Protein AF-0000000086879801 (afdb_homodimer)

Nearest PDB structures (foldseek):
  2yyl-assembly1_A  TM=9.626E-01  e=3.563E-38  Thermus thermophilus HB8
  2yyj-assembly1_A  TM=9.587E-01  e=4.482E-38  Thermus thermophilus HB8
  2yyk-assembly1_A  TM=9.578E-01  e=4.089E-38  Thermus thermophilus HB8
  2yyg-assembly1_A  TM=9.607E-01  e=9.781E-38  Thermus thermophilus HB8
  6vjr-assembly1_D  TM=8.835E-01  e=7.539E-28  Nitrosopumilus maritimus SCM1

Secondary structure (DSSP, 8-state):
------HHHHHHHHT-SS-EEEETTEEE-TTT-HHHHHHHHHHHHHHHGGGSHHHHHHHEEEETTTTEEEEGGG----SHHHHHHHHHHHHHHHHHTTT-----HHHHHHHHHHHHHTGGGGTTT-TTHHHHHHHHHHHHHHHT--EEEE-PPP---TTSPTTSSTTTB-EEEEE-SSEEEEEEEEEEEETGGG-SEEEE--SSPPPTT-GGG-EEEEEETT-TTEEEEE----PPPTT-TT-TTHHHH---EEEEEEEEEEEEGGGEEEES-HHHHHHHHT-HHHHHHHHHHHHHHHHHHHHHHHHHHHHHHHHTT-TTSHHHHHHHHHHHHHHHHHHHHHHHHHHT-EE-TTS-EE--HHHHHHHHHHHHHHHHHHHHHHHHHHGGGGTSPPPS-TTSSHHHHHHHHHHS--SSS-HHHHHHHHHHHHHHHTSHHHHHHHHHHHTTTS-HHHHHHHHHHHS-HHHHHHHHHHHHS--/------HHHHHHHHT-SS-EEEETTEEE-TTT-HHHHHHHHHHHHHHHGGGSHHHHHHHEEEETTTTEEEEGGG----SHHHHHHHHHHHHHHHHHTTT-----HHHHHHHHHHHHHTGGGGTTT-TTHHHHHHHHHHHHHHHT--EEEE-PPP---TTSPTTSSTTTB-EEEEE-SSEEEEEEEEEEEETGGG-SEEEE--SSPPPTT-GGG-EEEEEETT-TTEEEEE----PPPTT-TT-TTHHHH-PPEEEEEEEEEEEEGGGEEEES-HHHHHHHHT-HHHHHHHHHHHHHHHHHHHHHHHHHHHHHHHHTT-TTSHHHHHHHHHHHHHHHHHHHHHHHHHHT-EE-TTS-EE--HHHHHHHHHHHHHHHHHHHHHHHHHHGGGGTSPPPS-TTSSHHHHHHHHHHS--SSS-HHHHHHHHHHHHHHHTSHHHHHHHHHHHTTTS-HHHHHHHHHHHS-HHHHHHHHHHHHS--

InterPro domains:
  IPR004925 HpaB/PvcC/4-BUDH [PIRSF000331] (5-474)
  IPR004925 HpaB/PvcC/4-BUDH [PTHR36117] (5-475)
  IPR009100 Acyl-CoA dehydrogenase/oxidase, N-terminal and middle domain superfamily [SSF56645] (5-270)
  IPR024674 HpaB/PvcC/4-BUDH N-terminal [PF11794] (8-270)
  IPR024719 HpaB/PvcC/4-BUDH C-terminal [PF03241] (283-475)
  IPR036250 Acyl-CoA dehydrogenase-like, C-terminal [SSF47203] (261-477)
  IPR046373 Acyl-CoA oxidase/dehydrogenase, middle domain superfamily [G3DSA:2.40.110.10] (146-271)

Sequence (958 aa):
MSITMSRGQAYIHRLNDERNVWLDGKRVQVTEHPAFQGTLQTIENLFNLADEQDARETLTYWDEQTGGYVHQAFQVPLSTQDISSRAAAFRLWSERTYGVMSRLSDYARSRLTGWYATRDDMASHDPMYADKITAYYQEAKRKDAFLTIVQRDPQINRSLPVGEDEDAMLRIVRTNSEGIVMRGAKMVATAAPYADDIIAYPIQRIPGHRPELAHMVIVAVGSPGLHLVCRESFAASPSDFAHPLSARYDEMDAVLFFDDVLVPWERVLLHNNPEAVWQIRCNTASSSLAYHQSIIRLHSKLEFITAVTSAIAKEIGVDSFLNVQEQLGEMISQMQTIEGLIIASEVQAKPDSYGNWLPSFKYIETARNLGSRYYPRAVEILKTIAAGGLIQIPSGQFGQDESVGTLMSKYLGGVTMQAPEKIRLFQLAWDLTGSPLGARHDLYERYYAGDPVRNRASQYVQHDKEYLNKKVKPWLHMKMSITMSRGQAYIHRLNDERNVWLDGKRVQVTEHPAFQGTLQTIENLFNLADEQDARETLTYWDEQTGGYVHQAFQVPLSTQDISSRAAAFRLWSERTYGVMSRLSDYARSRLTGWYATRDDMASHDPMYADKITAYYQEAKRKDAFLTIVQRDPQINRSLPVGEDEDAMLRIVRTNSEGIVMRGAKMVATAAPYADDIIAYPIQRIPGHRPELAHMVIVAVGSPGLHLVCRESFAASPSDFAHPLSARYDEMDAVLFFDDVLVPWERVLLHNNPEAVWQIRCNTASSSLAYHQSIIRLHSKLEFITAVTSAIAKEIGVDSFLNVQEQLGEMISQMQTIEGLIIASEVQAKPDSYGNWLPSFKYIETARNLGSRYYPRAVEILKTIAAGGLIQIPSGQFGQDESVGTLMSKYLGGVTMQAPEKIRLFQLAWDLTGSPLGARHDLYERYYAGDPVRNRASQYVQHDKEYLNKKVKPWLHMK

Solvent-accessible surface area (backbone atoms only — not comparable to full-atom values): 48601 Å² total; per-residue (Å²): 128,83,78,76,72,50,61,20,52,49,52,57,56,66,66,73,57,72,45,41,33,30,48,93,90,34,80,49,55,60,93,73,38,71,64,37,45,32,33,50,51,48,50,26,53,58,46,37,35,58,74,34,74,82,45,18,70,48,32,29,43,82,34,76,89,71,70,42,77,34,56,28,39,62,56,72,26,71,40,68,65,44,49,49,42,31,49,49,21,42,44,51,58,18,57,77,48,41,21,65,58,80,71,50,33,55,37,39,36,12,30,51,32,20,50,50,71,51,24,72,76,44,34,86,76,34,74,58,30,39,61,34,46,47,53,47,52,52,48,38,55,67,63,65,54,40,35,26,57,34,40,41,56,56,93,55,77,76,87,47,63,89,68,69,66,56,76,49,41,48,27,56,76,45,75,58,97,62,24,40,27,29,34,25,27,36,28,69,22,50,36,46,83,78,28,54,32,35,39,39,35,56,76,64,80,48,55,77,90,45,27,48,52,14,36,30,36,50,40,56,45,41,39,67,45,35,36,36,41,40,56,84,73,54,41,37,53,82,83,37,72,57,26,57,56,26,19,33,48,47,74,50,38,20,36,37,37,32,54,62,22,71,37,43,53,73,35,49,57,43,65,58,34,23,66,56,41,43,50,60,67,64,33,60,54,18,47,31,51,18,45,48,43,51,48,49,23,47,35,33,28,44,46,43,55,44,23,50,38,52,51,48,31,48,33,72,64,43,56,81,40,63,72,50,20,23,55,51,9,49,44,51,37,50,32,48,48,40,46,14,18,51,45,27,12,54,74,58,40,44,62,48,98,79,53,41,37,40,47,31,48,71,33,40,52,35,38,48,60,48,41,33,50,50,53,49,50,46,50,51,50,40,50,61,72,50,42,69,55,57,73,67,59,77,79,79,80,85,61,80,48,67,70,60,35,52,51,39,47,70,70,46,44,36,71,84,37,51,20,68,36,40,51,35,48,40,26,48,51,29,30,59,46,73,32,69,50,10,44,48,50,46,54,45,42,42,43,66,78,39,59,60,59,58,48,30,18,45,50,40,71,70,44,70,58,65,68,32,46,61,71,45,52,69,61,45,66,70,126,127,85,79,76,73,50,61,20,53,50,51,59,56,66,65,73,57,72,44,42,33,30,48,93,90,34,78,49,55,63,93,72,37,71,64,36,45,31,34,49,51,50,50,26,53,58,45,36,35,58,75,34,73,84,46,17,69,48,33,30,43,80,35,78,88,71,70,42,77,35,57,29,39,62,57,75,27,70,40,70,64,43,48,51,42,31,48,50,21,43,41,52,58,18,58,76,46,42,21,65,57,79,70,51,35,56,38,38,35,11,31,50,32,21,50,50,71,49,24,72,75,44,33,85,76,33,73,57,28,38,58,32,46,48,55,48,52,52,49,39,56,68,63,64,55,39,35,27,57,35,38,42,56,56,93,54,78,73,88,48,64,90,68,68,68,55,75,48,41,48,27,55,77,46,73,57,98,63,23,40,26,29,36,24,27,35,28,67,22,50,38,46,83,78,28,54,34,34,39,37,36,56,76,64,82,48,56,80,92,45,26,49,53,15,37,31,35,48,40,55,46,43,37,68,45,35,36,34,41,41,55,85,74,52,41,39,52,84,83,37,74,57,27,58,55,25,18,33,46,46,73,50,38,19,37,37,37,31,55,62,22,72,38,43,51,72,35,48,58,43,64,58,34,23,66,57,42,43,51,58,66,63,34,59,54,17,46,32,52,17,45,48,43,51,48,50,23,48,34,33,27,45,46,43,56,43,22,50,39,52,52,49,33,47,33,74,63,44,56,80,40,63,72,49,20,23,53,50,9,49,43,52,37,51,32,47,50,40,47,15,19,52,45,28,12,55,73,57,40,45,62,49,99,80,52,41,37,39,48,30,48,72,33,42,53,36,38,48,61,47,41,32,49,50,52,51,50,47,51,50,50,40,51,62,72,49,42,68,55,58,74,67,57,77,81,78,80,85,61,78,49,66,70,61,35,52,50,40,48,69,70,46,44,35,71,84,38,51,21,68,36,38,50,35,47,40,26,46,51,29,31,60,47,72,31,69,49,9,44,48,50,46,55,45,41,41,42,66,79,39,59,58,60,57,47,28,17,44,49,39,70,71,45,69,58,66,68,32,47,60,71,46,51,70,62,46,67,68,127

Organism: NCBI:txid248903

Radius of gyration: 32.08 Å; Cα contacts (8 Å, |Δi|>4): 1854; chains: 2; bounding box: 85×97×69 Å

Foldseek 3Di:
DPPPDALLRLLLVLLPFQFFEDAPRDGDRQSPDQLNPQASVLLSVLSNLCVPPVSVQLQWDQDPVLRGTFGLLLDQALDLVSVVSNLSNLLVSLLSLLLLAQDWQSLVSNLLNLCQLPVVVLCVVPVCLNVLSVVVSVVCRNSVFREWEFAAWPPDPVVDPPCPVPQAAWFFDDADPFATWIFHKTWFTWQLSSGQKYWYAHLDQDDLVRQRRGFTFIGGSSFPQKHWYWDHRLADDPQFLLQPSSPHHTTIITMIGHGGTGGGPSGTSDGSDRVSRVCSSVRPSSCQRSLLSNLSSLLSNLVSLLVLLCVLCVFAVNCVPPVLVVLSVLSVVLSVLSVVLSVQQSVPWDADPSSGTGRNVLSSLVSLLSQLPSVLSSLVSSCVSCPCVLVPQDGDDADPDPVVNVVQQVPQGTPPGGRRVSSSSSSHSCSCDVGPSNVCVNVCRNQVVHDSVVSVVVSVVPDDVVVVVVVCVVVVPDD/DPPPQALLRLLLVLLPFQFFEDAPRDGDRQSPDQLNPQASVLLSVLSNLCVPPVSVQLQWDQDPVLRGTFGLLLDQALDLVSVVSNLSNLLVSLLSLLLLAQDWQSLVSNLLNLCQLPVVVLCVVPVCLNVLSVVVSVVCRNSVFREWEFAAWPPDDVVDPPCPVPQAAWFFDDADPFATWIFHKTWFTWQLSSGQKYWYAYLDQDDLVRQRRGFTFIGGSSFPQKHWYWDHRLADDPQFLLQPSSPHHTTIITMIGGGGTGGGPSGTSDGSDRVSRVCSSVRPSSCQRSLLSNLSSLLSNLVSLLVLLCVLCVFQVNCVPPVLVVLSVLSVVLSVLSVVLSVQQSVPWDADPSSGTGRNVLSSLVSLLSQLPSVLSSLVSSCVSCPCVLVPQDGDAADPDPVVNVVQQVPQGTPPGGRRVSSSSSSHSCSCDPGPSNVCVNVCRNQVVHDSVVSVVVSVVVDDVVVVVVVCVVVVPDD

Structure (mmCIF, N/CA/C/O backbone):
data_AF-0000000086879801-model_v1
#
loop_
_entity.id
_entity.type
_entity.pdbx_description
1 polymer '4-hydroxyphenylacetate 3-hydroxylase'
#
loop_
_atom_site.group_PDB
_atom_site.id
_atom_site.type_symbol
_atom_site.label_atom_id
_atom_site.label_alt_id
_atom_site.label_comp_id
_atom_site.label_asym_id
_atom_site.label_entity_id
_atom_site.label_seq_id
_atom_site.pdbx_PDB_ins_code
_atom_site.Cartn_x
_atom_site.Cartn_y
_atom_site.Cartn_z
_atom_site.occ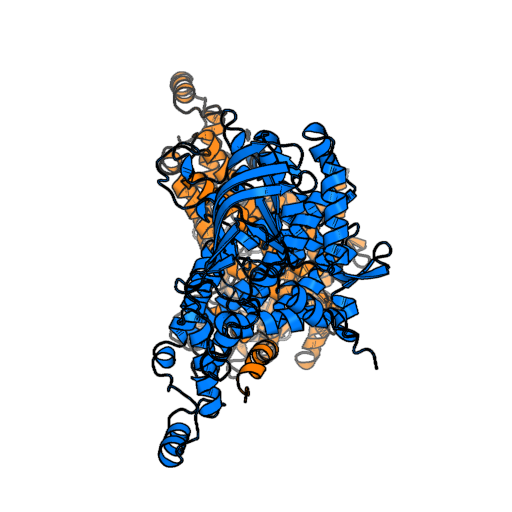upancy
_atom_site.B_iso_or_equiv
_atom_site.auth_seq_id
_atom_site.auth_comp_id
_atom_site.auth_asym_id
_atom_site.auth_atom_id
_atom_site.pdbx_PDB_model_num
ATOM 1 N N . MET A 1 1 ? 16.797 52.375 -7.137 1 34.84 1 MET A N 1
ATOM 2 C CA . MET A 1 1 ? 16.234 51.125 -7.664 1 34.84 1 MET A CA 1
ATOM 3 C C . MET A 1 1 ? 15.273 50.5 -6.66 1 34.84 1 MET A C 1
ATOM 5 O O . MET A 1 1 ? 15.656 50.219 -5.523 1 34.84 1 MET A O 1
ATOM 9 N N . SER A 1 2 ? 14.031 50.75 -6.633 1 43.38 2 SER A N 1
ATOM 10 C CA . SER A 1 2 ? 13.047 50.406 -5.613 1 43.38 2 SER A CA 1
ATOM 11 C C . SER A 1 2 ? 13.109 48.906 -5.285 1 43.38 2 SER A C 1
ATOM 13 O O . SER A 1 2 ? 12.969 48.062 -6.176 1 43.38 2 SER A O 1
ATOM 15 N N . ILE A 1 3 ? 13.922 48.438 -4.508 1 53.41 3 ILE A N 1
ATOM 16 C CA . ILE A 1 3 ? 14.281 47.062 -4.203 1 53.41 3 ILE A CA 1
ATOM 17 C C . ILE A 1 3 ? 13.016 46.25 -3.928 1 53.41 3 ILE A C 1
ATOM 19 O O . ILE A 1 3 ? 12.32 46.469 -2.938 1 53.41 3 ILE A O 1
ATOM 23 N N . THR A 1 4 ? 12.188 45.781 -4.961 1 73.12 4 THR A N 1
ATOM 24 C CA . THR A 1 4 ? 10.945 45.031 -4.836 1 73.12 4 THR A CA 1
ATOM 25 C C . THR A 1 4 ? 11.156 43.812 -3.959 1 73.12 4 THR A C 1
ATOM 27 O O . THR A 1 4 ? 12.109 43.031 -4.164 1 73.12 4 THR A O 1
ATOM 30 N N . MET A 1 5 ? 10.562 43.719 -2.746 1 87.06 5 MET A N 1
ATOM 31 C CA . MET A 1 5 ? 10.594 42.656 -1.747 1 87.06 5 MET A CA 1
ATOM 32 C C . MET A 1 5 ? 10.156 41.344 -2.355 1 87.06 5 MET A C 1
ATOM 34 O O . MET A 1 5 ? 9.188 41.281 -3.111 1 87.06 5 MET A O 1
ATOM 38 N N . SER A 1 6 ? 11.07 40.406 -2.215 1 92.31 6 SER A N 1
ATOM 39 C CA . SER A 1 6 ? 10.68 39.094 -2.639 1 92.31 6 SER A CA 1
ATOM 40 C C . SER A 1 6 ? 9.477 38.562 -1.844 1 92.31 6 SER A C 1
ATOM 42 O O . SER A 1 6 ? 9.078 39.188 -0.854 1 92.31 6 SER A O 1
ATOM 44 N N . ARG A 1 7 ? 8.844 37.531 -2.271 1 94.25 7 ARG A N 1
ATOM 45 C CA . ARG A 1 7 ? 7.707 36.938 -1.575 1 94.25 7 ARG A CA 1
ATOM 46 C C . ARG A 1 7 ? 8.094 36.5 -0.167 1 94.25 7 ARG A C 1
ATOM 48 O O . ARG A 1 7 ? 7.34 36.688 0.785 1 94.25 7 ARG A O 1
ATOM 55 N N . GLY A 1 8 ? 9.266 35.875 -0.08 1 96 8 GLY A N 1
ATOM 56 C CA . GLY A 1 8 ? 9.742 35.469 1.229 1 96 8 GLY A CA 1
ATOM 57 C C . GLY A 1 8 ? 9.977 36.625 2.176 1 96 8 GLY A C 1
ATOM 58 O O . GLY A 1 8 ? 9.617 36.531 3.355 1 96 8 GLY A O 1
ATOM 59 N N . GLN A 1 9 ? 10.539 37.625 1.689 1 96 9 GLN A N 1
ATOM 60 C CA . GLN A 1 9 ? 10.789 38.812 2.506 1 96 9 GLN A CA 1
ATOM 61 C C . GLN A 1 9 ? 9.477 39.469 2.945 1 96 9 GLN A C 1
ATOM 63 O O . GLN A 1 9 ? 9.367 39.938 4.074 1 96 9 GLN A O 1
ATOM 68 N N . ALA A 1 10 ? 8.547 39.5 1.995 1 95.94 10 ALA A N 1
ATOM 69 C CA . ALA A 1 10 ? 7.23 40.062 2.332 1 95.94 10 ALA A CA 1
ATOM 70 C C . ALA A 1 10 ? 6.586 39.281 3.469 1 95.94 10 ALA A C 1
ATOM 72 O O . ALA A 1 10 ? 5.969 39.844 4.363 1 95.94 10 ALA A O 1
ATOM 73 N N . TYR A 1 11 ? 6.715 38.062 3.387 1 96.69 11 TYR A N 1
ATOM 74 C CA . TYR A 1 11 ? 6.203 37.188 4.441 1 96.69 11 TYR A CA 1
ATOM 75 C C . TYR A 1 11 ? 6.875 37.5 5.773 1 96.69 11 TYR A C 1
ATOM 77 O O . TYR A 1 11 ? 6.203 37.688 6.789 1 96.69 11 TYR A O 1
ATOM 85 N N . ILE A 1 12 ? 8.203 37.5 5.766 1 97.12 12 ILE A N 1
ATOM 86 C CA . ILE A 1 12 ? 8.953 37.75 6.988 1 97.12 12 ILE A CA 1
ATOM 87 C C . ILE A 1 12 ? 8.547 39.094 7.559 1 97.12 12 ILE A C 1
ATOM 89 O O . ILE A 1 12 ? 8.406 39.25 8.773 1 97.12 12 ILE A O 1
ATOM 93 N N . HIS A 1 13 ? 8.32 40.031 6.715 1 96.19 13 HIS A N 1
ATOM 94 C CA . HIS A 1 13 ? 7.93 41.375 7.137 1 96.19 13 HIS A CA 1
ATOM 95 C C . HIS A 1 13 ? 6.582 41.375 7.848 1 96.19 13 HIS A C 1
ATOM 97 O O . HIS A 1 13 ? 6.379 42.094 8.828 1 96.19 13 HIS A O 1
ATOM 103 N N . ARG A 1 14 ? 5.688 40.594 7.387 1 96 14 ARG A N 1
ATOM 104 C CA . ARG A 1 14 ? 4.34 40.531 7.941 1 96 14 ARG A CA 1
ATOM 105 C C . ARG A 1 14 ? 4.348 39.906 9.344 1 96 14 ARG A C 1
ATOM 107 O O . ARG A 1 14 ? 3.402 40.094 10.109 1 96 14 ARG A O 1
ATOM 114 N N . LEU A 1 15 ? 5.391 39.25 9.664 1 96.69 15 LEU A N 1
ATOM 115 C CA . LEU A 1 15 ? 5.473 38.594 10.969 1 96.69 15 LEU A CA 1
ATOM 116 C C . LEU A 1 15 ? 5.773 39.625 12.055 1 96.69 15 LEU A C 1
ATOM 118 O O . LEU A 1 15 ? 5.625 39.344 13.25 1 96.69 15 LEU A O 1
ATOM 122 N N . ASN A 1 16 ? 6.254 40.812 11.609 1 95.12 16 ASN A N 1
ATOM 123 C CA . ASN A 1 16 ? 6.566 41.844 12.578 1 95.12 16 ASN A CA 1
ATOM 124 C C . ASN A 1 16 ? 5.32 42.625 13 1 95.12 16 ASN A C 1
ATOM 126 O O . ASN A 1 16 ? 5.191 43.812 12.719 1 95.12 16 ASN A O 1
ATOM 130 N N . ASP A 1 17 ? 4.414 42.031 13.602 1 94.31 17 ASP A N 1
ATOM 131 C CA . ASP A 1 17 ? 3.189 42.594 14.164 1 94.31 17 ASP A CA 1
ATOM 132 C C . ASP A 1 17 ? 3.203 42.531 15.688 1 94.31 17 ASP A C 1
ATOM 134 O O . ASP A 1 17 ? 4.27 42.438 16.297 1 94.31 17 ASP A O 1
ATOM 138 N N . GLU A 1 18 ? 2.045 42.688 16.281 1 94.31 18 GLU A N 1
ATOM 139 C CA . GLU A 1 18 ? 1.979 42.812 17.734 1 94.31 18 GLU A CA 1
ATOM 140 C C . GLU A 1 18 ? 1.776 41.438 18.391 1 94.31 18 GLU A C 1
ATOM 142 O O . GLU A 1 18 ? 1.25 41.344 19.5 1 94.31 18 GLU A O 1
ATOM 147 N N . ARG A 1 19 ? 2.238 40.344 17.703 1 97.38 19 ARG A N 1
ATOM 148 C CA . ARG A 1 19 ? 2.008 39 18.219 1 97.38 19 ARG A CA 1
ATOM 149 C C . ARG A 1 19 ? 2.73 38.812 19.547 1 97.38 19 ARG A C 1
ATOM 151 O O . ARG A 1 19 ? 3.811 39.344 19.766 1 97.38 19 ARG A O 1
ATOM 158 N N . ASN A 1 20 ? 2.068 38.031 20.422 1 97.38 20 ASN A N 1
ATOM 159 C CA . ASN A 1 20 ? 2.619 37.656 21.719 1 97.38 20 ASN A CA 1
ATOM 160 C C . ASN A 1 20 ? 3.123 36.219 21.719 1 97.38 20 ASN A C 1
ATOM 162 O O . ASN A 1 20 ? 2.391 35.312 22.094 1 97.38 20 ASN A O 1
ATOM 166 N N . VAL A 1 21 ? 4.414 36.062 21.406 1 97.75 21 VAL A N 1
ATOM 167 C CA . VAL A 1 21 ? 5.051 34.75 21.391 1 97.75 21 VAL A CA 1
ATOM 168 C C . VAL A 1 21 ? 5.988 34.625 22.594 1 97.75 21 VAL A C 1
ATOM 170 O O . VAL A 1 21 ? 6.82 35.5 22.844 1 97.75 21 VAL A O 1
ATOM 173 N N . TRP A 1 22 ? 5.754 33.562 23.312 1 96.38 22 TRP A N 1
ATOM 174 C CA . TRP A 1 22 ? 6.52 33.312 24.547 1 96.38 22 TRP A CA 1
ATOM 175 C C . TRP A 1 22 ? 7.434 32.094 24.391 1 96.38 22 TRP A C 1
ATOM 177 O O . TRP A 1 22 ? 6.98 31.031 24 1 96.38 22 TRP A O 1
ATOM 187 N N . LEU A 1 23 ? 8.664 32.312 24.672 1 95.62 23 LEU A N 1
ATOM 188 C CA . LEU A 1 23 ? 9.672 31.25 24.688 1 95.62 23 LEU A CA 1
ATOM 189 C C . LEU A 1 23 ? 10.578 31.375 25.906 1 95.62 23 LEU A C 1
ATOM 191 O O . LEU A 1 23 ? 11.102 32.469 26.188 1 95.62 23 LEU A O 1
ATOM 195 N N . ASP A 1 24 ? 10.656 30.344 26.672 1 91.38 24 ASP A N 1
ATOM 196 C CA . ASP A 1 24 ? 11.477 30.312 27.875 1 91.38 24 ASP A CA 1
ATOM 197 C C . ASP A 1 24 ? 11.031 31.391 28.859 1 91.38 24 ASP A C 1
ATOM 199 O O . ASP A 1 24 ? 11.867 32.094 29.438 1 91.38 24 ASP A O 1
ATOM 203 N N . GLY A 1 25 ? 9.789 31.609 28.891 1 91.19 25 GLY A N 1
ATOM 204 C CA . GLY A 1 25 ? 9.211 32.5 29.875 1 91.19 25 GLY A CA 1
ATOM 205 C C . GLY A 1 25 ? 9.305 33.969 29.484 1 91.19 25 GLY A C 1
ATOM 206 O O . GLY A 1 25 ? 8.93 34.844 30.266 1 91.19 25 GLY A O 1
ATOM 207 N N . LYS A 1 26 ? 9.75 34.219 28.297 1 96.31 26 LYS A N 1
ATOM 208 C CA . LYS A 1 26 ? 9.891 35.594 27.844 1 96.31 26 LYS A CA 1
ATOM 209 C C . LYS A 1 26 ? 9.172 35.812 26.5 1 96.31 26 LYS A C 1
ATOM 211 O O . LYS A 1 26 ? 9.125 34.906 25.672 1 96.31 26 LYS A O 1
ATOM 216 N N . ARG A 1 27 ? 8.641 37 26.422 1 96.25 27 ARG A N 1
ATOM 217 C CA . ARG A 1 27 ? 8.086 37.375 25.125 1 96.25 27 ARG A CA 1
ATOM 218 C C . ARG A 1 27 ? 9.195 37.625 24.109 1 96.25 27 ARG A C 1
ATOM 220 O O . ARG A 1 27 ? 10.188 38.281 24.406 1 96.25 27 ARG A O 1
ATOM 227 N N . VAL A 1 28 ? 9.094 37.094 22.953 1 96.69 28 VAL A N 1
ATOM 228 C CA . VAL A 1 28 ? 10.18 37.188 21.984 1 96.69 28 VAL A CA 1
ATOM 229 C C . VAL A 1 28 ? 9.641 37.688 20.641 1 96.69 28 VAL A C 1
ATOM 231 O O . VAL A 1 28 ? 8.438 37.625 20.375 1 96.69 28 VAL A O 1
ATOM 234 N N . GLN A 1 29 ? 10.516 38.281 19.922 1 96.69 29 GLN A N 1
ATOM 235 C CA . GLN A 1 29 ? 10.25 38.594 18.531 1 96.69 29 GLN A CA 1
ATOM 236 C C . GLN A 1 29 ? 10.656 37.438 17.625 1 96.69 29 GLN A C 1
ATOM 238 O O . GLN A 1 29 ? 11.844 37.156 17.484 1 96.69 29 GLN A O 1
ATOM 243 N N . VAL A 1 30 ? 9.711 36.938 16.969 1 96.88 30 VAL A N 1
ATOM 244 C CA . VAL A 1 30 ? 9.891 35.688 16.203 1 96.88 30 VAL A CA 1
ATOM 245 C C . VAL A 1 30 ? 10.953 35.906 15.133 1 96.88 30 VAL A C 1
ATOM 247 O O . VAL A 1 30 ? 11.812 35.031 14.922 1 96.88 30 VAL A O 1
ATOM 250 N N . THR A 1 31 ? 11.031 37 14.445 1 96.94 31 THR A N 1
ATOM 251 C CA . THR A 1 31 ? 11.906 37.25 13.297 1 96.94 31 THR A CA 1
ATOM 252 C C . THR A 1 31 ? 13.344 37.469 13.75 1 96.94 31 THR A C 1
ATOM 254 O O . THR A 1 31 ? 14.273 37.406 12.945 1 96.94 31 THR A O 1
ATOM 257 N N . GLU A 1 32 ? 13.539 37.688 15.023 1 95.38 32 GLU A N 1
ATOM 258 C CA . GLU A 1 32 ? 14.883 38 15.508 1 95.38 32 GLU A CA 1
ATOM 259 C C . GLU A 1 32 ? 15.438 36.875 16.359 1 95.38 32 GLU A C 1
ATOM 261 O O . GLU A 1 32 ? 16.656 36.75 16.516 1 95.38 32 GLU A O 1
ATOM 266 N N . HIS A 1 33 ? 14.562 36.188 16.969 1 95.56 33 HIS A N 1
ATOM 267 C CA . HIS A 1 33 ? 15 35.188 17.906 1 95.56 33 HIS A CA 1
ATOM 268 C C . HIS A 1 33 ? 15.695 34.031 17.188 1 95.56 33 HIS A C 1
ATOM 270 O O . HIS A 1 33 ? 15.188 33.531 16.188 1 95.56 33 HIS A O 1
ATOM 276 N N . PRO A 1 34 ? 16.766 33.531 17.688 1 94.75 34 PRO A N 1
ATOM 277 C CA . PRO A 1 34 ? 17.547 32.469 17.031 1 94.75 34 PRO A CA 1
ATOM 278 C C . PRO A 1 34 ? 16.766 31.172 16.891 1 94.75 34 PRO A C 1
ATOM 280 O O . PRO A 1 34 ? 16.984 30.422 15.922 1 94.75 34 PRO A O 1
ATOM 283 N N . ALA A 1 35 ? 15.891 30.891 17.781 1 94.25 35 ALA A N 1
ATOM 284 C CA . ALA A 1 35 ? 15.133 29.641 17.781 1 94.25 35 ALA A CA 1
ATOM 285 C C . ALA A 1 35 ? 14.32 29.484 16.5 1 94.25 35 ALA A C 1
ATOM 287 O O . ALA A 1 35 ? 13.969 28.375 16.094 1 94.25 35 ALA A O 1
ATOM 288 N N . PHE A 1 36 ? 14.07 30.625 15.82 1 96.75 36 PHE A N 1
ATOM 289 C CA . PHE A 1 36 ? 13.156 30.594 14.68 1 96.75 36 PHE A CA 1
ATOM 290 C C . PHE A 1 36 ? 13.906 30.828 13.375 1 96.75 36 PHE A C 1
ATOM 292 O O . PHE A 1 36 ? 13.336 30.688 12.297 1 96.75 36 PHE A O 1
ATOM 299 N N . GLN A 1 37 ? 15.188 31.141 13.43 1 95.56 37 GLN A N 1
ATOM 300 C CA . GLN A 1 37 ? 15.914 31.625 12.266 1 95.56 37 GLN A CA 1
ATOM 301 C C . GLN A 1 37 ? 15.992 30.562 11.172 1 95.56 37 GLN A C 1
ATOM 303 O O . GLN A 1 37 ? 15.711 30.859 10 1 95.56 37 GLN A O 1
ATOM 308 N N . GLY A 1 38 ? 16.422 29.375 11.5 1 95.56 38 GLY A N 1
ATOM 309 C CA . GLY A 1 38 ? 16.516 28.312 10.508 1 95.56 38 GLY A CA 1
ATOM 310 C C . GLY A 1 38 ? 15.18 28 9.844 1 95.56 38 GLY A C 1
ATOM 311 O O . GLY A 1 38 ? 15.117 27.844 8.625 1 95.56 38 GLY A O 1
ATOM 312 N N . THR A 1 39 ? 14.133 27.922 10.633 1 96.56 39 THR A N 1
ATOM 313 C CA . THR A 1 39 ? 12.789 27.641 10.141 1 96.56 39 THR A CA 1
ATOM 314 C C . THR A 1 39 ? 12.32 28.75 9.211 1 96.56 39 THR A C 1
ATOM 316 O O . THR A 1 39 ? 11.812 28.484 8.117 1 96.56 39 THR A O 1
ATOM 319 N N . LEU A 1 40 ? 12.523 30 9.617 1 97.44 40 LEU A N 1
ATOM 320 C CA . LEU A 1 40 ? 12.07 31.141 8.836 1 97.44 40 LEU A CA 1
ATOM 321 C C . LEU A 1 40 ? 12.836 31.25 7.523 1 97.44 40 LEU A C 1
ATOM 323 O O . LEU A 1 40 ? 12.258 31.578 6.484 1 97.44 40 LEU A O 1
ATOM 327 N N . GLN A 1 41 ? 14.109 30.938 7.59 1 96.81 41 GLN A N 1
ATOM 328 C CA . GLN A 1 41 ? 14.891 30.938 6.359 1 96.81 41 GLN A CA 1
ATOM 329 C C . GLN A 1 41 ? 14.398 29.875 5.387 1 96.81 41 GLN A C 1
ATOM 331 O O . GLN A 1 41 ? 14.328 30.109 4.18 1 96.81 41 GLN A O 1
ATOM 336 N N . THR A 1 42 ? 14.102 28.734 5.91 1 97.12 42 THR A N 1
ATOM 337 C CA . THR A 1 42 ? 13.562 27.656 5.09 1 97.12 42 THR A CA 1
ATOM 338 C C . THR A 1 42 ? 12.258 28.078 4.43 1 97.12 42 THR A C 1
ATOM 340 O O . THR A 1 42 ? 12.078 27.906 3.221 1 97.12 42 THR A O 1
ATOM 343 N N . ILE A 1 43 ? 11.359 28.672 5.164 1 97.75 43 ILE A N 1
ATOM 344 C CA . ILE A 1 43 ? 10.055 29.078 4.652 1 97.75 43 ILE A CA 1
ATOM 345 C C . ILE A 1 43 ? 10.227 30.203 3.635 1 97.75 43 ILE A C 1
ATOM 347 O O . ILE A 1 43 ? 9.57 30.219 2.594 1 97.75 43 ILE A O 1
ATOM 351 N N . GLU A 1 44 ? 11.109 31.141 3.98 1 97.44 44 GLU A N 1
ATOM 352 C CA . GLU A 1 44 ? 11.414 32.219 3.031 1 97.44 44 GLU A CA 1
ATOM 353 C C . GLU A 1 44 ? 11.852 31.641 1.684 1 97.44 44 GLU A C 1
ATOM 355 O O . GLU A 1 44 ? 11.375 32.094 0.635 1 97.44 44 GLU A O 1
ATOM 360 N N . ASN A 1 45 ? 12.75 30.688 1.748 1 96.94 45 ASN A N 1
ATOM 361 C CA . ASN A 1 45 ? 13.242 30.062 0.527 1 96.94 45 ASN A CA 1
ATOM 362 C C . ASN A 1 45 ? 12.125 29.344 -0.223 1 96.94 45 ASN A C 1
ATOM 364 O O . ASN A 1 45 ? 12.086 29.359 -1.455 1 96.94 45 ASN A O 1
ATOM 368 N N . LEU A 1 46 ? 11.234 28.672 0.46 1 97.56 46 LEU A N 1
ATOM 369 C CA . LEU A 1 46 ? 10.109 28 -0.169 1 97.56 46 LEU A CA 1
ATOM 370 C C . LEU A 1 46 ? 9.203 29 -0.877 1 97.56 46 LEU A C 1
ATOM 372 O O . LEU A 1 46 ? 8.773 28.766 -2.01 1 97.56 46 LEU A O 1
ATOM 376 N N . PHE A 1 47 ? 8.906 30.094 -0.199 1 97.38 47 PHE A N 1
ATOM 377 C CA . PHE A 1 47 ? 8.078 31.141 -0.797 1 97.38 47 PHE A CA 1
ATOM 378 C C . PHE A 1 47 ? 8.727 31.688 -2.057 1 97.38 47 PHE A C 1
ATOM 380 O O . PHE A 1 47 ? 8.055 31.938 -3.059 1 97.38 47 PHE A O 1
ATOM 387 N N . ASN A 1 48 ? 10.008 31.859 -1.995 1 97.06 48 ASN A N 1
ATOM 388 C CA . ASN A 1 48 ? 10.75 32.469 -3.102 1 97.06 48 ASN A CA 1
ATOM 389 C C . ASN A 1 48 ? 10.75 31.547 -4.328 1 97.06 48 ASN A C 1
ATOM 391 O O . ASN A 1 48 ? 10.992 32 -5.445 1 97.06 48 ASN A O 1
ATOM 395 N N . LEU A 1 49 ? 10.5 30.234 -4.137 1 96.25 49 LEU A N 1
ATOM 396 C CA . LEU A 1 49 ? 10.438 29.328 -5.27 1 96.25 49 LEU A CA 1
ATOM 397 C C . LEU A 1 49 ? 9.344 29.75 -6.246 1 96.25 49 LEU A C 1
ATOM 399 O O . LEU A 1 49 ? 9.438 29.469 -7.445 1 96.25 49 LEU A O 1
ATOM 403 N N . ALA A 1 50 ? 8.352 30.453 -5.766 1 94.5 50 ALA A N 1
ATOM 404 C CA . ALA A 1 50 ? 7.242 30.891 -6.617 1 94.5 50 ALA A CA 1
ATOM 405 C C . ALA A 1 50 ? 7.703 31.953 -7.613 1 94.5 50 ALA A C 1
ATOM 407 O O . ALA A 1 50 ? 7.031 32.188 -8.617 1 94.5 50 ALA A O 1
ATOM 408 N N . ASP A 1 51 ? 8.844 32.531 -7.348 1 91.88 51 ASP A N 1
ATOM 409 C CA . ASP A 1 51 ? 9.359 33.594 -8.211 1 91.88 51 ASP A CA 1
ATOM 410 C C . ASP A 1 51 ? 10.477 33.062 -9.117 1 91.88 51 ASP A C 1
ATOM 412 O O . ASP A 1 51 ? 10.953 33.812 -9.992 1 91.88 51 ASP A O 1
ATOM 416 N N . GLU A 1 52 ? 10.914 31.875 -8.828 1 93 52 GLU A N 1
ATOM 417 C CA . GLU A 1 52 ? 11.906 31.25 -9.688 1 93 52 GLU A CA 1
ATOM 418 C C . GLU A 1 52 ? 11.242 30.578 -10.891 1 93 52 GLU A C 1
ATOM 420 O O . GLU A 1 52 ? 10.312 29.781 -10.734 1 93 52 GLU A O 1
ATOM 425 N N . GLN A 1 53 ? 11.758 30.891 -12.031 1 88 53 GLN A N 1
ATOM 426 C CA . GLN A 1 53 ? 11.094 30.484 -13.266 1 88 53 GLN A CA 1
ATOM 427 C C . GLN A 1 53 ? 10.859 28.984 -13.305 1 88 53 GLN A C 1
ATOM 429 O O . GLN A 1 53 ? 9.734 28.531 -13.523 1 88 53 GLN A O 1
ATOM 434 N N . ASP A 1 54 ? 11.914 28.188 -13.086 1 90.81 54 ASP A N 1
ATOM 435 C CA . ASP A 1 54 ? 11.805 26.75 -13.211 1 90.81 54 ASP A CA 1
ATOM 436 C C . ASP A 1 54 ? 10.859 26.172 -12.156 1 90.81 54 ASP A C 1
ATOM 438 O O . ASP A 1 54 ? 10.055 25.281 -12.445 1 90.81 54 ASP A O 1
ATOM 442 N N . ALA A 1 55 ? 10.836 26.719 -11 1 94.75 55 ALA A N 1
ATOM 443 C CA . ALA A 1 55 ? 10.023 26.188 -9.906 1 94.75 55 ALA A CA 1
ATOM 444 C C . ALA A 1 55 ? 8.594 26.734 -9.977 1 94.75 55 ALA A C 1
ATOM 446 O O . ALA A 1 55 ? 7.652 26.062 -9.555 1 94.75 55 ALA A O 1
ATOM 447 N N . ARG A 1 56 ? 8.43 27.891 -10.539 1 94.94 56 ARG A N 1
ATOM 448 C CA . ARG A 1 56 ? 7.141 28.562 -10.562 1 94.94 56 ARG A CA 1
ATOM 449 C C . ARG A 1 56 ? 6.102 27.75 -11.32 1 94.94 56 ARG A C 1
ATOM 451 O O . ARG A 1 56 ? 4.953 27.641 -10.883 1 94.94 56 ARG A O 1
ATOM 458 N N . GLU A 1 57 ? 6.484 27.172 -12.406 1 94.88 57 GLU A N 1
ATOM 459 C CA . GLU A 1 57 ? 5.566 26.406 -13.242 1 94.88 57 GLU A CA 1
ATOM 460 C C . GLU A 1 57 ? 4.98 25.234 -12.477 1 94.88 57 GLU A C 1
ATOM 462 O O . GLU A 1 57 ? 3.826 24.859 -12.688 1 94.88 57 GLU A O 1
ATOM 467 N N . THR A 1 58 ? 5.73 24.688 -11.625 1 97.12 58 THR A N 1
ATOM 468 C CA . THR A 1 58 ? 5.305 23.531 -10.844 1 97.12 58 THR A CA 1
ATOM 469 C C . THR A 1 58 ? 4.559 23.984 -9.586 1 97.12 58 THR A C 1
ATOM 471 O O . THR A 1 58 ? 3.543 23.391 -9.219 1 97.12 58 THR A O 1
ATOM 474 N N . LEU A 1 59 ? 4.953 25.062 -9.016 1 98.06 59 LEU A N 1
ATOM 475 C CA . LEU A 1 59 ? 4.531 25.422 -7.664 1 98.06 59 LEU A CA 1
ATOM 476 C C . LEU A 1 59 ? 3.258 26.266 -7.707 1 98.06 59 LEU A C 1
ATOM 478 O O . LEU A 1 59 ? 2.498 26.297 -6.734 1 98.06 59 LEU A O 1
ATOM 482 N N . THR A 1 60 ? 3.025 26.938 -8.867 1 97.69 60 THR A N 1
ATOM 483 C CA . THR A 1 60 ? 1.992 27.969 -8.852 1 97.69 60 THR A CA 1
ATOM 484 C C . THR A 1 60 ? 1.082 27.844 -10.07 1 97.69 60 THR A C 1
ATOM 486 O O . THR A 1 60 ? 1.359 27.062 -10.977 1 97.69 60 THR A O 1
ATOM 489 N N . TYR A 1 61 ? -0.009 28.469 -10 1 96.62 61 TYR A N 1
ATOM 490 C CA . TYR A 1 61 ? -0.886 28.75 -11.133 1 96.62 61 TYR A CA 1
ATOM 491 C C . TYR A 1 61 ? -1.226 30.234 -11.219 1 96.62 61 TYR A C 1
ATOM 493 O O . TYR A 1 61 ? -1.117 30.953 -10.227 1 96.62 61 TYR A O 1
ATOM 501 N N . TRP A 1 62 ? -1.527 30.672 -12.398 1 94.88 62 TRP A N 1
ATOM 502 C CA . TRP A 1 62 ? -1.932 32.062 -12.594 1 94.88 62 TRP A CA 1
ATOM 503 C C . TRP A 1 62 ? -3.369 32.281 -12.133 1 94.88 62 TRP A C 1
ATOM 505 O O . TRP A 1 62 ? -4.285 31.594 -12.594 1 94.88 62 TRP A O 1
ATOM 515 N N . ASP A 1 63 ? -3.494 33.188 -11.203 1 94.69 63 ASP A N 1
ATOM 516 C CA . ASP A 1 63 ? -4.832 33.531 -10.727 1 94.69 63 ASP A CA 1
ATOM 517 C C . ASP A 1 63 ? -5.297 34.875 -11.266 1 94.69 63 ASP A C 1
ATOM 519 O O . ASP A 1 63 ? -4.73 35.906 -10.922 1 94.69 63 ASP A O 1
ATOM 523 N N . GLU A 1 64 ? -6.363 34.906 -11.977 1 92.56 64 GLU A N 1
ATOM 524 C CA . GLU A 1 64 ? -6.867 36.125 -12.625 1 92.56 64 GLU A CA 1
ATOM 525 C C . GLU A 1 64 ? -7.379 37.125 -11.594 1 92.56 64 GLU A C 1
ATOM 527 O O . GLU A 1 64 ? -7.25 38.344 -11.789 1 92.56 64 GLU A O 1
ATOM 532 N N . GLN A 1 65 ? -7.938 36.625 -10.625 1 89.62 65 GLN A N 1
ATOM 533 C CA . GLN A 1 65 ? -8.523 37.5 -9.617 1 89.62 65 GLN A CA 1
ATOM 534 C C . GLN A 1 65 ? -7.453 38.312 -8.891 1 89.62 65 GLN A C 1
ATOM 536 O O . GLN A 1 65 ? -7.633 39.5 -8.609 1 89.62 65 GLN A O 1
ATOM 541 N N . THR A 1 66 ? -6.379 37.625 -8.57 1 90.12 66 THR A N 1
ATOM 542 C CA . THR A 1 66 ? -5.281 38.312 -7.875 1 90.12 66 THR A CA 1
ATOM 543 C C . THR A 1 66 ? -4.348 39 -8.867 1 90.12 66 THR A C 1
ATOM 545 O O . THR A 1 66 ? -3.555 39.844 -8.492 1 90.12 66 THR A O 1
ATOM 548 N N . GLY A 1 67 ? -4.379 38.625 -10.125 1 91.31 67 GLY A N 1
ATOM 549 C CA . GLY A 1 67 ? -3.463 39.156 -11.133 1 91.31 67 GLY A CA 1
ATOM 550 C C . GLY A 1 67 ? -2.037 38.656 -10.945 1 91.31 67 GLY A C 1
ATOM 551 O O . GLY A 1 67 ? -1.085 39.406 -11.211 1 91.31 67 GLY A O 1
ATOM 552 N N . GLY A 1 68 ? -1.881 37.5 -10.375 1 93 68 GLY A N 1
ATOM 553 C CA . GLY A 1 68 ? -0.547 36.969 -10.133 1 93 68 GLY A CA 1
ATOM 554 C C . GLY A 1 68 ? -0.526 35.469 -9.922 1 93 68 GLY A C 1
ATOM 555 O O . GLY A 1 68 ? -1.551 34.812 -10.078 1 93 68 GLY A O 1
ATOM 556 N N . TYR A 1 69 ? 0.72 34.969 -9.648 1 94.81 69 TYR A N 1
ATOM 557 C CA . TYR A 1 69 ? 0.905 33.531 -9.414 1 94.81 69 TYR A CA 1
ATOM 558 C C . TYR A 1 69 ? 0.627 33.188 -7.961 1 94.81 69 TYR A C 1
ATOM 560 O O . TYR A 1 69 ? 1.064 33.906 -7.047 1 94.81 69 TYR A O 1
ATOM 568 N N . VAL A 1 70 ? -0.168 32.188 -7.824 1 96.81 70 VAL A N 1
ATOM 569 C CA . VAL A 1 70 ? -0.547 31.734 -6.488 1 96.81 70 VAL A CA 1
ATOM 570 C C . VAL A 1 70 ? -0.194 30.25 -6.328 1 96.81 70 VAL A C 1
ATOM 572 O O . VAL A 1 70 ? -0.17 29.5 -7.305 1 96.81 70 VAL A O 1
ATOM 575 N N . HIS A 1 71 ? 0.123 29.859 -5.125 1 97.81 71 HIS A N 1
ATOM 576 C CA . HIS A 1 71 ? 0.502 28.484 -4.848 1 97.81 71 HIS A CA 1
ATOM 577 C C . HIS A 1 71 ? -0.614 27.516 -5.23 1 97.81 71 HIS A C 1
ATOM 579 O O . HIS A 1 71 ? -1.792 27.797 -4.996 1 97.81 71 HIS A O 1
ATOM 585 N N . GLN A 1 72 ? -0.273 26.359 -5.684 1 98.31 72 GLN A N 1
ATOM 586 C CA . GLN A 1 72 ? -1.201 25.344 -6.18 1 98.31 72 GLN A CA 1
ATOM 587 C C . GLN A 1 72 ? -2.145 24.875 -5.074 1 98.31 72 GLN A C 1
ATOM 589 O O . GLN A 1 72 ? -3.225 24.344 -5.355 1 98.31 72 GLN A O 1
ATOM 594 N N . ALA A 1 73 ? -1.8 25.047 -3.814 1 98.38 73 ALA A N 1
ATOM 595 C CA . ALA A 1 73 ? -2.637 24.625 -2.693 1 98.38 73 ALA A CA 1
ATOM 596 C C . ALA A 1 73 ? -3.957 25.391 -2.68 1 98.38 73 ALA A C 1
ATOM 598 O O . ALA A 1 73 ? -4.953 24.906 -2.135 1 98.38 73 ALA A O 1
ATOM 599 N N . PHE A 1 74 ? -3.984 26.562 -3.314 1 98.25 74 PHE A N 1
ATOM 600 C CA . PHE A 1 74 ? -5.184 27.391 -3.357 1 98.25 74 PHE A CA 1
ATOM 601 C C . PHE A 1 74 ? -6.043 27.047 -4.566 1 98.25 74 PHE A C 1
ATOM 603 O O . PHE A 1 74 ? -7.156 27.547 -4.711 1 98.25 74 PHE A O 1
ATOM 610 N N . GLN A 1 75 ? -5.605 26.203 -5.402 1 97.56 75 GLN A N 1
ATOM 611 C CA . GLN A 1 75 ? -6.359 25.859 -6.605 1 97.56 75 GLN A CA 1
ATOM 612 C C . GLN A 1 75 ? -7.5 24.906 -6.285 1 97.56 75 GLN A C 1
ATOM 614 O O . GLN A 1 75 ? -7.273 23.828 -5.73 1 97.56 75 GLN A O 1
ATOM 619 N N . VAL A 1 76 ? -8.695 25.312 -6.559 1 97.81 76 VAL A N 1
ATOM 620 C CA . VAL A 1 76 ? -9.812 24.375 -6.535 1 97.81 76 VAL A CA 1
ATOM 621 C C . VAL A 1 76 ? -9.727 23.422 -7.73 1 97.81 76 VAL A C 1
ATOM 623 O O . VAL A 1 76 ? -9.836 23.859 -8.883 1 97.81 76 VAL A O 1
ATOM 626 N N . PRO A 1 77 ? -9.5 22.188 -7.48 1 98.19 77 PRO A N 1
ATOM 627 C CA . PRO A 1 77 ? -9.32 21.266 -8.609 1 98.19 77 PRO A CA 1
ATOM 628 C C . PRO A 1 77 ? -10.617 21 -9.367 1 98.19 77 PRO A C 1
ATOM 630 O O . PRO A 1 77 ? -11.609 20.578 -8.766 1 98.19 77 PRO A O 1
ATOM 633 N N . LEU A 1 78 ? -10.602 21.172 -10.688 1 97.62 78 LEU A N 1
ATOM 634 C CA . LEU A 1 78 ? -11.766 20.938 -11.531 1 97.62 78 LEU A CA 1
ATOM 635 C C . LEU A 1 78 ? -11.484 19.859 -12.578 1 97.62 78 LEU A C 1
ATOM 637 O O . LEU A 1 78 ? -12.328 19.594 -13.438 1 97.62 78 LEU A O 1
ATOM 641 N N . SER A 1 79 ? -10.305 19.312 -12.508 1 96.88 79 SER A N 1
ATOM 642 C CA . SER A 1 79 ? -9.883 18.25 -13.414 1 96.88 79 SER A CA 1
ATOM 643 C C . SER A 1 79 ? -8.797 17.375 -12.789 1 96.88 79 SER A C 1
ATOM 645 O O . SER A 1 79 ? -8.234 17.734 -11.75 1 96.88 79 SER A O 1
ATOM 647 N N . THR A 1 80 ? -8.508 16.281 -13.461 1 94.88 80 THR A N 1
ATOM 648 C CA . THR A 1 80 ? -7.422 15.406 -13.031 1 94.88 80 THR A CA 1
ATOM 649 C C . THR A 1 80 ? -6.082 16.125 -13.133 1 94.88 80 THR A C 1
ATOM 651 O O . THR A 1 80 ? -5.184 15.898 -12.32 1 94.88 80 THR A O 1
ATOM 654 N N . GLN A 1 81 ? -5.973 16.891 -14.094 1 96.38 81 GLN A N 1
ATOM 655 C CA . GLN A 1 81 ? -4.738 17.656 -14.273 1 96.38 81 GLN A CA 1
ATOM 656 C C . GLN A 1 81 ? -4.504 18.609 -13.102 1 96.38 81 GLN A C 1
ATOM 658 O O . GLN A 1 81 ? -3.365 18.797 -12.672 1 96.38 81 GLN A O 1
ATOM 663 N N . ASP A 1 82 ? -5.543 19.219 -12.586 1 97.81 82 ASP A N 1
ATOM 664 C CA . ASP A 1 82 ? -5.41 20.094 -11.43 1 97.81 82 ASP A CA 1
ATOM 665 C C . ASP A 1 82 ? -4.895 19.328 -10.219 1 97.81 82 ASP A C 1
ATOM 667 O O . ASP A 1 82 ? -4.066 19.844 -9.461 1 97.81 82 ASP A O 1
ATOM 671 N N . ILE A 1 83 ? -5.391 18.156 -10.062 1 97.94 83 ILE A N 1
ATOM 672 C CA . ILE A 1 83 ? -4.957 17.312 -8.953 1 97.94 83 ILE A CA 1
ATOM 673 C C . ILE A 1 83 ? -3.469 17 -9.094 1 97.94 83 ILE A C 1
ATOM 675 O O . ILE A 1 83 ? -2.715 17.078 -8.125 1 97.94 83 ILE A O 1
ATOM 679 N N . SER A 1 84 ? -3.09 16.672 -10.305 1 96.94 84 SER A N 1
ATOM 680 C CA . SER A 1 84 ? -1.688 16.375 -10.586 1 96.94 84 SER A CA 1
ATOM 681 C C . SER A 1 84 ? -0.804 17.594 -10.328 1 96.94 84 SER A C 1
ATOM 683 O O . SER A 1 84 ? 0.317 17.453 -9.836 1 96.94 84 SER A O 1
ATOM 685 N N . SER A 1 85 ? -1.28 18.734 -10.734 1 97.62 85 SER A N 1
ATOM 686 C CA . SER A 1 85 ? -0.526 19.969 -10.523 1 97.62 85 SER A CA 1
ATOM 687 C C . SER A 1 85 ? -0.35 20.25 -9.031 1 97.62 85 SER A C 1
ATOM 689 O O . SER A 1 85 ? 0.737 20.641 -8.594 1 97.62 85 SER A O 1
ATOM 691 N N . ARG A 1 86 ? -1.394 20.109 -8.273 1 98.38 86 ARG A N 1
ATOM 692 C CA . ARG A 1 86 ? -1.302 20.266 -6.828 1 98.38 86 ARG A CA 1
ATOM 693 C C . ARG A 1 86 ? -0.297 19.297 -6.234 1 98.38 86 ARG A C 1
ATOM 695 O O . ARG A 1 86 ? 0.549 19.672 -5.422 1 98.38 86 ARG A O 1
ATOM 702 N N . ALA A 1 87 ? -0.423 18.062 -6.688 1 98.38 87 ALA A N 1
ATOM 703 C CA . ALA A 1 87 ? 0.481 17.031 -6.191 1 98.38 87 ALA A CA 1
ATOM 704 C C . ALA A 1 87 ? 1.938 17.391 -6.465 1 98.38 87 ALA A C 1
ATOM 706 O O . ALA A 1 87 ? 2.801 17.219 -5.602 1 98.38 87 ALA A O 1
ATOM 707 N N . ALA A 1 88 ? 2.205 17.828 -7.652 1 98.19 88 ALA A N 1
ATOM 708 C CA . ALA A 1 88 ? 3.564 18.203 -8.031 1 98.19 88 ALA A CA 1
ATOM 709 C C . ALA A 1 88 ? 4.09 19.328 -7.152 1 98.19 88 ALA A C 1
ATOM 711 O O . ALA A 1 88 ? 5.266 19.328 -6.77 1 98.19 88 ALA A O 1
ATOM 712 N N . ALA A 1 89 ? 3.281 20.25 -6.863 1 98.44 89 ALA A N 1
ATOM 713 C CA . ALA A 1 89 ? 3.666 21.359 -5.992 1 98.44 89 ALA A CA 1
ATOM 714 C C . ALA A 1 89 ? 3.992 20.859 -4.586 1 98.44 89 ALA A C 1
ATOM 716 O O . ALA A 1 89 ? 4.977 21.297 -3.98 1 98.44 89 ALA A O 1
ATOM 717 N N . PHE A 1 90 ? 3.141 19.984 -4.059 1 98.44 90 PHE A N 1
ATOM 718 C CA . PHE A 1 90 ? 3.371 19.422 -2.736 1 98.44 90 PHE A CA 1
ATOM 719 C C . PHE A 1 90 ? 4.676 18.625 -2.707 1 98.44 90 PHE A C 1
ATOM 721 O O . PHE A 1 90 ? 5.43 18.703 -1.731 1 98.44 90 PHE A O 1
ATOM 728 N N . ARG A 1 91 ? 4.934 17.906 -3.764 1 97.75 91 ARG A N 1
ATOM 729 C CA . ARG A 1 91 ? 6.176 17.141 -3.852 1 97.75 91 ARG A CA 1
ATOM 730 C C . ARG A 1 91 ? 7.387 18.062 -3.836 1 97.75 91 ARG A C 1
ATOM 732 O O . ARG A 1 91 ? 8.391 17.781 -3.176 1 97.75 91 ARG A O 1
ATOM 739 N N . LEU A 1 92 ? 7.297 19.109 -4.531 1 97.75 92 LEU A N 1
ATOM 740 C CA . LEU A 1 92 ? 8.414 20.047 -4.605 1 97.75 92 LEU A CA 1
ATOM 741 C C . LEU A 1 92 ? 8.75 20.609 -3.227 1 97.75 92 LEU A C 1
ATOM 743 O O . LEU A 1 92 ? 9.914 20.578 -2.811 1 97.75 92 LEU A O 1
ATOM 747 N N . TRP A 1 93 ? 7.762 21.125 -2.492 1 97.62 93 TRP A N 1
ATOM 748 C CA . TRP A 1 93 ? 8.008 21.656 -1.154 1 97.62 93 TRP A CA 1
ATOM 749 C C . TRP A 1 93 ? 8.492 20.547 -0.216 1 97.62 93 TRP A C 1
ATOM 751 O O . TRP A 1 93 ? 9.375 20.781 0.611 1 97.62 93 TRP A O 1
ATOM 761 N N . SER A 1 94 ? 7.906 19.375 -0.334 1 97.12 94 SER A N 1
ATOM 762 C CA . SER A 1 94 ? 8.305 18.25 0.516 1 97.12 94 SER A CA 1
ATOM 763 C C . SER A 1 94 ? 9.75 17.828 0.237 1 97.12 94 SER A C 1
ATOM 765 O O . SER A 1 94 ? 10.492 17.516 1.162 1 97.12 94 SER A O 1
ATOM 767 N N . GLU A 1 95 ? 10.109 17.844 -1 1 95.44 95 GLU A N 1
ATOM 768 C CA . GLU A 1 95 ? 11.469 17.469 -1.376 1 95.44 95 GLU A CA 1
ATOM 769 C C . GLU A 1 95 ? 12.484 18.484 -0.862 1 95.44 95 GLU A C 1
ATOM 771 O O . GLU A 1 95 ? 13.586 18.109 -0.453 1 95.44 95 GLU A O 1
ATOM 776 N N . ARG A 1 96 ? 12.109 19.719 -0.85 1 95.44 96 ARG A N 1
ATOM 777 C CA . ARG A 1 96 ? 13 20.781 -0.402 1 95.44 96 ARG A CA 1
ATOM 778 C C . ARG A 1 96 ? 13.227 20.703 1.105 1 95.44 96 ARG A C 1
ATOM 780 O O . ARG A 1 96 ? 14.18 21.297 1.625 1 95.44 96 ARG A O 1
ATOM 787 N N . THR A 1 97 ? 12.344 20.062 1.787 1 97.06 97 THR A N 1
ATOM 788 C CA . THR A 1 97 ? 12.477 19.922 3.234 1 97.06 97 THR A CA 1
ATOM 789 C C . THR A 1 97 ? 12.656 18.469 3.627 1 97.06 97 THR A C 1
ATOM 791 O O . THR A 1 97 ? 12.578 18.125 4.809 1 97.06 97 THR A O 1
ATOM 794 N N . TYR A 1 98 ? 12.758 17.562 2.656 1 96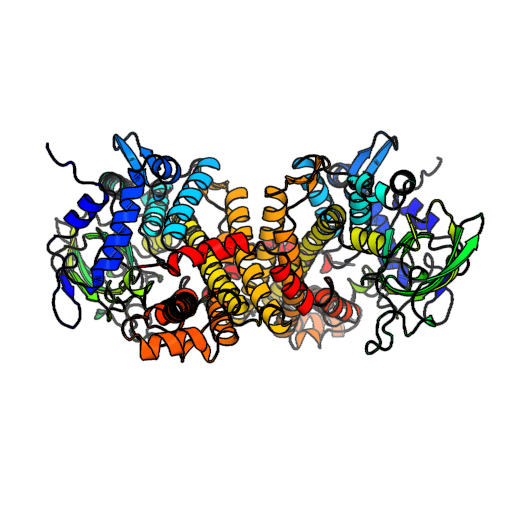.25 98 TYR A N 1
ATOM 795 C CA . TYR A 1 98 ? 12.969 16.125 2.828 1 96.25 98 TYR A CA 1
ATOM 796 C C . TYR A 1 98 ? 11.844 15.508 3.652 1 96.25 98 TYR A C 1
ATOM 798 O O . TYR A 1 98 ? 12.062 14.547 4.395 1 96.25 98 TYR A O 1
ATOM 806 N N . GLY A 1 99 ? 10.695 16.156 3.629 1 96 99 GLY A N 1
ATOM 807 C CA . GLY A 1 99 ? 9.531 15.672 4.359 1 96 99 GLY A CA 1
ATOM 808 C C . GLY A 1 99 ? 9.633 15.898 5.855 1 96 99 GLY A C 1
ATOM 809 O O . GLY A 1 99 ? 8.758 15.477 6.613 1 96 99 GLY A O 1
ATOM 810 N N . VAL A 1 100 ? 10.656 16.531 6.344 1 95.5 100 VAL A N 1
ATOM 811 C CA . VAL A 1 100 ? 10.891 16.734 7.773 1 95.5 100 VAL A CA 1
ATOM 812 C C . VAL A 1 100 ? 9.93 17.781 8.312 1 95.5 100 VAL A C 1
ATOM 814 O O . VAL A 1 100 ? 9.43 17.656 9.438 1 95.5 100 VAL A O 1
ATOM 817 N N . MET A 1 101 ? 9.648 18.797 7.531 1 95.12 101 MET A N 1
ATOM 818 C CA . MET A 1 101 ? 8.648 19.781 7.969 1 95.12 101 MET A CA 1
ATOM 819 C C . MET A 1 101 ? 7.238 19.297 7.621 1 95.12 101 MET A C 1
ATOM 821 O O . MET A 1 101 ? 6.914 19.125 6.449 1 95.12 101 MET A O 1
ATOM 825 N N . SER A 1 102 ? 6.441 19.188 8.555 1 90.12 102 SER A N 1
ATOM 826 C CA . SER A 1 102 ? 5.156 18.5 8.422 1 90.12 102 SER A CA 1
ATOM 827 C C . SER A 1 102 ? 4.031 19.484 8.141 1 90.12 102 SER A C 1
ATOM 829 O O . SER A 1 102 ? 2.998 19.125 7.582 1 90.12 102 SER A O 1
ATOM 831 N N . ARG A 1 103 ? 4.129 20.625 8.641 1 90.81 103 ARG A N 1
ATOM 832 C CA . ARG A 1 103 ? 3.023 21.562 8.562 1 90.81 103 ARG A CA 1
ATOM 833 C C . ARG A 1 103 ? 3.447 22.844 7.855 1 90.81 103 ARG A C 1
ATOM 835 O O . ARG A 1 103 ? 3.389 23.938 8.438 1 90.81 103 ARG A O 1
ATOM 842 N N . LEU A 1 104 ? 3.676 22.484 6.656 1 90.62 104 LEU A N 1
ATOM 843 C CA . LEU A 1 104 ? 3.855 23.672 5.816 1 90.62 104 LEU A CA 1
ATOM 844 C C . LEU A 1 104 ? 2.51 24.266 5.418 1 90.62 104 LEU A C 1
ATOM 846 O O . LEU A 1 104 ? 1.461 23.688 5.707 1 90.62 104 LEU A O 1
ATOM 850 N N . SER A 1 105 ? 2.336 25.453 5.117 1 94.56 105 SER A N 1
ATOM 851 C CA . SER A 1 105 ? 1.079 26.156 4.898 1 94.56 105 SER A CA 1
ATOM 852 C C . SER A 1 105 ? 0.283 25.531 3.76 1 94.56 105 SER A C 1
ATOM 854 O O . SER A 1 105 ? -0.916 25.781 3.621 1 94.56 105 SER A O 1
ATOM 856 N N . ASP A 1 106 ? 0.912 24.641 2.947 1 96.94 106 ASP A N 1
ATOM 857 C CA . ASP A 1 106 ? 0.172 24.031 1.848 1 96.94 106 ASP A CA 1
ATOM 858 C C . ASP A 1 106 ? -0.89 23.062 2.369 1 96.94 106 ASP A C 1
ATOM 860 O O . ASP A 1 106 ? -1.939 22.891 1.747 1 96.94 106 ASP A O 1
ATOM 864 N N . TYR A 1 107 ? -0.688 22.531 3.518 1 96.69 107 TYR A N 1
ATOM 865 C CA . TYR A 1 107 ? -1.706 21.734 4.184 1 96.69 107 TYR A CA 1
ATOM 866 C C . TYR A 1 107 ? -2.902 22.578 4.582 1 96.69 107 TYR A C 1
ATOM 868 O O . TYR A 1 107 ? -4.035 22.312 4.172 1 96.69 107 TYR A O 1
ATOM 876 N N . ALA A 1 108 ? -2.695 23.594 5.383 1 97.81 108 ALA A N 1
ATOM 877 C CA . ALA A 1 108 ? -3.771 24.453 5.867 1 97.81 108 ALA A CA 1
ATOM 878 C C . ALA A 1 108 ? -4.457 25.172 4.715 1 97.81 108 ALA A C 1
ATOM 880 O O . ALA A 1 108 ? -5.676 25.359 4.727 1 97.81 108 ALA A O 1
ATOM 881 N N . ARG A 1 109 ? -3.637 25.625 3.701 1 98.38 109 ARG A N 1
ATOM 882 C CA . ARG A 1 109 ? -4.203 26.219 2.5 1 98.38 109 ARG A CA 1
ATOM 883 C C . ARG A 1 109 ? -5.164 25.266 1.804 1 98.38 109 ARG A C 1
ATOM 885 O O . ARG A 1 109 ? -6.219 25.672 1.319 1 98.38 109 ARG A O 1
ATOM 892 N N . SER A 1 110 ? -4.766 24 1.838 1 98.44 110 SER A N 1
ATOM 893 C CA . SER A 1 110 ? -5.594 22.984 1.19 1 98.44 110 SER A CA 1
ATOM 894 C C . SER A 1 110 ? -6.895 22.766 1.955 1 98.44 110 SER A C 1
ATOM 896 O O . SER A 1 110 ? -7.945 22.547 1.352 1 98.44 110 SER A O 1
ATOM 898 N N . ARG A 1 111 ? -6.805 22.781 3.277 1 97.94 111 ARG A N 1
ATOM 899 C CA . ARG A 1 111 ? -8.023 22.703 4.074 1 97.94 111 ARG A CA 1
ATOM 900 C C . ARG A 1 111 ? -8.969 23.844 3.736 1 97.94 111 ARG A C 1
ATOM 902 O O . ARG A 1 111 ? -10.156 23.625 3.465 1 97.94 111 ARG A O 1
ATOM 909 N N . LEU A 1 112 ? -8.438 25.016 3.707 1 98.5 112 LEU A N 1
ATOM 910 C CA . LEU A 1 112 ? -9.211 26.219 3.393 1 98.5 112 LEU A CA 1
ATOM 911 C C . LEU A 1 112 ? -9.844 26.109 2.01 1 98.5 112 LEU A C 1
ATOM 913 O O . LEU A 1 112 ? -11.023 26.438 1.832 1 98.5 112 LEU A O 1
ATOM 917 N N . THR A 1 113 ? -9.062 25.656 1.067 1 98.5 113 THR A N 1
ATOM 918 C CA . THR A 1 113 ? -9.531 25.5 -0.305 1 98.5 113 THR A CA 1
ATOM 919 C C . THR A 1 113 ? -10.727 24.547 -0.369 1 98.5 113 THR A C 1
ATOM 921 O O . THR A 1 113 ? -11.695 24.812 -1.076 1 98.5 113 THR A O 1
ATOM 924 N N . GLY A 1 114 ? -10.625 23.469 0.369 1 98.31 114 GLY A N 1
ATOM 925 C CA . GLY A 1 114 ? -11.734 22.531 0.403 1 98.31 114 GLY A CA 1
ATOM 926 C C . GLY A 1 114 ? -13 23.125 0.987 1 98.31 114 GLY A C 1
ATOM 92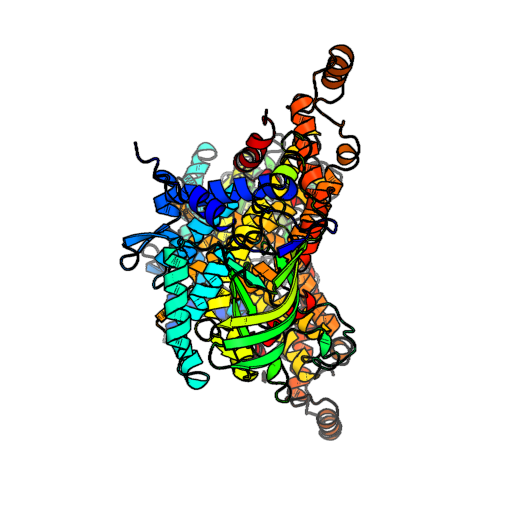7 O O . GLY A 1 114 ? -14.094 22.922 0.45 1 98.31 114 GLY A O 1
ATOM 928 N N . TRP A 1 115 ? -12.875 23.828 2.098 1 98.12 115 TRP A N 1
ATOM 929 C CA . TRP A 1 115 ? -14.031 24.484 2.721 1 98.12 115 TRP A CA 1
ATOM 930 C C . TRP A 1 115 ? -14.633 25.531 1.792 1 98.12 115 TRP A C 1
ATOM 932 O O . TRP A 1 115 ? -15.859 25.672 1.729 1 98.12 115 TRP A O 1
ATOM 942 N N . TYR A 1 116 ? -13.82 26.25 1.109 1 98 116 TYR A N 1
ATOM 943 C CA . TYR A 1 116 ? -14.273 27.234 0.141 1 98 116 TYR A CA 1
ATOM 944 C C . TYR A 1 116 ? -15.008 26.578 -1.018 1 98 116 TYR A C 1
ATOM 946 O O . TYR A 1 116 ? -16.078 27.031 -1.434 1 98 116 TYR A O 1
ATOM 954 N N . ALA A 1 117 ? -14.453 25.516 -1.533 1 97.62 117 ALA A N 1
ATOM 955 C CA . ALA A 1 117 ? -14.977 24.828 -2.717 1 97.62 117 ALA A CA 1
ATOM 956 C C . ALA A 1 117 ? -16.391 24.297 -2.473 1 97.62 117 ALA A C 1
ATOM 958 O O . ALA A 1 117 ? -17.156 24.141 -3.416 1 97.62 117 ALA A O 1
ATOM 959 N N . THR A 1 118 ? -16.688 24.031 -1.24 1 97.25 118 THR A N 1
ATOM 960 C CA . THR A 1 118 ? -17.984 23.469 -0.911 1 97.25 118 THR A CA 1
ATOM 961 C C . THR A 1 118 ? -18.781 24.438 -0.038 1 97.25 118 THR A C 1
ATOM 963 O O . THR A 1 118 ? -19.625 24 0.762 1 97.25 118 THR A O 1
ATOM 966 N N . ARG A 1 119 ? -18.562 25.641 -0.144 1 96.44 119 ARG A N 1
ATOM 967 C CA . ARG A 1 119 ? -19.047 26.672 0.761 1 96.44 119 ARG A CA 1
ATOM 968 C C . ARG A 1 119 ? -20.578 26.719 0.77 1 96.44 119 ARG A C 1
ATOM 970 O O . ARG A 1 119 ? -21.188 27.016 1.798 1 96.44 119 ARG A O 1
ATOM 977 N N . ASP A 1 120 ? -21.219 26.344 -0.222 1 94.31 120 ASP A N 1
ATOM 978 C CA . ASP A 1 120 ? -22.672 26.453 -0.334 1 94.31 120 ASP A CA 1
ATOM 979 C C . ASP A 1 120 ? -23.359 25.453 0.58 1 94.31 120 ASP A C 1
ATOM 981 O O . ASP A 1 120 ? -24.516 25.641 0.951 1 94.31 120 ASP A O 1
ATOM 985 N N . ASP A 1 121 ? -22.609 24.406 0.915 1 91.44 121 ASP A N 1
ATOM 986 C CA . ASP A 1 121 ? -23.172 23.391 1.788 1 91.44 121 ASP A CA 1
ATOM 987 C C . ASP A 1 121 ? -23.484 23.953 3.172 1 91.44 121 ASP A C 1
ATOM 989 O O . ASP A 1 121 ? -24.359 23.438 3.873 1 91.44 121 ASP A O 1
ATOM 993 N N . MET A 1 122 ? -22.812 25.047 3.578 1 92.81 122 MET A N 1
ATOM 994 C CA . MET A 1 122 ? -22.938 25.562 4.934 1 92.81 122 MET A CA 1
ATOM 995 C C . MET A 1 122 ? -23.938 26.719 4.98 1 92.81 122 MET A C 1
ATOM 997 O O . MET A 1 122 ? -24.234 27.25 6.055 1 92.81 122 MET A O 1
ATOM 1001 N N . ALA A 1 123 ? -24.547 27 3.869 1 88.38 123 ALA A N 1
ATOM 1002 C CA . ALA A 1 123 ? -25.5 28.094 3.785 1 88.38 123 ALA A CA 1
ATOM 1003 C C . ALA A 1 123 ? -26.703 27.844 4.684 1 88.38 123 ALA A C 1
ATOM 1005 O O . ALA A 1 123 ? -27.297 28.781 5.238 1 88.38 123 ALA A O 1
ATOM 1006 N N . SER A 1 124 ? -27.031 26.594 4.801 1 90.06 124 SER A N 1
ATOM 1007 C CA . SER A 1 124 ? -28.188 26.234 5.617 1 90.06 124 SER A CA 1
ATOM 1008 C C . SER A 1 124 ? -27.938 26.531 7.09 1 90.06 124 SER A C 1
ATOM 1010 O O . SER A 1 124 ? -28.891 26.75 7.855 1 90.06 124 SER A O 1
ATOM 1012 N N . HIS A 1 125 ? -26.75 26.562 7.484 1 92.44 125 HIS A N 1
ATOM 1013 C CA . HIS A 1 125 ? -26.406 26.812 8.875 1 92.44 125 HIS A CA 1
ATOM 1014 C C . HIS A 1 125 ? -26.109 28.281 9.125 1 92.44 125 HIS A C 1
ATOM 1016 O O . HIS A 1 125 ? -26.469 28.828 10.18 1 92.44 125 HIS A O 1
ATOM 1022 N N . ASP A 1 126 ? -25.453 28.922 8.258 1 92.69 126 ASP A N 1
ATOM 1023 C CA . ASP A 1 126 ? -25.125 30.344 8.281 1 92.69 126 ASP A CA 1
ATOM 1024 C C . ASP A 1 126 ? -25.125 30.922 6.867 1 92.69 126 ASP A C 1
ATOM 1026 O O . ASP A 1 126 ? -24.219 30.672 6.082 1 92.69 126 ASP A O 1
ATOM 1030 N N . PRO A 1 127 ? -26.094 31.703 6.598 1 93.06 127 PRO A N 1
ATOM 1031 C CA . PRO A 1 127 ? -26.203 32.25 5.246 1 93.06 127 PRO A CA 1
ATOM 1032 C C . PRO A 1 127 ? -25 33.094 4.848 1 93.06 127 PRO A C 1
ATOM 1034 O O . PRO A 1 127 ? -24.766 33.312 3.656 1 93.06 127 PRO A O 1
ATOM 1037 N N . MET A 1 128 ? -24.297 33.594 5.805 1 95.38 128 MET A N 1
ATOM 1038 C CA . MET A 1 128 ? -23.172 34.469 5.492 1 95.38 128 MET A CA 1
ATOM 1039 C C . MET A 1 128 ? -21.891 33.656 5.355 1 95.38 128 MET A C 1
ATOM 1041 O O . MET A 1 128 ? -20.844 34.188 4.98 1 95.38 128 MET A O 1
ATOM 1045 N N . TYR A 1 129 ? -21.922 32.406 5.633 1 96.94 129 TYR A N 1
ATOM 1046 C CA . TYR A 1 129 ? -20.734 31.562 5.617 1 96.94 129 TYR A CA 1
ATOM 1047 C C . TYR A 1 129 ? -20 31.672 4.277 1 96.94 129 TYR A C 1
ATOM 1049 O O . TYR A 1 129 ? -18.797 31.891 4.234 1 96.94 129 TYR A O 1
ATOM 1057 N N . ALA A 1 130 ? -20.734 31.531 3.197 1 97.06 130 ALA A N 1
ATOM 1058 C CA . ALA A 1 130 ? -20.156 31.5 1.858 1 97.06 130 ALA A CA 1
ATOM 1059 C C . ALA A 1 130 ? -19.438 32.812 1.544 1 97.06 130 ALA A C 1
ATOM 1061 O O . ALA A 1 130 ? -18.328 32.781 1.004 1 97.06 130 ALA A O 1
ATOM 1062 N N . ASP A 1 131 ? -20.062 33.875 1.878 1 97.31 131 ASP A N 1
ATOM 1063 C CA . ASP A 1 131 ? -19.453 35.188 1.617 1 97.31 131 ASP A CA 1
ATOM 1064 C C . ASP A 1 131 ? -18.203 35.375 2.465 1 97.31 131 ASP A C 1
ATOM 1066 O O . ASP A 1 131 ? -17.172 35.875 1.97 1 97.31 131 ASP A O 1
ATOM 1070 N N . LYS A 1 132 ? -18.344 35.031 3.693 1 97.5 132 LYS A N 1
ATOM 1071 C CA . LYS A 1 132 ? -17.234 35.219 4.613 1 97.5 132 LYS A CA 1
ATOM 1072 C C . LYS A 1 132 ? -16.016 34.406 4.188 1 97.5 132 LYS A C 1
ATOM 1074 O O . LYS A 1 132 ? -14.906 34.938 4.105 1 97.5 132 LYS A O 1
ATOM 1079 N N . ILE A 1 133 ? -16.203 33.125 3.9 1 98.12 133 ILE A N 1
ATOM 1080 C CA . ILE A 1 133 ? -15.07 32.281 3.574 1 98.12 133 ILE A CA 1
ATOM 1081 C C . ILE A 1 133 ? -14.5 32.656 2.211 1 98.12 133 ILE A C 1
ATOM 1083 O O . ILE A 1 133 ? -13.289 32.594 1.985 1 98.12 133 ILE A O 1
ATOM 1087 N N . THR A 1 134 ? -15.352 33.094 1.299 1 97.62 134 THR A N 1
ATOM 1088 C CA . THR A 1 134 ? -14.875 33.594 0.001 1 97.62 134 THR A CA 1
ATOM 1089 C C . THR A 1 134 ? -13.961 34.781 0.166 1 97.62 134 THR A C 1
ATOM 1091 O O . THR A 1 134 ? -12.891 34.844 -0.439 1 97.62 134 THR A O 1
ATOM 1094 N N . ALA A 1 135 ? -14.438 35.688 0.936 1 97.75 135 ALA A N 1
ATOM 1095 C CA . ALA A 1 135 ? -13.648 36.906 1.17 1 97.75 135 ALA A CA 1
ATOM 1096 C C . ALA A 1 135 ? -12.289 36.562 1.771 1 97.75 135 ALA A C 1
ATOM 1098 O O . ALA A 1 135 ? -11.258 37.062 1.327 1 97.75 135 ALA A O 1
ATOM 1099 N N . TYR A 1 136 ? -12.297 35.719 2.703 1 98.12 136 TYR A N 1
ATOM 1100 C CA . TYR A 1 136 ? -11.031 35.375 3.344 1 98.12 136 TYR A CA 1
ATOM 1101 C C . TYR A 1 136 ? -10.141 34.594 2.391 1 98.12 136 TYR A C 1
ATOM 1103 O O . TYR A 1 136 ? -8.922 34.781 2.373 1 98.12 136 TYR A O 1
ATOM 1111 N N . TYR A 1 137 ? -10.75 33.656 1.733 1 98.19 137 TYR A N 1
ATOM 1112 C CA . TYR A 1 137 ? -10.023 32.844 0.755 1 98.19 137 TYR A CA 1
ATOM 1113 C C . TYR A 1 137 ? -9.281 33.75 -0.23 1 98.19 137 TYR A C 1
ATOM 1115 O O . TYR A 1 137 ? -8.094 33.531 -0.498 1 98.19 137 TYR A O 1
ATOM 1123 N N . GLN A 1 138 ? -9.914 34.719 -0.723 1 97.31 138 GLN A N 1
ATOM 1124 C CA . GLN A 1 138 ? -9.305 35.688 -1.654 1 97.31 138 GLN A CA 1
ATOM 1125 C C . GLN A 1 138 ? -8.203 36.469 -0.974 1 97.31 138 GLN A C 1
ATOM 1127 O O . GLN A 1 138 ? -7.156 36.75 -1.571 1 97.31 138 GLN A O 1
ATOM 1132 N N . GLU A 1 139 ? -8.445 36.875 0.196 1 96.88 139 GLU A N 1
ATOM 1133 C CA . GLU A 1 139 ? -7.441 37.594 0.958 1 96.88 139 GLU A CA 1
ATOM 1134 C C . GLU A 1 139 ? -6.188 36.75 1.173 1 96.88 139 GLU A C 1
ATOM 1136 O O . GLU A 1 139 ? -5.07 37.219 0.985 1 96.88 139 GLU A O 1
ATOM 1141 N N . ALA A 1 140 ? -6.402 35.531 1.617 1 97.44 140 ALA A N 1
ATOM 1142 C CA . ALA A 1 140 ? -5.289 34.625 1.867 1 97.44 140 ALA A CA 1
ATOM 1143 C C . ALA A 1 140 ? -4.469 34.406 0.601 1 97.44 140 ALA A C 1
ATOM 1145 O O . ALA A 1 140 ? -3.238 34.344 0.654 1 97.44 140 ALA A O 1
ATOM 1146 N N . LYS A 1 141 ? -5.141 34.281 -0.476 1 96.38 141 LYS A N 1
ATOM 1147 C CA . LYS A 1 141 ? -4.48 34.125 -1.769 1 96.38 141 LYS A CA 1
ATOM 1148 C C . LYS A 1 141 ? -3.646 35.344 -2.111 1 96.38 141 LYS A C 1
ATOM 1150 O O . LYS A 1 141 ? -2.475 35.25 -2.477 1 96.38 141 LYS A O 1
ATOM 1155 N N . ARG A 1 142 ? -4.211 36.5 -1.957 1 94.81 142 ARG A N 1
ATOM 1156 C CA . ARG A 1 142 ? -3.545 37.75 -2.309 1 94.81 142 ARG A CA 1
ATOM 1157 C C . ARG A 1 142 ? -2.311 37.969 -1.443 1 94.81 142 ARG A C 1
ATOM 1159 O O . ARG A 1 142 ? -1.29 38.469 -1.927 1 94.81 142 ARG A O 1
ATOM 1166 N N . LYS A 1 143 ? -2.406 37.594 -0.279 1 93.88 143 LYS A N 1
ATOM 1167 C CA . LYS A 1 143 ? -1.34 37.812 0.688 1 93.88 143 LYS A CA 1
ATOM 1168 C C . LYS A 1 143 ? -0.317 36.688 0.675 1 93.88 143 LYS A C 1
ATOM 1170 O O . LYS A 1 143 ? 0.744 36.812 1.294 1 93.88 143 LYS A O 1
ATOM 1175 N N . ASP A 1 144 ? -0.648 35.656 -0.027 1 95.56 144 ASP A N 1
ATOM 1176 C CA . ASP A 1 144 ? 0.167 34.469 0.108 1 95.56 144 ASP A CA 1
ATOM 1177 C C . ASP A 1 144 ? 0.342 34.094 1.575 1 95.56 144 ASP A C 1
ATOM 1179 O O . ASP A 1 144 ? 1.467 33.875 2.043 1 95.56 144 ASP A O 1
ATOM 1183 N N . ALA A 1 145 ? -0.752 33.969 2.236 1 97.31 145 ALA A N 1
ATOM 1184 C CA . ALA A 1 145 ? -0.771 33.844 3.691 1 97.31 145 ALA A CA 1
ATOM 1185 C C . ALA A 1 145 ? -0.233 32.469 4.133 1 97.31 145 ALA A C 1
ATOM 1187 O O . ALA A 1 145 ? -0.51 31.453 3.498 1 97.31 145 ALA A O 1
ATOM 1188 N N . PHE A 1 146 ? 0.613 32.438 5.137 1 98.31 146 PHE A N 1
ATOM 1189 C CA . PHE A 1 146 ? 0.972 31.234 5.848 1 98.31 146 PHE A CA 1
ATOM 1190 C C . PHE A 1 146 ? -0.063 30.906 6.918 1 98.31 146 PHE A C 1
ATOM 1192 O O . PHE A 1 146 ? -0.207 31.641 7.895 1 98.31 146 PHE A O 1
ATOM 1199 N N . LEU A 1 147 ? -0.766 29.828 6.727 1 98.19 147 LEU A N 1
ATOM 1200 C CA . LEU A 1 147 ? -1.878 29.469 7.59 1 98.19 147 LEU A CA 1
ATOM 1201 C C . LEU A 1 147 ? -1.54 28.219 8.406 1 98.19 147 LEU A C 1
ATOM 1203 O O . LEU A 1 147 ? -0.737 27.391 7.973 1 98.19 147 LEU A O 1
ATOM 1207 N N . THR A 1 148 ? -2.092 28.109 9.547 1 97.62 148 THR A N 1
ATOM 1208 C CA . THR A 1 148 ? -2.07 26.875 10.328 1 97.62 148 THR A CA 1
ATOM 1209 C C . THR A 1 148 ? -3.441 26.594 10.938 1 97.62 148 THR A C 1
ATOM 1211 O O . THR A 1 148 ? -4.336 27.438 10.875 1 97.62 148 THR A O 1
ATOM 1214 N N . ILE A 1 149 ? -3.646 25.422 11.422 1 96.38 149 ILE A N 1
ATOM 1215 C CA . ILE A 1 149 ? -4.922 24.969 11.969 1 96.38 149 ILE A CA 1
ATOM 1216 C C . ILE A 1 149 ? -4.719 24.453 13.391 1 96.38 149 ILE A C 1
ATOM 1218 O O . ILE A 1 149 ? -3.719 23.797 13.68 1 96.38 149 ILE A O 1
ATOM 1222 N N . VAL A 1 150 ? -5.602 24.797 14.203 1 94.56 150 VAL A N 1
ATOM 1223 C CA . VAL A 1 150 ? -5.559 24.266 15.562 1 94.56 150 VAL A CA 1
ATOM 1224 C C . VAL A 1 150 ? -6.934 23.719 15.953 1 94.56 150 VAL A C 1
ATOM 1226 O O . VAL A 1 150 ? -7.945 24.406 15.797 1 94.56 150 VAL A O 1
ATOM 1229 N N . GLN A 1 151 ? -6.926 22.484 16.453 1 90.62 151 GLN A N 1
ATOM 1230 C CA . GLN A 1 151 ? -8.195 21.828 16.75 1 90.62 151 GLN A CA 1
ATOM 1231 C C . GLN A 1 151 ? -8.227 21.312 18.188 1 90.62 151 GLN A C 1
ATOM 1233 O O . GLN A 1 151 ? -9.281 21.281 18.812 1 90.62 151 GLN A O 1
ATOM 1238 N N . ARG A 1 152 ? -7.148 20.984 18.734 1 81.44 152 ARG A N 1
ATOM 1239 C CA . ARG A 1 152 ? -7.074 20.219 19.984 1 81.44 152 ARG A CA 1
ATOM 1240 C C . ARG A 1 152 ? -7.219 21.125 21.203 1 81.44 152 ARG A C 1
ATOM 1242 O O . ARG A 1 152 ? -6.66 22.219 21.234 1 81.44 152 ARG A O 1
ATOM 1249 N N . ASP A 1 153 ? -7.934 20.578 22.078 1 81.62 153 ASP A N 1
ATOM 1250 C CA . ASP A 1 153 ? -8.07 21.219 23.375 1 81.62 153 ASP A CA 1
ATOM 1251 C C . ASP A 1 153 ? -6.996 20.75 24.344 1 81.62 153 ASP A C 1
ATOM 1253 O O . ASP A 1 153 ? -6.41 19.672 24.156 1 81.62 153 ASP A O 1
ATOM 1257 N N . PRO A 1 154 ? -6.758 21.594 25.281 1 76.69 154 PRO A N 1
ATOM 1258 C CA . PRO A 1 154 ? -5.754 21.156 26.266 1 76.69 154 PRO A CA 1
ATOM 1259 C C . PRO A 1 154 ? -6.133 19.844 26.953 1 76.69 154 PRO A C 1
ATOM 1261 O O . PRO A 1 154 ? -7.32 19.547 27.094 1 76.69 154 PRO A O 1
ATOM 1264 N N . GLN A 1 155 ? -5.074 19.016 27.156 1 66.88 155 GLN A N 1
ATOM 1265 C CA . GLN A 1 155 ? -5.293 17.75 27.844 1 66.88 155 GLN A CA 1
ATOM 1266 C C . GLN A 1 155 ? -5.77 17.969 29.281 1 66.88 155 GLN A C 1
ATOM 1268 O O . GLN A 1 155 ? -4.973 18.281 30.156 1 66.88 155 GLN A O 1
ATOM 1273 N N . ILE A 1 156 ? -6.953 18.234 29.266 1 61.94 156 ILE A N 1
ATOM 1274 C CA . ILE A 1 156 ? -7.562 18.391 30.578 1 61.94 156 ILE A CA 1
ATOM 1275 C C . ILE A 1 156 ? -8.078 17.047 31.078 1 61.94 156 ILE A C 1
ATOM 1277 O O . ILE A 1 156 ? -7.891 16.016 30.422 1 61.94 156 ILE A O 1
ATOM 1281 N N . ASN A 1 157 ? -8.555 16.938 32.188 1 55 157 ASN A N 1
ATOM 1282 C CA . ASN A 1 157 ? -9.078 15.703 32.75 1 55 157 ASN A CA 1
ATOM 1283 C C . ASN A 1 157 ? -10.039 15.016 31.781 1 55 157 ASN A C 1
ATOM 1285 O O . ASN A 1 157 ? -11.203 15.414 31.656 1 55 157 ASN A O 1
ATOM 1289 N N . ARG A 1 158 ? -9.609 14.023 31.094 1 59.69 158 ARG A N 1
ATOM 1290 C CA . ARG A 1 158 ? -10.305 13.336 30 1 59.69 158 ARG A CA 1
ATOM 1291 C C . ARG A 1 158 ? -11.367 12.383 30.547 1 59.69 158 ARG A C 1
ATOM 1293 O O . ARG A 1 158 ? -12.141 11.812 29.781 1 59.69 158 ARG A O 1
ATOM 1300 N N . SER A 1 159 ? -11.32 12.273 31.719 1 56.19 159 SER A N 1
ATOM 1301 C CA . SER A 1 159 ? -12.344 11.414 32.312 1 56.19 159 SER A CA 1
ATOM 1302 C C . SER A 1 159 ? -13.688 12.133 32.375 1 56.19 159 SER A C 1
ATOM 1304 O O . SER A 1 159 ? -14.727 11.5 32.562 1 56.19 159 SER A O 1
ATOM 1306 N N . LEU A 1 160 ? -13.586 13.383 32.125 1 60.22 160 LEU A N 1
ATOM 1307 C CA . LEU A 1 160 ? -14.812 14.164 32.188 1 60.22 160 LEU A CA 1
ATOM 1308 C C . LEU A 1 160 ? -15.43 14.359 30.812 1 60.22 160 LEU A C 1
ATOM 1310 O O . LEU A 1 160 ? -14.711 14.391 29.812 1 60.22 160 LEU A O 1
ATOM 1314 N N . PRO A 1 161 ? -16.766 14.273 30.781 1 62.03 161 PRO A N 1
ATOM 1315 C CA . PRO A 1 161 ? -17.422 14.586 29.516 1 62.03 161 PRO A CA 1
ATOM 1316 C C . PRO A 1 161 ? -16.969 15.922 28.922 1 62.03 161 PRO A C 1
ATOM 1318 O O . PRO A 1 161 ? -16.562 16.828 29.672 1 62.03 161 PRO A O 1
ATOM 1321 N N . VAL A 1 162 ? -16.984 15.945 27.719 1 65.5 162 VAL A N 1
ATOM 1322 C CA . VAL A 1 162 ? -16.594 17.156 27 1 65.5 162 VAL A CA 1
ATOM 1323 C C . VAL A 1 162 ? -17.391 18.344 27.531 1 65.5 162 VAL A C 1
ATOM 1325 O O . VAL A 1 162 ? -18.609 18.281 27.688 1 65.5 162 VAL A O 1
ATOM 1328 N N . GLY A 1 163 ? -16.719 19.438 27.953 1 60.31 163 GLY A N 1
ATOM 1329 C CA . GLY A 1 163 ? -17.344 20.688 28.375 1 60.31 163 GLY A CA 1
ATOM 1330 C C . GLY A 1 163 ? -17.422 20.844 29.875 1 60.31 163 GLY A C 1
ATOM 1331 O O . GLY A 1 163 ? -17.781 21.922 30.375 1 60.31 163 GLY A O 1
ATOM 1332 N N . GLU A 1 164 ? -17.203 19.812 30.578 1 58.88 164 GLU A N 1
ATOM 1333 C CA . GLU A 1 164 ? -17.359 19.922 32.031 1 58.88 164 GLU A CA 1
ATOM 1334 C C . GLU A 1 164 ? -16.203 20.688 32.656 1 58.88 164 GLU A C 1
ATOM 1336 O O . GLU A 1 164 ? -16.359 21.328 33.688 1 58.88 164 GLU A O 1
ATOM 1341 N N . ASP A 1 165 ? -15.07 20.359 32.062 1 58.25 165 ASP A N 1
ATOM 1342 C CA . ASP A 1 165 ? -14.031 21.266 32.531 1 58.25 165 ASP A CA 1
ATOM 1343 C C . ASP A 1 165 ? -14.062 22.594 31.797 1 58.25 165 ASP A C 1
ATOM 1345 O O . ASP A 1 165 ? -13.375 22.766 30.781 1 58.25 165 ASP A O 1
ATOM 1349 N N . GLU A 1 166 ? -15.008 23.422 32 1 58.56 166 GLU A N 1
ATOM 1350 C CA . GLU A 1 166 ? -15.516 24.609 31.312 1 58.56 166 GLU A CA 1
ATOM 1351 C C . GLU A 1 166 ? -14.406 25.625 31.062 1 58.56 166 GLU A C 1
ATOM 1353 O O . GLU A 1 166 ? -14.367 26.266 30 1 58.56 166 GLU A O 1
ATOM 1358 N N . ASP A 1 167 ? -13.445 25.719 31.953 1 66.25 167 ASP A N 1
ATOM 1359 C CA . ASP A 1 167 ? -12.641 26.938 31.844 1 66.25 167 ASP A CA 1
ATOM 1360 C C . ASP A 1 167 ? -11.438 26.719 30.938 1 66.25 167 ASP A C 1
ATOM 1362 O O . ASP A 1 167 ? -10.828 27.688 30.469 1 66.25 167 ASP A O 1
ATOM 1366 N N . ALA A 1 168 ? -11.289 25.547 30.5 1 77.12 168 ALA A N 1
ATOM 1367 C CA . ALA A 1 168 ? -10.055 25.344 29.75 1 77.12 168 ALA A CA 1
ATOM 1368 C C . ALA A 1 168 ? -10.32 25.312 28.234 1 77.12 168 ALA A C 1
ATOM 1370 O O . ALA A 1 168 ? -9.469 25.703 27.438 1 77.12 168 ALA A O 1
ATOM 1371 N N . MET A 1 169 ? -11.5 25 27.859 1 86.56 169 MET A N 1
ATOM 1372 C CA . MET A 1 169 ? -11.797 24.906 26.438 1 86.56 169 MET A CA 1
ATOM 1373 C C . MET A 1 169 ? -12.086 26.297 25.859 1 86.56 169 MET A C 1
ATOM 1375 O O . MET A 1 169 ? -12.688 27.141 26.516 1 86.56 169 MET A O 1
ATOM 1379 N N . LEU A 1 170 ? -11.656 26.438 24.688 1 92.69 170 LEU A N 1
ATOM 1380 C CA . LEU A 1 170 ? -11.906 27.688 23.984 1 92.69 170 LEU A CA 1
ATOM 1381 C C . LEU A 1 170 ? -13.406 27.906 23.781 1 92.69 170 LEU A C 1
ATOM 1383 O O . LEU A 1 170 ? -14.094 27.016 23.266 1 92.69 170 LEU A O 1
ATOM 1387 N N . ARG A 1 171 ? -13.922 29 24.234 1 94.69 171 ARG A N 1
ATOM 1388 C CA . ARG A 1 171 ? -15.352 29.266 24.188 1 94.69 171 ARG A CA 1
ATOM 1389 C C . ARG A 1 171 ? -15.641 30.719 23.875 1 94.69 171 ARG A C 1
ATOM 1391 O O . ARG A 1 171 ? -14.789 31.594 24.094 1 94.69 171 ARG A O 1
ATOM 1398 N N . ILE A 1 172 ? -16.797 31.016 23.391 1 96.75 172 ILE A N 1
ATOM 1399 C CA . ILE A 1 172 ? -17.312 32.375 23.203 1 96.75 172 ILE A CA 1
ATOM 1400 C C . ILE A 1 172 ? -17.828 32.906 24.531 1 96.75 172 ILE A C 1
ATOM 1402 O O . ILE A 1 172 ? -18.719 32.281 25.156 1 96.75 172 ILE A O 1
ATOM 1406 N N . VAL A 1 173 ? -17.391 34.031 24.969 1 95.88 173 VAL A N 1
ATOM 1407 C CA . VAL A 1 173 ? -17.797 34.531 26.281 1 95.88 173 VAL A CA 1
ATOM 1408 C C . VAL A 1 173 ? -18.734 35.719 26.109 1 95.88 173 VAL A C 1
ATOM 1410 O O . VAL A 1 173 ? -19.531 36.031 26.984 1 95.88 173 VAL A O 1
ATOM 1413 N N . ARG A 1 174 ? -18.562 36.406 25.031 1 96.38 174 ARG A N 1
ATOM 1414 C CA . ARG A 1 174 ? -19.453 37.531 24.734 1 96.38 174 ARG A CA 1
ATOM 1415 C C . ARG A 1 174 ? -19.469 37.844 23.234 1 96.38 174 ARG A C 1
ATOM 1417 O O . ARG A 1 174 ? -18.562 37.438 22.5 1 96.38 174 ARG A O 1
ATOM 1424 N N . THR A 1 175 ? -20.562 38.438 22.844 1 95.94 175 THR A N 1
ATOM 1425 C CA . THR A 1 175 ? -20.688 38.969 21.484 1 95.94 175 THR A CA 1
ATOM 1426 C C . THR A 1 175 ? -20.969 40.469 21.484 1 95.94 175 THR A C 1
ATOM 1428 O O . THR A 1 175 ? -21.578 40.969 22.422 1 95.94 175 THR A O 1
ATOM 1431 N N . ASN A 1 176 ? -20.422 41.156 20.516 1 95.44 176 ASN A N 1
ATOM 1432 C CA . ASN A 1 176 ? -20.719 42.562 20.328 1 95.44 176 ASN A CA 1
ATOM 1433 C C . ASN A 1 176 ? -20.828 42.906 18.844 1 95.44 176 ASN A C 1
ATOM 1435 O O . ASN A 1 176 ? -20.938 42.031 18 1 95.44 176 ASN A O 1
ATOM 1439 N N . SER A 1 177 ? -20.938 44.219 18.562 1 96.5 177 SER A N 1
ATOM 1440 C CA . SER A 1 177 ? -21.141 44.656 17.188 1 96.5 177 SER A CA 1
ATOM 1441 C C . SER A 1 177 ? -19.922 44.375 16.312 1 96.5 177 SER A C 1
ATOM 1443 O O . SER A 1 177 ? -20.031 44.25 15.102 1 96.5 177 SER A O 1
ATOM 1445 N N . GLU A 1 178 ? -18.844 44.188 16.953 1 97 178 GLU A N 1
ATOM 1446 C CA . GLU A 1 178 ? -17.594 44.031 16.219 1 97 178 GLU A CA 1
ATOM 1447 C C . GLU A 1 178 ? -17.312 42.531 15.945 1 97 178 GLU A C 1
ATOM 1449 O O . GLU A 1 178 ? -16.625 42.219 14.977 1 97 178 GLU A O 1
ATOM 1454 N N . GLY A 1 179 ? -17.734 41.719 16.859 1 98.06 179 GLY A N 1
ATOM 1455 C CA . GLY A 1 179 ? -17.453 40.312 16.703 1 98.06 179 GLY A CA 1
ATOM 1456 C C . GLY A 1 179 ? -17.734 39.5 17.953 1 98.06 179 GLY A C 1
ATOM 1457 O O . GLY A 1 179 ? -18.656 39.812 18.703 1 98.06 179 GLY A O 1
ATOM 1458 N N . ILE A 1 180 ? -17.031 38.406 18.047 1 98.12 180 ILE A N 1
ATOM 1459 C CA . ILE A 1 180 ? -17.141 37.562 19.234 1 98.12 180 ILE A CA 1
ATOM 1460 C C . ILE A 1 180 ? -15.867 37.656 20.062 1 98.12 180 ILE A C 1
ATOM 1462 O O . ILE A 1 180 ? -14.781 37.906 19.516 1 98.12 180 ILE A O 1
ATOM 1466 N N . VAL A 1 181 ? -16.016 37.531 21.344 1 98.19 181 VAL A N 1
ATOM 1467 C CA . VAL A 1 181 ? -14.875 37.5 22.266 1 98.19 181 VAL A CA 1
ATOM 1468 C C . VAL A 1 181 ? -14.656 36.062 22.781 1 98.19 181 VAL A C 1
ATOM 1470 O O . VAL A 1 181 ? -15.578 35.438 23.297 1 98.19 181 VAL A O 1
ATOM 1473 N N . MET A 1 182 ? -13.477 35.625 22.562 1 97.31 182 MET A N 1
ATOM 1474 C CA . MET A 1 182 ? -13.156 34.25 22.891 1 97.31 182 MET A CA 1
ATOM 1475 C C . MET A 1 182 ? -12.219 34.156 24.094 1 97.31 182 MET A C 1
ATOM 1477 O O . MET A 1 182 ? -11.32 34.969 24.234 1 97.31 182 MET A O 1
ATOM 1481 N N . ARG A 1 183 ? -12.391 33.188 24.969 1 96.31 183 ARG A N 1
ATOM 1482 C CA . ARG A 1 183 ? -11.555 32.906 26.125 1 96.31 183 ARG A CA 1
ATOM 1483 C C . ARG A 1 183 ? -11.312 31.406 26.25 1 96.31 183 ARG A C 1
ATOM 1485 O O . ARG A 1 183 ? -12.203 30.594 26 1 96.31 183 ARG A O 1
ATOM 1492 N N . GLY A 1 184 ? -10.07 31.062 26.547 1 93.31 184 GLY A N 1
ATOM 1493 C CA . GLY A 1 184 ? -9.719 29.656 26.703 1 93.31 184 GLY A CA 1
ATOM 1494 C C . GLY A 1 184 ? -8.383 29.297 26.078 1 93.31 184 GLY A C 1
ATOM 1495 O O . GLY A 1 184 ? -7.465 30.125 26.047 1 93.31 184 GLY A O 1
ATOM 1496 N N . ALA A 1 185 ? -8.258 27.969 25.734 1 91 185 ALA A N 1
ATOM 1497 C CA . ALA A 1 185 ? -6.949 27.547 25.234 1 91 185 ALA A CA 1
ATOM 1498 C C . ALA A 1 185 ? -7.086 26.469 24.172 1 91 185 ALA A C 1
ATOM 1500 O O . ALA A 1 185 ? -8.109 25.781 24.094 1 91 185 ALA A O 1
ATOM 1501 N N . LYS A 1 186 ? -6.188 26.438 23.312 1 92.75 186 LYS A N 1
ATOM 1502 C CA . LYS A 1 186 ? -5.953 25.359 22.344 1 92.75 186 LYS A CA 1
ATOM 1503 C C . LYS A 1 186 ? -4.504 24.875 22.406 1 92.75 186 LYS A C 1
ATOM 1505 O O . LYS A 1 186 ? -3.613 25.625 22.812 1 92.75 186 LYS A O 1
ATOM 1510 N N . MET A 1 187 ? -4.32 23.625 22.078 1 87.31 187 MET A N 1
ATOM 1511 C CA . MET A 1 187 ? -2.955 23.109 22.188 1 87.31 187 MET A CA 1
ATOM 1512 C C . MET A 1 187 ? -2.484 22.5 20.875 1 87.31 187 MET A C 1
ATOM 1514 O O . MET A 1 187 ? -3.301 22.172 20.016 1 87.31 187 MET A O 1
ATOM 1518 N N . VAL A 1 188 ? -1.135 22.406 20.797 1 84.94 188 VAL A N 1
ATOM 1519 C CA . VAL A 1 188 ? -0.377 21.797 19.719 1 84.94 188 VAL A CA 1
ATOM 1520 C C . VAL A 1 188 ? -0.631 22.547 18.422 1 84.94 188 VAL A C 1
ATOM 1522 O O . VAL A 1 188 ? -1.033 21.953 17.422 1 84.94 188 VAL A O 1
ATOM 1525 N N . ALA A 1 189 ? -0.507 23.734 18.516 1 92.56 189 ALA A N 1
ATOM 1526 C CA . ALA A 1 189 ? -0.566 24.562 17.312 1 92.56 189 ALA A CA 1
ATOM 1527 C C . ALA A 1 189 ? 0.8 24.656 16.641 1 92.56 189 ALA A C 1
ATOM 1529 O O . ALA A 1 189 ? 1.588 25.547 16.938 1 92.56 189 ALA A O 1
ATOM 1530 N N . THR A 1 190 ? 0.967 23.734 15.711 1 94.5 190 THR A N 1
ATOM 1531 C CA . THR A 1 190 ? 2.24 23.703 15 1 94.5 190 THR A CA 1
ATOM 1532 C C . THR A 1 190 ? 2.34 24.859 14.016 1 94.5 190 THR A C 1
ATOM 1534 O O . THR A 1 190 ? 1.385 25.141 13.289 1 94.5 190 THR A O 1
ATOM 1537 N N . ALA A 1 191 ? 3.445 25.609 14.055 1 96.94 191 ALA A N 1
ATOM 1538 C CA . ALA A 1 191 ? 3.803 26.688 13.141 1 96.94 191 ALA A CA 1
ATOM 1539 C C . ALA A 1 191 ? 3.064 27.984 13.5 1 96.94 191 ALA A C 1
ATOM 1541 O O . ALA A 1 191 ? 3.252 29.016 12.852 1 96.94 191 ALA A O 1
ATOM 1542 N N . ALA A 1 192 ? 2.326 28 14.586 1 96.31 192 ALA A N 1
ATOM 1543 C CA . ALA A 1 192 ? 1.481 29.141 14.938 1 96.31 192 ALA A CA 1
ATOM 1544 C C . ALA A 1 192 ? 2.322 30.391 15.188 1 96.31 192 ALA A C 1
ATOM 1546 O O . ALA A 1 192 ? 1.974 31.484 14.734 1 96.31 192 ALA A O 1
ATOM 1547 N N . PRO A 1 193 ? 3.467 30.266 15.82 1 96.62 193 PRO A N 1
ATOM 1548 C CA . PRO A 1 193 ? 4.23 31.469 16.156 1 96.62 193 PRO A CA 1
ATOM 1549 C C . PRO A 1 193 ? 4.664 32.25 14.914 1 96.62 193 PRO A C 1
ATOM 1551 O O . PRO A 1 193 ? 4.961 33.438 15 1 96.62 193 PRO A O 1
ATOM 1554 N N . TYR A 1 194 ? 4.742 31.562 13.805 1 97.81 194 TYR A N 1
ATOM 1555 C CA . TYR A 1 194 ? 5.188 32.25 12.602 1 97.81 194 TYR A CA 1
ATOM 1556 C C . TYR A 1 194 ? 4.148 32.156 11.492 1 97.81 194 TYR A C 1
ATOM 1558 O O . TYR A 1 194 ? 4.504 32.094 10.312 1 97.81 194 TYR A O 1
ATOM 1566 N N . ALA A 1 195 ? 2.916 31.984 11.828 1 98.19 195 ALA A N 1
ATOM 1567 C CA . ALA A 1 195 ? 1.808 31.984 10.875 1 98.19 195 ALA A CA 1
ATOM 1568 C C . ALA A 1 195 ? 1.183 33.375 10.773 1 98.19 195 ALA A C 1
ATOM 1570 O O . ALA A 1 195 ? 1.379 34.219 11.656 1 98.19 195 ALA A O 1
ATOM 1571 N N . ASP A 1 196 ? 0.507 33.625 9.641 1 98.06 196 ASP A N 1
ATOM 1572 C CA . ASP A 1 196 ? -0.299 34.844 9.5 1 98.06 196 ASP A CA 1
ATOM 1573 C C . ASP A 1 196 ? -1.612 34.719 10.273 1 98.06 196 ASP A C 1
ATOM 1575 O O . ASP A 1 196 ? -2 35.625 11 1 98.06 196 ASP A O 1
ATOM 1579 N N . ASP A 1 197 ? -2.262 33.656 10.086 1 98.38 197 ASP A N 1
ATOM 1580 C CA . ASP A 1 197 ? -3.568 33.375 10.68 1 98.38 197 ASP A CA 1
ATOM 1581 C C . ASP A 1 197 ? -3.676 31.938 11.164 1 98.38 197 ASP A C 1
ATOM 1583 O O . ASP A 1 197 ? -2.961 31.062 10.68 1 98.38 197 ASP A O 1
ATOM 1587 N N . ILE A 1 198 ? -4.543 31.719 12.094 1 98.25 198 ILE A N 1
ATOM 1588 C CA . ILE A 1 198 ? -4.859 30.406 12.648 1 98.25 198 ILE A CA 1
ATOM 1589 C C . ILE A 1 198 ? -6.344 30.109 12.453 1 98.25 198 ILE A C 1
ATOM 1591 O O . ILE A 1 198 ? -7.199 30.906 12.844 1 98.25 198 ILE A O 1
ATOM 1595 N N . ILE A 1 199 ? -6.605 29.047 11.797 1 98.25 199 ILE A N 1
ATOM 1596 C CA . ILE A 1 199 ? -7.984 28.578 11.727 1 98.25 199 ILE A CA 1
ATOM 1597 C C . ILE A 1 199 ? -8.258 27.625 12.891 1 98.25 199 ILE A C 1
ATOM 1599 O O . ILE A 1 199 ? -7.613 26.578 13.016 1 98.25 199 ILE A O 1
ATOM 1603 N N . ALA A 1 200 ? -9.211 27.969 13.711 1 97.38 200 ALA A N 1
ATOM 1604 C CA . ALA A 1 200 ? -9.461 27.219 14.938 1 97.38 200 ALA A CA 1
ATOM 1605 C C . ALA A 1 200 ? -10.875 26.641 14.953 1 97.38 200 ALA A C 1
ATOM 1607 O O . ALA A 1 200 ? -11.844 27.359 14.656 1 97.38 200 ALA A O 1
ATOM 1608 N N . TYR A 1 201 ? -11.047 25.453 15.203 1 96.06 201 TYR A N 1
ATOM 1609 C CA . TYR A 1 201 ? -12.32 24.766 15.414 1 96.06 201 TYR A CA 1
ATOM 1610 C C . TYR A 1 201 ? -12.117 23.469 16.188 1 96.06 201 TYR A C 1
ATOM 1612 O O . TYR A 1 201 ? -11.008 22.938 16.25 1 96.06 201 TYR A O 1
ATOM 1620 N N . PRO A 1 202 ? -13.117 22.969 16.875 1 92.25 202 PRO A N 1
ATOM 1621 C CA . PRO A 1 202 ? -12.945 21.797 17.719 1 92.25 202 PRO A CA 1
ATOM 1622 C C . PRO A 1 202 ? -12.82 20.5 16.922 1 92.25 202 PRO A C 1
ATOM 1624 O O . PRO A 1 202 ? -13.492 20.344 15.898 1 92.25 202 PRO A O 1
ATOM 1627 N N . ILE A 1 203 ? -12.047 19.609 17.484 1 87.56 203 ILE A N 1
ATOM 1628 C CA . ILE A 1 203 ? -11.828 18.312 16.828 1 87.56 203 ILE A CA 1
ATOM 1629 C C . ILE A 1 203 ? -12.969 17.359 17.188 1 87.56 203 ILE A C 1
ATOM 1631 O O . ILE A 1 203 ? -13.359 16.516 16.391 1 87.56 203 ILE A O 1
ATOM 1635 N N . GLN A 1 204 ? -13.562 17.516 18.359 1 86 204 GLN A N 1
ATOM 1636 C CA . GLN A 1 204 ? -14.609 16.625 18.828 1 86 204 GLN A CA 1
ATOM 1637 C C . GLN A 1 204 ? -15.992 17.219 18.594 1 86 204 GLN A C 1
ATOM 1639 O O . GLN A 1 204 ? -16.125 18.422 18.422 1 86 204 GLN A O 1
ATOM 1644 N N . ARG A 1 205 ? -16.953 16.359 18.719 1 88.94 205 ARG A N 1
ATOM 1645 C CA . ARG A 1 205 ? -18.328 16.812 18.625 1 88.94 205 ARG A CA 1
ATOM 1646 C C . ARG A 1 205 ? -18.75 17.578 19.875 1 88.94 205 ARG A C 1
ATOM 1648 O O . ARG A 1 205 ? -18.547 17.094 21 1 88.94 205 ARG A O 1
ATOM 1655 N N . ILE A 1 206 ? -19.25 18.703 19.656 1 91.69 206 ILE A N 1
ATOM 1656 C CA . ILE A 1 206 ? -19.672 19.547 20.766 1 91.69 206 ILE A CA 1
ATOM 1657 C C . ILE A 1 206 ? -21.125 19.25 21.109 1 91.69 206 ILE A C 1
ATOM 1659 O O . ILE A 1 206 ? -21.984 19.141 20.219 1 91.69 206 ILE A O 1
ATOM 1663 N N . PRO A 1 207 ? -21.375 19.062 22.375 1 90.5 207 PRO A N 1
ATOM 1664 C CA . PRO A 1 207 ? -22.766 18.828 22.781 1 90.5 207 PRO A CA 1
ATOM 1665 C C . PRO A 1 207 ? -23.672 20 22.453 1 90.5 207 PRO A C 1
ATOM 1667 O O . PRO A 1 207 ? -23.266 21.156 22.594 1 90.5 207 PRO A O 1
ATOM 1670 N N . GLY A 1 208 ? -24.938 19.688 22.234 1 91.25 208 GLY A N 1
ATOM 1671 C CA . GLY A 1 208 ? -25.906 20.703 21.844 1 91.25 208 GLY A CA 1
ATOM 1672 C C . GLY A 1 208 ? -26.188 21.719 22.922 1 91.25 208 GLY A C 1
ATOM 1673 O O . GLY A 1 208 ? -26.5 22.875 22.625 1 91.25 208 GLY A O 1
ATOM 1674 N N . HIS A 1 209 ? -26.016 21.328 24.141 1 90.88 209 HIS A N 1
ATOM 1675 C CA . HIS A 1 209 ? -26.344 22.219 25.234 1 90.88 209 HIS A CA 1
ATOM 1676 C C . HIS A 1 209 ? -25.188 23.125 25.578 1 90.88 209 HIS A C 1
ATOM 1678 O O . HIS A 1 209 ? -25.266 23.922 26.531 1 90.88 209 HIS A O 1
ATOM 1684 N N . ARG A 1 210 ? -24.078 23.094 24.828 1 91.69 210 ARG A N 1
ATOM 1685 C CA . ARG A 1 210 ? -22.922 23.969 25.016 1 91.69 210 ARG A CA 1
ATOM 1686 C C . ARG A 1 210 ? -22.547 24.672 23.719 1 91.69 210 ARG A C 1
ATOM 1688 O O . ARG A 1 210 ? -21.406 24.562 23.266 1 91.69 210 ARG A O 1
ATOM 1695 N N . PRO A 1 211 ? -23.422 25.375 23.203 1 94.25 211 PRO A N 1
ATOM 1696 C CA . PRO A 1 211 ? -23.188 25.969 21.891 1 94.25 211 PRO A CA 1
ATOM 1697 C C . PRO A 1 211 ? -22.016 26.953 21.891 1 94.25 211 PRO A C 1
ATOM 1699 O O . PRO A 1 211 ? -21.406 27.203 20.844 1 94.25 211 PRO A O 1
ATOM 1702 N N . GLU A 1 212 ? -21.609 27.516 23 1 94.12 212 GLU A N 1
ATOM 1703 C CA . GLU A 1 212 ? -20.516 28.5 23.094 1 94.12 212 GLU A CA 1
ATOM 1704 C C . GLU A 1 212 ? -19.172 27.859 22.75 1 94.12 212 GLU A C 1
ATOM 1706 O O . GLU A 1 212 ? -18.203 28.562 22.5 1 94.12 212 GLU A O 1
ATOM 1711 N N . LEU A 1 213 ? -19.156 26.531 22.781 1 93.81 213 LEU A N 1
ATOM 1712 C CA . LEU A 1 213 ? -17.922 25.797 22.469 1 93.81 213 LEU A CA 1
ATOM 1713 C C . LEU A 1 213 ? -17.828 25.5 20.984 1 93.81 213 LEU A C 1
ATOM 1715 O O . LEU A 1 213 ? -16.781 25.094 20.484 1 93.81 213 LEU A O 1
ATOM 1719 N N . ALA A 1 214 ? -18.906 25.703 20.281 1 95.94 214 ALA A N 1
ATOM 1720 C CA . ALA A 1 214 ? -19 25.359 18.875 1 95.94 214 ALA A CA 1
ATOM 1721 C C . ALA A 1 214 ? -18.703 26.578 18 1 95.94 214 ALA A C 1
ATOM 1723 O O . ALA A 1 214 ? -19.562 27.422 17.766 1 95.94 214 ALA A O 1
ATOM 1724 N N . HIS A 1 215 ? -17.516 26.609 17.5 1 96.12 215 HIS A N 1
ATOM 1725 C CA . HIS A 1 215 ? -17.094 27.75 16.688 1 96.12 215 HIS A CA 1
ATOM 1726 C C . HIS A 1 215 ? -16.047 27.344 15.656 1 96.12 215 HIS A C 1
ATOM 1728 O O . HIS A 1 215 ? -15.32 26.375 15.867 1 96.12 215 HIS A O 1
ATOM 1734 N N . MET A 1 216 ? -16.016 27.938 14.555 1 97.88 216 MET A N 1
ATOM 1735 C CA . MET A 1 216 ? -14.938 27.969 13.57 1 97.88 216 MET A CA 1
ATOM 1736 C C . MET A 1 216 ? -14.547 29.406 13.234 1 97.88 216 MET A C 1
ATOM 1738 O O . MET A 1 216 ? -15.344 30.156 12.672 1 97.88 216 MET A O 1
ATOM 1742 N N . VAL A 1 217 ? -13.375 29.781 13.594 1 98.31 217 VAL A N 1
ATOM 1743 C CA . VAL A 1 217 ? -12.969 31.172 13.469 1 98.31 217 VAL A CA 1
ATOM 1744 C C . VAL A 1 217 ? -11.578 31.25 12.844 1 98.31 217 VAL A C 1
ATOM 1746 O O . VAL A 1 217 ? -10.828 30.266 12.852 1 98.31 217 VAL A O 1
ATOM 1749 N N . ILE A 1 218 ? -11.273 32.312 12.203 1 98.56 218 ILE A N 1
ATOM 1750 C CA . ILE A 1 218 ? -9.953 32.656 11.711 1 98.56 218 ILE A CA 1
ATOM 1751 C C . ILE A 1 218 ? -9.367 33.781 12.57 1 98.56 218 ILE A C 1
ATOM 1753 O O . ILE A 1 218 ? -9.898 34.875 12.609 1 98.56 218 ILE A O 1
ATOM 1757 N N . VAL A 1 219 ? -8.289 33.5 13.219 1 98.31 219 VAL A N 1
ATOM 1758 C CA . VAL A 1 219 ? -7.719 34.438 14.18 1 98.31 219 VAL A CA 1
ATOM 1759 C C . VAL A 1 219 ? -6.375 34.969 13.664 1 98.31 219 VAL A C 1
ATOM 1761 O O . VAL A 1 219 ? -5.48 34.156 13.359 1 98.31 219 VAL A O 1
ATOM 1764 N N . ALA A 1 220 ? -6.273 36.281 13.57 1 97.94 220 ALA A N 1
ATOM 1765 C CA . ALA A 1 220 ? -4.957 36.812 13.273 1 97.94 220 ALA A CA 1
ATOM 1766 C C . ALA A 1 220 ? -3.986 36.562 14.43 1 97.94 220 ALA A C 1
ATOM 1768 O O . ALA A 1 220 ? -4.328 36.781 15.594 1 97.94 220 ALA A O 1
ATOM 1769 N N . VAL A 1 221 ? -2.787 36.156 14.133 1 97.88 221 VAL A N 1
ATOM 1770 C CA . VAL A 1 221 ? -1.852 35.75 15.18 1 97.88 221 VAL A CA 1
ATOM 1771 C C . VAL A 1 221 ? -1.47 36.938 16.031 1 97.88 221 VAL A C 1
ATOM 1773 O O . VAL A 1 221 ? -1.156 36.812 17.219 1 97.88 221 VAL A O 1
ATOM 1776 N N . GLY A 1 222 ? -1.571 38.156 15.477 1 96.94 222 GLY A N 1
ATOM 1777 C CA . GLY A 1 222 ? -1.23 39.375 16.203 1 96.94 222 GLY A CA 1
ATOM 1778 C C . GLY A 1 222 ? -2.393 39.938 16.984 1 96.94 222 GLY A C 1
ATOM 1779 O O . GLY A 1 222 ? -2.301 41.062 17.531 1 96.94 222 GLY A O 1
ATOM 1780 N N . SER A 1 223 ? -3.439 39.25 17.062 1 97.38 223 SER A N 1
ATOM 1781 C CA . SER A 1 223 ? -4.609 39.75 17.766 1 97.38 223 SER A CA 1
ATOM 1782 C C . SER A 1 223 ? -4.289 40.031 19.234 1 97.38 223 SER A C 1
ATOM 1784 O O . SER A 1 223 ? -3.639 39.219 19.891 1 97.38 223 SER A O 1
ATOM 1786 N N . PRO A 1 224 ? -4.801 41.219 19.719 1 97.25 224 PRO A N 1
ATOM 1787 C CA . PRO A 1 224 ? -4.621 41.469 21.156 1 97.25 224 PRO A CA 1
ATOM 1788 C C . PRO A 1 224 ? -5.246 40.406 22.031 1 97.25 224 PRO A C 1
ATOM 1790 O O . PRO A 1 224 ? -6.344 39.906 21.75 1 97.25 224 PRO A O 1
ATOM 1793 N N . GLY A 1 225 ? -4.484 39.969 23.047 1 97.56 225 GLY A N 1
ATOM 1794 C CA . GLY A 1 225 ? -5 39 23.984 1 97.56 225 GLY A CA 1
ATOM 1795 C C . GLY A 1 225 ? -4.637 37.562 23.609 1 97.56 225 GLY A C 1
ATOM 1796 O O . GLY A 1 225 ? -4.777 36.656 24.438 1 97.56 225 GLY A O 1
ATOM 1797 N N . LEU A 1 226 ? -4.156 37.344 22.391 1 97.88 226 LEU A N 1
ATOM 1798 C CA . LEU A 1 226 ? -3.709 36 21.984 1 97.88 226 LEU A CA 1
ATOM 1799 C C . LEU A 1 226 ? -2.256 35.781 22.391 1 97.88 226 LEU A C 1
ATOM 1801 O O . LEU A 1 226 ? -1.377 36.562 22.031 1 97.88 226 LEU A O 1
ATOM 1805 N N . HIS A 1 227 ? -2.016 34.781 23.219 1 96.62 227 HIS A N 1
ATOM 1806 C CA . HIS A 1 227 ? -0.674 34.406 23.656 1 96.62 227 HIS A CA 1
ATOM 1807 C C . HIS A 1 227 ? -0.279 33.031 23.141 1 96.62 227 HIS A C 1
ATOM 1809 O O . HIS A 1 227 ? -1 32.062 23.359 1 96.62 227 HIS A O 1
ATOM 1815 N N . LEU A 1 228 ? 0.839 32.969 22.469 1 97.69 228 LEU A N 1
ATOM 1816 C CA . LEU A 1 228 ? 1.388 31.688 21.984 1 97.69 228 LEU A CA 1
ATOM 1817 C C . LEU A 1 228 ? 2.568 31.25 22.828 1 97.69 228 LEU A C 1
ATOM 1819 O O . LEU A 1 228 ? 3.646 31.844 22.766 1 97.69 228 LEU A O 1
ATOM 1823 N N . VAL A 1 229 ? 2.371 30.203 23.562 1 94.5 229 VAL A N 1
ATOM 1824 C CA . VAL A 1 229 ? 3.424 29.703 24.438 1 94.5 229 VAL A CA 1
ATOM 1825 C C . VAL A 1 229 ? 4.113 28.516 23.781 1 94.5 229 VAL A C 1
ATOM 1827 O O . VAL A 1 229 ? 3.529 27.422 23.672 1 94.5 229 VAL A O 1
ATOM 1830 N N . CYS A 1 230 ? 5.34 28.75 23.469 1 95.25 230 CYS A N 1
ATOM 1831 C CA . CYS A 1 230 ? 6.086 27.766 22.703 1 95.25 230 CYS A CA 1
ATOM 1832 C C . CYS A 1 230 ? 6.66 26.672 23.609 1 95.25 230 CYS A C 1
ATOM 1834 O O . CYS A 1 230 ? 6.953 26.922 24.781 1 95.25 230 CYS A O 1
ATOM 1836 N N . ARG A 1 231 ? 6.762 25.5 23.094 1 91.69 231 ARG A N 1
ATOM 1837 C CA . ARG A 1 231 ? 7.617 24.5 23.734 1 91.69 231 ARG A CA 1
ATOM 1838 C C . ARG A 1 231 ? 9.086 24.906 23.641 1 91.69 231 ARG A C 1
ATOM 1840 O O . ARG A 1 231 ? 9.422 25.891 22.984 1 91.69 231 ARG A O 1
ATOM 1847 N N . GLU A 1 232 ? 9.914 24.094 24.297 1 89.94 232 GLU A N 1
ATOM 1848 C CA . GLU A 1 232 ? 11.344 24.328 24.156 1 89.94 232 GLU A CA 1
ATOM 1849 C C . GLU A 1 232 ? 11.781 24.234 22.703 1 89.94 232 GLU A C 1
ATOM 1851 O O . GLU A 1 232 ? 11.203 23.453 21.922 1 89.94 232 GLU A O 1
ATOM 1856 N N . SER A 1 233 ? 12.688 25.062 22.375 1 93.06 233 SER A N 1
ATOM 1857 C CA . SER A 1 233 ? 13.211 25.031 21.016 1 93.06 233 SER A CA 1
ATOM 1858 C C . SER A 1 233 ? 14.188 23.875 20.828 1 93.06 233 SER A C 1
ATOM 1860 O O . SER A 1 233 ? 15.008 23.594 21.703 1 93.06 233 SER A O 1
ATOM 1862 N N . PHE A 1 234 ? 14.062 23.219 19.75 1 91.06 234 PHE A N 1
ATOM 1863 C CA . PHE A 1 234 ? 14.992 22.172 19.359 1 91.06 234 PHE A CA 1
ATOM 1864 C C . PHE A 1 234 ? 15.93 22.641 18.266 1 91.06 234 PHE A C 1
ATOM 1866 O O . PHE A 1 234 ? 16.641 21.844 17.656 1 91.06 234 PHE A O 1
ATOM 1873 N N . ALA A 1 235 ? 15.867 23.938 17.984 1 91.69 235 ALA A N 1
ATOM 1874 C CA . ALA A 1 235 ? 16.703 24.5 16.938 1 91.69 235 ALA A CA 1
ATOM 1875 C C . ALA A 1 235 ? 18.172 24.516 17.344 1 91.69 235 ALA A C 1
ATOM 1877 O O . ALA A 1 235 ? 18.5 24.859 18.484 1 91.69 235 ALA A O 1
ATOM 1878 N N . ALA A 1 236 ? 18.984 24.062 16.422 1 88 236 ALA A N 1
ATOM 1879 C CA . ALA A 1 236 ? 20.422 24.188 16.594 1 88 236 ALA A CA 1
ATOM 1880 C C . ALA A 1 236 ? 20.969 25.453 15.945 1 88 236 ALA A C 1
ATOM 1882 O O . ALA A 1 236 ? 20.281 26.062 15.117 1 88 236 ALA A O 1
ATOM 1883 N N . SER A 1 237 ? 22.094 25.812 16.484 1 86.62 237 SER A N 1
ATOM 1884 C CA . SER A 1 237 ? 22.766 26.953 15.852 1 86.62 237 SER A CA 1
ATOM 1885 C C . SER A 1 237 ? 23.125 26.656 14.398 1 86.62 237 SER A C 1
ATOM 1887 O O . SER A 1 237 ? 23.484 25.516 14.07 1 86.62 237 SER A O 1
ATOM 1889 N N . PRO A 1 238 ? 22.984 27.656 13.617 1 80.44 238 PRO A N 1
ATOM 1890 C CA . PRO A 1 238 ? 23.375 27.453 12.219 1 80.44 238 PRO A CA 1
ATOM 1891 C C . PRO A 1 238 ? 24.828 26.984 12.078 1 80.44 238 PRO A C 1
ATOM 1893 O O . PRO A 1 238 ? 25.172 26.359 11.07 1 80.44 238 PRO A O 1
ATOM 1896 N N . SER A 1 239 ? 25.547 27.281 13.047 1 76.56 239 SER A N 1
ATOM 1897 C CA . SER A 1 239 ? 26.969 26.906 13.008 1 76.56 239 SER A CA 1
ATOM 1898 C C . SER A 1 239 ? 27.188 25.5 13.547 1 76.56 239 SER A C 1
ATOM 1900 O O . SER A 1 239 ? 28.297 24.969 13.461 1 76.56 239 SER A O 1
ATOM 1902 N N . ASP A 1 240 ? 26.078 24.969 13.945 1 80.25 240 ASP A N 1
ATOM 1903 C CA . ASP A 1 240 ? 26.203 23.594 14.453 1 80.25 240 ASP A CA 1
ATOM 1904 C C . ASP A 1 240 ? 25.984 22.578 13.336 1 80.25 240 ASP A C 1
ATOM 1906 O O . ASP A 1 240 ? 24.859 22.125 13.109 1 80.25 240 ASP A O 1
ATOM 1910 N N . PHE A 1 241 ? 27 22.125 12.781 1 80.19 241 PHE A N 1
ATOM 1911 C CA . PHE A 1 241 ? 26.969 21.25 11.609 1 80.19 241 PHE A CA 1
ATOM 1912 C C . PHE A 1 241 ? 26.578 19.828 12.008 1 80.19 241 PHE A C 1
ATOM 1914 O O . PHE A 1 241 ? 26.234 19.016 11.148 1 80.19 241 PHE A O 1
ATOM 1921 N N . ALA A 1 242 ? 26.641 19.609 13.305 1 82.25 242 ALA A N 1
ATOM 1922 C CA . ALA A 1 242 ? 26.297 18.266 13.789 1 82.25 242 ALA A CA 1
ATOM 1923 C C . ALA A 1 242 ? 24.797 18.062 13.781 1 82.25 242 ALA A C 1
ATOM 1925 O O . ALA A 1 242 ? 24.312 16.922 13.875 1 82.25 242 ALA A O 1
ATOM 1926 N N . HIS A 1 243 ? 24.094 19.156 13.688 1 90.69 243 HIS A N 1
ATOM 1927 C CA . HIS A 1 243 ? 22.641 19.078 13.711 1 90.69 243 HIS A CA 1
ATOM 1928 C C . HIS A 1 243 ? 22.016 19.828 12.539 1 90.69 243 HIS A C 1
ATOM 1930 O O . HIS A 1 243 ? 21.266 20.781 12.727 1 90.69 243 HIS A O 1
ATOM 1936 N N . PRO A 1 244 ? 22.234 19.297 11.383 1 92 244 PRO A N 1
ATOM 1937 C CA . PRO A 1 244 ? 21.859 20.047 10.18 1 92 244 PRO A CA 1
ATOM 1938 C C . PRO A 1 244 ? 20.344 20.156 10.008 1 92 244 PRO A C 1
ATOM 1940 O O . PRO A 1 244 ? 19.859 21.141 9.461 1 92 244 PRO A O 1
ATOM 1943 N N . LEU A 1 245 ? 19.609 19.172 10.445 1 95.5 245 LEU A N 1
ATOM 1944 C CA . LEU A 1 245 ? 18.156 19.219 10.32 1 95.5 245 LEU A CA 1
ATOM 1945 C C . LEU A 1 245 ? 17.547 20.156 11.375 1 95.5 245 LEU A C 1
ATOM 1947 O O . LEU A 1 245 ? 16.688 20.984 11.055 1 95.5 245 LEU A O 1
ATOM 1951 N N . SER A 1 246 ? 18.062 20.031 12.617 1 94.88 246 SER A N 1
ATOM 1952 C CA . SER A 1 246 ? 17.594 20.875 13.711 1 94.88 246 SER A CA 1
ATOM 1953 C C . SER A 1 246 ? 17.859 22.344 13.422 1 94.88 246 SER A C 1
ATOM 1955 O O . SER A 1 246 ? 17.078 23.219 13.828 1 94.88 246 SER A O 1
ATOM 1957 N N . ALA A 1 247 ? 18.891 22.594 12.703 1 94.25 247 ALA A N 1
ATOM 1958 C CA . ALA A 1 247 ? 19.266 23.969 12.398 1 94.25 247 ALA A CA 1
ATOM 1959 C C . ALA A 1 247 ? 18.312 24.594 11.383 1 94.25 247 ALA A C 1
ATOM 1961 O O . ALA A 1 247 ? 18.266 25.812 11.234 1 94.25 247 ALA A O 1
ATOM 1962 N N . ARG A 1 248 ? 17.469 23.781 10.805 1 95.31 248 ARG A N 1
ATOM 1963 C CA . ARG A 1 248 ? 16.719 24.297 9.672 1 95.31 248 ARG A CA 1
ATOM 1964 C C . ARG A 1 248 ? 15.219 24.016 9.836 1 95.31 248 ARG A C 1
ATOM 1966 O O . ARG A 1 248 ? 14.383 24.766 9.336 1 95.31 248 ARG A O 1
ATOM 1973 N N . TYR A 1 249 ? 14.852 22.922 10.492 1 96.69 249 TYR A N 1
ATOM 1974 C CA . TYR A 1 249 ? 13.516 22.391 10.242 1 96.69 249 TYR A CA 1
ATOM 1975 C C . TYR A 1 249 ? 12.734 22.25 11.539 1 96.69 249 TYR A C 1
ATOM 1977 O O . TYR A 1 249 ? 11.758 21.484 11.602 1 96.69 249 TYR A O 1
ATOM 1985 N N . ASP A 1 250 ? 13.086 22.891 12.57 1 95.88 250 ASP A N 1
ATOM 1986 C CA . ASP A 1 250 ? 12.336 22.797 13.82 1 95.88 250 ASP A CA 1
ATOM 1987 C C . ASP A 1 250 ? 11 23.547 13.719 1 95.88 250 ASP A C 1
ATOM 1989 O O . ASP A 1 250 ? 10.945 24.75 13.93 1 95.88 250 ASP A O 1
ATOM 1993 N N . GLU A 1 251 ? 9.945 22.828 13.461 1 95.12 251 GLU A N 1
ATOM 1994 C CA . GLU A 1 251 ? 8.609 23.406 13.484 1 95.12 251 GLU A CA 1
ATOM 1995 C C . GLU A 1 251 ? 8.117 23.609 14.914 1 95.12 251 GLU A C 1
ATOM 1997 O O . GLU A 1 251 ? 7.828 22.641 15.617 1 95.12 251 GLU A O 1
ATOM 2002 N N . MET A 1 252 ? 7.934 24.828 15.258 1 95.06 252 MET A N 1
ATOM 2003 C CA . MET A 1 252 ? 7.586 25.172 16.641 1 95.06 252 MET A CA 1
ATOM 2004 C C . MET A 1 252 ? 6.129 24.828 16.922 1 95.06 252 MET A C 1
ATOM 2006 O O . MET A 1 252 ? 5.25 25.078 16.109 1 95.06 252 MET A O 1
ATOM 2010 N N . ASP A 1 253 ? 5.914 24.203 18.047 1 93.5 253 ASP A N 1
ATOM 2011 C CA . ASP A 1 253 ? 4.578 23.953 18.594 1 93.5 253 ASP A CA 1
ATOM 2012 C C . ASP A 1 253 ? 4.285 24.906 19.75 1 93.5 253 ASP A C 1
ATOM 2014 O O . ASP A 1 253 ? 5.18 25.234 20.531 1 93.5 253 ASP A O 1
ATOM 2018 N N . ALA A 1 254 ? 3.018 25.297 19.812 1 94.44 254 ALA A N 1
ATOM 2019 C CA . ALA A 1 254 ? 2.662 26.234 20.875 1 94.44 254 ALA A CA 1
ATOM 2020 C C . ALA A 1 254 ? 1.287 25.906 21.453 1 94.44 254 ALA A C 1
ATOM 2022 O O . ALA A 1 254 ? 0.447 25.312 20.766 1 94.44 254 ALA A O 1
ATOM 2023 N N . VAL A 1 255 ? 1.148 26.203 22.688 1 91.94 255 VAL A N 1
ATOM 2024 C CA . VAL A 1 255 ? -0.169 26.312 23.312 1 91.94 255 VAL A CA 1
ATOM 2025 C C . VAL A 1 255 ? -0.724 27.719 23.125 1 91.94 255 VAL A C 1
ATOM 2027 O O . VAL A 1 255 ? -0.012 28.703 23.328 1 91.94 255 VAL A O 1
ATOM 2030 N N . LEU A 1 256 ? -1.959 27.797 22.703 1 95.44 256 LEU A N 1
ATOM 2031 C CA . LEU A 1 256 ? -2.6 29.094 22.484 1 95.44 256 LEU A CA 1
ATOM 2032 C C . LEU A 1 256 ? -3.516 29.438 23.656 1 95.44 256 LEU A C 1
ATOM 2034 O O . LEU A 1 256 ? -4.402 28.672 24.016 1 95.44 256 LEU A O 1
ATOM 2038 N N . PHE A 1 257 ? -3.268 30.578 24.234 1 94.12 257 PHE A N 1
ATOM 2039 C CA . PHE A 1 257 ? -4.164 31.125 25.25 1 94.12 257 PHE A CA 1
ATOM 2040 C C . PHE A 1 257 ? -4.93 32.312 24.688 1 94.12 257 PHE A C 1
ATOM 2042 O O . PHE A 1 257 ? -4.324 33.281 24.219 1 94.12 257 PHE A O 1
ATOM 2049 N N . PHE A 1 258 ? -6.164 32.219 24.734 1 96.19 258 PHE A N 1
ATOM 2050 C CA . PHE A 1 258 ? -7.055 33.312 24.375 1 96.19 258 PHE A CA 1
ATOM 2051 C C . PHE A 1 258 ? -7.531 34.062 25.609 1 96.19 258 PHE A C 1
ATOM 2053 O O . PHE A 1 258 ? -8.328 33.562 26.391 1 96.19 258 PHE A O 1
ATOM 2060 N N . ASP A 1 259 ? -7.012 35.188 25.781 1 96.31 259 ASP A N 1
ATOM 2061 C CA . ASP A 1 259 ? -7.422 36.062 26.859 1 96.31 259 ASP A CA 1
ATOM 2062 C C . ASP A 1 259 ? -8.352 37.188 26.359 1 96.31 259 ASP A C 1
ATOM 2064 O O . ASP A 1 259 ? -7.914 38.312 26.141 1 96.31 259 ASP A O 1
ATOM 2068 N N . ASP A 1 260 ? -9.594 36.812 26.203 1 97.19 260 ASP A N 1
ATOM 2069 C CA . ASP A 1 260 ? -10.633 37.719 25.688 1 97.19 260 ASP A CA 1
ATOM 2070 C C . ASP A 1 260 ? -10.242 38.281 24.328 1 97.19 260 ASP A C 1
ATOM 2072 O O . ASP A 1 260 ? -10.234 39.5 24.141 1 97.19 260 ASP A O 1
ATOM 2076 N N . VAL A 1 261 ? -9.984 37.438 23.438 1 97.94 261 VAL A N 1
ATOM 2077 C CA . VAL A 1 261 ? -9.562 37.812 22.078 1 97.94 261 VAL A CA 1
ATOM 2078 C C . VAL A 1 261 ? -10.789 38.125 21.219 1 97.94 261 VAL A C 1
ATOM 2080 O O . VAL A 1 261 ? -11.703 37.312 21.125 1 97.94 261 VAL A O 1
ATOM 2083 N N . LEU A 1 262 ? -10.797 39.281 20.656 1 98.38 262 LEU A N 1
ATOM 2084 C CA . LEU A 1 262 ? -11.875 39.656 19.766 1 98.38 262 LEU A CA 1
ATOM 2085 C C . LEU A 1 262 ? -11.633 39.125 18.359 1 98.38 262 LEU A C 1
ATOM 2087 O O . LEU A 1 262 ? -10.578 39.375 17.766 1 98.38 262 LEU A O 1
ATOM 2091 N N . VAL A 1 263 ? -12.531 38.344 17.859 1 98.5 263 VAL A N 1
ATOM 2092 C CA . VAL A 1 263 ? -12.539 37.906 16.469 1 98.5 263 VAL A CA 1
ATOM 2093 C C . VAL A 1 263 ? -13.633 38.656 15.703 1 98.5 263 VAL A C 1
ATOM 2095 O O . VAL A 1 263 ? -14.812 38.531 16.016 1 98.5 263 VAL A O 1
ATOM 2098 N N . PRO A 1 264 ? -13.25 39.406 14.734 1 98.25 264 PRO A N 1
ATOM 2099 C CA . PRO A 1 264 ? -14.25 40.156 13.977 1 98.25 264 PRO A CA 1
ATOM 2100 C C . PRO A 1 264 ? -15.25 39.281 13.25 1 98.25 264 PRO A C 1
ATOM 2102 O O . PRO A 1 264 ? -14.891 38.188 12.773 1 98.25 264 PRO A O 1
ATOM 2105 N N . TRP A 1 265 ? -16.422 39.781 13.047 1 97.62 265 TRP A N 1
ATOM 2106 C CA . TRP A 1 265 ? -17.531 39 12.484 1 97.62 265 TRP A CA 1
ATOM 2107 C C . TRP A 1 265 ? -17.156 38.438 11.117 1 97.62 265 TRP A C 1
ATOM 2109 O O . TRP A 1 265 ? -17.578 37.344 10.75 1 97.62 265 TRP A O 1
ATOM 2119 N N . GLU A 1 266 ? -16.422 39.156 10.375 1 96.94 266 GLU A N 1
ATOM 2120 C CA . GLU A 1 266 ? -16.047 38.719 9.039 1 96.94 266 GLU A CA 1
ATOM 2121 C C . GLU A 1 266 ? -15.141 37.5 9.094 1 96.94 266 GLU A C 1
ATOM 2123 O O . GLU A 1 266 ? -14.984 36.781 8.094 1 96.94 266 GLU A O 1
ATOM 2128 N N . ARG A 1 267 ? -14.594 37.188 10.289 1 98 267 ARG A N 1
ATOM 2129 C CA . ARG A 1 267 ? -13.68 36.062 10.453 1 98 267 ARG A CA 1
ATOM 2130 C C . ARG A 1 267 ? -14.289 34.969 11.328 1 98 267 ARG A C 1
ATOM 2132 O O . ARG A 1 267 ? -13.609 34 11.719 1 98 267 ARG A O 1
ATOM 2139 N N . VAL A 1 268 ? -15.531 35.188 11.711 1 98.06 268 VAL A N 1
ATOM 2140 C CA . VAL A 1 268 ? -16.328 34.188 12.383 1 98.06 268 VAL A CA 1
ATOM 2141 C C . VAL A 1 268 ? -17.109 33.375 11.352 1 98.06 268 VAL A C 1
ATOM 2143 O O . VAL A 1 268 ? -18.219 33.75 10.969 1 98.06 268 VAL A O 1
ATOM 2146 N N . LEU A 1 269 ? -16.609 32.25 10.969 1 97.75 269 LEU A N 1
ATOM 2147 C CA . LEU A 1 269 ? -17.234 31.438 9.914 1 97.75 269 LEU A CA 1
ATOM 2148 C C . LEU A 1 269 ? -18.469 30.719 10.438 1 97.75 269 LEU A C 1
ATOM 2150 O O . LEU A 1 269 ? -19.484 30.656 9.75 1 97.75 269 LEU A O 1
ATOM 2154 N N . LEU A 1 270 ? -18.344 30.094 11.602 1 97.31 270 LEU A N 1
ATOM 2155 C CA . LEU A 1 270 ? -19.453 29.453 12.305 1 97.31 270 LEU A CA 1
ATOM 2156 C C . LEU A 1 270 ? -19.375 29.734 13.805 1 97.31 270 LEU A C 1
ATOM 2158 O O . LEU A 1 270 ? -18.281 29.859 14.359 1 97.31 270 LEU A O 1
ATOM 2162 N N . HIS A 1 271 ? -20.531 29.859 14.398 1 96.44 271 HIS A N 1
ATOM 2163 C CA . HIS A 1 271 ? -20.578 30.047 15.844 1 96.44 271 HIS A CA 1
ATOM 2164 C C . HIS A 1 271 ? -21.875 29.531 16.438 1 96.44 271 HIS A C 1
ATOM 2166 O O . HIS A 1 271 ? -22.922 29.562 15.773 1 96.44 271 HIS A O 1
ATOM 2172 N N . ASN A 1 272 ? -21.766 29 17.594 1 96.19 272 ASN A N 1
ATOM 2173 C CA . ASN A 1 272 ? -22.891 28.578 18.422 1 96.19 272 ASN A CA 1
ATOM 2174 C C . ASN A 1 272 ? -23.766 27.578 17.672 1 96.19 272 ASN A C 1
ATOM 2176 O O . ASN A 1 272 ? -25 27.656 17.734 1 96.19 272 ASN A O 1
ATOM 2180 N N . ASN A 1 273 ? -23.203 26.766 16.922 1 96.31 273 ASN A N 1
ATOM 2181 C CA . ASN A 1 273 ? -23.906 25.734 16.156 1 96.31 273 ASN A CA 1
ATOM 2182 C C . ASN A 1 273 ? -23.109 24.438 16.109 1 96.31 273 ASN A C 1
ATOM 2184 O O . ASN A 1 273 ? -22.406 24.156 15.141 1 96.31 273 ASN A O 1
ATOM 2188 N N . PRO A 1 274 ? -23.312 23.594 17.078 1 96 274 PRO A N 1
ATOM 2189 C CA . PRO A 1 274 ? -22.531 22.359 17.203 1 96 274 PRO A CA 1
ATOM 2190 C C . PRO A 1 274 ? -22.656 21.469 15.961 1 96 274 PRO A C 1
ATOM 2192 O O . PRO A 1 274 ? -21.656 20.906 15.516 1 96 274 PRO A O 1
ATOM 2195 N N . GLU A 1 275 ? -23.797 21.391 15.414 1 95.44 275 GLU A N 1
ATOM 2196 C CA . GLU A 1 275 ? -24 20.547 14.242 1 95.44 275 GLU A CA 1
ATOM 2197 C C . GLU A 1 275 ? -23.219 21.062 13.039 1 95.44 275 GLU A C 1
ATOM 2199 O O . GLU A 1 275 ? -22.609 20.281 12.305 1 95.44 275 GLU A O 1
ATOM 2204 N N . ALA A 1 276 ? -23.297 22.359 12.852 1 96.25 276 ALA A N 1
ATOM 2205 C CA . ALA A 1 276 ? -22.562 22.969 11.734 1 96.25 276 ALA A CA 1
ATOM 2206 C C . ALA A 1 276 ? -21.062 22.734 11.875 1 96.25 276 ALA A C 1
ATOM 2208 O O . ALA A 1 276 ? -20.391 22.406 10.898 1 96.25 276 ALA A O 1
ATOM 2209 N N . VAL A 1 277 ? -20.594 22.891 13.047 1 96.38 277 VAL A N 1
ATOM 2210 C CA . VAL A 1 277 ? -19.156 22.75 13.305 1 96.38 277 VAL A CA 1
ATOM 2211 C C . VAL A 1 277 ? -18.75 21.297 13.094 1 96.38 277 VAL A C 1
ATOM 2213 O O . VAL A 1 277 ? -17.672 21.016 12.57 1 96.38 277 VAL A O 1
ATOM 2216 N N . TRP A 1 278 ? -19.562 20.422 13.477 1 95.12 278 TRP A N 1
ATOM 2217 C CA . TRP A 1 278 ? -19.281 19.016 13.258 1 95.12 278 TRP A CA 1
ATOM 2218 C C . TRP A 1 278 ? -19.234 18.688 11.766 1 95.12 278 TRP A C 1
ATOM 2220 O O . TRP A 1 278 ? -18.359 17.953 11.312 1 95.12 278 TRP A O 1
ATOM 2230 N N . GLN A 1 279 ? -20.156 19.203 11.086 1 94.25 279 GLN A N 1
ATOM 2231 C CA . GLN A 1 279 ? -20.203 18.984 9.641 1 94.25 279 GLN A CA 1
ATOM 2232 C C . GLN A 1 279 ? -18.938 19.5 8.961 1 94.25 279 GLN A C 1
ATOM 2234 O O . GLN A 1 279 ? -18.406 18.859 8.055 1 94.25 279 GLN A O 1
ATOM 2239 N N . ILE A 1 280 ? -18.484 20.656 9.375 1 93.94 280 ILE A N 1
ATOM 2240 C CA . ILE A 1 280 ? -17.281 21.25 8.805 1 93.94 280 ILE A CA 1
ATOM 2241 C C . ILE A 1 280 ? -16.078 20.375 9.141 1 93.94 280 ILE A C 1
ATOM 2243 O O . ILE A 1 280 ? -15.18 20.203 8.305 1 93.94 280 ILE A O 1
ATOM 2247 N N . ARG A 1 281 ? -16.078 19.906 10.32 1 92.88 281 ARG A N 1
ATOM 2248 C CA . ARG A 1 281 ? -15 19.031 10.734 1 92.88 281 ARG A CA 1
ATOM 2249 C C . ARG A 1 281 ? -14.922 17.797 9.852 1 92.88 281 ARG A C 1
ATOM 2251 O O . ARG A 1 281 ? -13.828 17.312 9.555 1 92.88 281 ARG A O 1
ATOM 2258 N N . CYS A 1 282 ? -16.047 17.328 9.414 1 92.25 282 CYS A N 1
ATOM 2259 C CA . CYS A 1 282 ? -16.125 16.094 8.641 1 92.25 282 CYS A CA 1
ATOM 2260 C C . CYS A 1 282 ? -16.141 16.391 7.145 1 92.25 282 CYS A C 1
ATOM 2262 O O . CYS A 1 282 ? -16.391 15.508 6.328 1 92.25 282 CYS A O 1
ATOM 2264 N N . ASN A 1 283 ? -15.891 17.609 6.785 1 94.88 283 ASN A N 1
ATOM 2265 C CA . ASN A 1 283 ? -15.969 18.016 5.383 1 94.88 283 ASN A CA 1
ATOM 2266 C C . ASN A 1 283 ? -15.016 17.203 4.512 1 94.88 283 ASN A C 1
ATOM 2268 O O . ASN A 1 283 ? -13.797 17.25 4.707 1 94.88 283 ASN A O 1
ATOM 2272 N N . THR A 1 284 ? -15.516 16.531 3.543 1 93.94 284 THR A N 1
ATOM 2273 C CA . THR A 1 284 ? -14.773 15.57 2.725 1 93.94 284 THR A CA 1
ATOM 2274 C C . THR A 1 284 ? -13.781 16.297 1.812 1 93.94 284 THR A C 1
ATOM 2276 O O . THR A 1 284 ? -12.648 15.852 1.644 1 93.94 284 THR A O 1
ATOM 2279 N N . ALA A 1 285 ? -14.234 17.344 1.2 1 97.06 285 ALA A N 1
ATOM 2280 C CA . ALA A 1 285 ? -13.367 18.078 0.276 1 97.06 285 ALA A CA 1
ATOM 2281 C C . ALA A 1 285 ? -12.133 18.625 0.993 1 97.06 285 ALA A C 1
ATOM 2283 O O . ALA A 1 285 ? -11.008 18.438 0.529 1 97.06 285 ALA A O 1
ATOM 2284 N N . SER A 1 286 ? -12.375 19.266 2.113 1 97.56 286 SER A N 1
ATOM 2285 C CA . SER A 1 286 ? -11.281 19.828 2.904 1 97.56 286 SER A CA 1
ATOM 2286 C C . SER A 1 286 ? -10.312 18.734 3.35 1 97.56 286 SER A C 1
ATOM 2288 O O . SER A 1 286 ? -9.094 18.891 3.23 1 97.56 286 SER A O 1
ATOM 2290 N N . SER A 1 287 ? -10.82 17.625 3.795 1 95.81 287 SER A N 1
ATOM 2291 C CA . SER A 1 287 ? -9.992 16.516 4.262 1 95.81 287 SER A CA 1
ATOM 2292 C C . SER A 1 287 ? -9.203 15.898 3.117 1 95.81 287 SER A C 1
ATOM 2294 O O . SER A 1 287 ? -7.992 15.695 3.229 1 95.81 287 SER A O 1
ATOM 2296 N N . SER A 1 288 ? -9.867 15.602 2.084 1 97.38 288 SER A N 1
ATOM 2297 C CA . SER A 1 288 ? -9.219 14.938 0.956 1 97.38 288 SER A CA 1
ATOM 2298 C C . SER A 1 288 ? -8.078 15.781 0.396 1 97.38 288 SER A C 1
ATOM 2300 O O . SER A 1 288 ? -6.98 15.273 0.167 1 97.38 288 SER A O 1
ATOM 2302 N N . LEU A 1 289 ? -8.328 17.047 0.2 1 98 289 LEU A N 1
ATOM 2303 C CA . LEU A 1 289 ? -7.32 17.922 -0.394 1 98 289 LEU A CA 1
ATOM 2304 C C . LEU A 1 289 ? -6.137 18.109 0.551 1 98 289 LEU A C 1
ATOM 2306 O O . LEU A 1 289 ? -4.984 18.125 0.115 1 98 289 LEU A O 1
ATOM 2310 N N . ALA A 1 290 ? -6.414 18.234 1.793 1 97.44 290 ALA A N 1
ATOM 2311 C CA . ALA A 1 290 ? -5.355 18.484 2.768 1 97.44 290 ALA A CA 1
ATOM 2312 C C . ALA A 1 290 ? -4.547 17.219 3.027 1 97.44 290 ALA A C 1
ATOM 2314 O O . ALA A 1 290 ? -3.314 17.266 3.09 1 97.44 290 ALA A O 1
ATOM 2315 N N . TYR A 1 291 ? -5.238 16.109 3.189 1 97.31 291 TYR A N 1
ATOM 2316 C CA . TYR A 1 291 ? -4.543 14.883 3.545 1 97.31 291 TYR A CA 1
ATOM 2317 C C . TYR A 1 291 ? -3.805 14.312 2.344 1 97.31 291 TYR A C 1
ATOM 2319 O O . TYR A 1 291 ? -2.852 13.539 2.502 1 97.31 291 TYR A O 1
ATOM 2327 N N . HIS A 1 292 ? -4.242 14.664 1.162 1 98.25 292 HIS A N 1
ATOM 2328 C CA . HIS A 1 292 ? -3.438 14.352 -0.015 1 98.25 292 HIS A CA 1
ATOM 2329 C C . HIS A 1 292 ? -2.031 14.93 0.108 1 98.25 292 HIS A C 1
ATOM 2331 O O . HIS A 1 292 ? -1.047 14.234 -0.152 1 98.25 292 HIS A O 1
ATOM 2337 N N . GLN A 1 293 ? -1.972 16.172 0.508 1 98 293 GLN A N 1
ATOM 2338 C CA . GLN A 1 293 ? -0.684 16.812 0.767 1 98 293 GLN A CA 1
ATOM 2339 C C . GLN A 1 293 ? 0.096 16.062 1.841 1 98 293 GLN A C 1
ATOM 2341 O O . GLN A 1 293 ? 1.304 15.852 1.708 1 98 293 GLN A O 1
ATOM 2346 N N . SER A 1 294 ? -0.56 15.617 2.887 1 97.19 294 SER A N 1
ATOM 2347 C CA . SER A 1 294 ? 0.078 14.984 4.035 1 97.19 294 SER A CA 1
ATOM 2348 C C . SER A 1 294 ? 0.742 13.672 3.643 1 97.19 294 SER A C 1
ATOM 2350 O O . SER A 1 294 ? 1.832 13.352 4.121 1 97.19 294 SER A O 1
ATOM 2352 N N . ILE A 1 295 ? 0.112 12.898 2.771 1 97.69 295 ILE A N 1
ATOM 2353 C CA . ILE A 1 295 ? 0.674 11.594 2.436 1 97.69 295 ILE A CA 1
ATOM 2354 C C . ILE A 1 295 ? 1.804 11.766 1.424 1 97.69 295 ILE A C 1
ATOM 2356 O O . ILE A 1 295 ? 2.744 10.969 1.394 1 97.69 295 ILE A O 1
ATOM 2360 N N . ILE A 1 296 ? 1.758 12.789 0.609 1 98.44 296 ILE A N 1
ATOM 2361 C CA . ILE A 1 296 ? 2.871 13.094 -0.284 1 98.44 296 ILE A CA 1
ATOM 2362 C C . ILE A 1 296 ? 4.102 13.477 0.537 1 98.44 296 ILE A C 1
ATOM 2364 O O . ILE A 1 296 ? 5.207 13.016 0.261 1 98.44 296 ILE A O 1
ATOM 2368 N N . ARG A 1 297 ? 3.873 14.312 1.51 1 97.69 297 ARG A N 1
ATOM 2369 C CA . ARG A 1 297 ? 4.949 14.672 2.426 1 97.69 297 ARG A CA 1
ATOM 2370 C C . ARG A 1 297 ? 5.484 13.445 3.152 1 97.69 297 ARG A C 1
ATOM 2372 O O . ARG A 1 297 ? 6.695 13.297 3.332 1 97.69 297 ARG A O 1
ATOM 2379 N N . LEU A 1 298 ? 4.613 12.555 3.619 1 97.62 298 LEU A N 1
ATOM 2380 C CA . LEU A 1 298 ? 5.008 11.32 4.285 1 97.62 298 LEU A CA 1
ATOM 2381 C C . LEU A 1 298 ? 5.922 10.492 3.391 1 97.62 298 LEU A C 1
ATOM 2383 O O . LEU A 1 298 ? 6.922 9.938 3.859 1 97.62 298 LEU A O 1
ATOM 2387 N N . HIS A 1 299 ? 5.566 10.367 2.131 1 98.12 299 HIS A N 1
ATOM 2388 C CA . HIS A 1 299 ? 6.395 9.625 1.186 1 98.12 299 HIS A CA 1
ATOM 2389 C C . HIS A 1 299 ? 7.809 10.188 1.128 1 98.12 299 HIS A C 1
ATOM 2391 O O . HIS A 1 299 ? 8.789 9.438 1.148 1 98.12 299 HIS A O 1
ATOM 2397 N N . SER A 1 300 ? 7.953 11.508 1.032 1 97.62 300 SER A N 1
ATOM 2398 C CA . SER A 1 300 ? 9.258 12.164 0.998 1 97.62 300 SER A CA 1
ATOM 2399 C C . SER A 1 300 ? 10.062 11.852 2.256 1 97.62 300 SER A C 1
ATOM 2401 O O . SER A 1 300 ? 11.273 11.625 2.186 1 97.62 300 SER A O 1
ATOM 2403 N N . LYS A 1 301 ? 9.398 11.875 3.379 1 97.5 301 LYS A N 1
ATOM 2404 C CA . LYS A 1 301 ? 10.055 11.594 4.652 1 97.5 301 LYS A CA 1
ATOM 2405 C C . LYS A 1 301 ? 10.555 10.156 4.715 1 97.5 301 LYS A C 1
ATOM 2407 O O . LYS A 1 301 ? 11.672 9.898 5.172 1 97.5 301 LYS A O 1
ATOM 2412 N N . LEU A 1 302 ? 9.742 9.25 4.273 1 97.69 302 LEU A N 1
ATOM 2413 C CA . LEU A 1 302 ? 10.133 7.84 4.258 1 97.69 302 LEU A CA 1
ATOM 2414 C C . LEU A 1 302 ? 11.289 7.605 3.297 1 97.69 302 LEU A C 1
ATOM 2416 O O . LEU A 1 302 ? 12.195 6.82 3.586 1 97.69 302 LEU A O 1
ATOM 2420 N N . GLU A 1 303 ? 11.25 8.258 2.186 1 97.06 303 GLU A N 1
ATOM 2421 C CA . GLU A 1 303 ? 12.352 8.156 1.229 1 97.06 303 GLU A CA 1
ATOM 2422 C C . GLU A 1 303 ? 13.656 8.656 1.841 1 97.06 303 GLU A C 1
ATOM 2424 O O . GLU A 1 303 ? 14.711 8.047 1.641 1 97.06 303 GLU A O 1
ATOM 2429 N N . PHE A 1 304 ? 13.602 9.734 2.566 1 97.69 304 PHE A N 1
ATOM 2430 C CA . PHE A 1 304 ? 14.789 10.352 3.141 1 97.69 304 PHE A CA 1
ATOM 2431 C C . PHE A 1 304 ? 15.406 9.445 4.199 1 97.69 304 PHE A C 1
ATOM 2433 O O . PHE A 1 304 ? 16.609 9.188 4.172 1 97.69 304 PHE A O 1
ATOM 2440 N N . ILE A 1 305 ? 14.602 8.938 5.113 1 97.75 305 ILE A N 1
ATOM 2441 C CA . ILE A 1 305 ? 15.141 8.102 6.18 1 97.75 305 ILE A CA 1
ATOM 2442 C C . ILE A 1 305 ? 15.664 6.793 5.59 1 97.75 305 ILE A C 1
ATOM 2444 O O . ILE A 1 305 ? 16.656 6.246 6.066 1 97.75 305 ILE A O 1
ATOM 2448 N N . THR A 1 306 ? 14.992 6.281 4.543 1 97.94 306 THR A N 1
ATOM 2449 C CA . THR A 1 306 ? 15.492 5.09 3.859 1 97.94 306 THR A CA 1
ATOM 2450 C C . THR A 1 306 ? 16.844 5.359 3.221 1 97.94 306 THR A C 1
ATOM 2452 O O . THR A 1 306 ? 17.766 4.531 3.314 1 97.94 306 THR A O 1
ATOM 2455 N N . ALA A 1 307 ? 17 6.508 2.59 1 97.75 307 ALA A N 1
ATOM 2456 C CA . ALA A 1 307 ? 18.266 6.902 1.964 1 97.75 307 ALA A CA 1
ATOM 2457 C C . ALA A 1 307 ? 19.391 6.977 2.994 1 97.75 307 ALA A C 1
ATOM 2459 O O . ALA A 1 307 ? 20.484 6.457 2.764 1 97.75 307 ALA A O 1
ATOM 2460 N N . VAL A 1 308 ? 19.109 7.602 4.125 1 97.25 308 VAL A N 1
ATOM 2461 C CA . VAL A 1 308 ? 20.094 7.75 5.188 1 97.25 308 VAL A CA 1
ATOM 2462 C C . VAL A 1 308 ? 20.5 6.375 5.715 1 97.25 308 VAL A C 1
ATOM 2464 O O . VAL A 1 308 ? 21.688 6.086 5.875 1 97.25 308 VAL A O 1
ATOM 2467 N N . THR A 1 309 ? 19.516 5.508 5.941 1 97.62 309 THR A N 1
ATOM 2468 C CA . THR A 1 309 ? 19.766 4.176 6.473 1 97.62 309 THR A CA 1
ATOM 2469 C C . THR A 1 309 ? 20.609 3.35 5.496 1 97.62 309 THR A C 1
ATOM 2471 O O . THR A 1 309 ? 21.531 2.65 5.902 1 97.62 309 THR A O 1
ATOM 2474 N N . SER A 1 310 ? 20.234 3.398 4.23 1 96.94 310 SER A N 1
ATOM 2475 C CA . SER A 1 310 ? 20.969 2.688 3.193 1 96.94 310 SER A CA 1
ATOM 2476 C C . SER A 1 310 ? 22.422 3.154 3.125 1 96.94 310 SER A C 1
ATOM 2478 O O . SER A 1 310 ? 23.328 2.34 2.992 1 96.94 310 SER A O 1
ATOM 2480 N N . ALA A 1 311 ? 22.641 4.461 3.195 1 95.44 311 ALA A N 1
ATOM 2481 C CA . ALA A 1 311 ? 23.984 5.02 3.166 1 95.44 311 ALA A CA 1
ATOM 2482 C C . ALA A 1 311 ? 24.812 4.527 4.355 1 95.44 311 ALA A C 1
ATOM 2484 O O . ALA A 1 311 ? 25.984 4.168 4.203 1 95.44 311 ALA A O 1
ATOM 2485 N N . ILE A 1 312 ? 24.203 4.5 5.508 1 94.88 312 ILE A N 1
ATOM 2486 C CA . ILE A 1 312 ? 24.891 4.035 6.711 1 94.88 312 ILE A CA 1
ATOM 2487 C C . ILE A 1 312 ? 25.266 2.564 6.555 1 94.88 312 ILE A C 1
ATOM 2489 O O . ILE A 1 312 ? 26.422 2.184 6.805 1 94.88 312 ILE A O 1
ATOM 2493 N N . ALA A 1 313 ? 24.312 1.753 6.172 1 95.44 313 ALA A N 1
ATOM 2494 C CA . ALA A 1 313 ? 24.578 0.325 6.004 1 95.44 313 ALA A CA 1
ATOM 2495 C C . ALA A 1 313 ? 25.734 0.085 5.047 1 95.44 313 ALA A C 1
ATOM 2497 O O . ALA A 1 313 ? 26.594 -0.767 5.301 1 95.44 313 ALA A O 1
ATOM 2498 N N . LYS A 1 314 ? 25.781 0.807 3.982 1 94 314 LYS A N 1
ATOM 2499 C CA . LYS A 1 314 ? 26.859 0.689 3 1 94 314 LYS A CA 1
ATOM 2500 C C . LYS A 1 314 ? 28.203 1.105 3.598 1 94 314 LYS A C 1
ATOM 2502 O O . LYS A 1 314 ? 29.203 0.422 3.408 1 94 314 LYS A O 1
ATOM 2507 N N . GLU A 1 315 ? 28.25 2.201 4.344 1 91.25 315 GLU A N 1
ATOM 2508 C CA . GLU A 1 315 ? 29.5 2.805 4.789 1 91.25 315 GLU A CA 1
ATOM 2509 C C . GLU A 1 315 ? 30.094 2.035 5.965 1 91.25 315 GLU A C 1
ATOM 2511 O O . GLU A 1 315 ? 31.297 2.115 6.223 1 91.25 315 GLU A O 1
ATOM 2516 N N . ILE A 1 316 ? 29.281 1.331 6.656 1 91.31 316 ILE A N 1
ATOM 2517 C CA . ILE A 1 316 ? 29.844 0.5 7.723 1 91.31 316 ILE A CA 1
ATOM 2518 C C . ILE A 1 316 ? 30 -0.937 7.23 1 91.31 316 ILE A C 1
ATOM 2520 O O . ILE A 1 316 ? 30.359 -1.828 8 1 91.31 316 ILE A O 1
ATOM 2524 N N . GLY A 1 317 ? 29.609 -1.225 5.988 1 90.44 317 GLY A N 1
ATOM 2525 C CA . GLY A 1 317 ? 29.922 -2.469 5.301 1 90.44 317 GLY A CA 1
ATOM 2526 C C . GLY A 1 317 ? 28.984 -3.607 5.68 1 90.44 317 GLY A C 1
ATOM 2527 O O . GLY A 1 317 ? 29.391 -4.77 5.688 1 90.44 317 GLY A O 1
ATOM 2528 N N . VAL A 1 318 ? 27.812 -3.291 6.074 1 91.06 318 VAL A N 1
ATOM 2529 C CA . VAL A 1 318 ? 26.938 -4.371 6.535 1 91.06 318 VAL A CA 1
ATOM 2530 C C . VAL A 1 318 ? 25.797 -4.574 5.547 1 91.06 318 VAL A C 1
ATOM 2532 O O . VAL A 1 318 ? 24.906 -5.398 5.773 1 91.06 318 VAL A O 1
ATOM 2535 N N . ASP A 1 319 ? 25.734 -3.842 4.379 1 92.19 319 ASP A N 1
ATOM 2536 C CA . ASP A 1 319 ? 24.594 -3.883 3.457 1 92.19 319 ASP A CA 1
ATOM 2537 C C . ASP A 1 319 ? 24.594 -5.18 2.652 1 92.19 319 ASP A C 1
ATOM 2539 O O . ASP A 1 319 ? 23.703 -5.41 1.838 1 92.19 319 ASP A O 1
ATOM 2543 N N . SER A 1 320 ? 25.578 -6.141 2.891 1 91.44 320 SER A N 1
ATOM 2544 C CA . SER A 1 320 ? 25.578 -7.441 2.23 1 91.44 320 SER A CA 1
ATOM 2545 C C . SER A 1 320 ? 24.938 -8.508 3.113 1 91.44 320 SER A C 1
ATOM 2547 O O . SER A 1 320 ? 24.641 -9.609 2.648 1 91.44 320 SER A O 1
ATOM 2549 N N . PHE A 1 321 ? 24.797 -8.188 4.418 1 90.62 321 PHE A N 1
ATOM 2550 C CA . PHE A 1 321 ? 24.203 -9.141 5.344 1 90.62 321 PHE A CA 1
ATOM 2551 C C . PHE A 1 321 ? 22.703 -9.289 5.078 1 90.62 321 PHE A C 1
ATOM 2553 O O . PHE A 1 321 ? 22 -8.289 4.914 1 90.62 321 PHE A O 1
ATOM 2560 N N . LEU A 1 322 ? 22.234 -10.516 5.125 1 92.12 322 LEU A N 1
ATOM 2561 C CA . LEU A 1 322 ? 20.844 -10.82 4.77 1 92.12 322 LEU A CA 1
ATOM 2562 C C . LEU A 1 322 ? 19.875 -10.117 5.707 1 92.12 322 LEU A C 1
ATOM 2564 O O . LEU A 1 322 ? 18.859 -9.562 5.258 1 92.12 322 LEU A O 1
ATOM 2568 N N . ASN A 1 323 ? 20.109 -10.18 6.957 1 90.75 323 ASN A N 1
ATOM 2569 C CA . ASN A 1 323 ? 19.203 -9.562 7.918 1 90.75 323 ASN A CA 1
ATOM 2570 C C . ASN A 1 323 ? 19.109 -8.055 7.715 1 90.75 323 ASN A C 1
ATOM 2572 O O . ASN A 1 323 ? 18.047 -7.461 7.891 1 90.75 323 ASN A O 1
ATOM 2576 N N . VAL A 1 324 ? 20.25 -7.391 7.379 1 93.69 324 VAL A N 1
ATOM 2577 C CA . VAL A 1 324 ? 20.266 -5.957 7.109 1 93.69 324 VAL A CA 1
ATOM 2578 C C . VAL A 1 324 ? 19.5 -5.668 5.816 1 93.69 324 VAL A C 1
ATOM 2580 O O . VAL A 1 324 ? 18.688 -4.75 5.766 1 93.69 324 VAL A O 1
ATOM 2583 N N . GLN A 1 325 ? 19.766 -6.484 4.828 1 95.06 325 GLN A N 1
ATOM 2584 C CA . GLN A 1 325 ? 19.078 -6.32 3.555 1 95.06 325 GLN A CA 1
ATOM 2585 C C . GLN A 1 325 ? 17.562 -6.492 3.721 1 95.06 325 GLN A C 1
ATOM 2587 O O . GLN A 1 325 ? 16.781 -5.785 3.08 1 95.06 325 GLN A O 1
ATOM 2592 N N . GLU A 1 326 ? 17.172 -7.395 4.52 1 94.88 326 GLU A N 1
ATOM 2593 C CA . GLU A 1 326 ? 15.742 -7.602 4.777 1 94.88 326 GLU A CA 1
ATOM 2594 C C . GLU A 1 326 ? 15.109 -6.359 5.391 1 94.88 326 GLU A C 1
ATOM 2596 O O . GLU A 1 326 ? 14 -5.969 5.012 1 94.88 326 GLU A O 1
ATOM 2601 N N . GLN A 1 327 ? 15.75 -5.789 6.348 1 94.88 327 GLN A N 1
ATOM 2602 C CA . GLN A 1 327 ? 15.234 -4.59 7 1 94.88 327 GLN A CA 1
ATOM 2603 C C . GLN A 1 327 ? 15.188 -3.414 6.031 1 94.88 327 GLN A C 1
ATOM 2605 O O . GLN A 1 327 ? 14.211 -2.662 6.008 1 94.88 327 GLN A O 1
ATOM 2610 N N . LEU A 1 328 ? 16.266 -3.23 5.25 1 96.12 328 LEU A N 1
ATOM 2611 C CA . LEU A 1 328 ? 16.281 -2.18 4.238 1 96.12 328 LEU A CA 1
ATOM 2612 C C . LEU A 1 328 ? 15.188 -2.42 3.199 1 96.12 328 LEU A C 1
ATOM 2614 O O . LEU A 1 328 ? 14.562 -1.472 2.721 1 96.12 328 LEU A O 1
ATOM 2618 N N . GLY A 1 329 ? 14.953 -3.646 2.852 1 96.56 329 GLY A N 1
ATOM 2619 C CA . GLY A 1 329 ? 13.852 -3.996 1.963 1 96.56 329 GLY A CA 1
ATOM 2620 C C . GLY A 1 329 ? 12.492 -3.633 2.523 1 96.56 329 GLY A C 1
ATOM 2621 O O . GLY A 1 329 ? 11.602 -3.215 1.783 1 96.56 329 GLY A O 1
ATOM 2622 N N . GLU A 1 330 ? 12.32 -3.854 3.818 1 95.75 330 GLU A N 1
ATOM 2623 C CA . GLU A 1 330 ? 11.094 -3.43 4.484 1 95.75 330 GLU A CA 1
ATOM 2624 C C . GLU A 1 330 ? 10.859 -1.932 4.312 1 95.75 330 GLU A C 1
ATOM 2626 O O . GLU A 1 330 ? 9.742 -1.504 4.02 1 95.75 330 GLU A O 1
ATOM 2631 N N . MET A 1 331 ? 11.906 -1.131 4.449 1 96.62 331 MET A N 1
ATOM 2632 C CA . MET A 1 331 ? 11.797 0.319 4.312 1 96.62 331 MET A CA 1
ATOM 2633 C C . MET A 1 331 ? 11.438 0.703 2.879 1 96.62 331 MET A C 1
ATOM 2635 O O . MET A 1 331 ? 10.609 1.586 2.658 1 96.62 331 MET A O 1
ATOM 2639 N N . ILE A 1 332 ? 12.047 0.044 1.902 1 96.56 332 ILE A N 1
ATOM 2640 C CA . ILE A 1 332 ? 11.742 0.293 0.498 1 96.56 332 ILE A CA 1
ATOM 2641 C C . ILE A 1 332 ? 10.281 -0.067 0.215 1 96.56 332 ILE A C 1
ATOM 2643 O O . ILE A 1 332 ? 9.578 0.677 -0.467 1 96.56 332 ILE A O 1
ATOM 2647 N N . SER A 1 333 ? 9.82 -1.201 0.757 1 96.19 333 SER A N 1
ATOM 2648 C CA . SER A 1 333 ? 8.43 -1.609 0.601 1 96.19 333 SER A CA 1
ATOM 2649 C C . SER A 1 333 ? 7.477 -0.562 1.171 1 96.19 333 SER A C 1
ATOM 2651 O O . SER A 1 333 ? 6.406 -0.32 0.613 1 96.19 333 SER A O 1
ATOM 2653 N N . GLN A 1 334 ? 7.836 0.037 2.281 1 96.38 334 GLN A N 1
ATOM 2654 C CA . GLN A 1 334 ? 7.012 1.066 2.906 1 96.38 334 GLN A CA 1
ATOM 2655 C C . GLN A 1 334 ? 6.883 2.289 2.004 1 96.38 334 GLN A C 1
ATOM 2657 O O . GLN A 1 334 ? 5.777 2.793 1.788 1 96.38 334 GLN A O 1
ATOM 2662 N N . MET A 1 335 ? 8.016 2.744 1.459 1 95.81 335 MET A N 1
ATOM 2663 C CA . MET A 1 335 ? 7.996 3.914 0.586 1 95.81 335 MET A CA 1
ATOM 2664 C C . MET A 1 335 ? 7.176 3.643 -0.67 1 95.81 335 MET A C 1
ATOM 2666 O O . MET A 1 335 ? 6.383 4.484 -1.093 1 95.81 335 MET A O 1
ATOM 2670 N N . GLN A 1 336 ? 7.344 2.443 -1.239 1 96.44 336 GLN A N 1
ATOM 2671 C CA . GLN A 1 336 ? 6.633 2.084 -2.463 1 96.44 336 GLN A CA 1
ATOM 2672 C C . GLN A 1 336 ? 5.137 1.933 -2.205 1 96.44 336 GLN A C 1
ATOM 2674 O O . GLN A 1 336 ? 4.316 2.25 -3.07 1 96.44 336 GLN A O 1
ATOM 2679 N N . THR A 1 337 ? 4.762 1.423 -1.047 1 97.94 337 THR A N 1
ATOM 2680 C CA . THR A 1 337 ? 3.359 1.291 -0.668 1 97.94 337 THR A CA 1
ATOM 2681 C C . THR A 1 337 ? 2.678 2.656 -0.634 1 97.94 337 THR A C 1
ATOM 2683 O O . THR A 1 337 ? 1.623 2.844 -1.242 1 97.94 337 THR A O 1
ATOM 2686 N N . ILE A 1 338 ? 3.289 3.613 0.049 1 98.31 338 ILE A N 1
ATOM 2687 C CA . ILE A 1 338 ? 2.711 4.949 0.161 1 98.31 338 ILE A CA 1
ATOM 2688 C C . ILE A 1 338 ? 2.637 5.594 -1.221 1 98.31 338 ILE A C 1
ATOM 2690 O O . ILE A 1 338 ? 1.624 6.207 -1.572 1 98.31 338 ILE A O 1
ATOM 2694 N N . GLU A 1 339 ? 3.693 5.438 -1.998 1 97.56 339 GLU A N 1
ATOM 2695 C CA . GLU A 1 339 ? 3.676 5.953 -3.363 1 97.56 339 GLU A CA 1
ATOM 2696 C C . GLU A 1 339 ? 2.514 5.367 -4.16 1 97.56 339 GLU A C 1
ATOM 2698 O O . GLU A 1 339 ? 1.803 6.094 -4.855 1 97.56 339 GLU A O 1
ATOM 2703 N N . GLY A 1 340 ? 2.355 4.047 -4.094 1 98.12 340 GLY A N 1
ATOM 2704 C CA . GLY A 1 340 ? 1.258 3.398 -4.793 1 98.12 340 GLY A CA 1
ATOM 2705 C C . GLY A 1 340 ? -0.104 3.928 -4.387 1 98.12 340 GLY A C 1
ATOM 2706 O O . GLY A 1 340 ? -0.978 4.125 -5.234 1 98.12 340 GLY A O 1
ATOM 2707 N N . LEU A 1 341 ? -0.305 4.176 -3.127 1 98.38 341 LEU A N 1
ATOM 2708 C CA . LEU A 1 341 ? -1.575 4.68 -2.617 1 98.38 341 LEU A CA 1
ATOM 2709 C C . LEU A 1 341 ? -1.808 6.117 -3.066 1 98.38 341 LEU A C 1
ATOM 2711 O O . LEU A 1 341 ? -2.945 6.516 -3.33 1 98.38 341 LEU A O 1
ATOM 2715 N N . ILE A 1 342 ? -0.724 6.934 -3.145 1 98.38 342 ILE A N 1
ATOM 2716 C CA . ILE A 1 342 ? -0.834 8.289 -3.682 1 98.38 342 ILE A CA 1
ATOM 2717 C C . ILE A 1 342 ? -1.312 8.227 -5.129 1 98.38 342 ILE A C 1
ATOM 2719 O O . ILE A 1 342 ? -2.291 8.883 -5.496 1 98.38 342 ILE A O 1
ATOM 2723 N N . ILE A 1 343 ? -0.682 7.398 -5.941 1 97.88 343 ILE A N 1
ATOM 2724 C CA . ILE A 1 343 ? -1.027 7.262 -7.352 1 97.88 343 ILE A CA 1
ATOM 2725 C C . ILE A 1 343 ? -2.48 6.812 -7.488 1 97.88 343 ILE A C 1
ATOM 2727 O O . ILE A 1 343 ? -3.244 7.383 -8.266 1 97.88 343 ILE A O 1
ATOM 2731 N N . ALA A 1 344 ? -2.846 5.82 -6.695 1 97.88 344 ALA A N 1
ATOM 2732 C CA . ALA A 1 344 ? -4.215 5.309 -6.754 1 97.88 344 ALA A CA 1
ATOM 2733 C C . ALA A 1 344 ? -5.223 6.398 -6.402 1 97.88 344 ALA A C 1
ATOM 2735 O O . ALA A 1 344 ? -6.262 6.523 -7.055 1 97.88 344 ALA A O 1
ATOM 2736 N N . SER A 1 345 ? -4.953 7.211 -5.379 1 98.38 345 SER A N 1
ATOM 2737 C CA . SER A 1 345 ? -5.855 8.281 -4.965 1 98.38 345 SER A CA 1
ATOM 2738 C C . SER A 1 345 ? -6.043 9.305 -6.078 1 98.38 345 SER A C 1
ATOM 2740 O O . SER A 1 345 ? -7.148 9.797 -6.293 1 98.38 345 SER A O 1
ATOM 2742 N N . GLU A 1 346 ? -4.996 9.633 -6.816 1 98 346 GLU A N 1
ATOM 2743 C CA . GLU A 1 346 ? -5.031 10.625 -7.883 1 98 346 GLU A CA 1
ATOM 2744 C C . GLU A 1 346 ? -5.762 10.094 -9.109 1 98 346 GLU A C 1
ATOM 2746 O O . GLU A 1 346 ? -6.594 10.797 -9.695 1 98 346 GLU A O 1
ATOM 2751 N N . VAL A 1 347 ? -5.469 8.836 -9.477 1 96.62 347 VAL A N 1
ATOM 2752 C CA . VAL A 1 347 ? -6.016 8.227 -10.688 1 96.62 347 VAL A CA 1
ATOM 2753 C C . VAL A 1 347 ? -7.516 7.988 -10.516 1 96.62 347 VAL A C 1
ATOM 2755 O O . VAL A 1 347 ? -8.281 8.109 -11.477 1 96.62 347 VAL A O 1
ATOM 2758 N N . GLN A 1 348 ? -7.93 7.711 -9.312 1 96.12 348 GLN A N 1
ATOM 2759 C CA . GLN A 1 348 ? -9.336 7.418 -9.062 1 96.12 348 GLN A CA 1
ATOM 2760 C C . GLN A 1 348 ? -10.078 8.664 -8.594 1 96.12 348 GLN A C 1
ATOM 2762 O O . GLN A 1 348 ? -11.141 8.562 -7.969 1 96.12 348 GLN A O 1
ATOM 2767 N N . ALA A 1 349 ? -9.516 9.867 -8.812 1 97.19 349 ALA A N 1
ATOM 2768 C CA . ALA A 1 349 ? -10.188 11.117 -8.469 1 97.19 349 ALA A CA 1
ATOM 2769 C C . ALA A 1 349 ? -11.516 11.25 -9.211 1 97.19 349 ALA A C 1
ATOM 2771 O O . ALA A 1 349 ? -11.641 10.797 -10.352 1 97.19 349 ALA A O 1
ATOM 2772 N N . LYS A 1 350 ? -12.492 11.805 -8.594 1 97 350 LYS A N 1
ATOM 2773 C CA . LYS A 1 350 ? -13.805 12.016 -9.188 1 97 350 LYS A CA 1
ATOM 2774 C C . LYS A 1 350 ? -14.414 13.328 -8.719 1 97 350 LYS A C 1
ATOM 2776 O O . LYS A 1 350 ? -14.047 13.852 -7.664 1 97 350 LYS A O 1
ATOM 2781 N N . PRO A 1 351 ? -15.281 13.875 -9.523 1 96.88 351 PRO A N 1
ATOM 2782 C CA . PRO A 1 351 ? -15.953 15.102 -9.078 1 96.88 351 PRO A CA 1
ATOM 2783 C C . PRO A 1 351 ? -16.922 14.859 -7.934 1 96.88 351 PRO A C 1
ATOM 2785 O O . PRO A 1 351 ? -17.594 13.82 -7.887 1 96.88 351 PRO A O 1
ATOM 2788 N N . ASP A 1 352 ? -16.984 15.781 -7.027 1 95.44 352 ASP A N 1
ATOM 2789 C CA . ASP A 1 352 ? -18.016 15.734 -6 1 95.44 352 ASP A CA 1
ATOM 2790 C C . ASP A 1 352 ? -19.297 16.391 -6.488 1 95.44 352 ASP A C 1
ATOM 2792 O O . ASP A 1 352 ? -19.453 16.672 -7.684 1 95.44 352 ASP A O 1
ATOM 2796 N N . SER A 1 353 ? -20.297 16.547 -5.656 1 93.62 353 SER A N 1
ATOM 2797 C CA . SER A 1 353 ? -21.594 17.062 -6.039 1 93.62 353 SER A CA 1
ATOM 2798 C C . SER A 1 353 ? -21.5 18.516 -6.488 1 93.62 353 SER A C 1
ATOM 2800 O O . SER A 1 353 ? -22.406 19.031 -7.164 1 93.62 353 SER A O 1
ATOM 2802 N N . TYR A 1 354 ? -20.375 19.203 -6.203 1 94 354 TYR A N 1
ATOM 2803 C CA . TYR A 1 354 ? -20.188 20.594 -6.562 1 94 354 TYR A CA 1
ATOM 2804 C C . TYR A 1 354 ? -19.312 20.719 -7.809 1 94 354 TYR A C 1
ATOM 2806 O O . TYR A 1 354 ? -19.031 21.828 -8.266 1 94 354 TYR A O 1
ATOM 2814 N N . GLY A 1 355 ? -18.891 19.578 -8.305 1 95.5 355 GLY A N 1
ATOM 2815 C CA . GLY A 1 355 ? -18.078 19.594 -9.5 1 95.5 355 GLY A CA 1
ATOM 2816 C C . GLY A 1 355 ? -16.578 19.656 -9.203 1 95.5 355 GLY A C 1
ATOM 2817 O O . GLY A 1 355 ? -15.766 19.672 -10.125 1 95.5 355 GLY A O 1
ATOM 2818 N N . ASN A 1 356 ? -16.203 19.75 -7.918 1 96.94 356 ASN A N 1
ATOM 2819 C CA . ASN A 1 356 ? -14.797 19.734 -7.543 1 96.94 356 ASN A CA 1
ATOM 2820 C C . ASN A 1 356 ? -14.203 18.344 -7.648 1 96.94 356 ASN A C 1
ATOM 2822 O O . ASN A 1 356 ? -14.82 17.359 -7.223 1 96.94 356 ASN A O 1
ATOM 2826 N N . TRP A 1 357 ? -13.062 18.25 -8.273 1 97.75 357 TRP A N 1
ATOM 2827 C CA . TRP A 1 357 ? -12.383 16.953 -8.359 1 97.75 357 TRP A CA 1
ATOM 2828 C C . TRP A 1 357 ? -11.594 16.672 -7.09 1 97.75 357 TRP A C 1
ATOM 2830 O O . TRP A 1 357 ? -10.773 17.484 -6.66 1 97.75 357 TRP A O 1
ATOM 2840 N N . LEU A 1 358 ? -11.883 15.555 -6.461 1 98.12 358 LEU A N 1
ATOM 2841 C CA . LEU A 1 358 ? -11.219 15.164 -5.227 1 98.12 358 LEU A CA 1
ATOM 2842 C C . LEU A 1 358 ? -10.469 13.844 -5.402 1 98.12 358 LEU A C 1
ATOM 2844 O O . LEU A 1 358 ? -11.008 12.898 -5.988 1 98.12 358 LEU A O 1
ATOM 2848 N N . PRO A 1 359 ? -9.164 13.805 -4.961 1 98.06 359 PRO A N 1
ATOM 2849 C CA . PRO A 1 359 ? -8.531 12.484 -4.891 1 98.06 359 PRO A CA 1
ATOM 2850 C C . PRO A 1 359 ? -9.328 11.5 -4.035 1 98.06 359 PRO A C 1
ATOM 2852 O O . PRO A 1 359 ? -9.984 11.898 -3.07 1 98.06 359 PRO A O 1
ATOM 2855 N N . SER A 1 360 ? -9.266 10.211 -4.387 1 96.81 360 SER A N 1
ATOM 2856 C CA . SER A 1 360 ? -10.031 9.188 -3.67 1 96.81 360 SER A CA 1
ATOM 2857 C C . SER A 1 360 ? -9.562 9.07 -2.223 1 96.81 360 SER A C 1
ATOM 2859 O O . SER A 1 360 ? -8.422 8.664 -1.964 1 96.81 360 SER A O 1
ATOM 2861 N N . PHE A 1 361 ? -10.453 9.281 -1.323 1 95.56 361 PHE A N 1
ATOM 2862 C CA . PHE A 1 361 ? -10.109 9.422 0.087 1 95.56 361 PHE A CA 1
ATOM 2863 C C . PHE A 1 361 ? -9.742 8.078 0.697 1 95.56 361 PHE A C 1
ATOM 2865 O O . PHE A 1 361 ? -8.914 8.008 1.611 1 95.56 361 PHE A O 1
ATOM 2872 N N . LYS A 1 362 ? -10.297 6.977 0.282 1 94.38 362 LYS A N 1
ATOM 2873 C CA . LYS A 1 362 ? -10.039 5.684 0.908 1 94.38 362 LYS A CA 1
ATOM 2874 C C . LYS A 1 362 ? -8.555 5.328 0.845 1 94.38 362 LYS A C 1
ATOM 2876 O O . LYS A 1 362 ? -8.008 4.762 1.794 1 94.38 362 LYS A O 1
ATOM 2881 N N . TYR A 1 363 ? -7.863 5.652 -0.257 1 97.12 363 TYR A N 1
ATOM 2882 C CA . TYR A 1 363 ? -6.434 5.383 -0.367 1 97.12 363 TYR A CA 1
ATOM 2883 C C . TYR A 1 363 ? -5.629 6.344 0.497 1 97.12 363 TYR A C 1
ATOM 2885 O O . TYR A 1 363 ? -4.613 5.961 1.079 1 97.12 363 TYR A O 1
ATOM 2893 N N . ILE A 1 364 ? -6.094 7.57 0.567 1 97.25 364 ILE A N 1
ATOM 2894 C CA . ILE A 1 364 ? -5.445 8.578 1.398 1 97.25 364 ILE A CA 1
ATOM 2895 C C . ILE A 1 364 ? -5.504 8.156 2.863 1 97.25 364 ILE A C 1
ATOM 2897 O O . ILE A 1 364 ? -4.484 8.156 3.559 1 97.25 364 ILE A O 1
ATOM 2901 N N . GLU A 1 365 ? -6.688 7.797 3.297 1 95.62 365 GLU A N 1
ATOM 2902 C CA . GLU A 1 365 ? -6.879 7.355 4.676 1 95.62 365 GLU A CA 1
ATOM 2903 C C . GLU A 1 365 ? -6.02 6.133 4.988 1 95.62 365 GLU A C 1
ATOM 2905 O O . GLU A 1 365 ? -5.43 6.043 6.066 1 95.62 365 GLU A O 1
ATOM 2910 N N . THR A 1 366 ? -5.926 5.227 4.102 1 96.56 366 THR A N 1
ATOM 2911 C CA . THR A 1 366 ? -5.102 4.035 4.27 1 96.56 366 THR A CA 1
ATOM 2912 C C . THR A 1 366 ? -3.629 4.41 4.414 1 96.56 366 THR A C 1
ATOM 2914 O O . THR A 1 366 ? -2.939 3.904 5.301 1 96.56 366 THR A O 1
ATOM 2917 N N . ALA A 1 367 ? -3.145 5.246 3.545 1 97.38 367 ALA A N 1
ATOM 2918 C CA . ALA A 1 367 ? -1.754 5.691 3.605 1 97.38 367 ALA A CA 1
ATOM 2919 C C . ALA A 1 367 ? -1.453 6.371 4.938 1 97.38 367 ALA A C 1
ATOM 2921 O O . ALA A 1 367 ? -0.401 6.137 5.539 1 97.38 367 ALA A O 1
ATOM 2922 N N . ARG A 1 368 ? -2.4 7.227 5.352 1 95.38 368 ARG A N 1
ATOM 2923 C CA . ARG A 1 368 ? -2.229 7.926 6.621 1 95.38 368 ARG A CA 1
ATOM 2924 C C . ARG A 1 368 ? -2.141 6.941 7.785 1 95.38 368 ARG A C 1
ATOM 2926 O O . ARG A 1 368 ? -1.284 7.086 8.656 1 95.38 368 ARG A O 1
ATOM 2933 N N . ASN A 1 369 ? -2.986 5.973 7.812 1 94.19 369 ASN A N 1
ATOM 2934 C CA . ASN A 1 369 ? -3.002 4.977 8.875 1 94.19 369 ASN A CA 1
ATOM 2935 C C . ASN A 1 369 ? -1.729 4.133 8.875 1 94.19 369 ASN A C 1
ATOM 2937 O O . ASN A 1 369 ? -1.187 3.816 9.938 1 94.19 369 ASN A O 1
ATOM 2941 N N . LEU A 1 370 ? -1.262 3.783 7.68 1 95.56 370 LEU A N 1
ATOM 2942 C CA . LEU A 1 370 ? -0.009 3.043 7.578 1 95.56 370 LEU A CA 1
ATOM 2943 C C . LEU A 1 370 ? 1.164 3.891 8.062 1 95.56 370 LEU A C 1
ATOM 2945 O O . LEU A 1 370 ? 2.09 3.377 8.688 1 95.56 370 LEU A O 1
ATOM 2949 N N . GLY A 1 371 ? 1.121 5.184 7.777 1 94.94 371 GLY A N 1
ATOM 2950 C CA . GLY A 1 371 ? 2.205 6.086 8.133 1 94.94 371 GLY A CA 1
ATOM 2951 C C . GLY A 1 371 ? 2.496 6.113 9.617 1 94.94 371 GLY A C 1
ATOM 2952 O O . GLY A 1 371 ? 3.656 6.203 10.023 1 94.94 371 GLY A O 1
ATOM 2953 N N . SER A 1 372 ? 1.468 5.996 10.414 1 92.75 372 SER A N 1
ATOM 2954 C CA . SER A 1 372 ? 1.613 6.055 11.859 1 92.75 372 SER A CA 1
ATOM 2955 C C . SER A 1 372 ? 2.438 4.879 12.383 1 92.75 372 SER A C 1
ATOM 2957 O O . SER A 1 372 ? 2.982 4.938 13.484 1 92.75 372 SER A O 1
ATOM 2959 N N . ARG A 1 373 ? 2.619 3.875 11.555 1 92.25 373 ARG A N 1
ATOM 2960 C CA . ARG A 1 373 ? 3.408 2.711 11.945 1 92.25 373 ARG A CA 1
ATOM 2961 C C . ARG A 1 373 ? 4.707 2.641 11.148 1 92.25 373 ARG A C 1
ATOM 2963 O O . ARG A 1 373 ? 5.734 2.201 11.672 1 92.25 373 ARG A O 1
ATOM 2970 N N . TYR A 1 374 ? 4.625 2.998 9.891 1 95.88 374 TYR A N 1
ATOM 2971 C CA . TYR A 1 374 ? 5.766 2.855 8.992 1 95.88 374 TYR A CA 1
ATOM 2972 C C . TYR A 1 374 ? 6.938 3.717 9.453 1 95.88 374 TYR A C 1
ATOM 2974 O O . TYR A 1 374 ? 8.078 3.252 9.492 1 95.88 374 TYR A O 1
ATOM 2982 N N . TYR A 1 375 ? 6.727 4.992 9.852 1 95.56 375 TYR A N 1
ATOM 2983 C CA . TYR A 1 375 ? 7.848 5.871 10.172 1 95.56 375 TYR A CA 1
ATOM 2984 C C . TYR A 1 375 ? 8.523 5.449 11.469 1 95.56 375 TYR A C 1
ATOM 2986 O O . TYR A 1 375 ? 9.742 5.293 11.516 1 95.56 375 TYR A O 1
ATOM 2994 N N . PRO A 1 376 ? 7.727 5.207 12.57 1 93.5 376 PRO A N 1
ATOM 2995 C CA . PRO A 1 376 ? 8.383 4.695 13.773 1 93.5 376 PRO A CA 1
ATOM 2996 C C . PRO A 1 376 ? 9.172 3.414 13.516 1 93.5 376 PRO A C 1
ATOM 2998 O O . PRO A 1 376 ? 10.258 3.234 14.07 1 93.5 376 PRO A O 1
ATOM 3001 N N . ARG A 1 377 ? 8.648 2.531 12.695 1 95.88 377 ARG A N 1
ATOM 3002 C CA . ARG A 1 377 ? 9.367 1.315 12.328 1 95.88 377 ARG A CA 1
ATOM 3003 C C . ARG A 1 377 ? 10.656 1.646 11.586 1 95.88 377 ARG A C 1
ATOM 3005 O O . ARG A 1 377 ? 11.688 1.017 11.82 1 95.88 377 ARG A O 1
ATOM 3012 N N . ALA A 1 378 ? 10.641 2.592 10.727 1 96.75 378 ALA A N 1
ATOM 3013 C CA . ALA A 1 378 ? 11.836 3.012 9.992 1 96.75 378 ALA A CA 1
ATOM 3014 C C . ALA A 1 378 ? 12.891 3.578 10.945 1 96.75 378 ALA A C 1
ATOM 3016 O O . ALA A 1 378 ? 14.086 3.311 10.781 1 96.75 378 ALA A O 1
ATOM 3017 N N . VAL A 1 379 ? 12.43 4.348 11.922 1 94.94 379 VAL A N 1
ATOM 3018 C CA . VAL A 1 379 ? 13.328 4.887 12.938 1 94.94 379 VAL A CA 1
ATOM 3019 C C . VAL A 1 379 ? 14 3.746 13.695 1 94.94 379 VAL A C 1
ATOM 3021 O O . VAL A 1 379 ? 15.211 3.766 13.914 1 94.94 379 VAL A O 1
ATOM 3024 N N . GLU A 1 380 ? 13.242 2.775 14.039 1 94.38 380 GLU A N 1
ATOM 3025 C CA . GLU A 1 380 ? 13.758 1.604 14.742 1 94.38 380 GLU A CA 1
ATOM 3026 C C . GLU A 1 380 ? 14.812 0.884 13.906 1 94.38 380 GLU A C 1
ATOM 3028 O O . GLU A 1 380 ? 15.867 0.505 14.414 1 94.38 380 GLU A O 1
ATOM 3033 N N . ILE A 1 381 ? 14.547 0.695 12.664 1 96.56 381 ILE A N 1
ATOM 3034 C CA . ILE A 1 381 ? 15.461 -0.006 11.773 1 96.56 381 ILE A CA 1
ATOM 3035 C C . ILE A 1 381 ? 16.766 0.776 11.648 1 96.56 381 ILE A C 1
ATOM 3037 O O . ILE A 1 381 ? 17.844 0.2 11.742 1 96.56 381 ILE A O 1
ATOM 3041 N N . LEU A 1 382 ? 16.672 2.125 11.445 1 95.94 382 LEU A N 1
ATOM 3042 C CA . LEU A 1 382 ? 17.859 2.951 11.352 1 95.94 382 LEU A CA 1
ATOM 3043 C C . LEU A 1 382 ? 18.703 2.826 12.617 1 95.94 382 LEU A C 1
ATOM 3045 O O . LEU A 1 382 ? 19.922 2.619 12.547 1 95.94 382 LEU A O 1
ATOM 3049 N N . LYS A 1 383 ? 18.125 2.898 13.781 1 92.69 383 LYS A N 1
ATOM 3050 C CA . LYS A 1 383 ? 18.828 2.801 15.047 1 92.69 383 LYS A CA 1
ATOM 3051 C C . LYS A 1 383 ? 19.469 1.423 15.219 1 92.69 383 LYS A C 1
ATOM 3053 O O . LYS A 1 383 ? 20.578 1.305 15.734 1 92.69 383 LYS A O 1
ATOM 3058 N N . THR A 1 384 ? 18.781 0.433 14.773 1 92.19 384 THR A N 1
ATOM 3059 C CA . THR A 1 384 ? 19.266 -0.936 14.922 1 92.19 384 THR A CA 1
ATOM 3060 C C . THR A 1 384 ? 20.484 -1.185 14.023 1 92.19 384 THR A C 1
ATOM 3062 O O . THR A 1 384 ? 21.453 -1.798 14.445 1 92.19 384 THR A O 1
ATOM 3065 N N . ILE A 1 385 ? 20.391 -0.712 12.805 1 93.19 385 ILE A N 1
ATOM 3066 C CA . ILE A 1 385 ? 21.484 -0.935 11.852 1 93.19 385 ILE A CA 1
ATOM 3067 C C . ILE A 1 385 ? 22.688 -0.081 12.227 1 93.19 385 ILE A C 1
ATOM 3069 O O . ILE A 1 385 ? 23.812 -0.565 12.234 1 93.19 385 ILE A O 1
ATOM 3073 N N . ALA A 1 386 ? 22.438 1.188 12.578 1 90.5 386 ALA A N 1
ATOM 3074 C CA . ALA A 1 386 ? 23.531 2.098 12.93 1 90.5 386 ALA A CA 1
ATOM 3075 C C . ALA A 1 386 ? 24.125 1.735 14.289 1 90.5 386 ALA A C 1
ATOM 3077 O O . ALA A 1 386 ? 25.328 1.891 14.5 1 90.5 386 ALA A O 1
ATOM 3078 N N . ALA A 1 387 ? 23.312 1.31 15.25 1 86.75 387 ALA A N 1
ATOM 3079 C CA . ALA A 1 387 ? 23.672 0.82 16.578 1 86.75 387 ALA A CA 1
ATOM 3080 C C . ALA A 1 387 ? 24.625 1.782 17.266 1 86.75 387 ALA A C 1
ATOM 3082 O O . ALA A 1 387 ? 24.344 2.975 17.391 1 86.75 387 ALA A O 1
ATOM 3083 N N . GLY A 1 388 ? 25.734 1.261 17.688 1 77.44 388 GLY A N 1
ATOM 3084 C CA . GLY A 1 388 ? 26.703 2.025 18.469 1 77.44 388 GLY A CA 1
ATOM 3085 C C . GLY A 1 388 ? 27.281 3.197 17.703 1 77.44 388 GLY A C 1
ATOM 3086 O O . GLY A 1 388 ? 27.734 4.172 18.297 1 77.44 388 GLY A O 1
ATOM 3087 N N . GLY A 1 389 ? 27.172 3.184 16.375 1 83 389 GLY A N 1
ATOM 3088 C CA . GLY A 1 389 ? 27.656 4.289 15.57 1 83 389 GLY A CA 1
ATOM 3089 C C . GLY A 1 389 ? 26.953 5.602 15.852 1 83 389 GLY A C 1
ATOM 3090 O O . GLY A 1 389 ? 27.531 6.676 15.672 1 83 389 GLY A O 1
ATOM 3091 N N . LEU A 1 390 ? 25.781 5.52 16.344 1 86.81 390 LEU A N 1
ATOM 3092 C CA . LEU A 1 390 ? 25 6.719 16.625 1 86.81 390 LEU A CA 1
ATOM 3093 C C . LEU A 1 390 ? 25.406 7.332 17.953 1 86.81 390 LEU A C 1
ATOM 3095 O O . LEU A 1 390 ? 25.141 8.508 18.219 1 86.81 390 LEU A O 1
ATOM 3099 N N . ILE A 1 391 ? 26.109 6.512 18.781 1 78 391 ILE A N 1
ATOM 3100 C CA . ILE A 1 391 ? 26.422 7.016 20.109 1 78 391 ILE A CA 1
ATOM 3101 C C . ILE A 1 391 ? 27.875 7.484 20.156 1 78 391 ILE A C 1
ATOM 3103 O O . ILE A 1 391 ? 28.25 8.297 21 1 78 391 ILE A O 1
ATOM 3107 N N . GLN A 1 392 ? 28.641 7.047 19.156 1 71.44 392 GLN A N 1
ATOM 3108 C CA . GLN A 1 392 ? 30.078 7.332 19.219 1 71.44 392 GLN A CA 1
ATOM 3109 C C . GLN A 1 392 ? 30.438 8.477 18.266 1 71.44 392 GLN A C 1
ATOM 3111 O O . GLN A 1 392 ? 31.609 8.633 17.906 1 71.44 392 GLN A O 1
ATOM 3116 N N . ILE A 1 393 ? 29.531 9.297 17.906 1 75.94 393 ILE A N 1
ATOM 3117 C CA . ILE A 1 393 ? 29.781 10.391 16.969 1 75.94 393 ILE A CA 1
ATOM 3118 C C . ILE A 1 393 ? 30.625 11.469 17.641 1 75.94 393 ILE A C 1
ATOM 3120 O O . ILE A 1 393 ? 30.234 11.992 18.688 1 75.94 393 ILE A O 1
ATOM 3124 N N . PRO A 1 394 ? 31.75 11.703 17.047 1 75.44 394 PRO A N 1
ATOM 3125 C CA . PRO A 1 394 ? 32.5 12.812 17.625 1 75.44 394 PRO A CA 1
ATOM 3126 C C . PRO A 1 394 ? 31.75 14.141 17.562 1 75.44 394 PRO A C 1
ATOM 3128 O O . PRO A 1 394 ? 31.047 14.406 16.578 1 75.44 394 PRO A O 1
ATOM 3131 N N . SER A 1 395 ? 31.938 14.859 18.656 1 74.69 395 SER A N 1
ATOM 3132 C CA . SER A 1 395 ? 31.281 16.156 18.703 1 74.69 395 SER A CA 1
ATOM 3133 C C . SER A 1 395 ? 32.094 17.203 17.938 1 74.69 395 SER A C 1
ATOM 3135 O O . SER A 1 395 ? 33.281 17.078 17.797 1 74.69 395 SER A O 1
ATOM 3137 N N . GLY A 1 396 ? 31.438 18.234 17.453 1 67.19 396 GLY A N 1
ATOM 3138 C CA . GLY A 1 396 ? 32.062 19.422 16.906 1 67.19 396 GLY A CA 1
ATOM 3139 C C . GLY A 1 396 ? 32.562 19.234 15.484 1 67.19 396 GLY A C 1
ATOM 3140 O O . GLY A 1 396 ? 32.062 18.375 14.758 1 67.19 396 GLY A O 1
ATOM 3141 N N . GLN A 1 397 ? 33.344 20.25 14.953 1 62.47 397 GLN A N 1
ATOM 3142 C CA . GLN A 1 397 ? 33.906 20.266 13.602 1 62.47 397 GLN A CA 1
ATOM 3143 C C . GLN A 1 397 ? 35.219 19.547 13.531 1 62.47 397 GLN A C 1
ATOM 3145 O O . GLN A 1 397 ? 36.031 19.609 14.469 1 62.47 397 GLN A O 1
ATOM 3150 N N . PHE A 1 398 ? 35.312 18.688 12.461 1 59.91 398 PHE A N 1
ATOM 3151 C CA . PHE A 1 398 ? 36.469 17.828 12.234 1 59.91 398 PHE A CA 1
ATOM 3152 C C . PHE A 1 398 ? 37.562 18.594 11.5 1 59.91 398 PHE A C 1
ATOM 3154 O O . PHE A 1 398 ? 37.281 19.453 10.664 1 59.91 398 PHE A O 1
ATOM 3161 N N . GLY A 1 399 ? 38.812 18.656 11.938 1 60.03 399 GLY A N 1
ATOM 3162 C CA . GLY A 1 399 ? 39.969 19.156 11.203 1 60.03 399 GLY A CA 1
ATOM 3163 C C . GLY A 1 399 ? 40.75 20.234 11.961 1 60.03 399 GLY A C 1
ATOM 3164 O O . GLY A 1 399 ? 41.719 20.766 11.453 1 60.03 399 GLY A O 1
ATOM 3165 N N . GLN A 1 400 ? 40.156 20.609 13.133 1 57.81 400 GLN A N 1
ATOM 3166 C CA . GLN A 1 400 ? 40.906 21.766 13.609 1 57.81 400 GLN A CA 1
ATOM 3167 C C . GLN A 1 400 ? 42.25 21.344 14.156 1 57.81 400 GLN A C 1
ATOM 3169 O O . GLN A 1 400 ? 43.25 22.078 14.016 1 57.81 400 GLN A O 1
ATOM 3174 N N . ASP A 1 401 ? 42.188 20.219 14.773 1 66.25 401 ASP A N 1
ATOM 3175 C CA . ASP A 1 401 ? 43.469 19.812 15.32 1 66.25 401 ASP A CA 1
ATOM 3176 C C . ASP A 1 401 ? 44.094 18.719 14.484 1 66.25 401 ASP A C 1
ATOM 3178 O O . ASP A 1 401 ? 43.469 17.688 14.211 1 66.25 401 ASP A O 1
ATOM 3182 N N . GLU A 1 402 ? 45.312 19 13.867 1 70.06 402 GLU A N 1
ATOM 3183 C CA . GLU A 1 402 ? 46.031 18.125 12.961 1 70.06 402 GLU A CA 1
ATOM 3184 C C . GLU A 1 402 ? 46.281 16.75 13.578 1 70.06 402 GLU A C 1
ATOM 3186 O O . GLU A 1 402 ? 46.188 15.727 12.898 1 70.06 402 GLU A O 1
ATOM 3191 N N . SER A 1 403 ? 46.625 16.688 14.875 1 73.56 403 SER A N 1
ATOM 3192 C CA . SER A 1 403 ? 46.969 15.414 15.508 1 73.56 403 SER A CA 1
ATOM 3193 C C . SER A 1 403 ? 45.75 14.5 15.562 1 73.56 403 SER A C 1
ATOM 3195 O O . SER A 1 403 ? 45.781 13.383 15.031 1 73.56 403 SER A O 1
ATOM 3197 N N . VAL A 1 404 ? 44.719 14.984 16.109 1 78.81 404 VAL A N 1
ATOM 3198 C CA . VAL A 1 404 ? 43.5 14.172 16.266 1 78.81 404 VAL A CA 1
ATOM 3199 C C . VAL A 1 404 ? 42.844 13.945 14.914 1 78.81 404 VAL A C 1
ATOM 3201 O O . VAL A 1 404 ? 42.25 12.883 14.664 1 78.81 404 VAL A O 1
ATOM 3204 N N . GLY A 1 405 ? 43.031 14.922 14.055 1 77.56 405 GLY A N 1
ATOM 3205 C CA . GLY A 1 405 ? 42.469 14.797 12.719 1 77.56 405 GLY A CA 1
ATOM 3206 C C . GLY A 1 405 ? 43.031 13.609 11.953 1 77.56 405 GLY A C 1
ATOM 3207 O O . GLY A 1 405 ? 42.281 12.898 11.281 1 77.56 405 GLY A O 1
ATOM 3208 N N . THR A 1 406 ? 44.281 13.461 12.07 1 79.62 406 THR A N 1
ATOM 3209 C CA . THR A 1 406 ? 44.938 12.336 11.406 1 79.62 406 THR A CA 1
ATOM 3210 C C . THR A 1 406 ? 44.406 11.016 11.977 1 79.62 406 THR A C 1
ATOM 3212 O O . THR A 1 406 ? 44.188 10.055 11.234 1 79.62 406 THR A O 1
ATOM 3215 N N . LEU A 1 407 ? 44.281 10.969 13.281 1 78.19 407 LEU A N 1
ATOM 3216 C CA . LEU A 1 407 ? 43.781 9.766 13.93 1 78.19 407 LEU A CA 1
ATOM 3217 C C . LEU A 1 407 ? 42.344 9.484 13.492 1 78.19 407 LEU A C 1
ATOM 3219 O O . LEU A 1 407 ? 41.969 8.336 13.25 1 78.19 407 LEU A O 1
ATOM 3223 N N . MET A 1 408 ? 41.594 10.508 13.422 1 80.5 408 MET A N 1
ATOM 3224 C CA . MET A 1 408 ? 40.188 10.359 12.992 1 80.5 408 MET A CA 1
ATOM 3225 C C . MET A 1 408 ? 40.125 9.805 11.57 1 80.5 408 MET A C 1
ATOM 3227 O O . MET A 1 408 ? 39.312 8.906 11.297 1 80.5 408 MET A O 1
ATOM 3231 N N . SER A 1 409 ? 40.938 10.414 10.773 1 81.06 409 SER A N 1
ATOM 3232 C CA . SER A 1 409 ? 40.969 9.961 9.391 1 81.06 409 SER A CA 1
ATOM 3233 C C . SER A 1 409 ? 41.344 8.484 9.305 1 81.06 409 SER A C 1
ATOM 3235 O O . SER A 1 409 ? 40.812 7.754 8.461 1 81.06 409 SER A O 1
ATOM 3237 N N . LYS A 1 410 ? 42.188 8.141 10.141 1 77.81 410 LYS A N 1
ATOM 3238 C CA . LYS A 1 410 ? 42.688 6.773 10.125 1 77.81 410 LYS A CA 1
ATOM 3239 C C . LYS A 1 410 ? 41.656 5.789 10.672 1 77.81 410 LYS A C 1
ATOM 3241 O O . LYS A 1 410 ? 41.5 4.688 10.148 1 77.81 410 LYS A O 1
ATOM 3246 N N . TYR A 1 411 ? 40.938 6.219 11.703 1 77.69 411 TYR A N 1
ATOM 3247 C CA . TYR A 1 411 ? 40.188 5.219 12.461 1 77.69 411 TYR A CA 1
ATOM 3248 C C . TYR A 1 411 ? 38.688 5.348 12.219 1 77.69 411 TYR A C 1
ATOM 3250 O O . TYR A 1 411 ? 37.938 4.441 12.555 1 77.69 411 TYR A O 1
ATOM 3258 N N . LEU A 1 412 ? 38.25 6.383 11.664 1 79.06 412 LEU A N 1
ATOM 3259 C CA . LEU A 1 412 ? 36.812 6.598 11.578 1 79.06 412 LEU A CA 1
ATOM 3260 C C . LEU A 1 412 ? 36.375 6.625 10.125 1 79.06 412 LEU A C 1
ATOM 3262 O O . LEU A 1 412 ? 35.281 7.109 9.82 1 79.06 412 LEU A O 1
ATOM 3266 N N . GLY A 1 413 ? 37.156 6.168 9.281 1 80.38 413 GLY A N 1
ATOM 3267 C CA . GLY A 1 413 ? 36.781 6.078 7.883 1 80.38 413 GLY A CA 1
ATOM 3268 C C . GLY A 1 413 ? 35.75 5.004 7.613 1 80.38 413 GLY A C 1
ATOM 3269 O O . GLY A 1 413 ? 35.5 4.145 8.461 1 80.38 413 GLY A O 1
ATOM 3270 N N . GLY A 1 414 ? 35 5.23 6.488 1 87.25 414 GLY A N 1
ATOM 3271 C CA . GLY A 1 414 ? 34.031 4.242 6.035 1 87.25 414 GLY A CA 1
ATOM 3272 C C . GLY A 1 414 ? 34.562 3.387 4.891 1 87.25 414 GLY A C 1
ATOM 3273 O O . GLY A 1 414 ? 35.75 3.359 4.617 1 87.25 414 GLY A O 1
ATOM 3274 N N . VAL A 1 415 ? 33.656 2.561 4.336 1 86.25 415 VAL A N 1
ATOM 3275 C CA . VAL A 1 415 ? 34 1.712 3.203 1 86.25 415 VAL A CA 1
ATOM 3276 C C . VAL A 1 415 ? 34.438 2.578 2.023 1 86.25 415 VAL A C 1
ATOM 3278 O O . VAL A 1 415 ? 35.5 2.346 1.432 1 86.25 415 VAL A O 1
ATOM 3281 N N . THR A 1 416 ? 33.625 3.637 1.73 1 89 416 THR A N 1
ATOM 3282 C CA . THR A 1 416 ? 33.938 4.5 0.6 1 89 416 THR A CA 1
ATOM 3283 C C . THR A 1 416 ? 34.125 5.945 1.057 1 89 416 THR A C 1
ATOM 3285 O O . THR A 1 416 ? 34.719 6.758 0.34 1 89 416 THR A O 1
ATOM 3288 N N . MET A 1 417 ? 33.688 6.316 2.271 1 88.75 417 MET A N 1
ATOM 3289 C CA . MET A 1 417 ? 33.719 7.691 2.764 1 88.75 417 MET A CA 1
ATOM 3290 C C . MET A 1 417 ? 34.938 7.934 3.645 1 88.75 417 MET A C 1
ATOM 3292 O O . MET A 1 417 ? 35.344 7.047 4.387 1 88.75 417 MET A O 1
ATOM 3296 N N . GLN A 1 418 ? 35.406 9.148 3.508 1 86.81 418 GLN A N 1
ATOM 3297 C CA . GLN A 1 418 ? 36.375 9.594 4.48 1 86.81 418 GLN A CA 1
ATOM 3298 C C . GLN A 1 418 ? 35.719 9.977 5.805 1 86.81 418 GLN A C 1
ATOM 3300 O O . GLN A 1 418 ? 34.5 10.164 5.867 1 86.81 418 GLN A O 1
ATOM 3305 N N . ALA A 1 419 ? 36.531 10.109 6.707 1 83.88 419 ALA A N 1
ATOM 3306 C CA . ALA A 1 419 ? 36.062 10.25 8.086 1 83.88 419 ALA A CA 1
ATOM 3307 C C . ALA A 1 419 ? 35.125 11.453 8.227 1 83.88 419 ALA A C 1
ATOM 3309 O O . ALA A 1 419 ? 34.062 11.344 8.82 1 83.88 419 ALA A O 1
ATOM 3310 N N . PRO A 1 420 ? 35.469 12.609 7.668 1 83.94 420 PRO A N 1
ATOM 3311 C CA . PRO A 1 420 ? 34.562 13.742 7.855 1 83.94 420 PRO A CA 1
ATOM 3312 C C . PRO A 1 420 ? 33.156 13.508 7.262 1 83.94 420 PRO A C 1
ATOM 3314 O O . PRO A 1 420 ? 32.156 13.859 7.879 1 83.94 420 PRO A O 1
ATOM 3317 N N . GLU A 1 421 ? 33.156 12.875 6.133 1 88.19 421 GLU A N 1
ATOM 3318 C CA . GLU A 1 421 ? 31.891 12.578 5.488 1 88.19 421 GLU A CA 1
ATOM 3319 C C . GLU A 1 421 ? 31.078 11.562 6.297 1 88.19 421 GLU A C 1
ATOM 3321 O O . GLU A 1 421 ? 29.859 11.695 6.438 1 88.19 421 GLU A O 1
ATOM 3326 N N . LYS A 1 422 ? 31.734 10.602 6.711 1 88.94 422 LYS A N 1
ATOM 3327 C CA . LYS A 1 422 ? 31.062 9.578 7.504 1 88.94 422 LYS A CA 1
ATOM 3328 C C . LYS A 1 422 ? 30.516 10.164 8.805 1 88.94 422 LYS A C 1
ATOM 3330 O O . LYS A 1 422 ? 29.391 9.844 9.211 1 88.94 422 LYS A O 1
ATOM 3335 N N . ILE A 1 423 ? 31.328 10.93 9.43 1 86.12 423 ILE A N 1
ATOM 3336 C CA . ILE A 1 423 ? 30.891 11.578 10.664 1 86.12 423 ILE A CA 1
ATOM 3337 C C . ILE A 1 423 ? 29.641 12.414 10.398 1 86.12 423 ILE A C 1
ATOM 3339 O O . ILE A 1 423 ? 28.688 12.359 11.164 1 86.12 423 ILE A O 1
ATOM 3343 N N . ARG A 1 424 ? 29.625 13.133 9.312 1 90.06 424 ARG A N 1
ATOM 3344 C CA . ARG A 1 424 ? 28.469 13.945 8.953 1 90.06 424 ARG A CA 1
ATOM 3345 C C . ARG A 1 424 ? 27.234 13.078 8.719 1 90.06 424 ARG A C 1
ATOM 3347 O O . ARG A 1 424 ? 26.125 13.453 9.086 1 90.06 424 ARG A O 1
ATOM 3354 N N . LEU A 1 425 ? 27.438 11.992 8.07 1 92.56 425 LEU A N 1
ATOM 3355 C CA . LEU A 1 425 ? 26.344 11.062 7.816 1 92.56 425 LEU A CA 1
ATOM 3356 C C . LEU A 1 425 ? 25.719 10.578 9.125 1 92.56 425 LEU A C 1
ATOM 3358 O O . LEU A 1 425 ? 24.5 10.547 9.258 1 92.56 425 LEU A O 1
ATOM 3362 N N . PHE A 1 426 ? 26.516 10.242 10.055 1 91 426 PHE A N 1
ATOM 3363 C CA . PHE A 1 426 ? 26.016 9.75 11.328 1 91 426 PHE A CA 1
ATOM 3364 C C . PHE A 1 426 ? 25.391 10.875 12.148 1 91 426 PHE A C 1
ATOM 3366 O O . PHE A 1 426 ? 24.422 10.656 12.883 1 91 426 PHE A O 1
ATOM 3373 N N . GLN A 1 427 ? 25.969 12.047 12.055 1 90.94 427 GLN A N 1
ATOM 3374 C CA . GLN A 1 427 ? 25.344 13.203 12.695 1 90.94 427 GLN A CA 1
ATOM 3375 C C . GLN A 1 427 ? 23.953 13.469 12.117 1 90.94 427 GLN A C 1
ATOM 3377 O O . GLN A 1 427 ? 23.016 13.766 12.852 1 90.94 427 GLN A O 1
ATOM 3382 N N . LEU A 1 428 ? 23.859 13.375 10.836 1 93.69 428 LEU A N 1
ATOM 3383 C CA . LEU A 1 428 ? 22.562 13.508 10.164 1 93.69 428 LEU A CA 1
ATOM 3384 C C . LEU A 1 428 ? 21.578 12.469 10.68 1 93.69 428 LEU A C 1
ATOM 3386 O O . LEU A 1 428 ? 20.422 12.797 10.977 1 93.69 428 LEU A O 1
ATOM 3390 N N . ALA A 1 429 ? 22.062 11.242 10.766 1 94.88 429 ALA A N 1
ATOM 3391 C CA . ALA A 1 429 ? 21.219 10.148 11.242 1 94.88 429 ALA A CA 1
ATOM 3392 C C . ALA A 1 429 ? 20.766 10.391 12.672 1 94.88 429 ALA A C 1
ATOM 3394 O O . ALA A 1 429 ? 19.609 10.164 13.016 1 94.88 429 ALA A O 1
ATOM 3395 N N . TRP A 1 430 ? 21.656 10.82 13.492 1 91.38 430 TRP A N 1
ATOM 3396 C CA . TRP A 1 430 ? 21.328 11.117 14.883 1 91.38 430 TRP A CA 1
ATOM 3397 C C . TRP A 1 430 ? 20.312 12.258 14.969 1 91.38 430 TRP A C 1
ATOM 3399 O O . TRP A 1 430 ? 19.359 12.188 15.742 1 91.38 430 TRP A O 1
ATOM 3409 N N . ASP A 1 431 ? 20.547 13.273 14.211 1 93.12 431 ASP A N 1
ATOM 3410 C CA . ASP A 1 431 ? 19.641 14.414 14.18 1 93.12 431 ASP A CA 1
ATOM 3411 C C . ASP A 1 431 ? 18.25 14.008 13.719 1 93.12 431 ASP A C 1
ATOM 3413 O O . ASP A 1 431 ? 17.25 14.578 14.148 1 93.12 431 ASP A O 1
ATOM 3417 N N . LEU A 1 432 ? 18.156 13.023 12.867 1 94.56 432 LEU A N 1
ATOM 3418 C CA . LEU A 1 432 ? 16.891 12.531 12.312 1 94.56 432 LEU A CA 1
ATOM 3419 C C . LEU A 1 432 ? 16.172 11.641 13.32 1 94.56 432 LEU A C 1
ATOM 3421 O O . LEU A 1 432 ? 14.938 11.516 13.266 1 94.56 432 LEU A O 1
ATOM 3425 N N . THR A 1 433 ? 16.859 11.086 14.352 1 92.69 433 THR A N 1
ATOM 3426 C CA . THR A 1 433 ? 16.219 10.047 15.148 1 92.69 433 THR A CA 1
ATOM 3427 C C . THR A 1 433 ? 16.438 10.297 16.641 1 92.69 433 THR A C 1
ATOM 3429 O O . THR A 1 433 ? 15.5 10.188 17.422 1 92.69 433 THR A O 1
ATOM 3432 N N . GLY A 1 434 ? 17.594 10.656 17 1 87.94 434 GLY A N 1
ATOM 3433 C CA . GLY A 1 434 ? 17.969 10.625 18.406 1 87.94 434 GLY A CA 1
ATOM 3434 C C . GLY A 1 434 ? 17.984 12 19.047 1 87.94 434 GLY A C 1
ATOM 3435 O O . GLY A 1 434 ? 18.031 12.117 20.266 1 87.94 434 GLY A O 1
ATOM 3436 N N . SER A 1 435 ? 18.031 13 18.266 1 89.38 435 SER A N 1
ATOM 3437 C CA . SER A 1 435 ? 17.969 14.359 18.781 1 89.38 435 SER A CA 1
ATOM 3438 C C . SER A 1 435 ? 16.562 14.703 19.266 1 89.38 435 SER A C 1
ATOM 3440 O O . SER A 1 435 ? 15.617 13.945 19.016 1 89.38 435 SER A O 1
ATOM 3442 N N . PRO A 1 436 ? 16.422 15.805 19.953 1 87.38 436 PRO A N 1
ATOM 3443 C CA . PRO A 1 436 ? 15.07 16.234 20.297 1 87.38 436 PRO A CA 1
ATOM 3444 C C . PRO A 1 436 ? 14.172 16.406 19.078 1 87.38 436 PRO A C 1
ATOM 3446 O O . PRO A 1 436 ? 12.992 16.047 19.125 1 87.38 436 PRO A O 1
ATOM 3449 N N . LEU A 1 437 ? 14.734 16.922 18.016 1 93.06 437 LEU A N 1
ATOM 3450 C CA . LEU A 1 437 ? 13.969 17.016 16.766 1 93.06 437 LEU A CA 1
ATOM 3451 C C . LEU A 1 437 ? 13.516 15.648 16.297 1 93.06 437 LEU A C 1
ATOM 3453 O O . LEU A 1 437 ? 12.344 15.453 15.945 1 93.06 437 LEU A O 1
ATOM 3457 N N . GLY A 1 438 ? 14.484 14.75 16.25 1 93.12 438 GLY A N 1
ATOM 3458 C CA . GLY A 1 438 ? 14.148 13.391 15.844 1 93.12 438 GLY A CA 1
ATOM 3459 C C . GLY A 1 438 ? 13.086 12.75 16.703 1 93.12 438 GLY A C 1
ATOM 3460 O O . GLY A 1 438 ? 12.172 12.094 16.203 1 93.12 438 GLY A O 1
ATOM 3461 N N . ALA A 1 439 ? 13.219 12.945 18 1 86.19 439 ALA A N 1
ATOM 3462 C CA . ALA A 1 439 ? 12.242 12.398 18.938 1 86.19 439 ALA A CA 1
ATOM 3463 C C . ALA A 1 439 ? 10.859 13.008 18.703 1 86.19 439 ALA A C 1
ATOM 3465 O O . ALA A 1 439 ? 9.844 12.305 18.781 1 86.19 439 ALA A O 1
ATOM 3466 N N . ARG A 1 440 ? 10.797 14.211 18.484 1 90.38 440 ARG A N 1
ATOM 3467 C CA . ARG A 1 440 ? 9.531 14.875 18.172 1 90.38 440 ARG A CA 1
ATOM 3468 C C . ARG A 1 440 ? 8.883 14.266 16.938 1 90.38 440 ARG A C 1
ATOM 3470 O O . ARG A 1 440 ? 7.672 14.016 16.938 1 90.38 440 ARG A O 1
ATOM 3477 N N . HIS A 1 441 ? 9.656 14.078 15.938 1 91.75 441 HIS A N 1
ATOM 3478 C CA . HIS A 1 441 ? 9.109 13.547 14.695 1 91.75 441 HIS A CA 1
ATOM 3479 C C . HIS A 1 441 ? 8.602 12.125 14.883 1 91.75 441 HIS A C 1
ATOM 3481 O O . HIS A 1 441 ? 7.57 11.75 14.32 1 91.75 441 HIS A O 1
ATOM 3487 N N . ASP A 1 442 ? 9.305 11.352 15.625 1 88.94 442 ASP A N 1
ATOM 3488 C CA . ASP A 1 442 ? 8.852 9.992 15.93 1 88.94 442 ASP A CA 1
ATOM 3489 C C . ASP A 1 442 ? 7.477 10.016 16.594 1 88.94 442 ASP A C 1
ATOM 3491 O O . ASP A 1 442 ? 6.57 9.289 16.188 1 88.94 442 ASP A O 1
ATOM 3495 N N . LEU A 1 443 ? 7.355 10.883 17.578 1 80 443 LEU A N 1
ATOM 3496 C CA . LEU A 1 443 ? 6.094 11 18.297 1 80 443 LEU A CA 1
ATOM 3497 C C . LEU A 1 443 ? 5.012 11.609 17.406 1 80 443 LEU A C 1
ATOM 3499 O O . LEU A 1 443 ? 3.887 11.102 17.375 1 80 443 LEU A O 1
ATOM 3503 N N . TYR A 1 444 ? 5.375 12.602 16.734 1 87.44 444 TYR A N 1
ATOM 3504 C CA . TYR A 1 444 ? 4.43 13.328 15.898 1 87.44 444 TYR A CA 1
ATOM 3505 C C . TYR A 1 444 ? 3.852 12.422 14.812 1 87.44 444 TYR A C 1
ATOM 3507 O O . TYR A 1 444 ? 2.643 12.43 14.57 1 87.44 444 TYR A O 1
ATOM 3515 N N . GLU A 1 445 ? 4.637 11.633 14.195 1 89.38 445 GLU A N 1
ATOM 3516 C CA . GLU A 1 445 ? 4.18 10.766 13.109 1 89.38 445 GLU A CA 1
ATOM 3517 C C . GLU A 1 445 ? 3.268 9.664 13.641 1 89.38 445 GLU A C 1
ATOM 3519 O O . GLU A 1 445 ? 2.342 9.234 12.945 1 89.38 445 GLU A O 1
ATOM 3524 N N . ARG A 1 446 ? 3.453 9.219 14.828 1 82.06 446 ARG A N 1
ATOM 3525 C CA . ARG A 1 446 ? 2.598 8.211 15.438 1 82.06 446 ARG A CA 1
ATOM 3526 C C . ARG A 1 446 ? 1.162 8.711 15.57 1 82.06 446 ARG A C 1
ATOM 3528 O O . ARG A 1 446 ? 0.215 7.93 15.445 1 82.06 446 ARG A O 1
ATOM 3535 N N . TYR A 1 447 ? 1.054 10.047 15.719 1 80.94 447 TYR A N 1
ATOM 3536 C CA . TYR A 1 447 ? -0.265 10.594 16.016 1 80.94 447 TYR A CA 1
ATOM 3537 C C . TYR A 1 447 ? -0.652 11.672 15.008 1 80.94 447 TYR A C 1
ATOM 3539 O O . TYR A 1 447 ? -1.539 12.484 15.266 1 80.94 447 TYR A O 1
ATOM 3547 N N . TYR A 1 448 ? 0.116 11.625 13.945 1 79.56 448 TYR A N 1
ATOM 3548 C CA . TYR A 1 448 ? -0.128 12.625 12.914 1 79.56 448 TYR A CA 1
ATOM 3549 C C . TYR A 1 448 ? -1.592 12.633 12.492 1 79.56 448 TYR A C 1
ATOM 3551 O O . TYR A 1 448 ? -2.172 13.695 12.242 1 79.56 448 TYR A O 1
ATOM 3559 N N . ALA A 1 449 ? -2.135 11.477 12.445 1 74.38 449 ALA A N 1
ATOM 3560 C CA . ALA A 1 449 ? -3.51 11.336 11.969 1 74.38 449 ALA A CA 1
ATOM 3561 C C . ALA A 1 449 ? -4.48 11.172 13.141 1 74.38 449 ALA A C 1
ATOM 3563 O O . ALA A 1 449 ? -5.641 10.805 12.945 1 74.38 449 ALA A O 1
ATOM 3564 N N . GLY A 1 450 ? -4.043 11.484 14.312 1 81.44 450 GLY A N 1
ATOM 3565 C CA . GLY A 1 450 ? -4.879 11.219 15.469 1 81.44 450 GLY A CA 1
ATOM 3566 C C . GLY A 1 450 ? -4.641 9.852 16.078 1 81.44 450 GLY A C 1
ATOM 3567 O O . GLY A 1 450 ? -3.586 9.25 15.867 1 81.44 450 GLY A O 1
ATOM 3568 N N . ASP A 1 451 ? -5.531 9.469 16.906 1 83.94 451 ASP A N 1
ATOM 3569 C CA . ASP A 1 451 ? -5.418 8.18 17.578 1 83.94 451 ASP A CA 1
ATOM 3570 C C . ASP A 1 451 ? -5.445 7.035 16.562 1 83.94 451 ASP A C 1
ATOM 3572 O O . ASP A 1 451 ? -6.461 6.812 15.898 1 83.94 451 ASP A O 1
ATOM 3576 N N . PRO A 1 452 ? -4.34 6.285 16.531 1 85.38 452 PRO A N 1
ATOM 3577 C CA . PRO A 1 452 ? -4.258 5.25 15.5 1 85.38 452 PRO A CA 1
ATOM 3578 C C . PRO A 1 452 ? -5.348 4.191 15.633 1 85.38 452 PRO A C 1
ATOM 3580 O O . PRO A 1 452 ? -5.852 3.684 14.625 1 85.38 452 PRO A O 1
ATOM 3583 N N . VAL A 1 453 ? -5.711 3.855 16.812 1 82.25 453 VAL A N 1
ATOM 3584 C CA . VAL A 1 453 ? -6.738 2.848 17.047 1 82.25 453 VAL A CA 1
ATOM 3585 C C . VAL A 1 453 ? -8.078 3.346 16.531 1 82.25 453 VAL A C 1
ATOM 3587 O O . VAL A 1 453 ? -8.766 2.635 15.781 1 82.25 453 VAL A O 1
ATOM 3590 N N . ARG A 1 454 ? -8.391 4.605 16.766 1 85 454 ARG A N 1
ATOM 3591 C CA . ARG A 1 454 ? -9.656 5.176 16.344 1 85 454 ARG A CA 1
ATOM 3592 C C . ARG A 1 454 ? -9.68 5.391 14.828 1 85 454 ARG A C 1
ATOM 3594 O O . ARG A 1 454 ? -10.719 5.23 14.188 1 85 454 ARG A O 1
ATOM 3601 N N . ASN A 1 455 ? -8.617 5.762 14.375 1 89.06 455 ASN A N 1
ATOM 3602 C CA . ASN A 1 455 ? -8.531 5.965 12.938 1 89.06 455 ASN A CA 1
ATOM 3603 C C . ASN A 1 455 ? -8.773 4.668 12.172 1 89.06 455 ASN A C 1
ATOM 3605 O O . ASN A 1 455 ? -9.531 4.641 11.203 1 89.06 455 ASN A O 1
ATOM 3609 N N . ARG A 1 456 ? -8.18 3.641 12.594 1 90.25 456 ARG A N 1
ATOM 3610 C CA . ARG A 1 456 ? -8.391 2.35 11.953 1 90.25 456 ARG A CA 1
ATOM 3611 C C . ARG A 1 456 ? -9.836 1.879 12.125 1 90.25 456 ARG A C 1
ATOM 3613 O O . ARG A 1 456 ? -10.438 1.355 11.188 1 90.25 456 ARG A O 1
ATOM 3620 N N . ALA A 1 457 ? -10.312 2.051 13.281 1 91.5 457 ALA A N 1
ATOM 3621 C CA . ALA A 1 457 ? -11.703 1.684 13.523 1 91.5 457 ALA A CA 1
ATOM 3622 C C . ALA A 1 457 ? -12.641 2.449 12.602 1 91.5 457 ALA A C 1
ATOM 3624 O O . ALA A 1 457 ? -13.602 1.881 12.07 1 91.5 457 ALA A O 1
ATOM 3625 N N . SER A 1 458 ? -12.305 3.686 12.43 1 90.25 458 SER A N 1
ATOM 3626 C CA . SER A 1 458 ? -13.133 4.531 11.578 1 90.25 458 SER A CA 1
ATOM 3627 C C . SER A 1 458 ? -13.141 4.027 10.141 1 90.25 458 SER A C 1
ATOM 3629 O O . SER A 1 458 ? -14.148 4.156 9.438 1 90.25 458 SER A O 1
ATOM 3631 N N . GLN A 1 459 ? -12.109 3.453 9.711 1 91.62 459 GLN A N 1
ATOM 3632 C CA . GLN A 1 459 ? -12.055 2.895 8.367 1 91.62 459 GLN A CA 1
ATOM 3633 C C . GLN A 1 459 ? -13.109 1.809 8.18 1 91.62 459 GLN A C 1
ATOM 3635 O O . GLN A 1 459 ? -13.727 1.712 7.113 1 91.62 459 GLN A O 1
ATOM 3640 N N . TYR A 1 460 ? -13.266 1.004 9.18 1 92.25 460 TYR A N 1
ATOM 3641 C CA . TYR A 1 460 ? -14.297 -0.022 9.102 1 92.25 460 TYR A CA 1
ATOM 3642 C C . TYR A 1 460 ? -15.688 0.601 9.125 1 92.25 460 TYR A C 1
ATOM 3644 O O . TYR A 1 460 ? -16.547 0.25 8.305 1 92.25 460 TYR A O 1
ATOM 3652 N N . VAL A 1 461 ? -15.812 1.542 10.023 1 90.62 461 VAL A N 1
ATOM 3653 C CA . VAL A 1 461 ? -17.125 2.143 10.219 1 90.62 461 VAL A CA 1
ATOM 3654 C C . VAL A 1 461 ? -17.578 2.832 8.93 1 90.62 461 VAL A C 1
ATOM 3656 O O . VAL A 1 461 ? -18.75 2.742 8.539 1 90.62 461 VAL A O 1
ATOM 3659 N N . GLN A 1 462 ? -16.656 3.432 8.266 1 88.69 462 GLN A N 1
ATOM 3660 C CA . GLN A 1 462 ? -16.984 4.254 7.105 1 88.69 462 GLN A CA 1
ATOM 3661 C C . GLN A 1 462 ? -17.016 3.414 5.832 1 88.69 462 GLN A C 1
ATOM 3663 O O . GLN A 1 462 ? -17.531 3.861 4.801 1 88.69 462 GLN A O 1
ATOM 3668 N N . HIS A 1 463 ? -16.531 2.207 5.848 1 91.12 463 HIS A N 1
ATOM 3669 C CA . HIS A 1 463 ? -16.453 1.379 4.648 1 91.12 463 HIS A CA 1
ATOM 3670 C C . HIS A 1 463 ? -17.844 0.89 4.234 1 91.12 463 HIS A C 1
ATOM 3672 O O . HIS A 1 463 ? -18.688 0.632 5.09 1 91.12 463 HIS A O 1
ATOM 3678 N N . ASP A 1 464 ? -18 0.707 2.938 1 88.06 464 ASP A N 1
ATOM 3679 C CA . ASP A 1 464 ? -19.266 0.193 2.395 1 88.06 464 ASP A CA 1
ATOM 3680 C C . ASP A 1 464 ? -19.453 -1.275 2.764 1 88.06 464 ASP A C 1
ATOM 3682 O O . ASP A 1 464 ? -18.906 -2.164 2.113 1 88.06 464 ASP A O 1
ATOM 3686 N N . LYS A 1 465 ? -20.406 -1.487 3.596 1 89.75 465 LYS A N 1
ATOM 3687 C CA . LYS A 1 465 ? -20.625 -2.846 4.078 1 89.75 465 LYS A CA 1
ATOM 3688 C C . LYS A 1 465 ? -21.453 -3.656 3.086 1 89.75 465 LYS A C 1
ATOM 3690 O O . LYS A 1 465 ? -21.406 -4.887 3.086 1 89.75 465 LYS A O 1
ATOM 3695 N N . GLU A 1 466 ? -22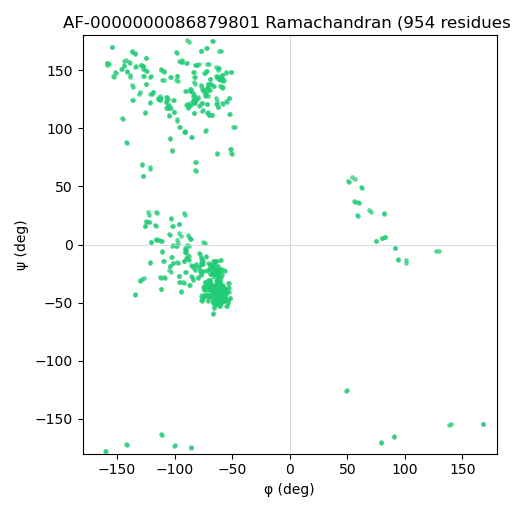.156 -2.957 2.252 1 89 466 GLU A N 1
ATOM 3696 C CA . GLU A 1 466 ? -22.969 -3.672 1.266 1 89 466 GLU A CA 1
ATOM 3697 C C . GLU A 1 466 ? -22.094 -4.445 0.289 1 89 466 GLU A C 1
ATOM 3699 O O . GLU A 1 466 ? -22.406 -5.574 -0.089 1 89 466 GLU A O 1
ATOM 3704 N N . TYR A 1 467 ? -21.109 -3.83 -0.053 1 88.5 467 TYR A N 1
ATOM 3705 C CA . TYR A 1 467 ? -20.156 -4.48 -0.958 1 88.5 467 TYR A CA 1
ATOM 3706 C C . TYR A 1 467 ? -19.594 -5.742 -0.328 1 88.5 467 TYR A C 1
ATOM 3708 O O . TYR A 1 467 ? -19.484 -6.781 -0.987 1 88.5 467 TYR A O 1
ATOM 3716 N N . LEU A 1 468 ? -19.234 -5.703 0.893 1 90.06 468 LEU A N 1
ATOM 3717 C CA . LEU A 1 468 ? -18.703 -6.848 1.615 1 90.06 468 LEU A CA 1
ATOM 3718 C C . LEU A 1 468 ? -19.766 -7.934 1.784 1 90.06 468 LEU A C 1
ATOM 3720 O O . LEU A 1 468 ? -19.484 -9.117 1.559 1 90.06 468 LEU A O 1
ATOM 3724 N N . ASN A 1 469 ? -20.922 -7.48 2.098 1 90.44 469 ASN A N 1
ATOM 3725 C CA . ASN A 1 469 ? -22.016 -8.414 2.334 1 90.44 469 ASN A CA 1
ATOM 3726 C C . ASN A 1 469 ? -22.344 -9.227 1.083 1 90.44 469 ASN A C 1
ATOM 3728 O O . ASN A 1 469 ? -22.688 -10.406 1.175 1 90.44 469 ASN A O 1
ATOM 3732 N N . LYS A 1 470 ? -22.203 -8.602 -0.008 1 91.81 470 LYS A N 1
ATOM 3733 C CA . LYS A 1 470 ? -22.516 -9.258 -1.275 1 91.81 470 LYS A CA 1
ATOM 3734 C C . LYS A 1 470 ? -21.578 -10.438 -1.529 1 91.81 470 LYS A C 1
ATOM 3736 O O . LYS A 1 470 ? -21.938 -11.391 -2.215 1 91.81 470 LYS A O 1
ATOM 3741 N N . LYS A 1 471 ? -20.469 -10.43 -1.008 1 92 471 LYS A N 1
ATOM 3742 C CA . LYS A 1 471 ? -19.5 -11.508 -1.2 1 92 471 LYS A CA 1
ATOM 3743 C C . LYS A 1 471 ? -19.859 -12.727 -0.362 1 92 471 LYS A C 1
ATOM 3745 O O . LYS A 1 471 ? -19.531 -13.859 -0.728 1 92 471 LYS A O 1
ATOM 3750 N N . VAL A 1 472 ? -20.562 -12.523 0.729 1 93.56 472 VAL A N 1
ATOM 3751 C CA . VAL A 1 472 ? -20.859 -13.594 1.68 1 93.56 472 VAL A CA 1
ATOM 3752 C C . VAL A 1 472 ? -22.234 -14.188 1.391 1 93.56 472 VAL A C 1
ATOM 3754 O O . VAL A 1 472 ? -22.453 -15.383 1.59 1 93.56 472 VAL A O 1
ATOM 3757 N N . LYS A 1 473 ? -23.109 -13.398 0.82 1 91.94 473 LYS A N 1
ATOM 3758 C CA . LYS A 1 473 ? -24.516 -13.727 0.684 1 91.94 473 LYS A CA 1
ATOM 3759 C C . LYS A 1 473 ? -24.703 -15.031 -0.091 1 91.94 473 LYS A C 1
ATOM 3761 O O . LYS A 1 473 ? -25.5 -15.883 0.304 1 91.94 473 LYS A O 1
ATOM 3766 N N . PRO A 1 474 ? -23.891 -15.266 -1.146 1 90.62 474 PRO A N 1
ATOM 3767 C CA . PRO A 1 474 ? -24.109 -16.484 -1.918 1 90.62 474 PRO A CA 1
ATOM 3768 C C . PRO A 1 474 ? -23.844 -17.75 -1.103 1 90.62 474 PRO A C 1
ATOM 3770 O O . PRO A 1 474 ? -24.391 -18.812 -1.412 1 90.62 474 PRO A O 1
ATOM 3773 N N . TRP A 1 475 ? -23.125 -17.688 -0.091 1 91.06 475 TRP A N 1
ATOM 3774 C CA . TRP A 1 475 ? -22.719 -18.859 0.67 1 91.06 475 TRP A CA 1
ATOM 3775 C C . TRP A 1 475 ? -23.703 -19.156 1.799 1 91.06 475 TRP A C 1
ATOM 3777 O O . TRP A 1 475 ? -23.656 -20.234 2.393 1 91.06 475 TRP A O 1
ATOM 3787 N N . LEU A 1 476 ? -24.547 -18.203 2.102 1 88.5 476 LEU A N 1
ATOM 3788 C CA . LEU A 1 476 ? -25.453 -18.328 3.234 1 88.5 476 LEU A CA 1
ATOM 3789 C C . LEU A 1 476 ? -26.7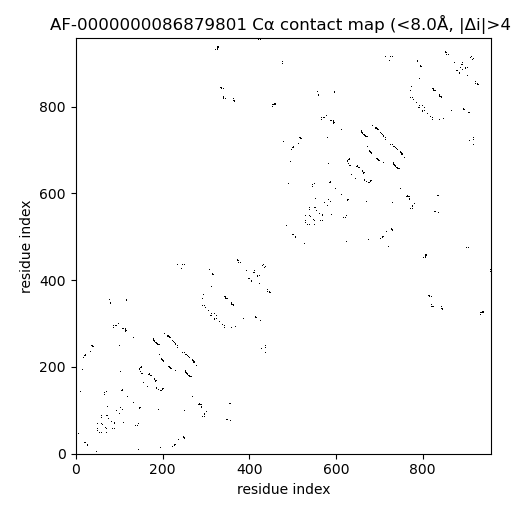03 -19.109 2.834 1 88.5 476 LEU A C 1
ATOM 3791 O O . LEU A 1 476 ? -27.422 -19.609 3.695 1 88.5 476 LEU A O 1
ATOM 3795 N N . HIS A 1 477 ? -27 -19.219 1.512 1 80 477 HIS A N 1
ATOM 3796 C CA . HIS A 1 477 ? -28.25 -19.812 1.064 1 80 477 HIS A CA 1
ATOM 3797 C C . HIS A 1 477 ? -28 -21 0.15 1 80 477 HIS A C 1
ATOM 3799 O O . HIS A 1 477 ? -28.875 -21.422 -0.599 1 80 477 HIS A O 1
ATOM 3805 N N . MET A 1 478 ? -26.781 -21.5 0.26 1 70.81 478 MET A N 1
ATOM 3806 C CA . MET A 1 478 ? -26.484 -22.656 -0.58 1 70.81 478 MET A CA 1
ATOM 3807 C C . MET A 1 478 ? -27.281 -23.875 -0.141 1 70.81 478 MET A C 1
ATOM 3809 O O . MET A 1 478 ? -27.375 -24.172 1.054 1 70.81 478 MET A O 1
ATOM 3813 N N . LYS A 1 479 ? -28.281 -24.312 -1.046 1 57.06 479 LYS A N 1
ATOM 3814 C CA . LYS A 1 479 ? -29.094 -25.5 -0.844 1 57.06 479 LYS A CA 1
ATOM 3815 C C . LYS A 1 479 ? -28.453 -26.719 -1.484 1 57.06 479 LYS A C 1
ATOM 3817 O O . LYS A 1 479 ? -27.766 -26.609 -2.496 1 57.06 479 LYS A O 1
ATOM 3822 N N . MET B 1 1 ? -28.422 -33.438 -33.812 1 34.59 1 MET B N 1
ATOM 3823 C CA . MET B 1 1 ? -27.891 -32.125 -33.469 1 34.59 1 MET B CA 1
ATOM 3824 C C . MET B 1 1 ? -26.469 -32.219 -32.906 1 34.59 1 MET B C 1
ATOM 3826 O O . MET B 1 1 ? -26.234 -32.938 -31.922 1 34.59 1 MET B O 1
ATOM 3830 N N . SER B 1 2 ? -25.422 -32.156 -33.625 1 43.72 2 SER B N 1
ATOM 3831 C CA . SER B 1 2 ? -24.047 -32.438 -33.281 1 43.72 2 SER B CA 1
ATOM 3832 C C . SER B 1 2 ? -23.641 -31.688 -32.031 1 43.72 2 SER B C 1
ATOM 3834 O O . SER B 1 2 ? -23.719 -30.469 -31.953 1 43.72 2 SER B O 1
ATOM 3836 N N . ILE B 1 3 ? -23.891 -32.094 -30.906 1 53.62 3 ILE B N 1
ATOM 3837 C CA . ILE B 1 3 ? -23.766 -31.469 -29.594 1 53.62 3 ILE B CA 1
ATOM 3838 C C . ILE B 1 3 ? -22.359 -30.891 -29.438 1 53.62 3 ILE B C 1
ATOM 3840 O O . ILE B 1 3 ? -21.375 -31.641 -29.391 1 53.62 3 ILE B O 1
ATOM 3844 N N . THR B 1 4 ? -21.984 -29.672 -30.031 1 73.19 4 THR B N 1
ATOM 3845 C CA . THR B 1 4 ? -20.688 -29 -29.969 1 73.19 4 THR B CA 1
ATOM 3846 C C . THR B 1 4 ? -20.219 -28.859 -28.531 1 73.19 4 THR B C 1
ATOM 3848 O O . THR B 1 4 ? -20.984 -28.406 -27.672 1 73.19 4 THR B O 1
ATOM 3851 N N . MET B 1 5 ? -19.141 -29.547 -28.094 1 86.94 5 MET B N 1
ATOM 3852 C CA . MET B 1 5 ? -18.5 -29.562 -26.781 1 86.94 5 MET B CA 1
ATOM 3853 C C . MET B 1 5 ? -18.125 -28.156 -26.344 1 86.94 5 MET B C 1
ATOM 3855 O O . MET B 1 5 ? -17.594 -27.375 -27.156 1 86.94 5 MET B O 1
ATOM 3859 N N . SER B 1 6 ? -18.656 -27.828 -25.219 1 92.25 6 SER B N 1
ATOM 3860 C CA . SER B 1 6 ? -18.219 -26.547 -24.656 1 92.25 6 SER B CA 1
ATOM 3861 C C . SER B 1 6 ? -16.719 -26.531 -24.406 1 92.25 6 SER B C 1
ATOM 3863 O O . SER B 1 6 ? -16.062 -27.562 -24.484 1 92.25 6 SER B O 1
ATOM 3865 N N . ARG B 1 7 ? -16.141 -25.375 -24.156 1 94.25 7 ARG B N 1
ATOM 3866 C CA . ARG B 1 7 ? -14.711 -25.25 -23.859 1 94.25 7 ARG B CA 1
ATOM 3867 C C . ARG B 1 7 ? -14.336 -26.047 -22.609 1 94.25 7 ARG B C 1
ATOM 3869 O O . ARG B 1 7 ? -13.297 -26.703 -22.578 1 94.25 7 ARG B O 1
ATOM 3876 N N . GLY B 1 8 ? -15.195 -25.938 -21.609 1 96 8 GLY B N 1
ATOM 3877 C CA . GLY B 1 8 ? -14.945 -26.688 -20.391 1 96 8 GLY B CA 1
ATOM 3878 C C . GLY B 1 8 ? -14.969 -28.188 -20.609 1 96 8 GLY B C 1
ATOM 3879 O O . GLY B 1 8 ? -14.117 -28.906 -20.078 1 96 8 GLY B O 1
ATOM 3880 N N . GLN B 1 9 ? -15.883 -28.641 -21.344 1 96 9 GLN B N 1
ATOM 3881 C CA . GLN B 1 9 ? -15.977 -30.062 -21.641 1 96 9 GLN B CA 1
ATOM 3882 C C . GLN B 1 9 ? -14.773 -30.531 -22.453 1 96 9 GLN B C 1
ATOM 3884 O O . GLN B 1 9 ? -14.273 -31.641 -22.234 1 96 9 GLN B O 1
ATOM 3889 N N . ALA B 1 10 ? -14.398 -29.703 -23.406 1 95.94 10 ALA B N 1
ATOM 3890 C CA . ALA B 1 10 ? -13.211 -30.031 -24.203 1 95.94 10 ALA B CA 1
ATOM 3891 C C . ALA B 1 10 ? -11.984 -30.188 -23.312 1 95.94 10 ALA B C 1
ATOM 3893 O O . ALA B 1 10 ? -11.172 -31.094 -23.516 1 95.94 10 ALA B O 1
ATOM 3894 N N . TYR B 1 11 ? -11.883 -29.344 -22.422 1 96.69 11 TYR B N 1
ATOM 3895 C CA . TYR B 1 11 ? -10.789 -29.406 -21.469 1 96.69 11 TYR B CA 1
ATOM 3896 C C . TYR B 1 11 ? -10.852 -30.703 -20.672 1 96.69 11 TYR B C 1
ATOM 3898 O O . TYR B 1 11 ? -9.852 -31.422 -20.562 1 96.69 11 TYR B O 1
ATOM 3906 N N . ILE B 1 12 ? -12.008 -30.969 -20.078 1 97.12 12 ILE B N 1
ATOM 3907 C CA . ILE B 1 12 ? -12.172 -32.156 -19.266 1 97.12 12 ILE B CA 1
ATOM 3908 C C . ILE B 1 12 ? -11.844 -33.406 -20.109 1 97.12 12 ILE B C 1
ATOM 3910 O O . ILE B 1 12 ? -11.211 -34.344 -19.625 1 97.12 12 ILE B O 1
ATOM 3914 N N . HIS B 1 13 ? -12.219 -33.375 -21.328 1 96.19 13 HIS B N 1
ATOM 3915 C CA . HIS B 1 13 ? -11.961 -34.5 -22.234 1 96.19 13 HIS B CA 1
ATOM 3916 C C . HIS B 1 13 ? -10.469 -34.719 -22.438 1 96.19 13 HIS B C 1
ATOM 3918 O O . HIS B 1 13 ? -10 -35.844 -22.5 1 96.19 13 HIS B O 1
ATOM 3924 N N . ARG B 1 14 ? -9.727 -33.688 -22.516 1 95.94 14 ARG B N 1
ATOM 3925 C CA . ARG B 1 14 ? -8.297 -33.781 -22.781 1 95.94 14 ARG B CA 1
ATOM 3926 C C . ARG B 1 14 ? -7.559 -34.344 -21.578 1 95.94 14 ARG B C 1
ATOM 3928 O O . ARG B 1 14 ? -6.43 -34.844 -21.719 1 95.94 14 ARG B O 1
ATOM 3935 N N . LEU B 1 15 ? -8.18 -34.344 -20.469 1 96.69 15 LEU B N 1
ATOM 3936 C CA . LEU B 1 15 ? -7.539 -34.875 -19.266 1 96.69 15 LEU B CA 1
ATOM 3937 C C . LEU B 1 15 ? -7.527 -36.375 -19.266 1 96.69 15 LEU B C 1
ATOM 3939 O O . LEU B 1 15 ? -6.812 -37 -18.484 1 96.69 15 LEU B O 1
ATOM 3943 N N . ASN B 1 16 ? -8.391 -36.969 -20.141 1 95.06 16 ASN B N 1
ATOM 3944 C CA . ASN B 1 16 ? -8.445 -38.406 -20.219 1 95.06 16 ASN B CA 1
ATOM 3945 C C . ASN B 1 16 ? -7.32 -38.969 -21.094 1 95.06 16 ASN B C 1
ATOM 3947 O O . ASN B 1 16 ? -7.582 -39.531 -22.156 1 95.06 16 ASN B O 1
ATOM 3951 N N . ASP B 1 17 ? -6.152 -38.812 -20.766 1 94.19 17 ASP B N 1
ATOM 3952 C CA . ASP B 1 17 ? -4.949 -39.344 -21.391 1 94.19 17 ASP B CA 1
ATOM 3953 C C . ASP B 1 17 ? -4.27 -40.375 -20.516 1 94.19 17 ASP B C 1
ATOM 3955 O O . ASP B 1 17 ? -4.906 -40.969 -19.641 1 94.19 17 ASP B O 1
ATOM 3959 N N . GLU B 1 18 ? -3.023 -40.688 -20.812 1 94.25 18 GLU B N 1
ATOM 3960 C CA . GLU B 1 18 ? -2.342 -41.781 -20.141 1 94.25 18 GLU B CA 1
ATOM 3961 C C . GLU B 1 18 ? -1.596 -41.281 -18.891 1 94.25 18 GLU B C 1
ATOM 3963 O O . GLU B 1 18 ? -0.627 -41.906 -18.469 1 94.25 18 GLU B O 1
ATOM 3968 N N . ARG B 1 19 ? -2.078 -40.156 -18.312 1 97.31 19 ARG B N 1
ATOM 3969 C CA . ARG B 1 19 ? -1.369 -39.594 -17.172 1 97.31 19 ARG B CA 1
ATOM 3970 C C . ARG B 1 19 ? -1.368 -40.531 -15.984 1 97.31 19 ARG B C 1
ATOM 3972 O O . ARG B 1 19 ? -2.33 -41.281 -15.773 1 97.31 19 ARG B O 1
ATOM 3979 N N . ASN B 1 20 ? -0.252 -40.5 -15.242 1 97.31 20 ASN B N 1
ATOM 3980 C CA . ASN B 1 20 ? -0.081 -41.281 -14.031 1 97.31 20 ASN B CA 1
ATOM 3981 C C . ASN B 1 20 ? -0.225 -40.438 -12.773 1 97.31 20 ASN B C 1
ATOM 3983 O O . ASN B 1 20 ? 0.766 -39.938 -12.25 1 97.31 20 ASN B O 1
ATOM 3987 N N . VAL B 1 21 ? -1.457 -40.375 -12.273 1 97.69 21 VAL B N 1
ATOM 3988 C CA . VAL B 1 21 ? -1.75 -39.625 -11.062 1 97.69 21 VAL B CA 1
ATOM 3989 C C . VAL B 1 21 ? -2.002 -40.562 -9.898 1 97.69 21 VAL B C 1
ATOM 3991 O O . VAL B 1 21 ? -2.793 -41.5 -10.023 1 97.69 21 VAL B O 1
ATOM 3994 N N . TRP B 1 22 ? -1.258 -40.312 -8.836 1 96.25 22 TRP B N 1
ATOM 3995 C CA . TRP B 1 22 ? -1.336 -41.188 -7.672 1 96.25 22 TRP B CA 1
ATOM 3996 C C . TRP B 1 22 ? -1.951 -40.469 -6.484 1 96.25 22 TRP B C 1
ATOM 3998 O O . TRP B 1 22 ? -1.515 -39.375 -6.133 1 96.25 22 TRP B O 1
ATOM 4008 N N . LEU B 1 23 ? -2.936 -41.062 -5.926 1 95.56 23 LEU B N 1
ATOM 4009 C CA . LEU B 1 23 ? -3.592 -40.562 -4.723 1 95.56 23 LEU B CA 1
ATOM 4010 C C . LEU B 1 23 ? -3.863 -41.719 -3.744 1 95.56 23 LEU B C 1
ATOM 4012 O O . LEU B 1 23 ? -4.41 -42.75 -4.129 1 95.56 23 LEU B O 1
ATOM 4016 N N . ASP B 1 24 ? -3.379 -41.562 -2.555 1 91.12 24 ASP B N 1
ATOM 4017 C CA . ASP B 1 24 ? -3.541 -42.562 -1.51 1 91.12 24 ASP B CA 1
ATOM 4018 C C . ASP B 1 24 ? -2.939 -43.906 -1.936 1 91.12 24 ASP B C 1
ATOM 4020 O O . ASP B 1 24 ? -3.555 -44.969 -1.751 1 91.12 24 ASP B O 1
ATOM 4024 N N . GLY B 1 25 ? -1.887 -43.812 -2.625 1 91.06 25 GLY B N 1
ATOM 4025 C CA . GLY B 1 25 ? -1.121 -45 -2.984 1 91.06 25 GLY B CA 1
ATOM 4026 C C . GLY B 1 25 ? -1.677 -45.719 -4.195 1 91.06 25 GLY B C 1
ATOM 4027 O O . GLY B 1 25 ? -1.183 -46.781 -4.566 1 91.06 25 GLY B O 1
ATOM 4028 N N . LYS B 1 26 ? -2.65 -45.156 -4.828 1 96.31 26 LYS B N 1
ATOM 4029 C CA . LYS B 1 26 ? -3.26 -45.781 -5.996 1 96.31 26 LYS B CA 1
ATOM 4030 C C . LYS B 1 26 ? -3.271 -44.812 -7.188 1 96.31 26 LYS B C 1
ATOM 4032 O O . LYS B 1 26 ? -3.416 -43.625 -7.012 1 96.31 26 LYS B O 1
ATOM 4037 N N . ARG B 1 27 ? -3.092 -45.469 -8.336 1 96.19 27 ARG B N 1
ATOM 4038 C CA . ARG B 1 27 ? -3.266 -44.656 -9.547 1 96.19 27 ARG B CA 1
ATOM 4039 C C . ARG B 1 27 ? -4.734 -44.312 -9.773 1 96.19 27 ARG B C 1
ATOM 4041 O O . ARG B 1 27 ? -5.602 -45.188 -9.641 1 96.19 27 ARG B O 1
ATOM 4048 N N . VAL B 1 28 ? -5.055 -43.125 -10.078 1 96.69 28 VAL B N 1
ATOM 4049 C CA . VAL B 1 28 ? -6.449 -42.719 -10.18 1 96.69 28 VAL B CA 1
ATOM 4050 C C . VAL B 1 28 ? -6.68 -42 -11.516 1 96.69 28 VAL B C 1
ATOM 4052 O O . VAL B 1 28 ? -5.734 -41.5 -12.133 1 96.69 28 VAL B O 1
ATOM 4055 N N . GLN B 1 29 ? -7.887 -42.062 -11.938 1 96.62 29 GLN B N 1
ATOM 4056 C CA . GLN B 1 29 ? -8.344 -41.219 -13.039 1 96.62 29 GLN B CA 1
ATOM 4057 C C . GLN B 1 29 ? -8.867 -39.875 -12.531 1 96.62 29 GLN B C 1
ATOM 4059 O O . GLN B 1 29 ? -9.906 -39.844 -11.859 1 96.62 29 GLN B O 1
ATOM 4064 N N . VAL B 1 30 ? -8.227 -38.875 -12.93 1 96.81 30 VAL B N 1
ATOM 4065 C CA . VAL B 1 30 ? -8.469 -37.531 -12.383 1 96.81 30 VAL B CA 1
ATOM 4066 C C . VAL B 1 30 ? -9.914 -37.125 -12.641 1 96.81 30 VAL B C 1
ATOM 4068 O O . VAL B 1 30 ? -10.578 -36.594 -11.766 1 96.81 30 VAL B O 1
ATOM 4071 N N . THR B 1 31 ? -10.523 -37.406 -13.766 1 96.88 31 THR B N 1
ATOM 4072 C CA . THR B 1 31 ? -11.844 -36.938 -14.18 1 96.88 31 THR B CA 1
ATOM 4073 C C . THR B 1 31 ? -12.938 -37.719 -13.445 1 96.88 31 THR B C 1
ATOM 4075 O O . THR B 1 31 ? -14.094 -37.281 -13.422 1 96.88 31 THR B O 1
ATOM 4078 N N . GLU B 1 32 ? -12.578 -38.781 -12.82 1 95.38 32 GLU B N 1
ATOM 4079 C CA . GLU B 1 32 ? -13.602 -39.625 -12.188 1 95.38 32 GLU B CA 1
ATOM 4080 C C . GLU B 1 32 ? -13.477 -39.594 -10.672 1 95.38 32 GLU B C 1
ATOM 4082 O O . GLU B 1 32 ? -14.438 -39.875 -9.953 1 95.38 32 GLU B O 1
ATOM 4087 N N . HIS B 1 33 ? -12.312 -39.375 -10.258 1 95.56 33 HIS B N 1
ATOM 4088 C CA . HIS B 1 33 ? -12.07 -39.469 -8.82 1 95.56 33 HIS B CA 1
ATOM 4089 C C . HIS B 1 33 ? -12.75 -38.344 -8.078 1 95.56 33 HIS B C 1
ATOM 4091 O O . HIS B 1 33 ? -12.648 -37.188 -8.492 1 95.56 33 HIS B O 1
ATOM 4097 N N . PRO B 1 34 ? -13.359 -38.562 -6.969 1 94.75 34 PRO B N 1
ATOM 4098 C CA . PRO B 1 34 ? -14.117 -37.562 -6.227 1 94.75 34 PRO B CA 1
ATOM 4099 C C . PRO B 1 34 ? -13.234 -36.406 -5.723 1 94.75 34 PRO B C 1
ATOM 4101 O O . PRO B 1 34 ? -13.695 -35.281 -5.617 1 94.75 34 PRO B O 1
ATOM 4104 N N . ALA B 1 35 ? -12.016 -36.688 -5.43 1 94.19 35 ALA B N 1
ATOM 4105 C CA . ALA B 1 35 ? -11.094 -35.688 -4.875 1 94.19 35 ALA B CA 1
ATOM 4106 C C . ALA B 1 35 ? -10.922 -34.5 -5.824 1 94.19 35 ALA B C 1
ATOM 4108 O O . ALA B 1 35 ? -10.562 -33.406 -5.398 1 94.19 35 ALA B O 1
ATOM 4109 N N . PHE B 1 36 ? -11.234 -34.75 -7.113 1 96.69 36 PHE B N 1
ATOM 4110 C CA . PHE B 1 36 ? -10.938 -33.719 -8.109 1 96.69 36 PHE B CA 1
ATOM 4111 C C . PHE B 1 36 ? -12.219 -33.094 -8.656 1 96.69 36 PHE B C 1
ATOM 4113 O O . PHE B 1 36 ? -12.172 -32.125 -9.398 1 96.69 36 PHE B O 1
ATOM 4120 N N . GLN B 1 37 ? -13.375 -33.594 -8.281 1 95.56 37 GLN B N 1
ATOM 4121 C CA . GLN B 1 37 ? -14.625 -33.25 -8.945 1 95.56 37 GLN B CA 1
ATOM 4122 C C . GLN B 1 37 ? -14.961 -31.781 -8.75 1 95.56 37 GLN B C 1
ATOM 4124 O O . GLN B 1 37 ? -15.297 -31.078 -9.711 1 95.56 37 GLN B O 1
ATOM 4129 N N . GLY B 1 38 ? -14.953 -31.312 -7.523 1 95.56 38 GLY B N 1
ATOM 4130 C CA . GLY B 1 38 ? -15.258 -29.906 -7.266 1 95.56 38 GLY B CA 1
ATOM 4131 C C . GLY B 1 38 ? -14.328 -28.953 -7.996 1 95.56 38 GLY B C 1
ATOM 4132 O O . GLY B 1 38 ? -14.781 -27.969 -8.578 1 95.56 38 GLY B O 1
ATOM 4133 N N . THR B 1 39 ? -13.047 -29.234 -7.965 1 96.56 39 THR B N 1
ATOM 4134 C CA . THR B 1 39 ? -12.039 -28.422 -8.633 1 96.56 39 THR B CA 1
ATOM 4135 C C . THR B 1 39 ? -12.266 -28.406 -10.141 1 96.56 39 THR B C 1
ATOM 4137 O O . THR B 1 39 ? -12.258 -27.344 -10.766 1 96.56 39 THR B O 1
ATOM 4140 N N . LEU B 1 40 ? -12.523 -29.562 -10.719 1 97.44 40 LEU B N 1
ATOM 4141 C CA . LEU B 1 40 ? -12.703 -29.688 -12.156 1 97.44 40 LEU B CA 1
ATOM 4142 C C . LEU B 1 40 ? -13.977 -28.969 -12.602 1 97.44 40 LEU B C 1
ATOM 4144 O O . LEU B 1 40 ? -14.008 -28.344 -13.664 1 97.44 40 LEU B O 1
ATOM 4148 N N . GLN B 1 41 ? -14.992 -29.078 -11.789 1 96.81 41 GLN B N 1
ATOM 4149 C CA . GLN B 1 41 ? -16.234 -28.375 -12.109 1 96.81 41 GLN B CA 1
ATOM 4150 C C . GLN B 1 41 ? -16.016 -26.859 -12.102 1 96.81 41 GLN B C 1
ATOM 4152 O O . GLN B 1 41 ? -16.531 -26.141 -12.961 1 96.81 41 GLN B O 1
ATOM 4157 N N . THR B 1 42 ? -15.289 -26.406 -11.125 1 97.12 42 THR B N 1
ATOM 4158 C CA . THR B 1 42 ? -14.961 -24.984 -11.039 1 97.12 42 THR B CA 1
ATOM 4159 C C . THR B 1 42 ? -14.203 -24.531 -12.289 1 97.12 42 THR B C 1
ATOM 4161 O O . THR B 1 42 ? -14.555 -23.516 -12.906 1 97.12 42 THR B O 1
ATOM 4164 N N . ILE B 1 43 ? -13.203 -25.266 -12.711 1 97.75 43 ILE B N 1
ATOM 4165 C CA . ILE B 1 43 ? -12.383 -24.906 -13.859 1 97.75 43 ILE B CA 1
ATOM 4166 C C . ILE B 1 43 ? -13.219 -24.969 -15.141 1 97.75 43 ILE B C 1
ATOM 4168 O O . ILE B 1 43 ? -13.109 -24.109 -16 1 97.75 43 ILE B O 1
ATOM 4172 N N . GLU B 1 44 ? -14.023 -26.031 -15.234 1 97.44 44 GLU B N 1
ATOM 4173 C CA . GLU B 1 44 ? -14.93 -26.125 -16.375 1 97.44 44 GLU B CA 1
ATOM 4174 C C . GLU B 1 44 ? -15.789 -24.875 -16.5 1 97.44 44 GLU B C 1
ATOM 4176 O O . GLU B 1 44 ? -15.938 -24.328 -17.594 1 97.44 44 GLU B O 1
ATOM 4181 N N . ASN B 1 45 ? -16.359 -24.469 -15.383 1 96.94 45 ASN B N 1
ATOM 4182 C CA . ASN B 1 45 ? -17.203 -23.281 -15.375 1 96.94 45 ASN B CA 1
ATOM 4183 C C . ASN B 1 45 ? -16.406 -22.031 -15.773 1 96.94 45 ASN B C 1
ATOM 4185 O O . ASN B 1 45 ? -16.922 -21.156 -16.469 1 96.94 45 ASN B O 1
ATOM 4189 N N . LEU B 1 46 ? -15.203 -21.906 -15.32 1 97.62 46 LEU B N 1
ATOM 4190 C CA . LEU B 1 46 ? -14.359 -20.766 -15.68 1 97.62 46 LEU B CA 1
ATOM 4191 C C . LEU B 1 46 ? -14.086 -20.734 -17.188 1 97.62 46 LEU B C 1
ATOM 4193 O O . LEU B 1 46 ? -14.172 -19.688 -17.812 1 97.62 46 LEU B O 1
ATOM 4197 N N . PHE B 1 47 ? -13.75 -21.891 -17.734 1 97.38 47 PHE B N 1
ATOM 4198 C CA . PHE B 1 47 ? -13.508 -22 -19.156 1 97.38 47 PHE B CA 1
ATOM 4199 C C . PHE B 1 47 ? -14.75 -21.594 -19.953 1 97.38 47 PHE B C 1
ATOM 4201 O O . PHE B 1 47 ? -14.656 -20.906 -20.969 1 97.38 47 PHE B O 1
ATOM 4208 N N . ASN B 1 48 ? -15.859 -22.016 -19.469 1 97.06 48 ASN B N 1
ATOM 4209 C CA . ASN B 1 48 ? -17.125 -21.781 -20.156 1 97.06 48 ASN B CA 1
ATOM 4210 C C . ASN B 1 48 ? -17.484 -20.297 -20.172 1 97.06 48 ASN B C 1
ATOM 4212 O O . ASN B 1 48 ? -18.297 -19.859 -21 1 97.06 48 ASN B O 1
ATOM 4216 N N . LEU B 1 49 ? -16.922 -19.516 -19.25 1 96.25 49 LEU B N 1
ATOM 4217 C CA . LEU B 1 49 ? -17.172 -18.078 -19.234 1 96.25 49 LEU B CA 1
ATOM 4218 C C . LEU B 1 49 ? -16.75 -17.438 -20.562 1 96.25 49 LEU B C 1
ATOM 4220 O O . LEU B 1 49 ? -17.312 -16.422 -20.969 1 96.25 49 LEU B O 1
ATOM 4224 N N . ALA B 1 50 ? -15.812 -18.047 -21.25 1 94.56 50 ALA B N 1
ATOM 4225 C CA . ALA B 1 50 ? -15.32 -17.5 -22.516 1 94.56 50 ALA B CA 1
ATOM 4226 C C . ALA B 1 50 ? -16.375 -17.594 -23.594 1 94.56 50 ALA B C 1
ATOM 4228 O O . ALA B 1 50 ? -16.297 -16.906 -24.625 1 94.56 50 ALA B O 1
ATOM 4229 N N . ASP B 1 51 ? -17.375 -18.422 -23.375 1 91.88 51 ASP B N 1
ATOM 4230 C CA . ASP B 1 51 ? -18.422 -18.625 -24.359 1 91.88 51 ASP B CA 1
ATOM 4231 C C . ASP B 1 51 ? -19.688 -17.859 -23.984 1 91.88 51 ASP B C 1
ATOM 4233 O O . ASP B 1 51 ? -20.641 -17.797 -24.766 1 91.88 51 ASP B O 1
ATOM 4237 N N . GLU B 1 52 ? -19.703 -17.344 -22.781 1 92.94 52 GLU B N 1
ATOM 4238 C CA . GLU B 1 52 ? -20.828 -16.516 -22.344 1 92.94 52 GLU B CA 1
ATOM 4239 C C . GLU B 1 52 ? -20.656 -15.07 -22.812 1 92.94 52 GLU B C 1
ATOM 4241 O O . GLU B 1 52 ? -19.609 -14.461 -22.594 1 92.94 52 GLU B O 1
ATOM 4246 N N . GLN B 1 53 ? -21.656 -14.57 -23.438 1 87.94 53 GLN B N 1
ATOM 4247 C CA . GLN B 1 53 ? -21.547 -13.281 -24.125 1 87.94 53 GLN B CA 1
ATOM 4248 C C . GLN B 1 53 ? -21.047 -12.195 -23.172 1 87.94 53 GLN B C 1
ATOM 4250 O O . GLN B 1 53 ? -20.078 -11.5 -23.484 1 87.94 53 GLN B O 1
ATOM 4255 N N . ASP B 1 54 ? -21.719 -12.047 -22.016 1 90.81 54 ASP B N 1
ATOM 4256 C CA . ASP B 1 54 ? -21.375 -10.961 -21.094 1 90.81 54 ASP B CA 1
ATOM 4257 C C . ASP B 1 54 ? -19.969 -11.141 -20.547 1 90.81 54 ASP B C 1
ATOM 4259 O O . ASP B 1 54 ? -19.203 -10.172 -20.438 1 90.81 54 ASP B O 1
ATOM 4263 N N . ALA B 1 55 ? -19.547 -12.32 -20.312 1 94.81 55 ALA B N 1
ATOM 4264 C CA . ALA B 1 55 ? -18.25 -12.586 -19.703 1 94.81 55 ALA B CA 1
ATOM 4265 C C . ALA B 1 55 ? -17.141 -12.602 -20.766 1 94.81 55 ALA B C 1
ATOM 4267 O O . ALA B 1 55 ? -16 -12.258 -20.484 1 94.81 55 ALA B O 1
ATOM 4268 N N . ARG B 1 56 ? -17.484 -12.938 -21.969 1 94.94 56 ARG B N 1
ATOM 4269 C CA . ARG B 1 56 ? -16.5 -13.109 -23.047 1 94.94 56 ARG B CA 1
ATOM 4270 C C . ARG B 1 56 ? -15.766 -11.805 -23.328 1 94.94 56 ARG B C 1
ATOM 4272 O O . ARG B 1 56 ? -14.547 -11.812 -23.531 1 94.94 56 ARG B O 1
ATOM 4279 N N . GLU B 1 57 ? -16.469 -10.727 -23.344 1 94.88 57 GLU B N 1
ATOM 4280 C CA . GLU B 1 57 ? -15.875 -9.43 -23.656 1 94.88 57 GLU B CA 1
ATOM 4281 C C . GLU B 1 57 ? -14.781 -9.062 -22.656 1 94.88 57 GLU B C 1
ATOM 4283 O O . GLU B 1 57 ? -13.789 -8.43 -23.016 1 94.88 57 GLU B O 1
ATOM 4288 N N . THR B 1 58 ? -14.945 -9.469 -21.469 1 97.19 58 THR B N 1
ATOM 4289 C CA . THR B 1 58 ? -13.984 -9.164 -20.422 1 97.19 58 THR B CA 1
ATOM 4290 C C . THR B 1 58 ? -12.875 -10.211 -20.391 1 97.19 58 THR B C 1
ATOM 4292 O O . THR B 1 58 ? -11.703 -9.867 -20.219 1 97.19 58 THR B O 1
ATOM 4295 N N . LEU B 1 59 ? -13.188 -11.422 -20.672 1 98.06 59 LEU B N 1
ATOM 4296 C CA . LEU B 1 59 ? -12.297 -12.547 -20.391 1 98.06 59 LEU B CA 1
ATOM 4297 C C . LEU B 1 59 ? -11.383 -12.82 -21.578 1 98.06 59 LEU B C 1
ATOM 4299 O O . LEU B 1 59 ? -10.297 -13.383 -21.406 1 98.06 59 LEU B O 1
ATOM 4303 N N . THR B 1 60 ? -11.828 -12.398 -22.797 1 97.75 60 THR B N 1
ATOM 4304 C CA . THR B 1 60 ? -11.125 -12.883 -23.969 1 97.75 60 THR B CA 1
ATOM 4305 C C . THR B 1 60 ? -10.844 -11.742 -24.953 1 97.75 60 THR B C 1
ATOM 4307 O O . THR B 1 60 ? -11.328 -10.625 -24.766 1 97.75 60 THR B O 1
ATOM 4310 N N . TYR B 1 61 ? -9.992 -11.984 -25.844 1 96.62 61 TYR B N 1
ATOM 4311 C CA . TYR B 1 61 ? -9.789 -11.18 -27.047 1 96.62 61 TYR B CA 1
ATOM 4312 C C . TYR B 1 61 ? -9.836 -12.039 -28.297 1 96.62 61 TYR B C 1
ATOM 4314 O O . TYR B 1 61 ? -9.641 -13.258 -28.234 1 96.62 61 TYR B O 1
ATOM 4322 N N . TRP B 1 62 ? -10.188 -11.438 -29.391 1 94.94 62 TRP B N 1
ATOM 4323 C CA . TRP B 1 62 ? -10.203 -12.148 -30.672 1 94.94 62 TRP B CA 1
ATOM 4324 C C . TRP B 1 62 ? -8.789 -12.32 -31.203 1 94.94 62 TRP B C 1
ATOM 4326 O O . TRP B 1 62 ? -8.055 -11.344 -31.375 1 94.94 62 TRP B O 1
ATOM 4336 N N . ASP B 1 63 ? -8.461 -13.562 -31.406 1 94.75 63 ASP B N 1
ATOM 4337 C CA . ASP B 1 63 ? -7.148 -13.852 -31.984 1 94.75 63 ASP B CA 1
ATOM 4338 C C . ASP B 1 63 ? -7.262 -14.273 -33.438 1 94.75 63 ASP B C 1
ATOM 4340 O O . ASP B 1 63 ? -7.809 -15.336 -33.75 1 94.75 63 ASP B O 1
ATOM 4344 N N . GLU B 1 64 ? -6.652 -13.562 -34.344 1 92.69 64 GLU B N 1
ATOM 4345 C CA . GLU B 1 64 ? -6.75 -13.805 -35.781 1 92.69 64 GLU B CA 1
ATOM 4346 C C . GLU B 1 64 ? -6.047 -15.109 -36.156 1 92.69 64 GLU B C 1
ATOM 4348 O O . GLU B 1 64 ? -6.492 -15.812 -37.062 1 92.69 64 GLU B O 1
ATOM 4353 N N . GLN B 1 65 ? -5.035 -15.359 -35.531 1 89.81 65 GLN B N 1
ATOM 4354 C CA . GLN B 1 65 ? -4.254 -16.547 -35.875 1 89.81 65 GLN B CA 1
ATOM 4355 C C . GLN B 1 65 ? -5.027 -17.828 -35.562 1 89.81 65 GLN B C 1
ATOM 4357 O O . GLN B 1 65 ? -4.988 -18.781 -36.344 1 89.81 65 GLN B O 1
ATOM 4362 N N . THR B 1 66 ? -5.688 -17.828 -34.438 1 90.38 66 THR B N 1
ATOM 4363 C CA . THR B 1 66 ? -6.473 -18.984 -34.062 1 90.38 66 THR B CA 1
ATOM 4364 C C . THR B 1 66 ? -7.867 -18.938 -34.656 1 90.38 66 THR B C 1
ATOM 4366 O O . THR B 1 66 ? -8.57 -19.938 -34.719 1 90.38 66 THR B O 1
ATOM 4369 N N . GLY B 1 67 ? -8.328 -17.797 -35.094 1 91.5 67 GLY B N 1
ATOM 4370 C CA . GLY B 1 67 ? -9.68 -17.609 -35.594 1 91.5 67 GLY B CA 1
ATOM 4371 C C . GLY B 1 67 ? -10.742 -17.719 -34.531 1 91.5 67 GLY B C 1
ATOM 4372 O O . GLY B 1 67 ? -11.836 -18.234 -34.781 1 91.5 67 GLY B O 1
ATOM 4373 N N . GLY B 1 68 ? -10.391 -17.359 -33.312 1 93.12 68 GLY B N 1
ATOM 4374 C CA . GLY B 1 68 ? -11.336 -17.469 -32.219 1 93.12 68 GLY B CA 1
ATOM 4375 C C . GLY B 1 68 ? -10.953 -16.609 -31.031 1 93.12 68 GLY B C 1
ATOM 4376 O O . GLY B 1 68 ? -9.984 -15.852 -31.094 1 93.12 68 GLY B O 1
ATOM 4377 N N . TYR B 1 69 ? -11.812 -16.734 -29.969 1 94.88 69 TYR B N 1
ATOM 4378 C CA . TYR B 1 69 ? -11.578 -15.984 -28.75 1 94.88 69 TYR B CA 1
ATOM 4379 C C . TYR B 1 69 ? -10.609 -16.734 -27.828 1 94.88 69 TYR B C 1
ATOM 4381 O O . TYR B 1 69 ? -10.727 -17.953 -27.656 1 94.88 69 TYR B O 1
ATOM 4389 N N . VAL B 1 70 ? -9.656 -15.992 -27.375 1 96.88 70 VAL B N 1
ATOM 4390 C CA . VAL B 1 70 ? -8.633 -16.562 -26.5 1 96.88 70 VAL B CA 1
ATOM 4391 C C . VAL B 1 70 ? -8.57 -15.766 -25.203 1 96.88 70 VAL B C 1
ATOM 4393 O O . VAL B 1 70 ? -8.867 -14.562 -25.188 1 96.88 70 VAL B O 1
ATOM 4396 N N . HIS B 1 71 ? -8.234 -16.422 -24.141 1 97.81 71 HIS B N 1
ATOM 4397 C CA . HIS B 1 71 ? -8.156 -15.781 -22.828 1 97.81 71 HIS B CA 1
ATOM 4398 C C . HIS B 1 71 ? -7.16 -14.625 -22.844 1 97.81 71 HIS B C 1
ATOM 4400 O O . HIS B 1 71 ? -6.086 -14.742 -23.438 1 97.81 71 HIS B O 1
ATOM 4406 N N . GLN B 1 72 ? -7.418 -13.594 -22.109 1 98.31 72 GLN B N 1
ATOM 4407 C CA . GLN B 1 72 ? -6.625 -12.367 -22.062 1 98.31 72 GLN B CA 1
ATOM 4408 C C . GLN B 1 72 ? -5.215 -12.648 -21.547 1 98.31 72 GLN B C 1
ATOM 4410 O O . GLN B 1 72 ? -4.289 -11.875 -21.797 1 98.31 72 GLN B O 1
ATOM 4415 N N . ALA B 1 73 ? -4.992 -13.742 -20.828 1 98.38 73 ALA B N 1
ATOM 4416 C CA . ALA B 1 73 ? -3.678 -14.086 -20.297 1 98.38 73 ALA B CA 1
ATOM 4417 C C . ALA B 1 73 ? -2.676 -14.336 -21.422 1 98.38 73 ALA B C 1
ATOM 4419 O O . ALA B 1 73 ? -1.466 -14.195 -21.219 1 98.38 73 ALA B O 1
ATOM 4420 N N . PHE B 1 74 ? -3.174 -14.656 -22.609 1 98.25 74 PHE B N 1
ATOM 4421 C CA . PHE B 1 74 ? -2.316 -14.93 -23.75 1 98.25 74 PHE B CA 1
ATOM 4422 C C . PHE B 1 74 ? -2.033 -13.656 -24.547 1 98.25 74 PHE B C 1
ATOM 4424 O O . PHE B 1 74 ? -1.231 -13.664 -25.484 1 98.25 74 PHE B O 1
ATOM 4431 N N . GLN B 1 75 ? -2.615 -12.586 -24.203 1 97.56 75 GLN B N 1
ATOM 4432 C CA . GLN B 1 75 ? -2.426 -11.344 -24.953 1 97.56 75 GLN B CA 1
ATOM 4433 C C . GLN B 1 75 ? -1.092 -10.688 -24.594 1 97.56 75 GLN B C 1
ATOM 4435 O O . GLN B 1 75 ? -0.825 -10.398 -23.422 1 97.56 75 GLN B O 1
ATOM 4440 N N . VAL B 1 76 ? -0.247 -10.531 -25.562 1 97.81 76 VAL B N 1
ATOM 4441 C CA . VAL B 1 76 ? 0.931 -9.688 -25.375 1 97.81 76 VAL B CA 1
ATOM 4442 C C . VAL B 1 76 ? 0.514 -8.219 -25.312 1 97.81 76 VAL B C 1
ATOM 4444 O O . VAL B 1 76 ? 0.012 -7.668 -26.297 1 97.81 76 VAL B O 1
ATOM 4447 N N . PRO B 1 77 ? 0.692 -7.609 -24.188 1 98.25 77 PRO B N 1
ATOM 4448 C CA . PRO B 1 77 ? 0.214 -6.23 -24.078 1 98.25 77 PRO B CA 1
ATOM 4449 C C . PRO B 1 77 ? 1.065 -5.238 -24.859 1 98.25 77 PRO B C 1
ATOM 4451 O O . PRO B 1 77 ? 2.283 -5.18 -24.672 1 98.25 77 PRO B O 1
ATOM 4454 N N . LEU B 1 78 ? 0.428 -4.414 -25.688 1 97.62 78 LEU B N 1
ATOM 4455 C CA . LEU B 1 78 ? 1.113 -3.418 -26.516 1 97.62 78 LEU B CA 1
ATOM 4456 C C . LEU B 1 78 ? 0.622 -2.012 -26.188 1 97.62 78 LEU B C 1
ATOM 4458 O O . LEU B 1 78 ? 1.034 -1.04 -26.812 1 97.62 78 LEU B O 1
ATOM 4462 N N . SER B 1 79 ? -0.257 -1.935 -25.234 1 96.88 79 SER B N 1
ATOM 4463 C CA . SER B 1 79 ? -0.813 -0.664 -24.781 1 96.88 79 SER B CA 1
ATOM 4464 C C . SER B 1 79 ? -1.297 -0.756 -23.328 1 96.88 79 SER B C 1
ATOM 4466 O O . SER B 1 79 ? -1.396 -1.852 -22.781 1 96.88 79 SER B O 1
ATOM 4468 N N . THR B 1 80 ? -1.616 0.41 -22.781 1 94.88 80 THR B N 1
ATOM 4469 C CA . THR B 1 80 ? -2.193 0.464 -21.438 1 94.88 80 THR B CA 1
ATOM 4470 C C . THR B 1 80 ? -3.557 -0.222 -21.406 1 94.88 80 THR B C 1
ATOM 4472 O O . THR B 1 80 ? -3.928 -0.833 -20.406 1 94.88 80 THR B O 1
ATOM 4475 N N . GLN B 1 81 ? -4.234 -0.073 -22.422 1 96.38 81 GLN B N 1
ATOM 4476 C CA . GLN B 1 81 ? -5.547 -0.708 -22.516 1 96.38 81 GLN B CA 1
ATOM 4477 C C . GLN B 1 81 ? -5.426 -2.229 -22.453 1 96.38 81 GLN B C 1
ATOM 4479 O O . GLN B 1 81 ? -6.266 -2.896 -21.844 1 96.38 81 GLN B O 1
ATOM 4484 N N . ASP B 1 82 ? -4.426 -2.791 -23.094 1 97.81 82 ASP B N 1
ATOM 4485 C CA . ASP B 1 82 ? -4.207 -4.23 -23.031 1 97.81 82 ASP B CA 1
ATOM 4486 C C . ASP B 1 82 ? -3.959 -4.691 -21.594 1 97.81 82 ASP B C 1
ATOM 4488 O O . ASP B 1 82 ? -4.453 -5.742 -21.172 1 97.81 82 ASP B O 1
ATOM 4492 N N . ILE B 1 83 ? -3.211 -3.916 -20.891 1 97.94 83 ILE B N 1
ATOM 4493 C CA . ILE B 1 83 ? -2.924 -4.227 -19.5 1 97.94 83 ILE B CA 1
ATOM 4494 C C . ILE B 1 83 ? -4.223 -4.223 -18.688 1 97.94 83 ILE B C 1
ATOM 4496 O O . ILE B 1 83 ? -4.461 -5.121 -17.875 1 97.94 83 ILE B O 1
ATOM 4500 N N . SER B 1 84 ? -5.027 -3.225 -18.938 1 97 84 SER B N 1
ATOM 4501 C CA . SER B 1 84 ? -6.309 -3.115 -18.25 1 97 84 SER B CA 1
ATOM 4502 C C . SER B 1 84 ? -7.219 -4.293 -18.594 1 97 84 SER B C 1
ATOM 4504 O O . SER B 1 84 ? -7.949 -4.789 -17.734 1 97 84 SER B O 1
ATOM 4506 N N . SER B 1 85 ? -7.215 -4.672 -19.844 1 97.62 85 SER B N 1
ATOM 4507 C CA . SER B 1 85 ? -8.031 -5.801 -20.266 1 97.62 85 SER B CA 1
ATOM 4508 C C . SER B 1 85 ? -7.586 -7.094 -19.594 1 97.62 85 SER B C 1
ATOM 4510 O O . SER B 1 85 ? -8.414 -7.887 -19.156 1 97.62 85 SER B O 1
ATOM 4512 N N . ARG B 1 86 ? -6.312 -7.332 -19.547 1 98.38 86 ARG B N 1
ATOM 4513 C CA . ARG B 1 86 ? -5.781 -8.492 -18.844 1 98.38 86 ARG B CA 1
ATOM 4514 C C . ARG B 1 86 ? -6.191 -8.469 -17.375 1 98.38 86 ARG B C 1
ATOM 4516 O O . ARG B 1 86 ? -6.652 -9.477 -16.828 1 98.38 86 ARG B O 1
ATOM 4523 N N . ALA B 1 87 ? -6.031 -7.289 -16.797 1 98.38 87 ALA B N 1
ATOM 4524 C CA . ALA B 1 87 ? -6.387 -7.141 -15.383 1 98.38 87 ALA B CA 1
ATOM 4525 C C . ALA B 1 87 ? -7.855 -7.492 -15.148 1 98.38 87 ALA B C 1
ATOM 4527 O O . ALA B 1 87 ? -8.188 -8.172 -14.172 1 98.38 87 ALA B O 1
ATOM 4528 N N . ALA B 1 88 ? -8.703 -6.984 -15.977 1 98.19 88 ALA B N 1
ATOM 4529 C CA . ALA B 1 88 ? -10.133 -7.242 -15.852 1 98.19 88 ALA B CA 1
ATOM 4530 C C . ALA B 1 88 ? -10.438 -8.734 -15.945 1 98.19 88 ALA B C 1
ATOM 4532 O O . ALA B 1 88 ? -11.289 -9.25 -15.211 1 98.19 88 ALA B O 1
ATOM 4533 N N . ALA B 1 89 ? -9.797 -9.398 -16.812 1 98.5 89 ALA B N 1
ATOM 4534 C CA . ALA B 1 89 ? -9.969 -10.836 -16.953 1 98.5 89 ALA B CA 1
ATOM 4535 C C . ALA B 1 89 ? -9.531 -11.57 -15.688 1 98.5 89 ALA B C 1
ATOM 4537 O O . ALA B 1 89 ? -10.203 -12.492 -15.227 1 98.5 89 ALA B O 1
ATOM 4538 N N . PHE B 1 90 ? -8.367 -11.188 -15.156 1 98.44 90 PHE B N 1
ATOM 4539 C CA . PHE B 1 90 ? -7.867 -11.797 -13.93 1 98.44 90 PHE B CA 1
ATOM 4540 C C . PHE B 1 90 ? -8.828 -11.562 -12.773 1 98.44 90 PHE B C 1
ATOM 4542 O O . PHE B 1 90 ? -9.07 -12.461 -11.969 1 98.44 90 PHE B O 1
ATOM 4549 N N . ARG B 1 91 ? -9.375 -10.367 -12.719 1 97.69 91 ARG B N 1
ATOM 4550 C CA . ARG B 1 91 ? -10.344 -10.047 -11.672 1 97.69 91 ARG B CA 1
ATOM 4551 C C . ARG B 1 91 ? -11.578 -10.93 -11.789 1 97.69 91 ARG B C 1
ATOM 4553 O O . ARG B 1 91 ? -12.102 -11.414 -10.781 1 97.69 91 ARG B O 1
ATOM 4560 N N . LEU B 1 92 ? -12.023 -11.109 -12.945 1 97.75 92 LEU B N 1
ATOM 4561 C CA . LEU B 1 92 ? -13.219 -11.914 -13.164 1 97.75 92 LEU B CA 1
ATOM 4562 C C . LEU B 1 92 ? -13.016 -13.336 -12.664 1 97.75 92 LEU B C 1
ATOM 4564 O O . LEU B 1 92 ? -13.836 -13.859 -11.898 1 97.75 92 LEU B O 1
ATOM 4568 N N . TRP B 1 93 ? -11.938 -14.016 -13.078 1 97.56 93 TRP B N 1
ATOM 4569 C CA . TRP B 1 93 ? -11.664 -15.375 -12.617 1 97.56 93 TRP B CA 1
ATOM 4570 C C . TRP B 1 93 ? -11.438 -15.406 -11.109 1 97.56 93 TRP B C 1
ATOM 4572 O O . TRP B 1 93 ? -11.891 -16.328 -10.43 1 97.56 93 TRP B O 1
ATOM 4582 N N . SER B 1 94 ? -10.742 -14.406 -10.586 1 97.12 94 SER B N 1
ATOM 4583 C CA . SER B 1 94 ? -10.477 -14.352 -9.148 1 97.12 94 SER B CA 1
ATOM 4584 C C . SER B 1 94 ? -11.773 -14.164 -8.367 1 97.12 94 SER B C 1
ATOM 4586 O O . SER B 1 94 ? -11.953 -14.766 -7.301 1 97.12 94 SER B O 1
ATOM 4588 N N . GLU B 1 95 ? -12.633 -13.367 -8.875 1 95.38 95 GLU B N 1
ATOM 4589 C CA . GLU B 1 95 ? -13.906 -13.125 -8.203 1 95.38 95 GLU B CA 1
ATOM 4590 C C . GLU B 1 95 ? -14.781 -14.375 -8.203 1 95.38 95 GLU B C 1
ATOM 4592 O O . GLU B 1 95 ? -15.484 -14.648 -7.23 1 95.38 95 GLU B O 1
ATOM 4597 N N . ARG B 1 96 ? -14.703 -15.141 -9.242 1 95.44 96 ARG B N 1
ATOM 4598 C CA . ARG B 1 96 ? -15.5 -16.359 -9.359 1 95.44 96 ARG B CA 1
ATOM 4599 C C . ARG B 1 96 ? -15.008 -17.422 -8.391 1 95.44 96 ARG B C 1
ATOM 4601 O O . ARG B 1 96 ? -15.734 -18.391 -8.102 1 95.44 96 ARG B O 1
ATOM 4608 N N . THR B 1 97 ? -13.805 -17.297 -7.949 1 97.12 97 THR B N 1
ATOM 4609 C CA . THR B 1 97 ? -13.25 -18.266 -7.012 1 97.12 97 THR B CA 1
ATOM 4610 C C . THR B 1 97 ? -12.938 -17.594 -5.672 1 97.12 97 THR B C 1
ATOM 4612 O O . THR B 1 97 ? -12.273 -18.188 -4.816 1 97.12 97 THR B O 1
ATOM 4615 N N . TYR B 1 98 ? -13.273 -16.328 -5.512 1 96.25 98 TYR B N 1
ATOM 4616 C CA . TYR B 1 98 ? -13.086 -15.531 -4.305 1 96.25 98 TYR B CA 1
ATOM 4617 C C . TYR B 1 98 ? -11.609 -15.477 -3.912 1 96.25 98 TYR B C 1
ATOM 4619 O O . TYR B 1 98 ? -11.281 -15.422 -2.727 1 96.25 98 TYR B O 1
ATOM 4627 N N . GLY B 1 99 ? -10.75 -15.656 -4.902 1 96.06 99 GLY B N 1
ATOM 4628 C CA . GLY B 1 99 ? -9.32 -15.617 -4.68 1 96.06 99 GLY B CA 1
ATOM 4629 C C . GLY B 1 99 ? -8.789 -16.859 -3.992 1 96.06 99 GLY B C 1
ATOM 4630 O O . GLY B 1 99 ? -7.598 -16.938 -3.672 1 96.06 99 GLY B O 1
ATOM 4631 N N . VAL B 1 100 ? -9.594 -17.844 -3.729 1 95.5 100 VAL B N 1
ATOM 4632 C CA . VAL B 1 100 ? -9.203 -19.047 -2.986 1 95.5 100 VAL B CA 1
ATOM 4633 C C . VAL B 1 100 ? -8.352 -19.938 -3.873 1 95.5 100 VAL B C 1
ATOM 4635 O O . VAL B 1 100 ? -7.398 -20.562 -3.395 1 95.5 100 VAL B O 1
ATOM 4638 N N . MET B 1 101 ? -8.641 -19.984 -5.16 1 95.25 101 MET B N 1
ATOM 4639 C CA . MET B 1 101 ? -7.777 -20.75 -6.055 1 95.25 101 MET B CA 1
ATOM 4640 C C . MET B 1 101 ? -6.605 -19.891 -6.535 1 95.25 101 MET B C 1
ATOM 4642 O O . MET B 1 101 ? -6.809 -18.875 -7.207 1 95.25 101 MET B O 1
ATOM 4646 N N . SER B 1 102 ? -5.469 -20.312 -6.289 1 90.19 102 SER B N 1
ATOM 4647 C CA . SER B 1 102 ? -4.266 -19.5 -6.441 1 90.19 102 SER B CA 1
ATOM 4648 C C . SER B 1 102 ? -3.611 -19.734 -7.797 1 90.19 102 SER B C 1
ATOM 4650 O O . SER B 1 102 ? -2.887 -18.859 -8.297 1 90.19 102 SER B O 1
ATOM 4652 N N . ARG B 1 103 ? -3.711 -20.859 -8.289 1 90.75 103 ARG B N 1
ATOM 4653 C CA . ARG B 1 103 ? -2.969 -21.219 -9.492 1 90.75 103 ARG B CA 1
ATOM 4654 C C . ARG B 1 103 ? -3.912 -21.656 -10.609 1 90.75 103 ARG B C 1
ATOM 4656 O O . ARG B 1 103 ? -3.814 -22.781 -11.109 1 90.75 103 ARG B O 1
ATOM 4663 N N . LEU B 1 104 ? -4.594 -20.625 -10.891 1 90.94 104 LEU B N 1
ATOM 4664 C CA . LEU B 1 104 ? -5.359 -20.844 -12.109 1 90.94 104 LEU B CA 1
ATOM 4665 C C . LEU B 1 104 ? -4.48 -20.688 -13.344 1 90.94 104 LEU B C 1
ATOM 4667 O O . LEU B 1 104 ? -3.318 -20.281 -13.234 1 90.94 104 LEU B O 1
ATOM 4671 N N . SER B 1 105 ? -4.727 -21.219 -14.438 1 94.56 105 SER B N 1
ATOM 4672 C CA . SER B 1 105 ? -3.871 -21.266 -15.617 1 94.56 105 SER B CA 1
ATOM 4673 C C . SER B 1 105 ? -3.549 -19.875 -16.141 1 94.56 105 SER B C 1
ATOM 4675 O O . SER B 1 105 ? -2.613 -19.703 -16.922 1 94.56 105 SER B O 1
ATOM 4677 N N . ASP B 1 106 ? -4.277 -18.844 -15.672 1 97 106 ASP B N 1
ATOM 4678 C CA . ASP B 1 106 ? -3.992 -17.484 -16.156 1 97 106 ASP B CA 1
ATOM 4679 C C . ASP B 1 106 ? -2.639 -17 -15.656 1 97 106 ASP B C 1
ATOM 4681 O O . ASP B 1 106 ? -1.965 -16.219 -16.328 1 97 106 ASP B O 1
ATOM 4685 N N . TYR B 1 107 ? -2.193 -17.516 -14.578 1 96.69 107 TYR B N 1
ATOM 4686 C CA . TYR B 1 107 ? -0.846 -17.25 -14.086 1 96.69 107 TYR B CA 1
ATOM 4687 C C . TYR B 1 107 ? 0.202 -17.844 -15.016 1 96.69 107 TYR B C 1
ATOM 4689 O O . TYR B 1 107 ? 1.06 -17.141 -15.539 1 96.69 107 TYR B O 1
ATOM 4697 N N . ALA B 1 108 ? 0.168 -19.125 -15.211 1 97.81 108 ALA B N 1
ATOM 4698 C CA . ALA B 1 108 ? 1.148 -19.828 -16.047 1 97.81 108 ALA B CA 1
ATOM 4699 C C . ALA B 1 108 ? 1.086 -19.359 -17.484 1 97.81 108 ALA B C 1
ATOM 4701 O O . ALA B 1 108 ? 2.117 -19.234 -18.156 1 97.81 108 ALA B O 1
ATOM 4702 N N . ARG B 1 109 ? -0.174 -19.094 -17.984 1 98.38 109 ARG B N 1
ATOM 4703 C CA . ARG B 1 109 ? -0.337 -18.516 -19.312 1 98.38 109 ARG B CA 1
ATOM 4704 C C . ARG B 1 109 ? 0.386 -17.188 -19.438 1 98.38 109 ARG B C 1
ATOM 4706 O O . ARG B 1 109 ? 1.011 -16.891 -20.453 1 98.38 109 ARG B O 1
ATOM 4713 N N . SER B 1 110 ? 0.322 -16.453 -18.344 1 98.5 110 SER B N 1
ATOM 4714 C CA . SER B 1 110 ? 0.962 -15.133 -18.328 1 98.5 110 SER B CA 1
ATOM 4715 C C . SER B 1 110 ? 2.482 -15.258 -18.328 1 98.5 110 SER B C 1
ATOM 4717 O O . SER B 1 110 ? 3.176 -14.469 -18.969 1 98.5 110 SER B O 1
ATOM 4719 N N . ARG B 1 111 ? 2.988 -16.25 -17.594 1 97.94 111 ARG B N 1
ATOM 4720 C CA . ARG B 1 111 ? 4.422 -16.516 -17.641 1 97.94 111 ARG B CA 1
ATOM 4721 C C . ARG B 1 111 ? 4.863 -16.844 -19.062 1 97.94 111 ARG B C 1
ATOM 4723 O O . ARG B 1 111 ? 5.816 -16.25 -19.578 1 97.94 111 ARG B O 1
ATOM 4730 N N . LEU B 1 112 ? 4.148 -17.703 -19.672 1 98.5 112 LEU B N 1
ATOM 4731 C CA . LEU B 1 112 ? 4.438 -18.125 -21.047 1 98.5 112 LEU B CA 1
ATOM 4732 C C . LEU B 1 112 ? 4.398 -16.938 -22 1 98.5 112 LEU B C 1
ATOM 4734 O O . LEU B 1 112 ? 5.281 -16.781 -22.844 1 98.5 112 LEU B O 1
ATOM 4738 N N . THR B 1 113 ? 3.387 -16.125 -21.828 1 98.5 113 THR B N 1
ATOM 4739 C CA . THR B 1 113 ? 3.219 -14.945 -22.688 1 98.5 113 THR B CA 1
ATOM 4740 C C . THR B 1 113 ? 4.422 -14.016 -22.562 1 98.5 113 THR B C 1
ATOM 4742 O O . THR B 1 113 ? 4.906 -13.492 -23.562 1 98.5 113 THR B O 1
ATOM 4745 N N . GLY B 1 114 ? 4.883 -13.844 -21.359 1 98.31 114 GLY B N 1
ATOM 4746 C CA . GLY B 1 114 ? 6.055 -13.008 -21.156 1 98.31 114 GLY B CA 1
ATOM 4747 C C . GLY B 1 114 ? 7.301 -13.555 -21.828 1 98.31 114 GLY B C 1
ATOM 4748 O O . GLY B 1 114 ? 8.055 -12.812 -22.453 1 98.31 114 GLY B O 1
ATOM 4749 N N . TRP B 1 115 ? 7.547 -14.852 -21.672 1 98.12 115 TRP B N 1
ATOM 4750 C CA . TRP B 1 115 ? 8.695 -15.492 -22.312 1 98.12 115 TRP B CA 1
ATOM 4751 C C . TRP B 1 115 ? 8.602 -15.398 -23.828 1 98.12 115 TRP B C 1
ATOM 4753 O O . TRP B 1 115 ? 9.602 -15.195 -24.516 1 98.12 115 TRP B O 1
ATOM 4763 N N . TYR B 1 116 ? 7.43 -15.578 -24.344 1 98 116 TYR B N 1
ATOM 4764 C CA . TYR B 1 116 ? 7.195 -15.461 -25.781 1 98 116 TYR B CA 1
ATOM 4765 C C . TYR B 1 116 ? 7.453 -14.031 -26.266 1 98 116 TYR B C 1
ATOM 4767 O O . TYR B 1 116 ? 8.102 -13.828 -27.281 1 98 116 TYR B O 1
ATOM 4775 N N . ALA B 1 117 ? 6.961 -13.07 -25.531 1 97.56 117 ALA B N 1
ATOM 4776 C CA . ALA B 1 117 ? 7.027 -11.664 -25.922 1 97.56 117 ALA B CA 1
ATOM 4777 C C . ALA B 1 117 ? 8.477 -11.188 -26.047 1 97.56 117 ALA B C 1
ATOM 4779 O O . ALA B 1 117 ? 8.766 -10.242 -26.781 1 97.56 117 ALA B O 1
ATOM 4780 N N . THR B 1 118 ? 9.336 -11.82 -25.312 1 97.31 118 THR B N 1
ATOM 4781 C CA . THR B 1 118 ? 10.734 -11.406 -25.312 1 97.31 118 THR B CA 1
ATOM 4782 C C . THR B 1 118 ? 11.625 -12.508 -25.891 1 97.31 118 THR B C 1
ATOM 4784 O O . THR B 1 118 ? 12.797 -12.625 -25.516 1 97.31 118 THR B O 1
ATOM 4787 N N . ARG B 1 119 ? 11.125 -13.297 -26.703 1 96.5 119 ARG B N 1
ATOM 4788 C CA . ARG B 1 119 ? 11.75 -14.539 -27.172 1 96.5 119 ARG B CA 1
ATOM 4789 C C . ARG B 1 119 ? 13.07 -14.258 -27.859 1 96.5 119 ARG B C 1
ATOM 4791 O O . ARG B 1 119 ? 14.008 -15.055 -27.781 1 96.5 119 ARG B O 1
ATOM 4798 N N . ASP B 1 120 ? 13.266 -13.156 -28.422 1 94.38 120 ASP B N 1
ATOM 4799 C CA . ASP B 1 120 ? 14.461 -12.852 -29.203 1 94.38 120 ASP B CA 1
ATOM 4800 C C . ASP B 1 120 ? 15.68 -12.68 -28.297 1 94.38 120 ASP B C 1
ATOM 4802 O O . ASP B 1 120 ? 16.812 -12.836 -28.75 1 94.38 120 ASP B O 1
ATOM 4806 N N . ASP B 1 121 ? 15.375 -12.383 -27.047 1 91.5 121 ASP B N 1
ATOM 4807 C CA . ASP B 1 121 ? 16.469 -12.203 -26.094 1 91.5 121 ASP B CA 1
ATOM 4808 C C . ASP B 1 121 ? 17.234 -13.508 -25.891 1 91.5 121 ASP B C 1
ATOM 4810 O O . ASP B 1 121 ? 18.406 -13.484 -25.531 1 91.5 121 ASP B O 1
ATOM 4814 N N . MET B 1 122 ? 16.609 -14.664 -26.141 1 92.94 122 MET B N 1
ATOM 4815 C CA . MET B 1 122 ? 17.219 -15.953 -25.828 1 92.94 122 MET B CA 1
ATOM 4816 C C . MET B 1 122 ? 17.891 -16.547 -27.062 1 92.94 122 MET B C 1
ATOM 4818 O O . MET B 1 122 ? 18.5 -17.609 -27 1 92.94 122 MET B O 1
ATOM 4822 N N . ALA B 1 123 ? 17.844 -15.828 -28.156 1 88.44 123 ALA B N 1
ATOM 4823 C CA . ALA B 1 123 ? 18.422 -16.312 -29.406 1 88.44 123 ALA B CA 1
ATOM 4824 C C . ALA B 1 123 ? 19.938 -16.531 -29.266 1 88.44 123 ALA B C 1
ATOM 4826 O O . ALA B 1 123 ? 20.5 -17.422 -29.906 1 88.44 123 ALA B O 1
ATOM 4827 N N . SER B 1 124 ? 20.516 -15.695 -28.453 1 90.25 124 SER B N 1
ATOM 4828 C CA . SER B 1 124 ? 21.969 -15.797 -28.281 1 90.25 124 SER B CA 1
ATOM 4829 C C . SER B 1 124 ? 22.344 -17.094 -27.578 1 90.25 124 SER B C 1
ATOM 4831 O O . SER B 1 124 ? 23.469 -17.594 -27.734 1 90.25 124 SER B O 1
ATOM 4833 N N . HIS B 1 125 ? 21.484 -17.656 -26.859 1 92.5 125 HIS B N 1
ATOM 4834 C CA . HIS B 1 125 ? 21.75 -18.875 -26.125 1 92.5 125 HIS B CA 1
ATOM 4835 C C . HIS B 1 125 ? 21.312 -20.109 -26.922 1 92.5 125 HIS B C 1
ATOM 4837 O O . HIS B 1 125 ? 21.969 -21.141 -26.891 1 92.5 125 HIS B O 1
ATOM 4843 N N . ASP B 1 126 ? 20.219 -20.047 -27.547 1 92.75 126 ASP B N 1
ATOM 4844 C CA . ASP B 1 126 ? 19.641 -21.094 -28.406 1 92.75 126 ASP B CA 1
ATOM 4845 C C . ASP B 1 126 ? 18.906 -20.484 -29.578 1 92.75 126 ASP B C 1
ATOM 4847 O O . ASP B 1 126 ? 17.812 -19.938 -29.422 1 92.75 126 ASP B O 1
ATOM 4851 N N . PRO B 1 127 ? 19.469 -20.609 -30.719 1 93 127 PRO B N 1
ATOM 4852 C CA . PRO B 1 127 ? 18.859 -19.984 -31.891 1 93 127 PRO B CA 1
ATOM 4853 C C . PRO B 1 127 ? 17.453 -20.516 -32.188 1 93 127 PRO B C 1
ATOM 4855 O O . PRO B 1 127 ? 16.672 -19.875 -32.875 1 93 127 PRO B O 1
ATOM 4858 N N . MET B 1 128 ? 17.172 -21.672 -31.703 1 95.38 128 MET B N 1
ATOM 4859 C CA . MET B 1 128 ? 15.867 -22.266 -31.984 1 95.38 128 MET B CA 1
ATOM 4860 C C . MET B 1 128 ? 14.852 -21.906 -30.922 1 95.38 128 MET B C 1
ATOM 4862 O O . MET B 1 128 ? 13.664 -22.219 -31.047 1 95.38 128 MET B O 1
ATOM 4866 N N . TYR B 1 129 ? 15.266 -21.266 -29.891 1 96.94 129 TYR B N 1
ATOM 4867 C CA . TYR B 1 129 ? 14.391 -20.938 -28.766 1 96.94 129 TYR B CA 1
ATOM 4868 C C . TYR B 1 129 ? 13.141 -20.203 -29.25 1 96.94 129 TYR B C 1
ATOM 4870 O O . TYR B 1 129 ? 12.016 -20.578 -28.891 1 96.94 129 TYR B O 1
ATOM 4878 N N . ALA B 1 130 ? 13.32 -19.172 -30.047 1 97.06 130 ALA B N 1
ATOM 4879 C CA . ALA B 1 130 ? 12.227 -18.312 -30.484 1 97.06 130 ALA B CA 1
ATOM 4880 C C . ALA B 1 130 ? 11.188 -19.109 -31.266 1 97.06 130 ALA B C 1
ATOM 4882 O O . ALA B 1 130 ? 9.984 -18.953 -31.062 1 97.06 130 ALA B O 1
ATOM 4883 N N . ASP B 1 131 ? 11.672 -19.938 -32.125 1 97.31 131 ASP B N 1
ATOM 4884 C CA . ASP B 1 131 ? 10.758 -20.75 -32.938 1 97.31 131 ASP B CA 1
ATOM 4885 C C . ASP B 1 131 ? 10 -21.75 -32.062 1 97.31 131 ASP B C 1
ATOM 4887 O O . ASP B 1 131 ? 8.789 -21.922 -32.219 1 97.31 131 ASP B O 1
ATOM 4891 N N . LYS B 1 132 ? 10.75 -22.359 -31.219 1 97.56 132 LYS B N 1
ATOM 4892 C CA . LYS B 1 132 ? 10.141 -23.375 -30.375 1 97.56 132 LYS B CA 1
ATOM 4893 C C . LYS B 1 132 ? 9.062 -22.781 -29.469 1 97.56 132 LYS B C 1
ATOM 4895 O O . LYS B 1 132 ? 7.945 -23.297 -29.406 1 97.56 132 LYS B O 1
ATOM 4900 N N . ILE B 1 133 ? 9.352 -21.688 -28.812 1 98.12 133 ILE B N 1
ATOM 4901 C CA . ILE B 1 133 ? 8.391 -21.109 -27.859 1 98.12 133 ILE B CA 1
ATOM 4902 C C . ILE B 1 133 ? 7.211 -20.516 -28.625 1 98.12 133 ILE B C 1
ATOM 4904 O O . ILE B 1 133 ? 6.074 -20.547 -28.156 1 98.12 133 ILE B O 1
ATOM 4908 N N . THR B 1 134 ? 7.457 -19.984 -29.812 1 97.69 134 THR B N 1
ATOM 4909 C CA . THR B 1 134 ? 6.375 -19.469 -30.641 1 97.69 134 THR B CA 1
ATOM 4910 C C . THR B 1 134 ? 5.402 -20.578 -31.016 1 97.69 134 THR B C 1
ATOM 4912 O O . THR B 1 134 ? 4.188 -20.422 -30.906 1 97.69 134 THR B O 1
ATOM 4915 N N . ALA B 1 135 ? 5.98 -21.641 -31.453 1 97.75 135 ALA B N 1
ATOM 4916 C CA . ALA B 1 135 ? 5.148 -22.781 -31.844 1 97.75 135 ALA B CA 1
ATOM 4917 C C . ALA B 1 135 ? 4.301 -23.266 -30.672 1 97.75 135 ALA B C 1
ATOM 4919 O O . ALA B 1 135 ? 3.098 -23.5 -30.812 1 97.75 135 ALA B O 1
ATOM 4920 N N . TYR B 1 136 ? 4.887 -23.375 -29.578 1 98.12 136 TYR B N 1
ATOM 4921 C CA . TYR B 1 136 ? 4.145 -23.844 -28.406 1 98.12 136 TYR B CA 1
ATOM 4922 C C . TYR B 1 136 ? 3.104 -22.828 -27.969 1 98.12 136 TYR B C 1
ATOM 4924 O O . TYR B 1 136 ? 1.994 -23.188 -27.578 1 98.12 136 TYR B O 1
ATOM 4932 N N . TYR B 1 137 ? 3.535 -21.609 -27.938 1 98.19 137 TYR B N 1
ATOM 4933 C CA . TYR B 1 137 ? 2.625 -20.516 -27.562 1 98.19 137 TYR B CA 1
ATOM 4934 C C . TYR B 1 137 ? 1.355 -20.578 -28.406 1 98.19 137 TYR B C 1
ATOM 4936 O O . TYR B 1 137 ? 0.247 -20.484 -27.875 1 98.19 137 TYR B O 1
ATOM 4944 N N . GLN B 1 138 ? 1.489 -20.75 -29.656 1 97.31 138 GLN B N 1
ATOM 4945 C CA . GLN B 1 138 ? 0.35 -20.844 -30.562 1 97.31 138 GLN B CA 1
ATOM 4946 C C . GLN B 1 138 ? -0.472 -22.109 -30.297 1 97.31 138 GLN B C 1
ATOM 4948 O O . GLN B 1 138 ? -1.703 -22.062 -30.328 1 97.31 138 GLN B O 1
ATOM 4953 N N . GLU B 1 139 ? 0.188 -23.141 -30.047 1 96.88 139 GLU B N 1
ATOM 4954 C CA . GLU B 1 139 ? -0.5 -24.391 -29.703 1 96.88 139 GLU B CA 1
ATOM 4955 C C . GLU B 1 139 ? -1.326 -24.234 -28.438 1 96.88 139 GLU B C 1
ATOM 4957 O O . GLU B 1 139 ? -2.482 -24.656 -28.375 1 96.88 139 GLU B O 1
ATOM 4962 N N . ALA B 1 140 ? -0.699 -23.688 -27.422 1 97.44 140 ALA B N 1
ATOM 4963 C CA . ALA B 1 140 ? -1.373 -23.484 -26.141 1 97.44 140 ALA B CA 1
ATOM 4964 C C . ALA B 1 140 ? -2.607 -22.594 -26.297 1 97.44 140 ALA B C 1
ATOM 4966 O O . ALA B 1 140 ? -3.645 -22.844 -25.688 1 97.44 140 ALA B O 1
ATOM 4967 N N . LYS B 1 141 ? -2.477 -21.609 -27.109 1 96.44 141 LYS B N 1
ATOM 4968 C CA . LYS B 1 141 ? -3.596 -20.719 -27.406 1 96.44 141 LYS B CA 1
ATOM 4969 C C . LYS B 1 141 ? -4.727 -21.484 -28.109 1 96.44 141 LYS B C 1
ATOM 4971 O O . LYS B 1 141 ? -5.887 -21.375 -27.688 1 96.44 141 LYS B O 1
ATOM 4976 N N . ARG B 1 142 ? -4.395 -22.234 -29.078 1 94.88 142 ARG B N 1
ATOM 4977 C CA . ARG B 1 142 ? -5.387 -22.953 -29.859 1 94.88 142 ARG B CA 1
ATOM 4978 C C . ARG B 1 142 ? -6.125 -23.984 -29.016 1 94.88 142 ARG B C 1
ATOM 4980 O O . ARG B 1 142 ? -7.332 -24.172 -29.172 1 94.88 142 ARG B O 1
ATOM 4987 N N . LYS B 1 143 ? -5.43 -24.531 -28.141 1 93.88 143 LYS B N 1
ATOM 4988 C CA . LYS B 1 143 ? -5.977 -25.609 -27.312 1 93.88 143 LYS B CA 1
ATOM 4989 C C . LYS B 1 143 ? -6.648 -25.047 -26.062 1 93.88 143 LYS B C 1
ATOM 4991 O O . LYS B 1 143 ? -7.32 -25.781 -25.344 1 93.88 143 LYS B O 1
ATOM 4996 N N . ASP B 1 144 ? -6.473 -23.797 -25.875 1 95.62 144 ASP B N 1
ATOM 4997 C CA . ASP B 1 144 ? -6.887 -23.25 -24.578 1 95.62 144 ASP B CA 1
ATOM 4998 C C . ASP B 1 144 ? -6.309 -24.078 -23.438 1 95.62 144 ASP B C 1
ATOM 5000 O O . ASP B 1 144 ? -7.043 -24.516 -22.547 1 95.62 144 ASP B O 1
ATOM 5004 N N . ALA B 1 145 ? -5.031 -24.234 -23.453 1 97.25 145 ALA B N 1
ATOM 5005 C CA . ALA B 1 145 ? -4.34 -25.188 -22.594 1 97.25 145 ALA B CA 1
ATOM 5006 C C . ALA B 1 145 ? -4.34 -24.703 -21.141 1 97.25 145 ALA B C 1
ATOM 5008 O O . ALA B 1 145 ? -4.176 -23.516 -20.875 1 97.25 145 ALA B O 1
ATOM 5009 N N . PHE B 1 146 ? -4.633 -25.578 -20.203 1 98.31 146 PHE B N 1
ATOM 5010 C CA . PHE B 1 146 ? -4.383 -25.344 -18.797 1 98.31 146 PHE B CA 1
ATOM 5011 C C . PHE B 1 146 ? -2.938 -25.672 -18.438 1 98.31 146 PHE B C 1
ATOM 5013 O O . PHE B 1 146 ? -2.525 -26.828 -18.484 1 98.31 146 PHE B O 1
ATOM 5020 N N . LEU B 1 147 ? -2.189 -24.672 -18.078 1 98.19 147 LEU B N 1
ATOM 5021 C CA . LEU B 1 147 ? -0.757 -24.812 -17.844 1 98.19 147 LEU B CA 1
ATOM 5022 C C . LEU B 1 147 ? -0.436 -24.625 -16.359 1 98.19 147 LEU B C 1
ATOM 5024 O O . LEU B 1 147 ? -1.161 -23.938 -15.648 1 98.19 147 LEU B O 1
ATOM 5028 N N . THR B 1 148 ? 0.574 -25.25 -15.914 1 97.56 148 THR B N 1
ATOM 5029 C CA . THR B 1 148 ? 1.156 -24.984 -14.602 1 97.56 148 THR B CA 1
ATOM 5030 C C . THR B 1 148 ? 2.68 -24.953 -14.688 1 97.56 148 THR B C 1
ATOM 5032 O O . THR B 1 148 ? 3.26 -25.297 -15.719 1 97.56 148 THR B O 1
ATOM 5035 N N . ILE B 1 149 ? 3.312 -24.453 -13.672 1 96.31 149 ILE B N 1
ATOM 5036 C CA . ILE B 1 149 ? 4.762 -24.281 -13.625 1 96.31 149 ILE B CA 1
ATOM 5037 C C . ILE B 1 149 ? 5.32 -24.984 -12.391 1 96.31 149 ILE B C 1
ATOM 5039 O O . ILE B 1 149 ? 4.715 -24.953 -11.32 1 96.31 149 ILE B O 1
ATOM 5043 N N . VAL B 1 150 ? 6.379 -25.625 -12.586 1 94.5 150 VAL B N 1
ATOM 5044 C CA . VAL B 1 150 ? 7.055 -26.234 -11.445 1 94.5 150 VAL B CA 1
ATOM 5045 C C . VAL B 1 150 ? 8.531 -25.859 -11.453 1 94.5 150 VAL B C 1
ATOM 5047 O O . VAL B 1 150 ? 9.203 -26 -12.484 1 94.5 150 VAL B O 1
ATOM 5050 N N . GLN B 1 151 ? 9.016 -25.406 -10.305 1 90.75 151 GLN B N 1
ATOM 5051 C CA . GLN B 1 151 ? 10.383 -24.922 -10.234 1 90.75 151 GLN B CA 1
ATOM 5052 C C . GLN B 1 151 ? 11.156 -25.578 -9.102 1 90.75 151 GLN B C 1
ATOM 5054 O O . GLN B 1 151 ? 12.352 -25.859 -9.227 1 90.75 151 GLN B O 1
ATOM 5059 N N . ARG B 1 152 ? 10.523 -25.938 -8.094 1 82.75 152 ARG B N 1
ATOM 5060 C CA . ARG B 1 152 ? 11.164 -26.312 -6.836 1 82.75 152 ARG B CA 1
ATOM 5061 C C . ARG B 1 152 ? 11.648 -27.766 -6.883 1 82.75 152 ARG B C 1
ATOM 5063 O O . ARG B 1 152 ? 10.953 -28.641 -7.398 1 82.75 152 ARG B O 1
ATOM 5070 N N . ASP B 1 153 ? 12.805 -27.906 -6.352 1 81.25 153 ASP B N 1
ATOM 5071 C CA . ASP B 1 153 ? 13.367 -29.25 -6.168 1 81.25 153 ASP B CA 1
ATOM 5072 C C . ASP B 1 153 ? 12.961 -29.828 -4.82 1 81.25 153 ASP B C 1
ATOM 5074 O O . ASP B 1 153 ? 12.586 -29.094 -3.902 1 81.25 153 ASP B O 1
ATOM 5078 N N . PRO B 1 154 ? 12.984 -31.125 -4.789 1 76.62 154 PRO B N 1
ATOM 5079 C CA . PRO B 1 154 ? 12.641 -31.734 -3.504 1 76.62 154 PRO B CA 1
ATOM 5080 C C . PRO B 1 154 ? 13.539 -31.266 -2.365 1 76.62 154 PRO B C 1
ATOM 5082 O O . PRO B 1 154 ? 14.703 -30.906 -2.598 1 76.62 154 PRO B O 1
ATOM 5085 N N . GLN B 1 155 ? 12.875 -31.078 -1.2 1 66.94 155 GLN B N 1
ATOM 5086 C CA . GLN B 1 155 ? 13.633 -30.672 -0.022 1 66.94 155 GLN B CA 1
ATOM 5087 C C . GLN B 1 155 ? 14.641 -31.734 0.387 1 66.94 155 GLN B C 1
ATOM 5089 O O . GLN B 1 155 ? 14.281 -32.75 1.014 1 66.94 155 GLN B O 1
ATOM 5094 N N . ILE B 1 156 ? 15.609 -31.688 -0.347 1 62.47 156 ILE B N 1
ATOM 5095 C CA . ILE B 1 156 ? 16.688 -32.594 -0.017 1 62.47 156 ILE B CA 1
ATOM 5096 C C . ILE B 1 156 ? 17.641 -31.953 0.987 1 62.47 156 ILE B C 1
ATOM 5098 O O . ILE B 1 156 ? 17.391 -30.828 1.438 1 62.47 156 ILE B O 1
ATOM 5102 N N . ASN B 1 157 ? 18.562 -32.594 1.465 1 54.78 157 ASN B N 1
ATOM 5103 C CA . ASN B 1 157 ? 19.531 -32.062 2.428 1 54.78 157 ASN B CA 1
ATOM 5104 C C . ASN B 1 157 ? 20.078 -30.703 1.98 1 54.78 157 ASN B C 1
ATOM 5106 O O . ASN B 1 157 ? 20.969 -30.641 1.124 1 54.78 157 ASN B O 1
ATOM 5110 N N . ARG B 1 158 ? 19.625 -29.625 2.498 1 60.06 158 ARG B N 1
ATOM 5111 C CA . ARG B 1 158 ? 19.891 -28.25 2.088 1 60.06 158 ARG B CA 1
ATOM 5112 C C . ARG B 1 158 ? 21.25 -27.781 2.607 1 60.06 158 ARG B C 1
ATOM 5114 O O . ARG B 1 158 ? 21.703 -26.703 2.254 1 60.06 158 ARG B O 1
ATOM 5121 N N . SER B 1 159 ? 21.75 -28.547 3.344 1 55.91 159 SER B N 1
ATOM 5122 C CA . SER B 1 159 ? 23.078 -28.188 3.826 1 55.91 159 SER B CA 1
ATOM 5123 C C . SER B 1 159 ? 24.141 -28.438 2.762 1 55.91 159 SER B C 1
ATOM 5125 O O . SER B 1 159 ? 25.25 -27.922 2.855 1 55.91 159 SER B O 1
ATOM 5127 N N . LEU B 1 160 ? 23.688 -29.109 1.759 1 59.88 160 LEU B N 1
ATOM 5128 C CA . LEU B 1 160 ? 24.641 -29.438 0.701 1 59.88 160 LEU B CA 1
ATOM 5129 C C . LEU B 1 160 ? 24.516 -28.453 -0.463 1 59.88 160 LEU B C 1
ATOM 5131 O O . LEU B 1 160 ? 23.438 -27.906 -0.712 1 59.88 160 LEU B O 1
ATOM 5135 N N . PRO B 1 161 ? 25.672 -28.109 -1.021 1 61.62 161 PRO B N 1
ATOM 5136 C CA . PRO B 1 161 ? 25.625 -27.281 -2.227 1 61.62 161 PRO B CA 1
ATOM 5137 C C . PRO B 1 161 ? 24.688 -27.859 -3.295 1 61.62 161 PRO B C 1
ATOM 5139 O O . PRO B 1 161 ? 24.5 -29.078 -3.354 1 61.62 161 PRO B O 1
ATOM 5142 N N . VAL B 1 162 ? 24.156 -27.016 -3.988 1 64.94 162 VAL B N 1
ATOM 5143 C CA . VAL B 1 162 ? 23.25 -27.406 -5.066 1 64.94 162 VAL B CA 1
ATOM 5144 C C . VAL B 1 162 ? 23.938 -28.422 -5.973 1 64.94 162 VAL B C 1
ATOM 5146 O O . VAL B 1 162 ? 25.094 -28.234 -6.383 1 64.94 162 VAL B O 1
ATOM 5149 N N . GLY B 1 163 ? 23.312 -29.609 -6.223 1 60.12 163 GLY B N 1
ATOM 5150 C CA . GLY B 1 163 ? 23.797 -30.609 -7.164 1 60.12 163 GLY B CA 1
ATOM 5151 C C . GLY B 1 163 ? 24.5 -31.766 -6.488 1 60.12 163 GLY B C 1
ATOM 5152 O O . GLY B 1 163 ? 24.812 -32.75 -7.133 1 60.12 163 GLY B O 1
ATOM 5153 N N . GLU B 1 164 ? 24.859 -31.594 -5.277 1 58.28 164 GLU B N 1
ATOM 5154 C CA . GLU B 1 164 ? 25.625 -32.656 -4.641 1 58.28 164 GLU B CA 1
ATOM 5155 C C . GLU B 1 164 ? 24.734 -33.844 -4.324 1 58.28 164 GLU B C 1
ATOM 5157 O O . GLU B 1 164 ? 25.203 -35 -4.273 1 58.28 164 GLU B O 1
ATOM 5162 N N . ASP B 1 165 ? 23.547 -33.469 -3.914 1 57.91 165 ASP B N 1
ATOM 5163 C CA . ASP B 1 165 ? 22.688 -34.625 -3.809 1 57.91 165 ASP B CA 1
ATOM 5164 C C . ASP B 1 165 ? 22.094 -35 -5.168 1 57.91 165 ASP B C 1
ATOM 5166 O O . ASP B 1 165 ? 21.016 -34.5 -5.535 1 57.91 165 ASP B O 1
ATOM 5170 N N . GLU B 1 166 ? 22.812 -35.5 -6.082 1 58.41 166 GLU B N 1
ATOM 5171 C CA . GLU B 1 166 ? 22.703 -35.688 -7.523 1 58.41 166 GLU B CA 1
ATOM 5172 C C . GLU B 1 166 ? 21.406 -36.406 -7.887 1 58.41 166 GLU B C 1
ATOM 5174 O O . GLU B 1 166 ? 20.766 -36.062 -8.891 1 58.41 166 GLU B O 1
ATOM 5179 N N . ASP B 1 167 ? 20.922 -37.312 -7.047 1 65.81 167 ASP B N 1
ATOM 5180 C CA . ASP B 1 167 ? 19.922 -38.188 -7.617 1 65.81 167 ASP B CA 1
ATOM 5181 C C . ASP B 1 167 ? 18.516 -37.656 -7.438 1 65.81 167 ASP B C 1
ATOM 5183 O O . ASP B 1 167 ? 17.578 -38.094 -8.117 1 65.81 167 ASP B O 1
ATOM 5187 N N . ALA B 1 168 ? 18.422 -36.562 -6.773 1 77.12 168 ALA B N 1
ATOM 5188 C CA . ALA B 1 168 ? 17.047 -36.156 -6.492 1 77.12 168 ALA B CA 1
ATOM 5189 C C . ALA B 1 168 ? 16.625 -35 -7.398 1 77.12 168 ALA B C 1
ATOM 5191 O O . ALA B 1 168 ? 15.445 -34.875 -7.746 1 77.12 168 ALA B O 1
ATOM 5192 N N . MET B 1 169 ? 17.547 -34.281 -7.91 1 86.5 169 MET B N 1
ATOM 5193 C CA . MET B 1 169 ? 17.188 -33.156 -8.75 1 86.5 169 MET B CA 1
ATOM 5194 C C . MET B 1 169 ? 16.906 -33.594 -10.18 1 86.5 169 MET B C 1
ATOM 5196 O O . MET B 1 169 ? 17.547 -34.5 -10.695 1 86.5 169 MET B O 1
ATOM 5200 N N . LEU B 1 170 ? 15.969 -32.938 -10.734 1 92.69 170 LEU B N 1
ATOM 5201 C CA . LEU B 1 170 ? 15.633 -33.25 -12.125 1 92.69 170 LEU B CA 1
ATOM 5202 C C . LEU B 1 170 ? 16.797 -32.938 -13.047 1 92.69 170 LEU B C 1
ATOM 5204 O O . LEU B 1 170 ? 17.359 -31.828 -13 1 92.69 170 LEU B O 1
ATOM 5208 N N . ARG B 1 171 ? 17.219 -33.875 -13.828 1 94.75 171 ARG B N 1
ATOM 5209 C CA . ARG B 1 171 ? 18.391 -33.719 -14.672 1 94.75 171 ARG B CA 1
ATOM 5210 C C . ARG B 1 171 ? 18.203 -34.438 -16.016 1 94.75 171 ARG B C 1
ATOM 5212 O O . ARG B 1 171 ? 17.391 -35.344 -16.125 1 94.75 171 ARG B O 1
ATOM 5219 N N . ILE B 1 172 ? 18.938 -34.031 -17 1 96.75 172 ILE B N 1
ATOM 5220 C CA . ILE B 1 172 ? 19.031 -34.719 -18.281 1 96.75 172 ILE B CA 1
ATOM 5221 C C . ILE B 1 172 ? 19.984 -35.906 -18.172 1 96.75 172 ILE B C 1
ATOM 5223 O O . ILE B 1 172 ? 21.141 -35.75 -17.797 1 96.75 172 ILE B O 1
ATOM 5227 N N . VAL B 1 173 ? 19.562 -37.062 -18.547 1 95.94 173 VAL B N 1
ATOM 5228 C CA . VAL B 1 173 ? 20.391 -38.25 -18.375 1 95.94 173 VAL B CA 1
ATOM 5229 C C . VAL B 1 173 ? 20.891 -38.719 -19.734 1 95.94 173 VAL B C 1
ATOM 5231 O O . VAL B 1 173 ? 21.938 -39.375 -19.812 1 95.94 173 VAL B O 1
ATOM 5234 N N . ARG B 1 174 ? 20.125 -38.438 -20.719 1 96.38 174 ARG B N 1
ATOM 5235 C CA . ARG B 1 174 ? 20.547 -38.812 -22.078 1 96.38 174 ARG B CA 1
ATOM 5236 C C . ARG B 1 174 ? 19.828 -37.969 -23.109 1 96.38 174 ARG B C 1
ATOM 5238 O O . ARG B 1 174 ? 18.797 -37.344 -22.828 1 96.38 174 ARG B O 1
ATOM 5245 N N . THR B 1 175 ? 20.484 -37.844 -24.266 1 95.94 175 THR B N 1
ATOM 5246 C CA . THR B 1 175 ? 19.891 -37.219 -25.422 1 95.94 175 THR B CA 1
ATOM 5247 C C . THR B 1 175 ? 19.828 -38.156 -26.609 1 95.94 175 THR B C 1
ATOM 5249 O O . THR B 1 175 ? 20.672 -39.031 -26.75 1 95.94 175 THR B O 1
ATOM 5252 N N . ASN B 1 176 ? 18.766 -38.031 -27.391 1 95.44 176 ASN B N 1
ATOM 5253 C CA . ASN B 1 176 ? 18.672 -38.781 -28.641 1 95.44 176 ASN B CA 1
ATOM 5254 C C . ASN B 1 176 ? 18.031 -37.969 -29.75 1 95.44 176 ASN B C 1
ATOM 5256 O O . ASN B 1 176 ? 17.922 -36.75 -29.625 1 95.44 176 ASN B O 1
ATOM 5260 N N . SER B 1 177 ? 17.734 -38.625 -30.891 1 96.5 177 SER B N 1
ATOM 5261 C CA . SER B 1 177 ? 17.219 -37.875 -32.062 1 96.5 177 SER B CA 1
ATOM 5262 C C . SER B 1 177 ? 15.82 -37.312 -31.766 1 96.5 177 SER B C 1
ATOM 5264 O O . SER B 1 177 ? 15.406 -36.344 -32.375 1 96.5 177 SER B O 1
ATOM 5266 N N . GLU B 1 178 ? 15.195 -37.875 -30.797 1 97 178 GLU B N 1
ATOM 5267 C CA . GLU B 1 178 ? 13.812 -37.5 -30.516 1 97 178 GLU B CA 1
ATOM 5268 C C . GLU B 1 178 ? 13.742 -36.375 -29.5 1 97 178 GLU B C 1
ATOM 5270 O O . GLU B 1 178 ? 12.789 -35.594 -29.484 1 97 178 GLU B O 1
ATOM 5275 N N . GLY B 1 179 ? 14.688 -36.375 -28.594 1 98.06 179 GLY B N 1
ATOM 5276 C CA . GLY B 1 179 ? 14.664 -35.375 -27.547 1 98.06 179 GLY B CA 1
ATOM 5277 C C . GLY B 1 179 ? 15.625 -35.656 -26.422 1 98.06 179 GLY B C 1
ATOM 5278 O O . GLY B 1 179 ? 16.703 -36.219 -26.641 1 98.06 179 GLY B O 1
ATOM 5279 N N . ILE B 1 180 ? 15.281 -35.125 -25.266 1 98.12 180 ILE B N 1
ATOM 5280 C CA . ILE B 1 180 ? 16.078 -35.406 -24.078 1 98.12 180 ILE B CA 1
ATOM 5281 C C . ILE B 1 180 ? 15.32 -36.312 -23.125 1 98.12 180 ILE B C 1
ATOM 5283 O O . ILE B 1 180 ? 14.086 -36.312 -23.125 1 98.12 180 ILE B O 1
ATOM 5287 N N . VAL B 1 181 ? 16.031 -37.125 -22.391 1 98.19 181 VAL B N 1
ATOM 5288 C CA . VAL B 1 181 ? 15.453 -38 -21.375 1 98.19 181 VAL B CA 1
ATOM 5289 C C . VAL B 1 181 ? 15.781 -37.438 -19.984 1 98.19 181 VAL B C 1
ATOM 5291 O O . VAL B 1 181 ? 16.938 -37.219 -19.656 1 98.19 181 VAL B O 1
ATOM 5294 N N . MET B 1 182 ? 14.75 -37.25 -19.25 1 97.31 182 MET B N 1
ATOM 5295 C CA . MET B 1 182 ? 14.891 -36.594 -17.953 1 97.31 182 MET B CA 1
ATOM 5296 C C . MET B 1 182 ? 14.625 -37.594 -16.828 1 97.31 182 MET B C 1
ATOM 5298 O O . MET B 1 182 ? 13.734 -38.438 -16.938 1 97.31 182 MET B O 1
ATOM 5302 N N . ARG B 1 183 ? 15.367 -37.531 -15.742 1 96.31 183 ARG B N 1
ATOM 5303 C CA . ARG B 1 183 ? 15.219 -38.344 -14.531 1 96.31 183 ARG B CA 1
ATOM 5304 C C . ARG B 1 183 ? 15.359 -37.469 -13.281 1 96.31 183 ARG B C 1
ATOM 5306 O O . ARG B 1 183 ? 16.203 -36.562 -13.234 1 96.31 183 ARG B O 1
ATOM 5313 N N . GLY B 1 184 ? 14.469 -37.688 -12.328 1 93.31 184 GLY B N 1
ATOM 5314 C CA . GLY B 1 184 ? 14.523 -36.938 -11.086 1 93.31 184 GLY B CA 1
ATOM 5315 C C . GLY B 1 184 ? 13.148 -36.531 -10.578 1 93.31 184 GLY B C 1
ATOM 5316 O O . GLY B 1 184 ? 12.172 -37.25 -10.773 1 93.31 184 GLY B O 1
ATOM 5317 N N . ALA B 1 185 ? 13.164 -35.406 -9.773 1 91 185 ALA B N 1
ATOM 5318 C CA . ALA B 1 185 ? 11.891 -35.062 -9.156 1 91 185 ALA B CA 1
ATOM 5319 C C . ALA B 1 185 ? 11.758 -33.531 -9.031 1 91 185 ALA B C 1
ATOM 5321 O O . ALA B 1 185 ? 12.758 -32.812 -9.047 1 91 185 ALA B O 1
ATOM 5322 N N . LYS B 1 186 ? 10.594 -33.094 -9.07 1 92.69 186 LYS B N 1
ATOM 5323 C CA . LYS B 1 186 ? 10.18 -31.734 -8.719 1 92.69 186 LYS B CA 1
ATOM 5324 C C . LYS B 1 186 ? 9.039 -31.75 -7.703 1 92.69 186 LYS B C 1
ATOM 5326 O O . LYS B 1 186 ? 8.289 -32.719 -7.625 1 92.69 186 LYS B O 1
ATOM 5331 N N . MET B 1 187 ? 8.992 -30.703 -6.887 1 87.25 187 MET B N 1
ATOM 5332 C CA . MET B 1 187 ? 7.965 -30.734 -5.852 1 87.25 187 MET B CA 1
ATOM 5333 C C . MET B 1 187 ? 7.086 -29.484 -5.922 1 87.25 187 MET B C 1
ATOM 5335 O O . MET B 1 187 ? 7.473 -28.484 -6.516 1 87.25 187 MET B O 1
ATOM 5339 N N . VAL B 1 188 ? 5.891 -29.641 -5.301 1 85.38 188 VAL B N 1
ATOM 5340 C CA . VAL B 1 188 ? 4.875 -28.609 -5.117 1 85.38 188 VAL B CA 1
ATOM 5341 C C . VAL B 1 188 ? 4.371 -28.141 -6.477 1 85.38 188 VAL B C 1
ATOM 5343 O O . VAL B 1 188 ? 4.395 -26.938 -6.766 1 85.38 188 VAL B O 1
ATOM 5346 N N . ALA B 1 189 ? 4.074 -29.031 -7.215 1 92.62 189 ALA B N 1
ATOM 5347 C CA . ALA B 1 189 ? 3.426 -28.719 -8.484 1 92.62 189 ALA B CA 1
ATOM 5348 C C . ALA B 1 189 ? 1.916 -28.578 -8.312 1 92.62 189 ALA B C 1
ATOM 5350 O O . ALA B 1 189 ? 1.177 -29.562 -8.453 1 92.62 189 ALA B O 1
ATOM 5351 N N . THR B 1 190 ? 1.549 -27.344 -8.078 1 94.5 190 THR B N 1
ATOM 5352 C CA . THR B 1 190 ? 0.129 -27.078 -7.879 1 94.5 190 THR B CA 1
ATOM 5353 C C . THR B 1 190 ? -0.631 -27.172 -9.195 1 94.5 190 THR B C 1
ATOM 5355 O O . THR B 1 190 ? -0.179 -26.656 -10.219 1 94.5 190 THR B O 1
ATOM 5358 N N . ALA B 1 191 ? -1.734 -27.938 -9.227 1 96.94 191 ALA B N 1
ATOM 5359 C CA . ALA B 1 191 ? -2.674 -28.078 -10.336 1 96.94 191 ALA B CA 1
ATOM 5360 C C . ALA B 1 191 ? -2.133 -29.047 -11.391 1 96.94 191 ALA B C 1
ATOM 5362 O O . ALA B 1 191 ? -2.795 -29.312 -12.391 1 96.94 191 ALA B O 1
ATOM 5363 N N . ALA B 1 192 ? -1.016 -29.688 -11.148 1 96.25 192 ALA B N 1
ATOM 5364 C CA . ALA B 1 192 ? -0.358 -30.516 -12.141 1 96.25 192 ALA B CA 1
ATOM 5365 C C . ALA B 1 192 ? -1.233 -31.719 -12.523 1 96.25 192 ALA B C 1
ATOM 5367 O O . ALA B 1 192 ? -1.36 -32.062 -13.703 1 96.25 192 ALA B O 1
ATOM 5368 N N . PRO B 1 193 ? -1.926 -32.312 -11.578 1 96.62 193 PRO B N 1
ATOM 5369 C CA . PRO B 1 193 ? -2.691 -33.531 -11.922 1 96.62 193 PRO B CA 1
ATOM 5370 C C . PRO B 1 193 ? -3.783 -33.25 -12.953 1 96.62 193 PRO B C 1
ATOM 5372 O O . PRO B 1 193 ? -4.254 -34.188 -13.617 1 96.62 193 PRO B O 1
ATOM 5375 N N . TYR B 1 194 ? -4.203 -32.031 -13.031 1 97.81 194 TYR B N 1
ATOM 5376 C CA . TYR B 1 194 ? -5.266 -31.719 -13.984 1 97.81 194 TYR B CA 1
ATOM 5377 C C . TYR B 1 194 ? -4.832 -30.625 -14.961 1 97.81 194 TYR B C 1
ATOM 5379 O O . TYR B 1 194 ? -5.648 -29.812 -15.391 1 97.81 194 TYR B O 1
ATOM 5387 N N . ALA B 1 195 ? -3.574 -30.516 -15.227 1 98.19 195 ALA B N 1
ATOM 5388 C CA . ALA B 1 195 ? -3.033 -29.609 -16.234 1 98.19 195 ALA B CA 1
ATOM 5389 C C . ALA B 1 195 ? -2.814 -30.344 -17.562 1 98.19 195 ALA B C 1
ATOM 5391 O O . ALA B 1 195 ? -2.768 -31.578 -17.594 1 98.19 195 ALA B O 1
ATOM 5392 N N . ASP B 1 196 ? -2.775 -29.562 -18.656 1 98.06 196 ASP B N 1
ATOM 5393 C CA . ASP B 1 196 ? -2.381 -30.109 -19.953 1 98.06 196 ASP B CA 1
ATOM 5394 C C . ASP B 1 196 ? -0.869 -30.297 -20.031 1 98.06 196 ASP B C 1
ATOM 5396 O O . ASP B 1 196 ? -0.393 -31.359 -20.453 1 98.06 196 ASP B O 1
ATOM 5400 N N . ASP B 1 197 ? -0.166 -29.312 -19.656 1 98.38 197 ASP B N 1
ATOM 5401 C CA . ASP B 1 197 ? 1.292 -29.297 -19.719 1 98.38 197 ASP B CA 1
ATOM 5402 C C . ASP B 1 197 ? 1.896 -28.656 -18.484 1 98.38 197 ASP B C 1
ATOM 5404 O O . ASP B 1 197 ? 1.237 -27.859 -17.797 1 98.38 197 ASP B O 1
ATOM 5408 N N . ILE B 1 198 ? 3.105 -28.984 -18.203 1 98.19 198 ILE B N 1
ATOM 5409 C CA . ILE B 1 198 ? 3.895 -28.438 -17.109 1 98.19 198 ILE B CA 1
ATOM 5410 C C . ILE B 1 198 ? 5.164 -27.797 -17.656 1 98.19 198 ILE B C 1
ATOM 5412 O O . ILE B 1 198 ? 5.918 -28.422 -18.391 1 98.19 198 ILE B O 1
ATOM 5416 N N . ILE B 1 199 ? 5.312 -26.547 -17.375 1 98.25 199 ILE B N 1
ATOM 5417 C CA . ILE B 1 199 ? 6.586 -25.906 -17.688 1 98.25 199 ILE B CA 1
ATOM 5418 C C . ILE B 1 199 ? 7.535 -26.047 -16.5 1 98.25 199 ILE B C 1
ATOM 5420 O O . ILE B 1 199 ? 7.238 -25.562 -15.398 1 98.25 199 ILE B O 1
ATOM 5424 N N . ALA B 1 200 ? 8.664 -26.656 -16.719 1 97.38 200 ALA B N 1
ATOM 5425 C CA . ALA B 1 200 ? 9.578 -26.969 -15.617 1 97.38 200 ALA B CA 1
ATOM 5426 C C . ALA B 1 200 ? 10.938 -26.312 -15.836 1 97.38 200 ALA B C 1
ATOM 5428 O O . ALA B 1 200 ? 11.5 -26.375 -16.938 1 97.38 200 ALA B O 1
ATOM 5429 N N . TYR B 1 201 ? 11.445 -25.641 -14.922 1 96.06 201 TYR B N 1
ATOM 5430 C CA . TYR B 1 201 ? 12.789 -25.078 -14.891 1 96.06 201 TYR B CA 1
ATOM 5431 C C . TYR B 1 201 ? 13.227 -24.797 -13.453 1 96.06 201 TYR B C 1
ATOM 5433 O O . TYR B 1 201 ? 12.391 -24.719 -12.547 1 96.06 201 TYR B O 1
ATOM 5441 N N . PRO B 1 202 ? 14.492 -24.75 -13.164 1 92.19 202 PRO B N 1
ATOM 5442 C CA . PRO B 1 202 ? 14.969 -24.594 -11.789 1 92.19 202 PRO B CA 1
ATOM 5443 C C . PRO B 1 202 ? 14.773 -23.188 -11.242 1 92.19 202 PRO B C 1
ATOM 5445 O O . PRO B 1 202 ? 14.93 -22.203 -11.984 1 92.19 202 PRO B O 1
ATOM 5448 N N . ILE B 1 203 ? 14.531 -23.156 -9.953 1 87.62 203 ILE B N 1
ATOM 5449 C CA . ILE B 1 203 ? 14.32 -21.875 -9.281 1 87.62 203 ILE B CA 1
ATOM 5450 C C . ILE B 1 203 ? 15.672 -21.25 -8.914 1 87.62 203 ILE B C 1
ATOM 5452 O O . ILE B 1 203 ? 15.828 -20.031 -8.906 1 87.62 203 ILE B O 1
ATOM 5456 N N . GLN B 1 204 ? 16.672 -22.062 -8.648 1 85.94 204 GLN B N 1
ATOM 5457 C CA . GLN B 1 204 ? 17.984 -21.594 -8.211 1 85.94 204 GLN B CA 1
ATOM 5458 C C . GLN B 1 204 ? 18.953 -21.531 -9.383 1 85.94 204 GLN B C 1
ATOM 5460 O O . GLN B 1 204 ? 18.75 -22.188 -10.406 1 85.94 204 GLN B O 1
ATOM 5465 N N . ARG B 1 205 ? 20.016 -20.844 -9.133 1 88.81 205 ARG B N 1
ATOM 5466 C CA . ARG B 1 205 ? 21.094 -20.797 -10.125 1 88.81 205 ARG B CA 1
ATOM 5467 C C . ARG B 1 205 ? 21.844 -22.125 -10.164 1 88.81 205 ARG B C 1
ATOM 5469 O O . ARG B 1 205 ? 22.266 -22.641 -9.125 1 88.81 205 ARG B O 1
ATOM 5476 N N . ILE B 1 206 ? 21.969 -22.609 -11.328 1 91.75 206 ILE B N 1
ATOM 5477 C CA . ILE B 1 206 ? 22.656 -23.875 -11.516 1 91.75 206 ILE B CA 1
ATOM 5478 C C . ILE B 1 206 ? 24.141 -23.625 -11.758 1 91.75 206 ILE B C 1
ATOM 5480 O O . ILE B 1 206 ? 24.5 -22.75 -12.539 1 91.75 206 ILE B O 1
ATOM 5484 N N . PRO B 1 207 ? 24.953 -24.359 -11.039 1 90.5 207 PRO B N 1
ATOM 5485 C CA . PRO B 1 207 ? 26.391 -24.203 -11.273 1 90.5 207 PRO B CA 1
ATOM 5486 C C . PRO B 1 207 ? 26.812 -24.578 -12.695 1 90.5 207 PRO B C 1
ATOM 5488 O O . PRO B 1 207 ? 26.266 -25.531 -13.266 1 90.5 207 PRO B O 1
ATOM 5491 N N . GLY B 1 208 ? 27.859 -23.938 -13.156 1 91.25 208 GLY B N 1
ATOM 5492 C CA . GLY B 1 208 ? 28.328 -24.141 -14.523 1 91.25 208 GLY B CA 1
ATOM 5493 C C . GLY B 1 208 ? 28.828 -25.547 -14.781 1 91.25 208 GLY B C 1
ATOM 5494 O O . GLY B 1 208 ? 28.75 -26.047 -15.906 1 91.25 208 GLY B O 1
ATOM 5495 N N . HIS B 1 209 ? 29.312 -26.188 -13.766 1 90.94 209 HIS B N 1
ATOM 5496 C CA . HIS B 1 209 ? 29.906 -27.5 -13.945 1 90.94 209 HIS B CA 1
ATOM 5497 C C . HIS B 1 209 ? 28.859 -28.594 -13.891 1 90.94 209 HIS B C 1
ATOM 5499 O O . HIS B 1 209 ? 29.188 -29.781 -13.977 1 90.94 209 HIS B O 1
ATOM 5505 N N . ARG B 1 210 ? 27.562 -28.25 -13.789 1 91.75 210 ARG B N 1
ATOM 5506 C CA . ARG B 1 210 ? 26.469 -29.219 -13.797 1 91.75 210 ARG B CA 1
ATOM 5507 C C . ARG B 1 210 ? 25.422 -28.844 -14.836 1 91.75 210 ARG B C 1
ATOM 5509 O O . ARG B 1 210 ? 24.25 -28.672 -14.508 1 91.75 210 ARG B O 1
ATOM 5516 N N . PRO B 1 211 ? 25.812 -28.766 -16 1 94.25 211 PRO B N 1
ATOM 5517 C CA . PRO B 1 211 ? 24.906 -28.266 -17.047 1 94.25 211 PRO B CA 1
ATOM 5518 C C . PRO B 1 211 ? 23.672 -29.172 -17.219 1 94.25 211 PRO B C 1
ATOM 5520 O O . PRO B 1 211 ? 22.641 -28.703 -17.703 1 94.25 211 PRO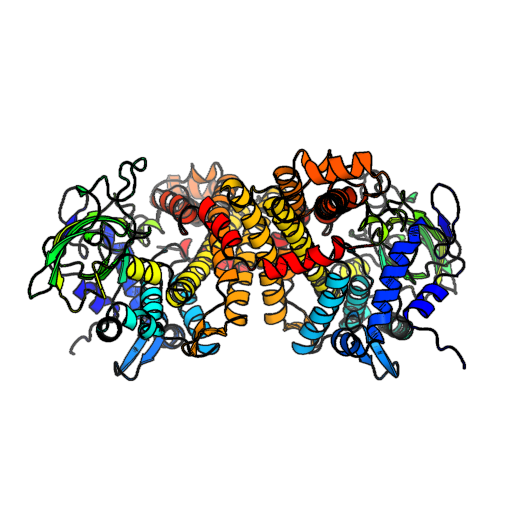 B O 1
ATOM 5523 N N . GLU B 1 212 ? 23.703 -30.438 -16.844 1 94.12 212 GLU B N 1
ATOM 5524 C CA . GLU B 1 212 ? 22.594 -31.375 -17 1 94.12 212 GLU B CA 1
ATOM 5525 C C . GLU B 1 212 ? 21.406 -30.984 -16.141 1 94.12 212 GLU B C 1
ATOM 5527 O O . GLU B 1 212 ? 20.281 -31.469 -16.344 1 94.12 212 GLU B O 1
ATOM 5532 N N . LEU B 1 213 ? 21.656 -30.109 -15.156 1 93.81 213 LEU B N 1
ATOM 5533 C CA . LEU B 1 213 ? 20.594 -29.656 -14.258 1 93.81 213 LEU B CA 1
ATOM 5534 C C . LEU B 1 213 ? 19.906 -28.406 -14.82 1 93.81 213 LEU B C 1
ATOM 5536 O O . LEU B 1 213 ? 18.875 -27.984 -14.32 1 93.81 213 LEU B O 1
ATOM 5540 N N . ALA B 1 214 ? 20.5 -27.828 -15.82 1 95.94 214 ALA B N 1
ATOM 5541 C CA . ALA B 1 214 ? 20.016 -26.578 -16.391 1 95.94 214 ALA B CA 1
ATOM 5542 C C . ALA B 1 214 ? 19.125 -26.828 -17.594 1 95.94 214 ALA B C 1
ATOM 5544 O O . ALA B 1 214 ? 19.625 -27.047 -18.703 1 95.94 214 ALA B O 1
ATOM 5545 N N . HIS B 1 215 ? 17.875 -26.734 -17.375 1 96.19 215 HIS B N 1
ATOM 5546 C CA . HIS B 1 215 ? 16.906 -27 -18.438 1 96.19 215 HIS B CA 1
ATOM 5547 C C . HIS B 1 215 ? 15.625 -26.219 -18.234 1 96.19 215 HIS B C 1
ATOM 5549 O O . HIS B 1 215 ? 15.273 -25.859 -17.109 1 96.19 215 HIS B O 1
ATOM 5555 N N . MET B 1 216 ? 14.977 -25.844 -19.25 1 97.94 216 MET B N 1
ATOM 5556 C CA . MET B 1 216 ? 13.594 -25.375 -19.328 1 97.94 216 MET B CA 1
ATOM 5557 C C . MET B 1 216 ? 12.812 -26.188 -20.359 1 97.94 216 MET B C 1
ATOM 5559 O O . MET B 1 216 ? 13.102 -26.125 -21.547 1 97.94 216 MET B O 1
ATOM 5563 N N . VAL B 1 217 ? 11.875 -26.922 -19.922 1 98.31 217 VAL B N 1
ATOM 5564 C CA . VAL B 1 217 ? 11.18 -27.859 -20.797 1 98.31 217 VAL B CA 1
ATOM 5565 C C . VAL B 1 217 ? 9.672 -27.75 -20.578 1 98.31 217 VAL B C 1
ATOM 5567 O O . VAL B 1 217 ? 9.227 -27.25 -19.531 1 98.31 217 VAL B O 1
ATOM 5570 N N . ILE B 1 218 ? 8.906 -28.062 -21.547 1 98.56 218 ILE B N 1
ATOM 5571 C CA . ILE B 1 218 ? 7.461 -28.234 -21.469 1 98.56 218 ILE B CA 1
ATOM 5572 C C . ILE B 1 218 ? 7.105 -29.719 -21.531 1 98.56 218 ILE B C 1
ATOM 5574 O O . ILE B 1 218 ? 7.363 -30.375 -22.547 1 98.56 218 ILE B O 1
ATOM 5578 N N . VAL B 1 219 ? 6.523 -30.219 -20.516 1 98.31 219 VAL B N 1
ATOM 5579 C CA . VAL B 1 219 ? 6.254 -31.641 -20.422 1 98.31 219 VAL B CA 1
ATOM 5580 C C . VAL B 1 219 ? 4.75 -31.891 -20.469 1 98.31 219 VAL B C 1
ATOM 5582 O O . VAL B 1 219 ? 3.996 -31.328 -19.672 1 98.31 219 VAL B O 1
ATOM 5585 N N . ALA B 1 220 ? 4.352 -32.719 -21.406 1 97.88 220 ALA B N 1
ATOM 5586 C CA . ALA B 1 220 ? 2.955 -33.156 -21.375 1 97.88 220 ALA B CA 1
ATOM 5587 C C . ALA B 1 220 ? 2.668 -34 -20.141 1 97.88 220 ALA B C 1
ATOM 5589 O O . ALA B 1 220 ? 3.441 -34.906 -19.812 1 97.88 220 ALA B O 1
ATOM 5590 N N . VAL B 1 221 ? 1.581 -33.781 -19.484 1 97.81 221 VAL B N 1
ATOM 5591 C CA . VAL B 1 221 ? 1.311 -34.438 -18.203 1 97.81 221 VAL B CA 1
ATOM 5592 C C . VAL B 1 221 ? 1.107 -35.938 -18.438 1 97.81 221 VAL B C 1
ATOM 5594 O O . VAL B 1 221 ? 1.386 -36.75 -17.547 1 97.81 221 VAL B O 1
ATOM 5597 N N . GLY B 1 222 ? 0.701 -36.344 -19.641 1 96.88 222 GLY B N 1
ATOM 5598 C CA . GLY B 1 222 ? 0.478 -37.719 -19.969 1 96.88 222 GLY B CA 1
ATOM 5599 C C . GLY B 1 222 ? 1.727 -38.438 -20.453 1 96.88 222 GLY B C 1
ATOM 5600 O O . GLY B 1 222 ? 1.66 -39.562 -20.922 1 96.88 222 GLY B O 1
ATOM 5601 N N . SER B 1 223 ? 2.814 -37.781 -20.375 1 97.31 223 SER B N 1
ATOM 5602 C CA . SER B 1 223 ? 4.051 -38.406 -20.875 1 97.31 223 SER B CA 1
ATOM 5603 C C . SER B 1 223 ? 4.363 -39.688 -20.125 1 97.31 223 SER B C 1
ATOM 5605 O O . SER B 1 223 ? 4.254 -39.75 -18.906 1 97.31 223 SER B O 1
ATOM 5607 N N . PRO B 1 224 ? 4.781 -40.75 -20.938 1 97.19 224 PRO B N 1
ATOM 5608 C CA . PRO B 1 224 ? 5.203 -41.969 -20.266 1 97.19 224 PRO B CA 1
ATOM 5609 C C . PRO B 1 224 ? 6.359 -41.75 -19.297 1 97.19 224 PRO B C 1
ATOM 5611 O O . PRO B 1 224 ? 7.289 -41 -19.609 1 97.19 224 PRO B O 1
ATOM 5614 N N . GLY B 1 225 ? 6.234 -42.344 -18.109 1 97.56 225 GLY B N 1
ATOM 5615 C CA . GLY B 1 225 ? 7.305 -42.25 -17.141 1 97.56 225 GLY B CA 1
ATOM 5616 C C . GLY B 1 225 ? 7.117 -41.094 -16.156 1 97.56 225 GLY B C 1
ATOM 5617 O O . GLY B 1 225 ? 7.793 -41.031 -15.125 1 97.56 225 GLY B O 1
ATOM 5618 N N . LEU B 1 226 ? 6.191 -40.188 -16.438 1 97.81 226 LEU B N 1
ATOM 5619 C CA . LEU B 1 226 ? 5.898 -39.094 -15.516 1 97.81 226 LEU B CA 1
ATOM 5620 C C . LEU B 1 226 ? 4.855 -39.5 -14.484 1 97.81 226 LEU B C 1
ATOM 5622 O O . LEU B 1 226 ? 3.771 -39.969 -14.852 1 97.81 226 LEU B O 1
ATOM 5626 N N . HIS B 1 227 ? 5.215 -39.469 -13.219 1 96.5 227 HIS B N 1
ATOM 5627 C CA . HIS B 1 227 ? 4.316 -39.812 -12.125 1 96.5 227 HIS B CA 1
ATOM 5628 C C . HIS B 1 227 ? 4.027 -38.594 -11.242 1 96.5 227 HIS B C 1
ATOM 5630 O O . HIS B 1 227 ? 4.953 -37.969 -10.75 1 96.5 227 HIS B O 1
ATOM 5636 N N . LEU B 1 228 ? 2.762 -38.312 -11.062 1 97.56 228 LEU B N 1
ATOM 5637 C CA . LEU B 1 228 ? 2.326 -37.219 -10.188 1 97.56 228 LEU B CA 1
ATOM 5638 C C . LEU B 1 228 ? 1.769 -37.781 -8.883 1 97.56 228 LEU B C 1
ATOM 5640 O O . LEU B 1 228 ? 0.676 -38.344 -8.859 1 97.56 228 LEU B O 1
ATOM 5644 N N . VAL B 1 229 ? 2.48 -37.562 -7.828 1 94.38 229 VAL B N 1
ATOM 5645 C CA . VAL B 1 229 ? 2.057 -38.062 -6.527 1 94.38 229 VAL B CA 1
ATOM 5646 C C . VAL B 1 229 ? 1.41 -36.938 -5.723 1 94.38 229 VAL B C 1
ATOM 5648 O O . VAL B 1 229 ? 2.096 -36 -5.258 1 94.38 229 VAL B O 1
ATOM 5651 N N . CYS B 1 230 ? 0.158 -37.125 -5.508 1 95.12 230 CYS B N 1
ATOM 5652 C CA . CYS B 1 230 ? -0.637 -36.062 -4.895 1 95.12 230 CYS B CA 1
ATOM 5653 C C . CYS B 1 230 ? -0.513 -36.094 -3.377 1 95.12 230 CYS B C 1
ATOM 5655 O O . CYS B 1 230 ? -0.299 -37.156 -2.793 1 95.12 230 CYS B O 1
ATOM 5657 N N . ARG B 1 231 ? -0.591 -34.969 -2.773 1 91.44 231 ARG B N 1
ATOM 5658 C CA . ARG B 1 231 ? -0.844 -34.938 -1.336 1 91.44 231 ARG B CA 1
ATOM 5659 C C . ARG B 1 231 ? -2.248 -35.438 -1.015 1 91.44 231 ARG B C 1
ATOM 5661 O O . ARG B 1 231 ? -3.035 -35.719 -1.922 1 91.44 231 ARG B O 1
ATOM 5668 N N . GLU B 1 232 ? -2.508 -35.531 0.293 1 89.69 232 GLU B N 1
ATOM 5669 C CA . GLU B 1 232 ? -3.867 -35.875 0.693 1 89.69 232 GLU B CA 1
ATOM 5670 C C . GLU B 1 232 ? -4.879 -34.875 0.166 1 89.69 232 GLU B C 1
ATOM 5672 O O . GLU B 1 232 ? -4.57 -33.688 0.041 1 89.69 232 GLU B O 1
ATOM 5677 N N . SER B 1 233 ? -5.984 -35.406 -0.214 1 93 233 SER B N 1
ATOM 5678 C CA . SER B 1 233 ? -7.043 -34.5 -0.692 1 93 233 SER B CA 1
ATOM 5679 C C . SER B 1 233 ? -7.738 -33.812 0.466 1 93 233 SER B C 1
ATOM 5681 O O . SER B 1 233 ? -8 -34.406 1.505 1 93 233 SER B O 1
ATOM 5683 N N . PHE B 1 234 ? -7.969 -32.562 0.293 1 90.81 234 PHE B N 1
ATOM 5684 C CA . PHE B 1 234 ? -8.734 -31.781 1.254 1 90.81 234 PHE B CA 1
ATOM 5685 C C . PHE B 1 234 ? -10.141 -31.5 0.731 1 90.81 234 PHE B C 1
ATOM 5687 O O . PHE B 1 234 ? -10.875 -30.688 1.298 1 90.81 234 PHE B O 1
ATOM 5694 N N . ALA B 1 235 ? -10.484 -32.156 -0.37 1 91.56 235 ALA B N 1
ATOM 5695 C CA . ALA B 1 235 ? -11.797 -31.969 -0.977 1 91.56 235 ALA B CA 1
ATOM 5696 C C . ALA B 1 235 ? -12.898 -32.562 -0.107 1 91.56 235 ALA B C 1
ATOM 5698 O O . ALA B 1 235 ? -12.742 -33.656 0.416 1 91.56 235 ALA B O 1
ATOM 5699 N N . ALA B 1 236 ? -13.93 -31.766 0.068 1 88.06 236 ALA B N 1
ATOM 5700 C CA . ALA B 1 236 ? -15.133 -32.281 0.723 1 88.06 236 ALA B CA 1
ATOM 5701 C C . ALA B 1 236 ? -16.141 -32.781 -0.303 1 88.06 236 ALA B C 1
ATOM 5703 O O . ALA B 1 236 ? -16.047 -32.438 -1.489 1 88.06 236 ALA B O 1
ATOM 5704 N N . SER B 1 237 ? -16.984 -33.625 0.233 1 86.62 237 SER B N 1
ATOM 5705 C CA . SER B 1 237 ? -18.062 -34.062 -0.629 1 86.62 237 SER B CA 1
ATOM 5706 C C . SER B 1 237 ? -18.969 -32.906 -1.033 1 86.62 237 SER B C 1
ATOM 5708 O O . SER B 1 237 ? -19.203 -32 -0.24 1 86.62 237 SER B O 1
ATOM 5710 N N . PRO B 1 238 ? -19.406 -33 -2.24 1 80.5 238 PRO B N 1
ATOM 5711 C CA . PRO B 1 238 ? -20.328 -31.938 -2.672 1 80.5 238 PRO B CA 1
ATOM 5712 C C . PRO B 1 238 ? -21.562 -31.828 -1.768 1 80.5 238 PRO B C 1
ATOM 5714 O O . PRO B 1 238 ? -22.188 -30.766 -1.706 1 80.5 238 PRO B O 1
ATOM 5717 N N . SER B 1 239 ? -21.812 -32.875 -1.12 1 76.56 239 SER B N 1
ATOM 5718 C CA . SER B 1 239 ? -22.984 -32.875 -0.249 1 76.56 239 SER B CA 1
ATOM 5719 C C . SER B 1 239 ? -22.641 -32.375 1.146 1 76.56 239 SER B C 1
ATOM 5721 O O . SER B 1 239 ? -23.531 -32.188 1.98 1 76.56 239 SER B O 1
ATOM 5723 N N . ASP B 1 240 ? -21.391 -32.062 1.257 1 80.25 240 ASP B N 1
ATOM 5724 C CA . ASP B 1 240 ? -20.984 -31.531 2.557 1 80.25 240 ASP B CA 1
ATOM 5725 C C . ASP B 1 240 ? -21.094 -30.016 2.588 1 80.25 240 ASP B C 1
ATOM 5727 O O . ASP B 1 240 ? -20.125 -29.312 2.27 1 80.25 240 ASP B O 1
ATOM 5731 N N . PHE B 1 241 ? -22.125 -29.531 3.072 1 80.12 241 PHE B N 1
ATOM 5732 C CA . PHE B 1 241 ? -22.438 -28.109 3.047 1 80.12 241 PHE B CA 1
ATOM 5733 C C . PHE B 1 241 ? -21.625 -27.359 4.098 1 80.12 241 PHE B C 1
ATOM 5735 O O . PHE B 1 241 ? -21.547 -26.125 4.062 1 80.12 241 PHE B O 1
ATOM 5742 N N . ALA B 1 242 ? -21.062 -28.156 4.996 1 82.12 242 ALA B N 1
ATOM 5743 C CA . ALA B 1 242 ? -20.266 -27.531 6.051 1 82.12 242 ALA B CA 1
ATOM 5744 C C . ALA B 1 242 ? -18.906 -27.062 5.52 1 82.12 242 ALA B C 1
ATOM 5746 O O . ALA B 1 242 ? -18.219 -26.281 6.168 1 82.12 242 ALA B O 1
ATOM 5747 N N . HIS B 1 243 ? -18.578 -27.594 4.371 1 90.69 243 HIS B N 1
ATOM 5748 C CA . HIS B 1 243 ? -17.281 -27.25 3.791 1 90.69 243 HIS B CA 1
ATOM 5749 C C . HIS B 1 243 ? -17.438 -26.781 2.346 1 90.69 243 HIS B C 1
ATOM 5751 O O . HIS B 1 243 ? -16.875 -27.406 1.431 1 90.69 243 HIS B O 1
ATOM 5757 N N . PRO B 1 244 ? -18.016 -25.656 2.203 1 91.94 244 PRO B N 1
ATOM 5758 C CA . PRO B 1 244 ? -18.375 -25.219 0.85 1 91.94 244 PRO B CA 1
ATOM 5759 C C . PRO B 1 244 ? -17.172 -24.859 0 1 91.94 244 PRO B C 1
ATOM 5761 O O . PRO B 1 244 ? -17.188 -25.031 -1.221 1 91.94 244 PRO B O 1
ATOM 5764 N N . LEU B 1 245 ? -16.109 -24.359 0.596 1 95.38 245 LEU B N 1
ATOM 5765 C CA . LEU B 1 245 ? -14.914 -24 -0.157 1 95.38 245 LEU B CA 1
ATOM 5766 C C . LEU B 1 245 ? -14.117 -25.25 -0.518 1 95.38 245 LEU B C 1
ATOM 5768 O O . LEU B 1 245 ? -13.68 -25.406 -1.66 1 95.38 245 LEU B O 1
ATOM 5772 N N . SER B 1 246 ? -13.977 -26.156 0.472 1 94.81 246 SER B N 1
ATOM 5773 C CA . SER B 1 246 ? -13.258 -27.406 0.251 1 94.81 246 SER B CA 1
ATOM 5774 C C . SER B 1 246 ? -13.914 -28.25 -0.842 1 94.81 246 SER B C 1
ATOM 5776 O O . SER B 1 246 ? -13.234 -28.953 -1.583 1 94.81 246 SER B O 1
ATOM 5778 N N . ALA B 1 247 ? -15.195 -28.109 -0.935 1 94.25 247 ALA B N 1
ATOM 5779 C CA . ALA B 1 247 ? -15.945 -28.891 -1.914 1 94.25 247 ALA B CA 1
ATOM 5780 C C . ALA B 1 247 ? -15.688 -28.391 -3.332 1 94.25 247 ALA B C 1
ATOM 5782 O O . ALA B 1 247 ? -15.969 -29.094 -4.305 1 94.25 247 ALA B O 1
ATOM 5783 N N . ARG B 1 248 ? -15.047 -27.266 -3.451 1 95.31 248 ARG B N 1
ATOM 5784 C CA . ARG B 1 248 ? -14.992 -26.656 -4.77 1 95.31 248 ARG B CA 1
ATOM 5785 C C . ARG B 1 248 ? -13.562 -26.266 -5.141 1 95.31 248 ARG B C 1
ATOM 5787 O O . ARG B 1 248 ? -13.203 -26.25 -6.32 1 95.31 248 ARG B O 1
ATOM 5794 N N . TYR B 1 249 ? -12.719 -25.922 -4.156 1 96.62 249 TYR B N 1
ATOM 5795 C CA . TYR B 1 249 ? -11.555 -25.109 -4.508 1 96.62 249 TYR B CA 1
ATOM 5796 C C . TYR B 1 249 ? -10.266 -25.781 -4.047 1 96.62 249 TYR B C 1
ATOM 5798 O O . TYR B 1 249 ? -9.234 -25.125 -3.902 1 96.62 249 TYR B O 1
ATOM 5806 N N . ASP B 1 250 ? -10.25 -27.031 -3.801 1 95.81 250 ASP B N 1
ATOM 5807 C CA . ASP B 1 250 ? -9.023 -27.703 -3.383 1 95.81 250 ASP B CA 1
ATOM 5808 C C . ASP B 1 250 ? -8.055 -27.859 -4.555 1 95.81 250 ASP B C 1
ATOM 5810 O O . ASP B 1 250 ? -8.148 -28.828 -5.316 1 95.81 250 ASP B O 1
ATOM 5814 N N . GLU B 1 251 ? -7.117 -26.984 -4.664 1 95 251 GLU B N 1
ATOM 5815 C CA . GLU B 1 251 ? -6.055 -27.109 -5.66 1 95 251 GLU B CA 1
ATOM 5816 C C . GLU B 1 251 ? -5.035 -28.172 -5.246 1 95 251 GLU B C 1
ATOM 5818 O O . GLU B 1 251 ? -4.293 -27.984 -4.281 1 95 251 GLU B O 1
ATOM 5823 N N . MET B 1 252 ? -4.949 -29.188 -6.012 1 95 252 MET B N 1
ATOM 5824 C CA . MET B 1 252 ? -4.105 -30.328 -5.664 1 95 252 MET B CA 1
ATOM 5825 C C . MET B 1 252 ? -2.635 -30 -5.902 1 95 252 MET B C 1
ATOM 5827 O O . MET B 1 252 ? -2.281 -29.406 -6.918 1 95 252 MET B O 1
ATOM 5831 N N . ASP B 1 253 ? -1.823 -30.328 -4.945 1 93.44 253 ASP B N 1
ATOM 5832 C CA . ASP B 1 253 ? -0.37 -30.297 -5.07 1 93.44 253 ASP B CA 1
ATOM 5833 C C . ASP B 1 253 ? 0.207 -31.703 -5.25 1 93.44 253 ASP B C 1
ATOM 5835 O O . ASP B 1 253 ? -0.295 -32.656 -4.664 1 93.44 253 ASP B O 1
ATOM 5839 N N . ALA B 1 254 ? 1.256 -31.734 -6.066 1 94.31 254 ALA B N 1
ATOM 5840 C CA . ALA B 1 254 ? 1.847 -33.031 -6.312 1 94.31 254 ALA B CA 1
ATOM 5841 C C . ALA B 1 254 ? 3.369 -32.969 -6.383 1 94.31 254 ALA B C 1
ATOM 5843 O O . ALA B 1 254 ? 3.922 -31.906 -6.699 1 94.31 254 ALA B O 1
ATOM 5844 N N . VAL B 1 255 ? 3.98 -34 -5.98 1 91.88 255 VAL B N 1
ATOM 5845 C CA . VAL B 1 255 ? 5.387 -34.25 -6.301 1 91.88 255 VAL B CA 1
ATOM 5846 C C . VAL B 1 255 ? 5.496 -34.938 -7.656 1 91.88 255 VAL B C 1
ATOM 5848 O O . VAL B 1 255 ? 4.766 -35.906 -7.934 1 91.88 255 VAL B O 1
ATOM 5851 N N . LEU B 1 256 ? 6.367 -34.438 -8.492 1 95.31 256 LEU B N 1
ATOM 5852 C CA . LEU B 1 256 ? 6.566 -35.031 -9.812 1 95.31 256 LEU B CA 1
ATOM 5853 C C . LEU B 1 256 ? 7.809 -35.906 -9.836 1 95.31 256 LEU B C 1
ATOM 5855 O O . LEU B 1 256 ? 8.898 -35.469 -9.484 1 95.31 256 LEU B O 1
ATOM 5859 N N . PHE B 1 257 ? 7.621 -37.125 -10.211 1 93.94 257 PHE B N 1
ATOM 5860 C CA . PHE B 1 257 ? 8.734 -38.031 -10.461 1 93.94 257 PHE B CA 1
ATOM 5861 C C . PHE B 1 257 ? 8.906 -38.281 -11.953 1 93.94 257 PHE B C 1
ATOM 5863 O O . PHE B 1 257 ? 7.973 -38.719 -12.633 1 93.94 257 PHE B O 1
ATOM 5870 N N . PHE B 1 258 ? 10.031 -38 -12.414 1 96.19 258 PHE B N 1
ATOM 5871 C CA . PHE B 1 258 ? 10.414 -38.312 -13.789 1 96.19 258 PHE B CA 1
ATOM 5872 C C . PHE B 1 258 ? 11.227 -39.594 -13.859 1 96.19 258 PHE B C 1
ATOM 5874 O O . PHE B 1 258 ? 12.375 -39.625 -13.414 1 96.19 258 PHE B O 1
ATOM 5881 N N . ASP B 1 259 ? 10.617 -40.562 -14.352 1 96.25 259 ASP B N 1
ATOM 5882 C CA . ASP B 1 259 ? 11.281 -41.844 -14.57 1 96.25 259 ASP B CA 1
ATOM 5883 C C . ASP B 1 259 ? 11.641 -42.031 -16.047 1 96.25 259 ASP B C 1
ATOM 5885 O O . ASP B 1 259 ? 10.93 -42.719 -16.781 1 96.25 259 ASP B O 1
ATOM 5889 N N . ASP B 1 260 ? 12.734 -41.438 -16.422 1 97.19 260 ASP B N 1
ATOM 5890 C CA . ASP B 1 260 ? 13.234 -41.438 -17.781 1 97.19 260 ASP B CA 1
ATOM 5891 C C . ASP B 1 260 ? 12.172 -40.938 -18.75 1 97.19 260 ASP B C 1
ATOM 5893 O O . ASP B 1 260 ? 11.828 -41.625 -19.734 1 97.19 260 ASP B O 1
ATOM 5897 N N . VAL B 1 261 ? 11.711 -39.781 -18.531 1 97.88 261 VAL B N 1
ATOM 5898 C CA . VAL B 1 261 ? 10.672 -39.156 -19.344 1 97.88 261 VAL B CA 1
ATOM 5899 C C . VAL B 1 261 ? 11.297 -38.5 -20.578 1 97.88 261 VAL B C 1
ATOM 5901 O O . VAL B 1 261 ? 12.219 -37.688 -20.453 1 97.88 261 VAL B O 1
ATOM 5904 N N . LEU B 1 262 ? 10.82 -38.875 -21.719 1 98.31 262 LEU B N 1
ATOM 5905 C CA . LEU B 1 262 ? 11.281 -38.281 -22.969 1 98.31 262 LEU B CA 1
ATOM 5906 C C . LEU B 1 262 ? 10.555 -36.969 -23.219 1 98.31 262 LEU B C 1
ATOM 5908 O O . LEU B 1 262 ? 9.32 -36.938 -23.266 1 98.31 262 LEU B O 1
ATOM 5912 N N . VAL B 1 263 ? 11.266 -35.906 -23.344 1 98.5 263 VAL B N 1
ATOM 5913 C CA . VAL B 1 263 ? 10.75 -34.625 -23.797 1 98.5 263 VAL B CA 1
ATOM 5914 C C . VAL B 1 263 ? 11.211 -34.344 -25.219 1 98.5 263 VAL B C 1
ATOM 5916 O O . VAL B 1 263 ? 12.406 -34.25 -25.484 1 98.5 263 VAL B O 1
ATOM 5919 N N . PRO B 1 264 ? 10.312 -34.219 -26.109 1 98.25 264 PRO B N 1
ATOM 5920 C CA . PRO B 1 264 ? 10.688 -34 -27.5 1 98.25 264 PRO B CA 1
ATOM 5921 C C . PRO B 1 264 ? 11.422 -32.688 -27.703 1 98.25 264 PRO B C 1
ATOM 5923 O O . PRO B 1 264 ? 11.125 -31.688 -27.031 1 98.25 264 PRO B O 1
ATOM 5926 N N . TRP B 1 265 ? 12.258 -32.625 -28.703 1 97.62 265 TRP B N 1
ATOM 5927 C CA . TRP B 1 265 ? 13.125 -31.469 -28.938 1 97.62 265 TRP B CA 1
ATOM 5928 C C . TRP B 1 265 ? 12.305 -30.203 -29.109 1 97.62 265 TRP B C 1
ATOM 5930 O O . TRP B 1 265 ? 12.742 -29.109 -28.719 1 97.62 265 TRP B O 1
ATOM 5940 N N . GLU B 1 266 ? 11.188 -30.312 -29.703 1 96.94 266 GLU B N 1
ATOM 5941 C CA . GLU B 1 266 ? 10.352 -29.141 -29.953 1 96.94 266 GLU B CA 1
ATOM 5942 C C . GLU B 1 266 ? 9.844 -28.531 -28.656 1 96.94 266 GLU B C 1
ATOM 5944 O O . GLU B 1 266 ? 9.406 -27.391 -28.625 1 96.94 266 GLU B O 1
ATOM 5949 N N . ARG B 1 267 ? 9.961 -29.297 -27.516 1 98 267 ARG B N 1
ATOM 5950 C CA . ARG B 1 267 ? 9.461 -28.844 -26.234 1 98 267 ARG B CA 1
ATOM 5951 C C . ARG B 1 267 ? 10.609 -28.625 -25.25 1 98 267 ARG B C 1
ATOM 5953 O O . ARG B 1 267 ? 10.383 -28.406 -24.062 1 98 267 ARG B O 1
ATOM 5960 N N . VAL B 1 268 ? 11.805 -28.797 -25.766 1 98.06 268 VAL B N 1
ATOM 5961 C CA . VAL B 1 268 ? 13.008 -28.422 -25.016 1 98.06 268 VAL B CA 1
ATOM 5962 C C . VAL B 1 268 ? 13.398 -26.984 -25.344 1 98.06 268 VAL B C 1
ATOM 5964 O O . VAL B 1 268 ? 14.125 -26.734 -26.312 1 98.06 268 VAL B O 1
ATOM 5967 N N . LEU B 1 269 ? 13.031 -26.062 -24.531 1 97.75 269 LEU B N 1
ATOM 5968 C CA . LEU B 1 269 ? 13.266 -24.641 -24.797 1 97.75 269 LEU B CA 1
ATOM 5969 C C . LEU B 1 269 ? 14.727 -24.281 -24.547 1 97.75 269 LEU B C 1
ATOM 5971 O O . LEU B 1 269 ? 15.32 -23.531 -25.328 1 97.75 269 LEU B O 1
ATOM 5975 N N . LEU B 1 270 ? 15.258 -24.719 -23.422 1 97.31 270 LEU B N 1
ATOM 5976 C CA . LEU B 1 270 ? 16.656 -24.547 -23.062 1 97.31 270 LEU B CA 1
ATOM 5977 C C . LEU B 1 270 ? 17.203 -25.812 -22.422 1 97.31 270 LEU B C 1
ATOM 5979 O O . LEU B 1 270 ? 16.484 -26.531 -21.719 1 97.31 270 LEU B O 1
ATOM 5983 N N . HIS B 1 271 ? 18.453 -26.094 -22.703 1 96.5 271 HIS B N 1
ATOM 5984 C CA . HIS B 1 271 ? 19.094 -27.25 -22.062 1 96.5 271 HIS B CA 1
ATOM 5985 C C . HIS B 1 271 ? 20.609 -27.062 -21.969 1 96.5 271 HIS B C 1
ATOM 5987 O O . HIS B 1 271 ? 21.203 -26.391 -22.797 1 96.5 271 HIS B O 1
ATOM 5993 N N . ASN B 1 272 ? 21.125 -27.562 -20.906 1 96.25 272 ASN B N 1
ATOM 5994 C CA . ASN B 1 272 ? 22.562 -27.625 -20.641 1 96.25 272 ASN B CA 1
ATOM 5995 C C . ASN B 1 272 ? 23.203 -26.234 -20.734 1 96.25 272 ASN B C 1
ATOM 5997 O O . ASN B 1 272 ? 24.281 -26.078 -21.312 1 96.25 272 ASN B O 1
ATOM 6001 N N . ASN B 1 273 ? 22.547 -25.266 -20.312 1 96.31 273 ASN B N 1
ATOM 6002 C CA . ASN B 1 273 ? 23.016 -23.891 -20.297 1 96.31 273 ASN B CA 1
ATOM 6003 C C . ASN B 1 273 ? 22.578 -23.141 -19.047 1 96.31 273 ASN B C 1
ATOM 6005 O O . ASN B 1 273 ? 21.578 -22.422 -19.062 1 96.31 273 ASN B O 1
ATOM 6009 N N . PRO B 1 274 ? 23.344 -23.234 -18.016 1 96.06 274 PRO B N 1
ATOM 6010 C CA . PRO B 1 274 ? 22.984 -22.641 -16.719 1 96.06 274 PRO B CA 1
ATOM 6011 C C . PRO B 1 274 ? 22.719 -21.141 -16.812 1 96.06 274 PRO B C 1
ATOM 6013 O O . PRO B 1 274 ? 21.766 -20.641 -16.203 1 96.06 274 PRO B O 1
ATOM 6016 N N . GLU B 1 275 ? 23.484 -20.453 -17.562 1 95.44 275 GLU B N 1
ATOM 6017 C CA . GLU B 1 275 ? 23.312 -19.016 -17.688 1 95.44 275 GLU B CA 1
ATOM 6018 C C . GLU B 1 275 ? 22 -18.656 -18.359 1 95.44 275 GLU B C 1
ATOM 6020 O O . GLU B 1 275 ? 21.297 -17.734 -17.938 1 95.44 275 GLU B O 1
ATOM 6025 N N . ALA B 1 276 ? 21.703 -19.391 -19.422 1 96.25 276 ALA B N 1
ATOM 6026 C CA . ALA B 1 276 ? 20.453 -19.141 -20.125 1 96.25 276 ALA B CA 1
ATOM 6027 C C . ALA B 1 276 ? 19.25 -19.406 -19.219 1 96.25 276 ALA B C 1
ATOM 6029 O O . ALA B 1 276 ? 18.297 -18.625 -19.219 1 96.25 276 ALA B O 1
ATOM 6030 N N . VAL B 1 277 ? 19.328 -20.438 -18.484 1 96.44 277 VAL B N 1
ATOM 6031 C CA . VAL B 1 277 ? 18.234 -20.812 -17.609 1 96.44 277 VAL B CA 1
ATOM 6032 C C . VAL B 1 277 ? 18.078 -19.781 -16.5 1 96.44 277 VAL B C 1
ATOM 6034 O O . VAL B 1 277 ? 16.953 -19.438 -16.109 1 96.44 277 VAL B O 1
ATOM 6037 N N . TRP B 1 278 ? 19.141 -19.297 -16.031 1 95.12 278 TRP B N 1
ATOM 6038 C CA . TRP B 1 278 ? 19.078 -18.25 -15.016 1 95.12 278 TRP B CA 1
ATOM 6039 C C . TRP B 1 278 ? 18.438 -16.984 -15.578 1 95.12 278 TRP B C 1
ATOM 6041 O O . TRP B 1 278 ? 17.625 -16.344 -14.914 1 95.12 278 TRP B O 1
ATOM 6051 N N . GLN B 1 279 ? 18.844 -16.656 -16.734 1 94.25 279 GLN B N 1
ATOM 6052 C CA . GLN B 1 279 ? 18.281 -15.469 -17.391 1 94.25 279 GLN B CA 1
ATOM 6053 C C . GLN B 1 279 ? 16.766 -15.594 -17.562 1 94.25 279 GLN B C 1
ATOM 6055 O O . GLN B 1 279 ? 16.031 -14.625 -17.359 1 94.25 279 GLN B O 1
ATOM 6060 N N . ILE B 1 280 ? 16.328 -16.766 -17.938 1 94 280 ILE B N 1
ATOM 6061 C CA . ILE B 1 280 ? 14.906 -17.016 -18.125 1 94 280 ILE B CA 1
ATOM 6062 C C . ILE B 1 280 ? 14.18 -16.906 -16.797 1 94 280 ILE B C 1
ATOM 6064 O O . ILE B 1 280 ? 13.062 -16.375 -16.719 1 94 280 ILE B O 1
ATOM 6068 N N . ARG B 1 281 ? 14.805 -17.422 -15.828 1 93 281 ARG B N 1
ATOM 6069 C CA . ARG B 1 281 ? 14.227 -17.359 -14.492 1 93 281 ARG B CA 1
ATOM 6070 C C . ARG B 1 281 ? 14.016 -15.906 -14.055 1 93 281 ARG B C 1
ATOM 6072 O O . ARG B 1 281 ? 13.039 -15.586 -13.383 1 93 281 ARG B O 1
ATOM 6079 N N . CYS B 1 282 ? 14.898 -15.047 -14.453 1 92.31 282 CYS B N 1
ATOM 6080 C CA . CYS B 1 282 ? 14.883 -13.648 -14.039 1 92.31 282 CYS B CA 1
ATOM 6081 C C . CYS B 1 282 ? 14.156 -12.789 -15.062 1 92.31 282 CYS B C 1
ATOM 6083 O O . CYS B 1 282 ? 14.195 -11.555 -14.984 1 92.31 282 CYS B O 1
ATOM 6085 N N . ASN B 1 283 ? 13.539 -13.398 -16.031 1 94.94 283 ASN B N 1
ATOM 6086 C CA . ASN B 1 283 ? 12.898 -12.656 -17.109 1 94.94 283 ASN B CA 1
ATOM 6087 C C . ASN B 1 283 ? 11.844 -11.688 -16.578 1 94.94 283 ASN B C 1
ATOM 6089 O O . ASN B 1 283 ? 10.859 -12.117 -15.961 1 94.94 283 ASN B O 1
ATOM 6093 N N . THR B 1 284 ? 11.977 -10.445 -16.828 1 93.94 284 THR B N 1
ATOM 6094 C CA . THR B 1 284 ? 11.156 -9.383 -16.266 1 93.94 284 THR B CA 1
ATOM 6095 C C . THR B 1 284 ? 9.742 -9.422 -16.844 1 93.94 284 THR B C 1
ATOM 6097 O O . THR B 1 284 ? 8.766 -9.242 -16.125 1 93.94 284 THR B O 1
ATOM 6100 N N . ALA B 1 285 ? 9.656 -9.594 -18.125 1 97.12 285 ALA B N 1
ATOM 6101 C CA . ALA B 1 285 ? 8.336 -9.602 -18.766 1 97.12 285 ALA B CA 1
ATOM 6102 C C . ALA B 1 285 ? 7.473 -10.734 -18.219 1 97.12 285 ALA B C 1
ATOM 6104 O O . ALA B 1 285 ? 6.32 -10.516 -17.844 1 97.12 285 ALA B O 1
ATOM 6105 N N . SER B 1 286 ? 8.047 -11.914 -18.188 1 97.56 286 SER B N 1
ATOM 6106 C CA . SER B 1 286 ? 7.336 -13.078 -17.672 1 97.56 286 SER B CA 1
ATOM 6107 C C . SER B 1 286 ? 6.906 -12.859 -16.219 1 97.56 286 SER B C 1
ATOM 6109 O O . SER B 1 286 ? 5.758 -13.125 -15.859 1 97.56 286 SER B O 1
ATOM 6111 N N . SER B 1 287 ? 7.781 -12.336 -15.406 1 95.81 287 SER B N 1
ATOM 6112 C CA . SER B 1 287 ? 7.488 -12.094 -13.992 1 95.81 287 SER B CA 1
ATOM 6113 C C . SER B 1 287 ? 6.418 -11.023 -13.828 1 95.81 287 SER B C 1
ATOM 6115 O O . SER B 1 287 ? 5.445 -11.219 -13.086 1 95.81 287 SER B O 1
ATOM 6117 N N . SER B 1 288 ? 6.594 -9.953 -14.477 1 97.38 288 SER B N 1
ATOM 6118 C CA . SER B 1 288 ? 5.672 -8.836 -14.328 1 97.38 288 SER B CA 1
ATOM 6119 C C . SER B 1 288 ? 4.254 -9.234 -14.727 1 97.38 288 SER B C 1
ATOM 6121 O O . SER B 1 288 ? 3.297 -8.953 -14 1 97.38 288 SER B O 1
ATOM 6123 N N . LEU B 1 289 ? 4.125 -9.898 -15.852 1 98.06 289 LEU B N 1
ATOM 6124 C CA . LEU B 1 289 ? 2.803 -10.258 -16.344 1 98.06 289 LEU B CA 1
ATOM 6125 C C . LEU B 1 289 ? 2.15 -11.305 -15.445 1 98.06 289 LEU B C 1
ATOM 6127 O O . LEU B 1 289 ? 0.948 -11.242 -15.18 1 98.06 289 LEU B O 1
ATOM 6131 N N . ALA B 1 290 ? 2.918 -12.211 -14.984 1 97.44 290 ALA B N 1
ATOM 6132 C CA . ALA B 1 290 ? 2.375 -13.297 -14.164 1 97.44 290 ALA B CA 1
ATOM 6133 C C . ALA B 1 290 ? 2.041 -12.797 -12.758 1 97.44 290 ALA B C 1
ATOM 6135 O O . ALA B 1 290 ? 0.984 -13.125 -12.219 1 97.44 290 ALA B O 1
ATOM 6136 N N . TYR B 1 291 ? 2.947 -12.031 -12.188 1 97.38 291 TYR B N 1
ATOM 6137 C CA . TYR B 1 291 ? 2.75 -11.609 -10.812 1 97.38 291 TYR B CA 1
ATOM 6138 C C . TYR B 1 291 ? 1.687 -10.516 -10.727 1 97.38 291 TYR B C 1
ATOM 6140 O O . TYR B 1 291 ? 1.082 -10.312 -9.664 1 97.38 291 TYR B O 1
ATOM 6148 N N . HIS B 1 292 ? 1.468 -9.828 -11.812 1 98.25 292 HIS B N 1
ATOM 6149 C CA . HIS B 1 292 ? 0.309 -8.945 -11.867 1 98.25 292 HIS B CA 1
ATOM 6150 C C . HIS B 1 292 ? -0.981 -9.703 -11.586 1 98.25 292 HIS B C 1
ATOM 6152 O O . HIS B 1 292 ? -1.812 -9.258 -10.797 1 98.25 292 HIS B O 1
ATOM 6158 N N . GLN B 1 293 ? -1.107 -10.836 -12.242 1 98 293 GLN B N 1
ATOM 6159 C CA . GLN B 1 293 ? -2.244 -11.711 -11.977 1 98 293 GLN B CA 1
ATOM 6160 C C . GLN B 1 293 ? -2.293 -12.133 -10.516 1 98 293 GLN B C 1
ATOM 6162 O O . GLN B 1 293 ? -3.361 -12.148 -9.898 1 98 293 GLN B O 1
ATOM 6167 N N . SER B 1 294 ? -1.166 -12.453 -9.922 1 97.19 294 SER B N 1
ATOM 6168 C CA . SER B 1 294 ? -1.081 -12.977 -8.562 1 97.19 294 SER B CA 1
ATOM 6169 C C . SER B 1 294 ? -1.565 -11.953 -7.543 1 97.19 294 SER B C 1
ATOM 6171 O O . SER B 1 294 ? -2.238 -12.305 -6.574 1 97.19 294 SER B O 1
ATOM 6173 N N . ILE B 1 295 ? -1.246 -10.688 -7.746 1 97.69 295 ILE B N 1
ATOM 6174 C CA . ILE B 1 295 ? -1.618 -9.695 -6.75 1 97.69 295 ILE B CA 1
ATOM 6175 C C . ILE B 1 295 ? -3.088 -9.312 -6.918 1 97.69 295 ILE B C 1
ATOM 6177 O O . ILE B 1 295 ? -3.758 -8.953 -5.949 1 97.69 295 ILE B O 1
ATOM 6181 N N . ILE B 1 296 ? -3.621 -9.406 -8.109 1 98.44 296 ILE B N 1
ATOM 6182 C CA . ILE B 1 296 ? -5.051 -9.203 -8.312 1 98.44 296 ILE B CA 1
ATOM 6183 C C . ILE B 1 296 ? -5.836 -10.297 -7.602 1 98.44 296 ILE B C 1
ATOM 6185 O O . ILE B 1 296 ? -6.832 -10.016 -6.93 1 98.44 296 ILE B O 1
ATOM 6189 N N . ARG B 1 297 ? -5.375 -11.5 -7.766 1 97.69 297 ARG B N 1
ATOM 6190 C CA . ARG B 1 297 ? -5.98 -12.617 -7.043 1 97.69 297 ARG B CA 1
ATOM 6191 C C . ARG B 1 297 ? -5.871 -12.422 -5.535 1 97.69 297 ARG B C 1
ATOM 6193 O O . ARG B 1 297 ? -6.82 -12.703 -4.801 1 97.69 297 ARG B O 1
ATOM 6200 N N . LEU B 1 298 ? -4.727 -11.984 -5.043 1 97.62 298 LEU B N 1
ATOM 6201 C CA . LEU B 1 298 ? -4.52 -11.711 -3.625 1 97.62 298 LEU B CA 1
ATOM 6202 C C . LEU B 1 298 ? -5.543 -10.703 -3.109 1 97.62 298 LEU B C 1
ATOM 6204 O O . LEU B 1 298 ? -6.09 -10.875 -2.018 1 97.62 298 LEU B O 1
ATOM 6208 N N . HIS B 1 299 ? -5.762 -9.648 -3.863 1 98.12 299 HIS B N 1
ATOM 6209 C CA . HIS B 1 299 ? -6.75 -8.648 -3.48 1 98.12 299 HIS B CA 1
ATOM 6210 C C . HIS B 1 299 ? -8.125 -9.281 -3.289 1 98.12 299 HIS B C 1
ATOM 6212 O O . HIS B 1 299 ? -8.812 -8.992 -2.309 1 98.12 299 HIS B O 1
ATOM 6218 N N . SER B 1 300 ? -8.562 -10.117 -4.219 1 97.62 300 SER B N 1
ATOM 6219 C CA . SER B 1 300 ? -9.852 -10.797 -4.121 1 97.62 300 SER B CA 1
ATOM 6220 C C . SER B 1 300 ? -9.93 -11.656 -2.861 1 97.62 300 SER B C 1
ATOM 6222 O O . SER B 1 300 ? -10.969 -11.695 -2.199 1 97.62 300 SER B O 1
ATOM 6224 N N . LYS B 1 301 ? -8.852 -12.328 -2.557 1 97.5 301 LYS B N 1
ATOM 6225 C CA . LYS B 1 301 ? -8.797 -13.188 -1.376 1 97.5 301 LYS B CA 1
ATOM 6226 C C . LYS B 1 301 ? -8.914 -12.367 -0.095 1 97.5 301 LYS B C 1
ATOM 6228 O O . LYS B 1 301 ? -9.633 -12.75 0.831 1 97.5 301 LYS B O 1
ATOM 6233 N N . LEU B 1 302 ? -8.219 -11.289 -0.049 1 97.69 302 LEU B N 1
ATOM 6234 C CA . LEU B 1 302 ? -8.281 -10.414 1.119 1 97.69 302 LEU B CA 1
ATOM 6235 C C . LEU B 1 302 ? -9.672 -9.805 1.279 1 97.69 302 LEU B C 1
ATOM 6237 O O . LEU B 1 302 ? -10.164 -9.672 2.398 1 97.69 302 LEU B O 1
ATOM 6241 N N . GLU B 1 303 ? -10.258 -9.438 0.197 1 97.06 303 GLU B N 1
ATOM 6242 C CA . GLU B 1 303 ? -11.625 -8.922 0.235 1 97.06 303 GLU B CA 1
ATOM 6243 C C . GLU B 1 303 ? -12.594 -9.953 0.794 1 97.06 303 GLU B C 1
ATOM 6245 O O . GLU B 1 303 ? -13.477 -9.617 1.586 1 97.06 303 GLU B O 1
ATOM 6250 N N . PHE B 1 304 ? -12.438 -11.188 0.39 1 97.69 304 PHE B N 1
ATOM 6251 C CA . PHE B 1 304 ? -13.352 -12.25 0.795 1 97.69 304 PHE B CA 1
ATOM 6252 C C . PHE B 1 304 ? -13.234 -12.523 2.291 1 97.69 304 PHE B C 1
ATOM 6254 O O . PHE B 1 304 ? -14.242 -12.586 2.996 1 97.69 304 PHE B O 1
ATOM 6261 N N . ILE B 1 305 ? -12.023 -12.672 2.789 1 97.69 305 ILE B N 1
ATOM 6262 C CA . ILE B 1 305 ? -11.852 -12.984 4.203 1 97.69 305 ILE B CA 1
ATOM 6263 C C . ILE B 1 305 ? -12.297 -11.789 5.051 1 97.69 305 ILE B C 1
ATOM 6265 O O . ILE B 1 305 ? -12.844 -11.969 6.141 1 97.69 305 ILE B O 1
ATOM 6269 N N . THR B 1 306 ? -12.07 -10.57 4.547 1 97.94 306 THR B N 1
ATOM 6270 C CA . THR B 1 306 ? -12.562 -9.383 5.242 1 97.94 306 THR B CA 1
ATOM 6271 C C . THR B 1 306 ? -14.086 -9.391 5.305 1 97.94 306 THR B C 1
ATOM 6273 O O . THR B 1 306 ? -14.672 -9.086 6.348 1 97.94 306 THR B O 1
ATOM 6276 N N . ALA B 1 307 ? -14.734 -9.734 4.215 1 97.75 307 ALA B N 1
ATOM 6277 C CA . ALA B 1 307 ? -16.188 -9.812 4.152 1 97.75 307 ALA B CA 1
ATOM 6278 C C . ALA B 1 307 ? -16.734 -10.828 5.16 1 97.75 307 ALA B C 1
ATOM 6280 O O . ALA B 1 307 ? -17.688 -10.539 5.891 1 97.75 307 ALA B O 1
ATOM 6281 N N . VAL B 1 308 ? -16.109 -12 5.211 1 97.19 308 VAL B N 1
ATOM 6282 C CA . VAL B 1 308 ? -16.531 -13.055 6.121 1 97.19 308 VAL B CA 1
ATOM 6283 C C . VAL B 1 308 ? -16.375 -12.594 7.566 1 97.19 308 VAL B C 1
ATOM 6285 O O . VAL B 1 308 ? -17.281 -12.758 8.391 1 97.19 308 VAL B O 1
ATOM 6288 N N . THR B 1 309 ? -15.234 -11.977 7.863 1 97.56 309 THR B N 1
ATOM 6289 C CA . THR B 1 309 ? -14.945 -11.508 9.219 1 97.56 309 THR B CA 1
ATOM 6290 C C . THR B 1 309 ? -15.938 -10.43 9.641 1 97.56 309 THR B C 1
ATOM 6292 O O . THR B 1 309 ? -16.422 -10.438 10.773 1 97.56 309 THR B O 1
ATOM 6295 N N . SER B 1 310 ? -16.188 -9.484 8.758 1 96.88 310 SER B N 1
ATOM 6296 C CA . SER B 1 310 ? -17.141 -8.414 9.023 1 96.88 310 SER B CA 1
ATOM 6297 C C . SER B 1 310 ? -18.531 -8.977 9.297 1 96.88 310 SER B C 1
ATOM 6299 O O . SER B 1 310 ? -19.219 -8.523 10.211 1 96.88 310 SER B O 1
ATOM 6301 N N . ALA B 1 311 ? -18.969 -9.945 8.5 1 95.44 311 ALA B N 1
ATOM 6302 C CA . ALA B 1 311 ? -20.281 -10.578 8.688 1 95.44 311 ALA B CA 1
ATOM 6303 C C . ALA B 1 311 ? -20.359 -11.266 10.047 1 95.44 311 ALA B C 1
ATOM 6305 O O . ALA B 1 311 ? -21.375 -11.156 10.742 1 95.44 311 ALA B O 1
ATOM 6306 N N . ILE B 1 312 ? -19.312 -11.945 10.43 1 94.88 312 ILE B N 1
ATOM 6307 C CA . ILE B 1 312 ? -19.281 -12.633 11.719 1 94.88 312 ILE B CA 1
ATOM 6308 C C . ILE B 1 312 ? -19.375 -11.617 12.852 1 94.88 312 ILE B C 1
ATOM 6310 O O . ILE B 1 312 ? -20.188 -11.773 13.766 1 94.88 312 ILE B O 1
ATOM 6314 N N . ALA B 1 313 ? -18.562 -10.602 12.797 1 95.38 313 ALA B N 1
ATOM 6315 C CA . ALA B 1 313 ? -18.562 -9.578 13.836 1 95.38 313 ALA B CA 1
ATOM 6316 C C . ALA B 1 313 ? -19.953 -8.977 14.008 1 95.38 313 ALA B C 1
ATOM 6318 O O . ALA B 1 313 ? -20.422 -8.758 15.133 1 95.38 313 ALA B O 1
ATOM 6319 N N . LYS B 1 314 ? -20.609 -8.711 12.93 1 93.88 314 LYS B N 1
ATOM 6320 C CA . LYS B 1 314 ? -21.969 -8.156 12.953 1 93.88 314 LYS B CA 1
ATOM 6321 C C . LYS B 1 314 ? -22.953 -9.133 13.578 1 93.88 314 LYS B C 1
ATOM 6323 O O . LYS B 1 314 ? -23.781 -8.75 14.414 1 93.88 314 LYS B O 1
ATOM 6328 N N . GLU B 1 315 ? -22.891 -10.406 13.227 1 91.19 315 GLU B N 1
ATOM 6329 C CA . GLU B 1 315 ? -23.906 -11.383 13.602 1 91.19 315 GLU B CA 1
ATOM 6330 C C . GLU B 1 315 ? -23.75 -11.828 15.047 1 91.19 315 GLU B C 1
ATOM 6332 O O . GLU B 1 315 ? -24.688 -12.32 15.664 1 91.19 315 GLU B O 1
ATOM 6337 N N . ILE B 1 316 ? -22.594 -11.688 15.57 1 91.25 316 ILE B N 1
ATOM 6338 C CA . ILE B 1 316 ? -22.422 -12.008 16.984 1 91.25 316 ILE B CA 1
ATOM 6339 C C . ILE B 1 316 ? -22.484 -10.719 17.812 1 91.25 316 ILE B C 1
ATOM 6341 O O . ILE B 1 316 ? -22.266 -10.75 19.031 1 91.25 316 ILE B O 1
ATOM 6345 N N . GLY B 1 317 ? -22.641 -9.555 17.172 1 90.31 317 GLY B N 1
ATOM 6346 C CA . GLY B 1 317 ? -22.969 -8.297 17.828 1 90.31 317 GLY B CA 1
ATOM 6347 C C . GLY B 1 317 ? -21.75 -7.613 18.438 1 90.31 317 GLY B C 1
ATOM 6348 O O . GLY B 1 317 ? -21.859 -6.922 19.453 1 90.31 317 GLY B O 1
ATOM 6349 N N . VAL B 1 318 ? -20.609 -7.863 17.891 1 90.81 318 VAL B N 1
ATOM 6350 C CA . VAL B 1 318 ? -19.422 -7.289 18.531 1 90.81 318 VAL B CA 1
ATOM 6351 C C . VAL B 1 318 ? -18.828 -6.211 17.625 1 90.81 318 VAL B C 1
ATOM 6353 O O . VAL B 1 318 ? -17.781 -5.637 17.953 1 90.81 318 VAL B O 1
ATOM 6356 N N . ASP B 1 319 ? -19.438 -5.863 16.438 1 92.06 319 ASP B N 1
ATOM 6357 C CA . ASP B 1 319 ? -18.859 -4.945 15.469 1 92.06 319 ASP B CA 1
ATOM 6358 C C . ASP B 1 319 ? -18.938 -3.502 15.953 1 92.06 319 ASP B C 1
ATOM 6360 O O . ASP B 1 319 ? -18.469 -2.588 15.281 1 92.06 319 ASP B O 1
ATOM 6364 N N . SER B 1 320 ? -19.484 -3.227 17.203 1 91.38 320 SER B N 1
ATOM 6365 C CA . SER B 1 320 ? -19.516 -1.883 17.766 1 91.38 320 SER B CA 1
ATOM 6366 C C . SER B 1 320 ? -18.359 -1.665 18.734 1 91.38 320 SER B C 1
ATOM 6368 O O . SER B 1 320 ? -18.078 -0.533 19.125 1 91.38 320 SER B O 1
ATOM 6370 N N . PHE B 1 321 ? -17.719 -2.783 19.141 1 90.5 321 PHE B N 1
ATOM 6371 C CA . PHE B 1 321 ? -16.578 -2.676 20.062 1 90.5 321 PHE B CA 1
ATOM 6372 C C . PHE B 1 321 ? -15.367 -2.084 19.359 1 90.5 321 PHE B C 1
ATOM 6374 O O . PHE B 1 321 ? -15.031 -2.492 18.25 1 90.5 321 PHE B O 1
ATOM 6381 N N . LEU B 1 322 ? -14.688 -1.197 20.047 1 92.06 322 LEU B N 1
ATOM 6382 C CA . LEU B 1 322 ? -13.578 -0.451 19.469 1 92.06 322 LEU B CA 1
ATOM 6383 C C . LEU B 1 322 ? -12.461 -1.392 19.031 1 92.06 322 LEU B C 1
ATOM 6385 O O . LEU B 1 322 ? -11.891 -1.234 17.953 1 92.06 322 LEU B O 1
ATOM 6389 N N . ASN B 1 323 ? -12.102 -2.293 19.859 1 90.75 323 ASN B N 1
ATOM 6390 C CA . ASN B 1 323 ? -11.008 -3.203 19.531 1 90.75 323 ASN B CA 1
ATOM 6391 C C . ASN B 1 323 ? -11.328 -4.055 18.312 1 90.75 323 ASN B C 1
ATOM 6393 O O . ASN B 1 323 ? -10.438 -4.359 17.516 1 90.75 323 ASN B O 1
ATOM 6397 N N . VAL B 1 324 ? -12.602 -4.488 18.172 1 93.62 324 VAL B N 1
ATOM 6398 C CA . VAL B 1 324 ? -13.023 -5.258 17 1 93.62 324 VAL B CA 1
ATOM 6399 C C . VAL B 1 324 ? -12.992 -4.375 15.758 1 93.62 324 VAL B C 1
ATOM 6401 O O . VAL B 1 324 ? -12.492 -4.785 14.711 1 93.62 324 VAL B O 1
ATOM 6404 N N . GLN B 1 325 ? -13.492 -3.186 15.922 1 95 325 GLN B N 1
ATOM 6405 C CA . GLN B 1 325 ? -13.484 -2.242 14.805 1 95 325 GLN B CA 1
ATOM 6406 C C . GLN B 1 325 ? -12.062 -1.94 14.352 1 95 325 GLN B C 1
ATOM 6408 O O . GLN B 1 325 ? -11.812 -1.8 13.148 1 95 325 GLN B O 1
ATOM 6413 N N . GLU B 1 326 ? -11.172 -1.825 15.25 1 94.81 326 GLU B N 1
ATOM 6414 C CA . GLU B 1 326 ? -9.773 -1.578 14.906 1 94.81 326 GLU B CA 1
ATOM 6415 C C . GLU B 1 326 ? -9.203 -2.721 14.078 1 94.81 326 GLU B C 1
ATOM 6417 O O . GLU B 1 326 ? -8.484 -2.484 13.102 1 94.81 326 GLU B O 1
ATOM 6422 N N . GLN B 1 327 ? -9.453 -3.908 14.469 1 94.88 327 GLN B N 1
ATOM 6423 C CA . GLN B 1 327 ? -8.961 -5.074 13.742 1 94.88 327 GLN B CA 1
ATOM 6424 C C . GLN B 1 327 ? -9.586 -5.16 12.352 1 94.88 327 GLN B C 1
ATOM 6426 O O . GLN B 1 327 ? -8.898 -5.449 11.375 1 94.88 327 GLN B O 1
ATOM 6431 N N . LEU B 1 328 ? -10.914 -4.957 12.281 1 96.12 328 LEU B N 1
ATOM 6432 C CA . LEU B 1 328 ? -11.578 -4.941 10.977 1 96.12 328 LEU B CA 1
ATOM 6433 C C . LEU B 1 328 ? -11.047 -3.814 10.102 1 96.12 328 LEU B C 1
ATOM 6435 O O . LEU B 1 328 ? -10.898 -3.979 8.891 1 96.12 328 LEU B O 1
ATOM 6439 N N . GLY B 1 329 ? -10.742 -2.697 10.688 1 96.56 329 GLY B N 1
ATOM 6440 C CA . GLY B 1 329 ? -10.109 -1.604 9.969 1 96.56 329 GLY B CA 1
ATOM 6441 C C . GLY B 1 329 ? -8.75 -1.968 9.414 1 96.56 329 GLY B C 1
ATOM 6442 O O . GLY B 1 329 ? -8.383 -1.535 8.312 1 96.56 329 GLY B O 1
ATOM 6443 N N . GLU B 1 330 ? -7.98 -2.707 10.188 1 95.75 330 GLU B N 1
ATOM 6444 C CA . GLU B 1 330 ? -6.699 -3.215 9.703 1 95.75 330 GLU B CA 1
ATOM 6445 C C . GLU B 1 330 ? -6.879 -4.047 8.438 1 95.75 330 GLU B C 1
ATOM 6447 O O . GLU B 1 330 ? -6.125 -3.893 7.477 1 95.75 330 GLU B O 1
ATOM 6452 N N . MET B 1 331 ? -7.891 -4.891 8.406 1 96.62 331 MET B N 1
ATOM 6453 C CA . MET B 1 331 ? -8.156 -5.742 7.25 1 96.62 331 MET B CA 1
ATOM 6454 C C . MET B 1 331 ? -8.555 -4.902 6.039 1 96.62 331 MET B C 1
ATOM 6456 O O . MET B 1 331 ? -8.109 -5.168 4.922 1 96.62 331 MET B O 1
ATOM 6460 N N . ILE B 1 332 ? -9.391 -3.896 6.254 1 96.56 332 ILE B N 1
ATOM 6461 C CA . ILE B 1 332 ? -9.797 -3 5.18 1 96.56 332 ILE B CA 1
ATOM 6462 C C . ILE B 1 332 ? -8.578 -2.26 4.633 1 96.56 332 ILE B C 1
ATOM 6464 O O . ILE B 1 332 ? -8.414 -2.129 3.416 1 96.56 332 ILE B O 1
ATOM 6468 N N . SER B 1 333 ? -7.699 -1.791 5.52 1 96.12 333 SER B N 1
ATOM 6469 C CA . SER B 1 333 ? -6.473 -1.118 5.105 1 96.12 333 SER B CA 1
ATOM 6470 C C . SER B 1 333 ? -5.602 -2.033 4.25 1 96.12 333 SER B C 1
ATOM 6472 O O . SER B 1 333 ? -4.965 -1.578 3.297 1 96.12 333 SER B O 1
ATOM 6474 N N . GLN B 1 334 ? -5.543 -3.299 4.594 1 96.31 334 GLN B N 1
ATOM 6475 C CA . GLN B 1 334 ? -4.758 -4.266 3.834 1 96.31 334 GLN B CA 1
ATOM 6476 C C . GLN B 1 334 ? -5.293 -4.414 2.412 1 96.31 334 GLN B C 1
ATOM 6478 O O . GLN B 1 334 ? -4.527 -4.371 1.447 1 96.31 334 GLN B O 1
ATOM 6483 N N . MET B 1 335 ? -6.621 -4.559 2.295 1 95.81 335 MET B N 1
ATOM 6484 C CA . MET B 1 335 ? -7.23 -4.715 0.978 1 95.81 335 MET B CA 1
ATOM 6485 C C . MET B 1 335 ? -7.016 -3.469 0.127 1 95.81 335 MET B C 1
ATOM 6487 O O . MET B 1 335 ? -6.68 -3.568 -1.055 1 95.81 335 MET B O 1
ATOM 6491 N N . GLN B 1 336 ? -7.164 -2.299 0.751 1 96.44 336 GLN B N 1
ATOM 6492 C CA . GLN B 1 336 ? -7.016 -1.04 0.028 1 96.44 336 GLN B CA 1
ATOM 6493 C C . GLN B 1 336 ? -5.562 -0.812 -0.386 1 96.44 336 GLN B C 1
ATOM 6495 O O . GLN B 1 336 ? -5.297 -0.237 -1.444 1 96.44 336 GLN B O 1
ATOM 6500 N N . THR B 1 337 ? -4.621 -1.221 0.437 1 97.94 337 THR B N 1
ATOM 6501 C CA . THR B 1 337 ? -3.203 -1.115 0.114 1 97.94 337 THR B CA 1
ATOM 6502 C C . THR B 1 337 ? -2.873 -1.916 -1.143 1 97.94 337 THR B C 1
ATOM 6504 O O . THR B 1 337 ? -2.262 -1.392 -2.076 1 97.94 337 THR B O 1
ATOM 6507 N N . ILE B 1 338 ? -3.297 -3.164 -1.185 1 98.31 338 ILE B N 1
ATOM 6508 C CA . ILE B 1 338 ? -3.02 -4.023 -2.332 1 98.31 338 ILE B CA 1
ATOM 6509 C C . ILE B 1 338 ? -3.699 -3.455 -3.576 1 98.31 338 ILE B C 1
ATOM 6511 O O . ILE B 1 338 ? -3.098 -3.406 -4.652 1 98.31 338 ILE B O 1
ATOM 6515 N N . GLU B 1 339 ? -4.938 -3.016 -3.412 1 97.56 339 GLU B N 1
ATOM 6516 C CA . GLU B 1 339 ? -5.637 -2.385 -4.527 1 97.56 339 GLU B CA 1
ATOM 6517 C C . GLU B 1 339 ? -4.859 -1.184 -5.059 1 97.56 339 GLU B C 1
ATOM 6519 O O . GLU B 1 339 ? -4.699 -1.028 -6.27 1 97.56 339 GLU B O 1
ATOM 6524 N N . GLY B 1 340 ? -4.422 -0.312 -4.156 1 98.12 340 GLY B N 1
ATOM 6525 C CA . GLY B 1 340 ? -3.641 0.846 -4.562 1 98.12 340 GLY B CA 1
ATOM 6526 C C . GLY B 1 340 ? -2.381 0.479 -5.324 1 98.12 340 GLY B C 1
ATOM 6527 O O . GLY B 1 340 ? -2.039 1.129 -6.312 1 98.12 340 GLY B O 1
ATOM 6528 N N . LEU B 1 341 ? -1.694 -0.54 -4.91 1 98.38 341 LEU B N 1
ATOM 6529 C CA . LEU B 1 341 ? -0.464 -0.979 -5.559 1 98.38 341 LEU B CA 1
ATOM 6530 C C . LEU B 1 341 ? -0.756 -1.576 -6.934 1 98.38 341 LEU B C 1
ATOM 6532 O O . LEU B 1 341 ? 0.037 -1.421 -7.863 1 98.38 341 LEU B O 1
ATOM 6536 N N . ILE B 1 342 ? -1.907 -2.291 -7.07 1 98.38 342 ILE B N 1
ATOM 6537 C CA . ILE B 1 342 ? -2.328 -2.791 -8.375 1 98.38 342 ILE B CA 1
ATOM 6538 C C . ILE B 1 342 ? -2.543 -1.621 -9.336 1 98.38 342 ILE B C 1
ATOM 6540 O O . ILE B 1 342 ? -1.986 -1.6 -10.43 1 98.38 342 ILE B O 1
ATOM 6544 N N . ILE B 1 343 ? -3.273 -0.62 -8.891 1 97.88 343 ILE B N 1
ATOM 6545 C CA . ILE B 1 343 ? -3.572 0.548 -9.719 1 97.88 343 ILE B CA 1
ATOM 6546 C C . ILE B 1 343 ? -2.273 1.247 -10.109 1 97.88 343 ILE B C 1
ATOM 6548 O O . ILE B 1 343 ? -2.072 1.581 -11.281 1 97.88 343 ILE B O 1
ATOM 6552 N N . ALA B 1 344 ? -1.399 1.425 -9.148 1 97.88 344 ALA B N 1
ATOM 6553 C CA . ALA B 1 344 ? -0.127 2.09 -9.414 1 97.88 344 ALA B CA 1
ATOM 6554 C C . ALA B 1 344 ? 0.686 1.317 -10.453 1 97.88 344 ALA B C 1
ATOM 6556 O O . ALA B 1 344 ? 1.278 1.914 -11.352 1 97.88 344 ALA B O 1
ATOM 6557 N N . SER B 1 345 ? 0.734 -0.009 -10.359 1 98.38 345 SER B N 1
ATOM 6558 C CA . SER B 1 345 ? 1.485 -0.834 -11.297 1 98.38 345 SER B CA 1
ATOM 6559 C C . SER B 1 345 ? 0.944 -0.69 -12.719 1 98.38 345 SER B C 1
ATOM 6561 O O . SER B 1 345 ? 1.714 -0.639 -13.68 1 98.38 345 SER B O 1
ATOM 6563 N N . GLU B 1 346 ? -0.366 -0.598 -12.883 1 98 346 GLU B N 1
ATOM 6564 C CA . GLU B 1 346 ? -1.012 -0.497 -14.188 1 98 346 GLU B CA 1
ATOM 6565 C C . GLU B 1 346 ? -0.813 0.888 -14.797 1 98 346 GLU B C 1
ATOM 6567 O O . GLU B 1 346 ? -0.493 1.012 -15.977 1 98 346 GLU B O 1
ATOM 6572 N N . VAL B 1 347 ? -0.968 1.93 -13.953 1 96.62 347 VAL B N 1
ATOM 6573 C CA . VAL B 1 347 ? -0.9 3.314 -14.414 1 96.62 347 VAL B CA 1
ATOM 6574 C C . VAL B 1 347 ? 0.531 3.652 -14.82 1 96.62 347 VAL B C 1
ATOM 6576 O O . VAL B 1 347 ? 0.749 4.418 -15.766 1 96.62 347 VAL B O 1
ATOM 6579 N N . GLN B 1 348 ? 1.485 3.062 -14.164 1 96.12 348 GLN B N 1
ATOM 6580 C CA . GLN B 1 348 ? 2.885 3.365 -14.445 1 96.12 348 GLN B CA 1
ATOM 6581 C C . GLN B 1 348 ? 3.482 2.346 -15.414 1 96.12 348 GLN B C 1
ATOM 6583 O O . GLN B 1 348 ? 4.703 2.184 -15.477 1 96.12 348 GLN B O 1
ATOM 6588 N N . ALA B 1 349 ? 2.646 1.592 -16.141 1 97.25 349 ALA B N 1
ATOM 6589 C CA . ALA B 1 349 ? 3.127 0.646 -17.141 1 97.25 349 ALA B CA 1
ATOM 6590 C C . ALA B 1 349 ? 3.918 1.361 -18.234 1 97.25 349 ALA B C 1
ATOM 6592 O O . ALA B 1 349 ? 3.607 2.5 -18.594 1 97.25 349 ALA B O 1
ATOM 6593 N N . LYS B 1 350 ? 4.938 0.753 -18.734 1 97 350 LYS B N 1
ATOM 6594 C CA . LYS B 1 350 ? 5.777 1.303 -19.797 1 97 350 LYS B CA 1
ATOM 6595 C C . LYS B 1 350 ? 6.246 0.206 -20.734 1 97 350 LYS B C 1
ATOM 6597 O O . LYS B 1 350 ? 6.281 -0.97 -20.375 1 97 350 LYS B O 1
ATOM 6602 N N . PRO B 1 351 ? 6.523 0.59 -21.953 1 96.88 351 PRO B N 1
ATOM 6603 C CA . PRO B 1 351 ? 7.051 -0.412 -22.875 1 96.88 351 PRO B CA 1
ATOM 6604 C C . PRO B 1 351 ? 8.461 -0.867 -22.516 1 96.88 351 PRO B C 1
ATOM 6606 O O . PRO B 1 351 ? 9.273 -0.062 -22.062 1 96.88 351 PRO B O 1
ATOM 6609 N N . ASP B 1 352 ? 8.719 -2.115 -22.703 1 95.38 352 ASP B N 1
ATOM 6610 C CA . ASP B 1 352 ? 10.086 -2.604 -22.562 1 95.38 352 ASP B CA 1
ATOM 6611 C C . ASP B 1 352 ? 10.859 -2.43 -23.875 1 95.38 352 ASP B C 1
ATOM 6613 O O . ASP B 1 352 ? 10.398 -1.736 -24.781 1 95.38 352 ASP B O 1
ATOM 6617 N N . SER B 1 353 ? 12.062 -2.912 -23.953 1 93.62 353 SER B N 1
ATOM 6618 C CA . SER B 1 353 ? 12.93 -2.715 -25.125 1 93.62 353 SER B CA 1
ATOM 6619 C C . SER B 1 353 ? 12.352 -3.385 -26.359 1 93.62 353 SER B C 1
ATOM 6621 O O . SER B 1 353 ? 12.727 -3.057 -27.484 1 93.62 353 SER B O 1
ATOM 6623 N N . TYR B 1 354 ? 11.344 -4.273 -26.203 1 93.94 354 TYR B N 1
ATOM 6624 C CA . TYR B 1 354 ? 10.727 -4.988 -27.312 1 93.94 354 TYR B CA 1
ATOM 6625 C C . TYR B 1 354 ? 9.391 -4.367 -27.688 1 93.94 354 TYR B C 1
ATOM 6627 O O . TYR B 1 354 ? 8.719 -4.84 -28.609 1 93.94 354 TYR B O 1
ATOM 6635 N N . GLY B 1 355 ? 9.047 -3.346 -26.953 1 95.5 355 GLY B N 1
ATOM 6636 C CA . GLY B 1 355 ? 7.793 -2.666 -27.25 1 95.5 355 GLY B CA 1
ATOM 6637 C C . GLY B 1 355 ? 6.617 -3.234 -26.469 1 95.5 355 GLY B C 1
ATOM 6638 O O . GLY B 1 355 ? 5.488 -2.76 -26.609 1 95.5 355 GLY B O 1
ATOM 6639 N N . ASN B 1 356 ? 6.84 -4.289 -25.672 1 96.94 356 ASN B N 1
ATOM 6640 C CA . ASN B 1 356 ? 5.781 -4.84 -24.844 1 96.94 356 ASN B CA 1
ATOM 6641 C C . ASN B 1 356 ? 5.504 -3.955 -23.625 1 96.94 356 ASN B C 1
ATOM 6643 O O . ASN B 1 356 ? 6.434 -3.492 -22.969 1 96.94 356 ASN B O 1
ATOM 6647 N N . TRP B 1 357 ? 4.25 -3.676 -23.391 1 97.81 357 TRP B N 1
ATOM 6648 C CA . TRP B 1 357 ? 3.889 -2.891 -22.219 1 97.81 357 TRP B CA 1
ATOM 6649 C C . TRP B 1 357 ? 3.83 -3.771 -20.984 1 97.81 357 TRP B C 1
ATOM 6651 O O . TRP B 1 357 ? 3.141 -4.793 -20.969 1 97.81 357 TRP B O 1
ATOM 6661 N N . LEU B 1 358 ? 4.582 -3.416 -19.969 1 98.12 358 LEU B N 1
ATOM 6662 C CA . LEU B 1 358 ? 4.629 -4.176 -18.719 1 98.12 358 LEU B CA 1
ATOM 6663 C C . LEU B 1 358 ? 4.168 -3.318 -17.547 1 98.12 358 LEU B C 1
ATOM 6665 O O . LEU B 1 358 ? 4.566 -2.158 -17.422 1 98.12 358 LEU B O 1
ATOM 6669 N N . PRO B 1 359 ? 3.232 -3.867 -16.703 1 98.06 359 PRO B N 1
ATOM 6670 C CA . PRO B 1 359 ? 2.986 -3.166 -15.445 1 98.06 359 PRO B CA 1
ATOM 6671 C C . PRO B 1 359 ? 4.258 -2.951 -14.625 1 98.06 359 PRO B C 1
ATOM 6673 O O . PRO B 1 359 ? 5.176 -3.773 -14.68 1 98.06 359 PRO B O 1
ATOM 6676 N N . SER B 1 360 ? 4.32 -1.845 -13.875 1 96.88 360 SER B N 1
ATOM 6677 C CA . SER B 1 360 ? 5.512 -1.52 -13.094 1 96.88 360 SER B CA 1
ATOM 6678 C C . SER B 1 360 ? 5.773 -2.566 -12.016 1 96.88 360 SER B C 1
ATOM 6680 O O . SER B 1 360 ? 4.98 -2.715 -11.086 1 96.88 360 SER B O 1
ATOM 6682 N N . PHE B 1 361 ? 6.906 -3.166 -12.086 1 95.69 361 PHE B N 1
ATOM 6683 C CA . PHE B 1 361 ? 7.203 -4.34 -11.273 1 95.69 361 PHE B CA 1
ATOM 6684 C C . PHE B 1 361 ? 7.43 -3.951 -9.82 1 95.69 361 PHE B C 1
ATOM 6686 O O . PHE B 1 361 ? 7.129 -4.727 -8.906 1 95.69 361 PHE B O 1
ATOM 6693 N N . LYS B 1 362 ? 7.961 -2.803 -9.5 1 94.44 362 LYS B N 1
ATOM 6694 C CA . LYS B 1 362 ? 8.281 -2.436 -8.117 1 94.44 362 LYS B CA 1
ATOM 6695 C C . LYS B 1 362 ? 7.035 -2.455 -7.242 1 94.44 362 LYS B C 1
ATOM 6697 O O . LYS B 1 362 ? 7.094 -2.863 -6.078 1 94.44 362 LYS B O 1
ATOM 6702 N N . TYR B 1 363 ? 5.871 -2.033 -7.762 1 97.06 363 TYR B N 1
ATOM 6703 C CA . TYR B 1 363 ? 4.633 -2.062 -6.996 1 97.06 363 TYR B CA 1
ATOM 6704 C C . TYR B 1 363 ? 4.113 -3.488 -6.852 1 97.06 363 TYR B C 1
ATOM 6706 O O . TYR B 1 363 ? 3.564 -3.855 -5.812 1 97.06 363 TYR B O 1
ATOM 6714 N N . ILE B 1 364 ? 4.289 -4.262 -7.902 1 97.25 364 ILE B N 1
ATOM 6715 C CA . ILE B 1 364 ? 3.883 -5.66 -7.879 1 97.25 364 ILE B CA 1
ATOM 6716 C C . ILE B 1 364 ? 4.672 -6.41 -6.809 1 97.25 364 ILE B C 1
ATOM 6718 O O . ILE B 1 364 ? 4.09 -7.113 -5.977 1 97.25 364 ILE B O 1
ATOM 6722 N N . GLU B 1 365 ? 5.977 -6.242 -6.852 1 95.69 365 GLU B N 1
ATOM 6723 C CA . GLU B 1 365 ? 6.844 -6.891 -5.875 1 95.69 365 GLU B CA 1
ATOM 6724 C C . GLU B 1 365 ? 6.488 -6.469 -4.453 1 95.69 365 GLU B C 1
ATOM 6726 O O . GLU B 1 365 ? 6.473 -7.297 -3.541 1 95.69 365 GLU B O 1
ATOM 6731 N N . THR B 1 366 ? 6.199 -5.25 -4.242 1 96.62 366 THR B N 1
ATOM 6732 C CA . THR B 1 366 ? 5.805 -4.738 -2.934 1 96.62 366 THR B CA 1
ATOM 6733 C C . THR B 1 366 ? 4.512 -5.395 -2.465 1 96.62 366 THR B C 1
ATOM 6735 O O . THR B 1 366 ? 4.41 -5.832 -1.316 1 96.62 366 THR B O 1
ATOM 6738 N N . ALA B 1 367 ? 3.529 -5.441 -3.318 1 97.38 367 ALA B N 1
ATOM 6739 C CA . ALA B 1 367 ? 2.252 -6.062 -2.98 1 97.38 367 ALA B CA 1
ATOM 6740 C C . ALA B 1 367 ? 2.441 -7.531 -2.609 1 97.38 367 ALA B C 1
ATOM 6742 O O . ALA B 1 367 ? 1.838 -8.016 -1.648 1 97.38 367 ALA B O 1
ATOM 6743 N N . ARG B 1 368 ? 3.27 -8.203 -3.412 1 95.38 368 ARG B N 1
ATOM 6744 C CA . ARG B 1 368 ? 3.537 -9.609 -3.146 1 95.38 368 ARG B CA 1
ATOM 6745 C C . ARG B 1 368 ? 4.18 -9.797 -1.777 1 95.38 368 ARG B C 1
ATOM 6747 O O . ARG B 1 368 ? 3.795 -10.688 -1.021 1 95.38 368 ARG B O 1
ATOM 6754 N N . ASN B 1 369 ? 5.137 -8.992 -1.45 1 94.25 369 ASN B N 1
ATOM 6755 C CA . ASN B 1 369 ? 5.828 -9.078 -0.168 1 94.25 369 ASN B CA 1
ATOM 6756 C C . ASN B 1 369 ? 4.887 -8.781 0.997 1 94.25 369 ASN B C 1
ATOM 6758 O O . ASN B 1 369 ? 4.949 -9.438 2.035 1 94.25 369 ASN B O 1
ATOM 6762 N N . LEU B 1 370 ? 4.027 -7.789 0.812 1 95.56 370 LEU B N 1
ATOM 6763 C CA . LEU B 1 370 ? 3.041 -7.477 1.841 1 95.56 370 LEU B CA 1
ATOM 6764 C C . LEU B 1 370 ? 2.059 -8.633 2.02 1 95.56 370 LEU B C 1
ATOM 6766 O O . LEU B 1 370 ? 1.636 -8.922 3.141 1 95.56 370 LEU B O 1
ATOM 6770 N N . GLY B 1 371 ? 1.705 -9.281 0.925 1 95 371 GLY B N 1
ATOM 6771 C CA . GLY B 1 371 ? 0.731 -10.359 0.956 1 95 371 GLY B CA 1
ATOM 6772 C C . GLY B 1 371 ? 1.134 -11.5 1.87 1 95 371 GLY B C 1
ATOM 6773 O O . GLY B 1 371 ? 0.286 -12.094 2.543 1 95 371 GLY B O 1
ATOM 6774 N N . SER B 1 372 ? 2.412 -11.781 1.926 1 92.81 372 SER B N 1
ATOM 6775 C CA . SER B 1 372 ? 2.92 -12.883 2.736 1 92.81 372 SER B CA 1
ATOM 6776 C C . SER B 1 372 ? 2.67 -12.633 4.223 1 92.81 372 SER B C 1
ATOM 6778 O O . SER B 1 372 ? 2.682 -13.57 5.02 1 92.81 372 SER B O 1
ATOM 6780 N N . ARG B 1 373 ? 2.34 -11.414 4.57 1 92.19 373 ARG B N 1
ATOM 6781 C CA . ARG B 1 373 ? 2.061 -11.07 5.961 1 92.19 373 ARG B CA 1
ATOM 6782 C C . ARG B 1 373 ? 0.589 -10.727 6.156 1 92.19 373 ARG B C 1
ATOM 6784 O O . ARG B 1 373 ? 0.012 -11.016 7.207 1 92.19 373 ARG B O 1
ATOM 6791 N N . TYR B 1 374 ? 0.032 -10.062 5.184 1 95.75 374 TYR B N 1
ATOM 6792 C CA . TYR B 1 374 ? -1.332 -9.555 5.301 1 95.75 374 TYR B CA 1
ATOM 6793 C C . TYR B 1 374 ? -2.324 -10.703 5.457 1 95.75 374 TYR B C 1
ATOM 6795 O O . TYR B 1 374 ? -3.205 -10.648 6.32 1 95.75 374 TYR B O 1
ATOM 6803 N N . TYR B 1 375 ? -2.229 -11.797 4.68 1 95.5 375 TYR B N 1
ATOM 6804 C CA . TYR B 1 375 ? -3.248 -12.836 4.723 1 95.5 375 TYR B CA 1
ATOM 6805 C C . TYR B 1 375 ? -3.176 -13.625 6.027 1 95.5 375 TYR B C 1
ATOM 6807 O O . TYR B 1 375 ? -4.191 -13.805 6.707 1 95.5 375 TYR B O 1
ATOM 6815 N N . PRO B 1 376 ? -1.939 -14.078 6.438 1 93.44 376 PRO B N 1
ATOM 6816 C CA . PRO B 1 376 ? -1.871 -14.727 7.75 1 93.44 376 PRO B CA 1
ATOM 6817 C C . PRO B 1 376 ? -2.416 -13.844 8.875 1 93.44 376 PRO B C 1
ATOM 6819 O O . PRO B 1 376 ? -3.082 -14.344 9.781 1 93.44 376 PRO B O 1
ATOM 6822 N N . ARG B 1 377 ? -2.139 -12.562 8.828 1 95.81 377 ARG B N 1
ATOM 6823 C CA . ARG B 1 377 ? -2.682 -11.633 9.812 1 95.81 377 ARG B CA 1
ATOM 6824 C C . ARG B 1 377 ? -4.203 -11.586 9.742 1 95.81 377 ARG B C 1
ATOM 6826 O O . ARG B 1 377 ? -4.875 -11.555 10.781 1 95.81 377 ARG B O 1
ATOM 6833 N N . ALA B 1 378 ? -4.77 -11.609 8.594 1 96.69 378 ALA B N 1
ATOM 6834 C CA . ALA B 1 378 ? -6.223 -11.609 8.422 1 96.69 378 ALA B CA 1
ATOM 6835 C C . ALA B 1 378 ? -6.836 -12.883 9 1 96.69 378 ALA B C 1
ATOM 6837 O O . ALA B 1 378 ? -7.895 -12.836 9.633 1 96.69 378 ALA B O 1
ATOM 6838 N N . VAL B 1 379 ? -6.156 -14.008 8.773 1 94.88 379 VAL B N 1
ATOM 6839 C CA . VAL B 1 379 ? -6.602 -15.273 9.336 1 94.88 379 VAL B CA 1
ATOM 6840 C C . VAL B 1 379 ? -6.617 -15.188 10.859 1 94.88 379 VAL B C 1
ATOM 6842 O O . VAL B 1 379 ? -7.586 -15.602 11.508 1 94.88 379 VAL B O 1
ATOM 6845 N N . GLU B 1 380 ? -5.602 -14.625 11.406 1 94.31 380 GLU B N 1
ATOM 6846 C CA . GLU B 1 380 ? -5.508 -14.453 12.852 1 94.31 380 GLU B CA 1
ATOM 6847 C C . GLU B 1 380 ? -6.648 -13.586 13.383 1 94.31 380 GLU B C 1
ATOM 6849 O O . GLU B 1 380 ? -7.262 -13.914 14.398 1 94.31 380 GLU B O 1
ATOM 6854 N N . ILE B 1 381 ? -6.922 -12.523 12.727 1 96.5 381 ILE B N 1
ATOM 6855 C CA . ILE B 1 381 ? -7.973 -11.602 13.148 1 96.5 381 ILE B CA 1
ATOM 6856 C C . ILE B 1 381 ? -9.328 -12.305 13.102 1 96.5 381 ILE B C 1
ATOM 6858 O O . ILE B 1 381 ? -10.109 -12.211 14.047 1 96.5 381 ILE B O 1
ATOM 6862 N N . LEU B 1 382 ? -9.609 -13.039 11.992 1 95.88 382 LEU B N 1
ATOM 6863 C CA . LEU B 1 382 ? -10.867 -13.781 11.883 1 95.88 382 LEU B CA 1
ATOM 6864 C C . LEU B 1 382 ? -11.016 -14.766 13.031 1 95.88 382 LEU B C 1
ATOM 6866 O O . LEU B 1 382 ? -12.062 -14.828 13.68 1 95.88 382 LEU B O 1
ATOM 6870 N N . LYS B 1 383 ? -10 -15.531 13.352 1 92.56 383 LYS B N 1
ATOM 6871 C CA . LYS B 1 383 ? -10.031 -16.516 14.43 1 92.56 383 LYS B CA 1
ATOM 6872 C C . LYS B 1 383 ? -10.227 -15.844 15.781 1 92.56 383 LYS B C 1
ATOM 6874 O O . LYS B 1 383 ? -10.953 -16.359 16.641 1 92.56 383 LYS B O 1
ATOM 6879 N N . THR B 1 384 ? -9.633 -14.719 15.945 1 92.12 384 THR B N 1
ATOM 6880 C CA . THR B 1 384 ? -9.703 -14.008 17.219 1 92.12 384 THR B CA 1
ATOM 6881 C C . THR B 1 384 ? -11.109 -13.445 17.438 1 92.12 384 THR B C 1
ATOM 6883 O O . THR B 1 384 ? -11.648 -13.539 18.547 1 92.12 384 THR B O 1
ATOM 6886 N N . ILE B 1 385 ? -11.672 -12.883 16.406 1 93.06 385 ILE B N 1
ATOM 6887 C CA . ILE B 1 385 ? -12.992 -12.273 16.531 1 93.06 385 ILE B CA 1
ATOM 6888 C C . ILE B 1 385 ? -14.055 -13.359 16.656 1 93.06 385 ILE B C 1
ATOM 6890 O O . ILE B 1 385 ? -14.945 -13.266 17.516 1 93.06 385 ILE B O 1
ATOM 6894 N N . ALA B 1 386 ? -13.953 -14.414 15.844 1 90.44 386 ALA B N 1
ATOM 6895 C CA . ALA B 1 386 ? -14.938 -15.492 15.875 1 90.44 386 ALA B CA 1
ATOM 6896 C C . ALA B 1 386 ? -14.781 -16.344 17.125 1 90.44 386 ALA B C 1
ATOM 6898 O O . ALA B 1 386 ? -15.773 -16.844 17.672 1 90.44 386 ALA B O 1
ATOM 6899 N N . ALA B 1 387 ? -13.555 -16.562 17.594 1 86.56 387 ALA B N 1
ATOM 6900 C CA . ALA B 1 387 ? -13.195 -17.266 18.828 1 86.56 387 ALA B CA 1
ATOM 6901 C C . ALA B 1 387 ? -13.922 -18.594 18.938 1 86.56 387 ALA B C 1
ATOM 6903 O O . ALA B 1 387 ? -13.867 -19.422 18.016 1 86.56 387 ALA B O 1
ATOM 6904 N N . GLY B 1 388 ? -14.586 -18.766 20.031 1 76.88 388 GLY B N 1
ATOM 6905 C CA . GLY B 1 388 ? -15.242 -20.031 20.328 1 76.88 388 GLY B CA 1
ATOM 6906 C C . GLY B 1 388 ? -16.328 -20.391 19.328 1 76.88 388 GLY B C 1
ATOM 6907 O O . GLY B 1 388 ? -16.656 -21.578 19.172 1 76.88 388 GLY B O 1
ATOM 6908 N N . GLY B 1 389 ? -16.797 -19.406 18.578 1 82.88 389 GLY B N 1
ATOM 6909 C CA . GLY B 1 389 ? -17.812 -19.688 17.562 1 82.88 389 GLY B CA 1
ATOM 6910 C C . GLY B 1 389 ? -17.344 -20.625 16.484 1 82.88 389 GLY B C 1
ATOM 6911 O O . GLY B 1 389 ? -18.141 -21.344 15.875 1 82.88 389 GLY B O 1
ATOM 6912 N N . LEU B 1 390 ? -16.094 -20.688 16.266 1 86.69 390 LEU B N 1
ATOM 6913 C CA . LEU B 1 390 ? -15.539 -21.531 15.219 1 86.69 390 LEU B CA 1
ATOM 6914 C C . LEU B 1 390 ? -15.422 -22.969 15.688 1 86.69 390 LEU B C 1
ATOM 6916 O O . LEU B 1 390 ? -15.328 -23.891 14.867 1 86.69 390 LEU B O 1
ATOM 6920 N N . ILE B 1 391 ? -15.484 -23.141 17.031 1 78 391 ILE B N 1
ATOM 6921 C CA . ILE B 1 391 ? -15.273 -24.5 17.531 1 78 391 ILE B CA 1
ATOM 6922 C C . ILE B 1 391 ? -16.609 -25.141 17.875 1 78 391 ILE B C 1
ATOM 6924 O O . ILE B 1 391 ? -16.734 -26.359 17.938 1 78 391 ILE B O 1
ATOM 6928 N N . GLN B 1 392 ? -17.641 -24.281 17.984 1 71.31 392 GLN B N 1
ATOM 6929 C CA . GLN B 1 392 ? -18.922 -24.812 18.453 1 71.31 392 GLN B CA 1
ATOM 6930 C C . GLN B 1 392 ? -19.891 -24.984 17.297 1 71.31 392 GLN B C 1
ATOM 6932 O O . GLN B 1 392 ? -21.109 -25.062 17.516 1 71.31 392 GLN B O 1
ATOM 6937 N N . ILE B 1 393 ? -19.453 -25.094 16.094 1 75.69 393 ILE B N 1
ATOM 6938 C CA . ILE B 1 393 ? -20.312 -25.219 14.93 1 75.69 393 ILE B CA 1
ATOM 6939 C C . ILE B 1 393 ? -20.953 -26.594 14.898 1 75.69 393 ILE B C 1
ATOM 6941 O O . ILE B 1 393 ? -20.266 -27.609 14.93 1 75.69 393 ILE B O 1
ATOM 6945 N N . PRO B 1 394 ? -22.266 -26.547 14.906 1 75.12 394 PRO B N 1
ATOM 6946 C CA . PRO B 1 394 ? -22.891 -27.875 14.766 1 75.12 394 PRO B CA 1
ATOM 6947 C C . PRO B 1 394 ? -22.531 -28.562 13.453 1 75.12 394 PRO B C 1
ATOM 6949 O O . PRO B 1 394 ? -22.406 -27.891 12.414 1 75.12 394 PRO B O 1
ATOM 6952 N N . SER B 1 395 ? -22.359 -29.859 13.625 1 74.25 395 SER B N 1
ATOM 6953 C CA . SER B 1 395 ? -22.016 -30.625 12.422 1 74.25 395 SER B CA 1
ATOM 6954 C C . SER B 1 395 ? -23.266 -30.953 11.617 1 74.25 395 SER B C 1
ATOM 6956 O O . SER B 1 395 ? -24.375 -30.984 12.164 1 74.25 395 SER B O 1
ATOM 6958 N N . GLY B 1 396 ? -23.141 -31.156 10.352 1 66.88 396 GLY B N 1
ATOM 6959 C CA . GLY B 1 396 ? -24.156 -31.688 9.469 1 66.88 396 GLY B CA 1
ATOM 6960 C C . GLY B 1 396 ? -25.188 -30.641 9.055 1 66.88 396 GLY B C 1
ATOM 6961 O O . GLY B 1 396 ? -24.906 -29.453 9.055 1 66.88 396 GLY B O 1
ATOM 6962 N N . GLN B 1 397 ? -26.328 -31.109 8.391 1 62.28 397 GLN B N 1
ATOM 6963 C CA . GLN B 1 397 ? -27.406 -30.266 7.883 1 62.28 397 GLN B CA 1
ATOM 6964 C C . GLN B 1 397 ? -28.453 -30 8.961 1 62.28 397 GLN B C 1
ATOM 6966 O O . GLN B 1 397 ? -28.734 -30.875 9.773 1 62.28 397 GLN B O 1
ATOM 6971 N N . PHE B 1 398 ? -28.812 -28.688 9.031 1 59.41 398 PHE B N 1
ATOM 6972 C CA . PHE B 1 398 ? -29.75 -28.172 10.016 1 59.41 398 PHE B CA 1
ATOM 6973 C C . PHE B 1 398 ? -31.188 -28.406 9.57 1 59.41 398 PHE B C 1
ATOM 6975 O O . PHE B 1 398 ? -31.484 -28.359 8.375 1 59.41 398 PHE B O 1
ATOM 6982 N N . GLY B 1 399 ? -32.094 -29.047 10.305 1 59.75 399 GLY B N 1
ATOM 6983 C CA . GLY B 1 399 ? -33.531 -29.094 10.078 1 59.75 399 GLY B CA 1
ATOM 6984 C C . GLY B 1 399 ? -34.094 -30.516 10.086 1 59.75 399 GLY B C 1
ATOM 6985 O O . GLY B 1 399 ? -35.281 -30.703 9.859 1 59.75 399 GLY B O 1
ATOM 6986 N N . GLN B 1 400 ? -33.156 -31.453 10.18 1 57.59 400 GLN B N 1
ATOM 6987 C CA . GLN B 1 400 ? -33.844 -32.719 9.953 1 57.59 400 GLN B CA 1
ATOM 6988 C C . GLN B 1 400 ? -34.719 -33.094 11.164 1 57.59 400 GLN B C 1
ATOM 6990 O O . GLN B 1 400 ? -35.781 -33.656 11.016 1 57.59 400 GLN B O 1
ATOM 6995 N N . ASP B 1 401 ? -34.094 -32.781 12.266 1 66.19 401 ASP B N 1
ATOM 6996 C CA . ASP B 1 401 ? -34.906 -33.188 13.422 1 66.19 401 ASP B CA 1
ATOM 6997 C C . ASP B 1 401 ? -35.594 -31.969 14.039 1 66.19 401 ASP B C 1
ATOM 6999 O O . ASP B 1 401 ? -34.969 -30.953 14.344 1 66.19 401 ASP B O 1
ATOM 7003 N N . GLU B 1 402 ? -37 -31.953 14.031 1 69.94 402 GLU B N 1
ATOM 7004 C CA . GLU B 1 402 ? -37.844 -30.875 14.484 1 69.94 402 GLU B CA 1
ATOM 7005 C C . GLU B 1 402 ? -37.5 -30.438 15.898 1 69.94 402 GLU B C 1
ATOM 7007 O O . GLU B 1 402 ? -37.5 -29.234 16.203 1 69.94 402 GLU B O 1
ATOM 7012 N N . SER B 1 403 ? -37.219 -31.391 16.812 1 72.81 403 SER B N 1
ATOM 7013 C CA . SER B 1 403 ? -36.969 -31.031 18.203 1 72.81 403 SER B CA 1
ATOM 7014 C C . SER B 1 403 ? -35.688 -30.219 18.328 1 72.81 403 SER B C 1
ATOM 7016 O O . SER B 1 403 ? -35.719 -29.094 18.844 1 72.81 403 SER B O 1
ATOM 7018 N N . VAL B 1 404 ? -34.656 -30.719 17.828 1 78.5 404 VAL B N 1
ATOM 7019 C CA . VAL B 1 404 ? -33.344 -30.062 17.953 1 78.5 404 VAL B CA 1
ATOM 7020 C C . VAL B 1 404 ? -33.344 -28.797 17.078 1 78.5 404 VAL B C 1
ATOM 7022 O O . VAL B 1 404 ? -32.719 -27.797 17.453 1 78.5 404 VAL B O 1
ATOM 7025 N N . GLY B 1 405 ? -34.094 -28.891 16.016 1 77.38 405 GLY B N 1
ATOM 7026 C CA . GLY B 1 405 ? -34.156 -27.734 15.125 1 77.38 405 GLY B CA 1
ATOM 7027 C C . GLY B 1 405 ? -34.75 -26.5 15.805 1 77.38 405 GLY B C 1
ATOM 7028 O O . GLY B 1 405 ? -34.25 -25.406 15.609 1 77.38 405 GLY B O 1
ATOM 7029 N N . THR B 1 406 ? -35.781 -26.75 16.547 1 79.19 406 THR B N 1
ATOM 7030 C CA . THR B 1 406 ? -36.375 -25.656 17.281 1 79.19 406 THR B CA 1
ATOM 7031 C C . THR B 1 406 ? -35.406 -25.062 18.297 1 79.19 406 THR B C 1
ATOM 7033 O O . THR B 1 406 ? -35.344 -23.844 18.469 1 79.19 406 THR B O 1
ATOM 7036 N N . LEU B 1 407 ? -34.719 -25.938 18.984 1 77.75 407 LEU B N 1
ATOM 7037 C CA . LEU B 1 407 ? -33.719 -25.484 19.953 1 77.75 407 LEU B CA 1
ATOM 7038 C C . LEU B 1 407 ? -32.594 -24.688 19.281 1 77.75 407 LEU B C 1
ATOM 7040 O O . LEU B 1 407 ? -32.156 -23.672 19.797 1 77.75 407 LEU B O 1
ATOM 7044 N N . MET B 1 408 ? -32.188 -25.172 18.172 1 80.12 408 MET B N 1
ATOM 7045 C CA . MET B 1 408 ? -31.141 -24.484 17.422 1 80.12 408 MET B CA 1
ATOM 7046 C C . MET B 1 408 ? -31.594 -23.094 17.016 1 80.12 408 MET B C 1
ATOM 7048 O O . MET B 1 408 ? -30.828 -22.125 17.141 1 80.12 408 MET B O 1
ATOM 7052 N N . SER B 1 409 ? -32.781 -23.094 16.531 1 80.81 409 SER B N 1
ATOM 7053 C CA . SER B 1 409 ? -33.344 -21.812 16.109 1 80.81 409 SER B CA 1
ATOM 7054 C C . SER B 1 409 ? -33.406 -20.844 17.281 1 80.81 409 SER B C 1
ATOM 7056 O O . SER B 1 409 ? -33.156 -19.641 17.109 1 80.81 409 SER B O 1
ATOM 7058 N N . LYS B 1 410 ? -33.688 -21.375 18.359 1 77.44 410 LYS B N 1
ATOM 7059 C CA . LYS B 1 410 ? -33.844 -20.547 19.547 1 77.44 410 LYS B CA 1
ATOM 7060 C C . LYS B 1 410 ? -32.5 -20.078 20.094 1 77.44 410 LYS B C 1
ATOM 7062 O O . LYS B 1 410 ? -32.375 -18.922 20.516 1 77.44 410 LYS B O 1
ATOM 7067 N N . TYR B 1 411 ? -31.5 -20.938 20.016 1 77.5 411 TYR B N 1
ATOM 7068 C CA . TYR B 1 411 ? -30.312 -20.656 20.797 1 77.5 411 TYR B CA 1
ATOM 7069 C C . TYR B 1 411 ? -29.141 -20.266 19.906 1 77.5 411 TYR B C 1
ATOM 7071 O O . TYR B 1 411 ? -28.125 -19.734 20.391 1 77.5 411 TYR B O 1
ATOM 7079 N N . LEU B 1 412 ? -29.219 -20.484 18.672 1 79 412 LEU B N 1
ATOM 7080 C CA . LEU B 1 412 ? -28.047 -20.266 17.828 1 79 412 LEU B CA 1
ATOM 7081 C C . LEU B 1 412 ? -28.312 -19.141 16.812 1 79 412 LEU B C 1
ATOM 7083 O O . LEU B 1 412 ? -27.594 -19.031 15.82 1 79 412 LEU B O 1
ATOM 7087 N N . GLY B 1 413 ? -29.281 -18.422 17.047 1 79.5 413 GLY B N 1
ATOM 7088 C CA . GLY B 1 413 ? -29.562 -17.281 16.188 1 79.5 413 GLY B CA 1
ATOM 7089 C C . GLY B 1 413 ? -28.547 -16.156 16.344 1 79.5 413 GLY B C 1
ATOM 7090 O O . GLY B 1 413 ? -27.781 -16.125 17.297 1 79.5 413 GLY B O 1
ATOM 7091 N N . GLY B 1 414 ? -28.453 -15.359 15.234 1 87.06 414 GLY B N 1
ATOM 7092 C CA . GLY B 1 414 ? -27.609 -14.18 15.258 1 87.06 414 GLY B CA 1
ATOM 7093 C C . GLY B 1 414 ? -28.391 -12.891 15.477 1 87.06 414 GLY B C 1
ATOM 7094 O O . GLY B 1 414 ? -29.547 -12.93 15.875 1 87.06 414 GLY B O 1
ATOM 7095 N N . VAL B 1 415 ? -27.688 -11.758 15.367 1 86.25 415 VAL B N 1
ATOM 7096 C CA . VAL B 1 415 ? -28.312 -10.453 15.508 1 86.25 415 VAL B CA 1
ATOM 7097 C C . VAL B 1 415 ? -29.406 -10.281 14.445 1 86.25 415 VAL B C 1
ATOM 7099 O O . VAL B 1 415 ? -30.547 -9.922 14.766 1 86.25 415 VAL B O 1
ATOM 7102 N N . THR B 1 416 ? -29.031 -10.609 13.18 1 88.88 416 THR B N 1
ATOM 7103 C CA . THR B 1 416 ? -29.984 -10.453 12.094 1 88.88 416 THR B CA 1
ATOM 7104 C C . THR B 1 416 ? -30.234 -11.781 11.391 1 88.88 416 THR B C 1
ATOM 7106 O O . THR B 1 416 ? -31.234 -11.945 10.695 1 88.88 416 THR B O 1
ATOM 7109 N N . MET B 1 417 ? -29.406 -12.805 11.586 1 88.56 417 MET B N 1
ATOM 7110 C CA . MET B 1 417 ? -29.484 -14.086 10.883 1 88.56 417 MET B CA 1
ATOM 7111 C C . MET B 1 417 ? -30.203 -15.125 11.727 1 88.56 417 MET B C 1
ATOM 7113 O O . MET B 1 417 ? -30.062 -15.148 12.953 1 88.56 417 MET B O 1
ATOM 7117 N N . GLN B 1 418 ? -30.922 -15.938 11 1 86.56 418 GLN B N 1
ATOM 7118 C CA . GLN B 1 418 ? -31.438 -17.141 11.648 1 86.56 418 GLN B CA 1
ATOM 7119 C C . GLN B 1 418 ? -30.359 -18.203 11.805 1 86.56 418 GLN B C 1
ATOM 7121 O O . GLN B 1 418 ? -29.312 -18.125 11.164 1 86.56 418 GLN B O 1
ATOM 7126 N N . ALA B 1 419 ? -30.672 -19.094 12.547 1 83.69 419 ALA B N 1
ATOM 7127 C CA . ALA B 1 419 ? -29.688 -20.078 12.984 1 83.69 419 ALA B CA 1
ATOM 7128 C C . ALA B 1 419 ? -29.062 -20.781 11.789 1 83.69 419 ALA B C 1
ATOM 7130 O O . ALA B 1 419 ? -27.844 -20.906 11.703 1 83.69 419 ALA B O 1
ATOM 7131 N N . PRO B 1 420 ? -29.844 -21.219 10.812 1 83.88 420 PRO B N 1
ATOM 7132 C CA . PRO B 1 420 ? -29.203 -21.938 9.695 1 83.88 420 PRO B CA 1
ATOM 7133 C C . PRO B 1 420 ? -28.203 -21.062 8.938 1 83.88 420 PRO B C 1
ATOM 7135 O O . PRO B 1 420 ? -27.125 -21.531 8.57 1 83.88 420 PRO B O 1
ATOM 7138 N N . GLU B 1 421 ? -28.578 -19.844 8.773 1 88.06 421 GLU B N 1
ATOM 7139 C CA . GLU B 1 421 ? -27.688 -18.922 8.07 1 88.06 421 GLU B CA 1
ATOM 7140 C C . GLU B 1 421 ? -26.422 -18.641 8.883 1 88.06 421 GLU B C 1
ATOM 7142 O O . GLU B 1 421 ? -25.328 -18.578 8.32 1 88.06 421 GLU B O 1
ATOM 7147 N N . LYS B 1 422 ? -26.594 -18.438 10.078 1 88.88 422 LYS B N 1
ATOM 7148 C CA . LYS B 1 422 ? -25.453 -18.188 10.938 1 88.88 422 LYS B CA 1
ATOM 7149 C C . LYS B 1 422 ? -24.516 -19.391 10.977 1 88.88 422 LYS B C 1
ATOM 7151 O O . LYS B 1 422 ? -23.297 -19.234 10.93 1 88.88 422 LYS B O 1
ATOM 7156 N N . ILE B 1 423 ? -25.094 -20.516 11.125 1 85.88 423 ILE B N 1
ATOM 7157 C CA . ILE B 1 423 ? -24.312 -21.734 11.141 1 85.88 423 ILE B CA 1
ATOM 7158 C C . ILE B 1 423 ? -23.516 -21.859 9.844 1 85.88 423 ILE B C 1
ATOM 7160 O O . ILE B 1 423 ? -22.328 -22.156 9.867 1 85.88 423 ILE B O 1
ATOM 7164 N N . ARG B 1 424 ? -24.125 -21.562 8.734 1 89.94 424 ARG B N 1
ATOM 7165 C CA . ARG B 1 424 ? -23.438 -21.609 7.445 1 89.94 424 ARG B CA 1
ATOM 7166 C C . ARG B 1 424 ? -22.297 -20.609 7.395 1 89.94 424 ARG B C 1
ATOM 7168 O O . ARG B 1 424 ? -21.234 -20.906 6.832 1 89.94 424 ARG B O 1
ATOM 7175 N N . LEU B 1 425 ? -22.531 -19.469 7.914 1 92.5 425 LEU B N 1
ATOM 7176 C CA . LEU B 1 425 ? -21.5 -18.438 7.949 1 92.5 425 LEU B CA 1
ATOM 7177 C C . LEU B 1 425 ? -20.281 -18.922 8.727 1 92.5 425 LEU B C 1
ATOM 7179 O O . LEU B 1 425 ? -19.141 -18.734 8.281 1 92.5 425 LEU B O 1
ATOM 7183 N N . PHE B 1 426 ? -20.484 -19.516 9.82 1 90.88 426 PHE B N 1
ATOM 7184 C CA . PHE B 1 426 ? -19.375 -19.984 10.641 1 90.88 426 PHE B CA 1
ATOM 7185 C C . PHE B 1 426 ? -18.703 -21.188 10 1 90.88 426 PHE B C 1
ATOM 7187 O O . PHE B 1 426 ? -17.5 -21.375 10.133 1 90.88 426 PHE B O 1
ATOM 7194 N N . GLN B 1 427 ? -19.484 -22.031 9.375 1 90.81 427 GLN B N 1
ATOM 7195 C CA . GLN B 1 427 ? -18.906 -23.141 8.617 1 90.81 427 GLN B CA 1
ATOM 7196 C C . GLN B 1 427 ? -18 -22.625 7.5 1 90.81 427 GLN B C 1
ATOM 7198 O O . GLN B 1 427 ? -16.906 -23.156 7.277 1 90.81 427 GLN B O 1
ATOM 7203 N N . LEU B 1 428 ? -18.469 -21.625 6.836 1 93.62 428 LEU B N 1
ATOM 7204 C CA . LEU B 1 428 ? -17.656 -20.969 5.805 1 93.62 428 LEU B CA 1
ATOM 7205 C C . LEU B 1 428 ? -16.359 -20.438 6.383 1 93.62 428 LEU B C 1
ATOM 7207 O O . LEU B 1 428 ? -15.289 -20.641 5.805 1 93.62 428 LEU B O 1
ATOM 7211 N N . ALA B 1 429 ? -16.484 -19.781 7.527 1 94.75 429 ALA B N 1
ATOM 7212 C CA . ALA B 1 429 ? -15.32 -19.219 8.188 1 94.75 429 ALA B CA 1
ATOM 7213 C C . ALA B 1 429 ? -14.336 -20.312 8.586 1 94.75 429 ALA B C 1
ATOM 7215 O O . ALA B 1 429 ? -13.117 -20.156 8.422 1 94.75 429 ALA B O 1
ATOM 7216 N N . TRP B 1 430 ? -14.844 -21.359 9.125 1 91.25 430 TRP B N 1
ATOM 7217 C CA . TRP B 1 430 ? -13.992 -22.484 9.523 1 91.25 430 TRP B CA 1
ATOM 7218 C C . TRP B 1 430 ? -13.305 -23.094 8.305 1 91.25 430 TRP B C 1
ATOM 7220 O O . TRP B 1 430 ? -12.117 -23.406 8.352 1 91.25 430 TRP B O 1
ATOM 7230 N N . ASP B 1 431 ? -14.047 -23.281 7.27 1 93.06 431 ASP B N 1
ATOM 7231 C CA . ASP B 1 431 ? -13.508 -23.844 6.035 1 93.06 431 ASP B CA 1
ATOM 7232 C C . ASP B 1 431 ? -12.414 -22.938 5.457 1 93.06 431 ASP B C 1
ATOM 7234 O O . ASP B 1 431 ? -11.461 -23.438 4.84 1 93.06 431 ASP B O 1
ATOM 7238 N N . LEU B 1 432 ? -12.508 -21.672 5.672 1 94.5 432 LEU B N 1
ATOM 7239 C CA . LEU B 1 432 ? -11.562 -20.688 5.164 1 94.5 432 LEU B CA 1
ATOM 7240 C C . LEU B 1 432 ? -10.297 -20.656 6.02 1 94.5 432 LEU B C 1
ATOM 7242 O O . LEU B 1 432 ? -9.227 -20.281 5.539 1 94.5 432 LEU B O 1
ATOM 7246 N N . THR B 1 433 ? -10.328 -21.172 7.273 1 92.56 433 THR B N 1
ATOM 7247 C CA . THR B 1 433 ? -9.211 -20.906 8.164 1 92.56 433 THR B CA 1
ATOM 7248 C C . THR B 1 433 ? -8.773 -22.188 8.883 1 92.56 433 THR B C 1
ATOM 7250 O O . THR B 1 433 ? -7.582 -22.469 8.984 1 92.56 433 THR B O 1
ATOM 7253 N N . GLY B 1 434 ? -9.703 -22.922 9.336 1 87.81 434 GLY B N 1
ATOM 7254 C CA . GLY B 1 434 ? -9.391 -23.969 10.281 1 87.81 434 GLY B CA 1
ATOM 7255 C C . GLY B 1 434 ? -9.398 -25.359 9.656 1 87.81 434 GLY B C 1
ATOM 7256 O O . GLY B 1 434 ? -8.922 -26.312 10.258 1 87.81 434 GLY B O 1
ATOM 7257 N N . SER B 1 435 ? -10 -25.484 8.547 1 89.31 435 SER B N 1
ATOM 7258 C CA . SER B 1 435 ? -9.992 -26.75 7.828 1 89.31 435 SER B CA 1
ATOM 7259 C C . SER B 1 435 ? -8.617 -27.031 7.215 1 89.31 435 SER B C 1
ATOM 7261 O O . SER B 1 435 ? -7.754 -26.156 7.199 1 89.31 435 SER B O 1
ATOM 7263 N N . PRO B 1 436 ? -8.422 -28.234 6.742 1 87.25 436 PRO B N 1
ATOM 7264 C CA . PRO B 1 436 ? -7.176 -28.5 6.012 1 87.25 436 PRO B CA 1
ATOM 7265 C C . PRO B 1 436 ? -6.973 -27.547 4.832 1 87.25 436 PRO B C 1
ATOM 7267 O O . PRO B 1 436 ? -5.852 -27.094 4.582 1 87.25 436 PRO B O 1
ATOM 7270 N N . LEU B 1 437 ? -8.047 -27.25 4.133 1 93.06 437 LEU B N 1
ATOM 7271 C CA . LEU B 1 437 ? -7.949 -26.266 3.051 1 93.06 437 LEU B CA 1
ATOM 7272 C C . LEU B 1 437 ? -7.48 -24.922 3.576 1 93.06 437 LEU B C 1
ATOM 7274 O O . LEU B 1 437 ? -6.582 -24.297 3.002 1 93.06 437 LEU B O 1
ATOM 7278 N N . GLY B 1 438 ? -8.164 -24.484 4.625 1 93 438 GLY B N 1
ATOM 7279 C CA . GLY B 1 438 ? -7.773 -23.219 5.227 1 93 438 GLY B CA 1
ATOM 7280 C C . GLY B 1 438 ? -6.328 -23.188 5.68 1 93 438 GLY B C 1
ATOM 7281 O O . GLY B 1 438 ? -5.625 -22.203 5.469 1 93 438 GLY B O 1
ATOM 7282 N N . ALA B 1 439 ? -5.914 -24.266 6.297 1 86.06 439 ALA B N 1
ATOM 7283 C CA . ALA B 1 439 ? -4.531 -24.375 6.762 1 86.06 439 ALA B CA 1
ATOM 7284 C C . ALA B 1 439 ? -3.555 -24.328 5.59 1 86.06 439 ALA B C 1
ATOM 7286 O O . ALA B 1 439 ? -2.494 -23.703 5.684 1 86.06 439 ALA B O 1
ATOM 7287 N N . ARG B 1 440 ? -3.842 -24.953 4.578 1 90.25 440 ARG B N 1
ATOM 7288 C CA . ARG B 1 440 ? -3.014 -24.922 3.377 1 90.25 440 ARG B CA 1
ATOM 7289 C C . ARG B 1 440 ? -2.865 -23.5 2.857 1 90.25 440 ARG B C 1
ATOM 7291 O O . ARG B 1 440 ? -1.766 -23.062 2.5 1 90.25 440 ARG B O 1
ATOM 7298 N N . HIS B 1 441 ? -3.955 -22.828 2.787 1 91.56 441 HIS B N 1
ATOM 7299 C CA . HIS B 1 441 ? -3.92 -21.469 2.254 1 91.56 441 HIS B CA 1
ATOM 7300 C C . HIS B 1 441 ? -3.096 -20.547 3.148 1 91.56 441 HIS B C 1
ATOM 7302 O O . HIS B 1 441 ? -2.375 -19.672 2.654 1 91.56 441 HIS B O 1
ATOM 7308 N N . ASP B 1 442 ? -3.223 -20.703 4.418 1 88.44 442 ASP B N 1
ATOM 7309 C CA . ASP B 1 442 ? -2.412 -19.922 5.348 1 88.44 442 ASP B CA 1
ATOM 7310 C C . ASP B 1 442 ? -0.922 -20.125 5.086 1 88.44 442 ASP B C 1
ATOM 7312 O O . ASP B 1 442 ? -0.166 -19.156 4.969 1 88.44 442 ASP B O 1
ATOM 7316 N N . LEU B 1 443 ? -0.559 -21.375 4.941 1 79.88 443 LEU B N 1
ATOM 7317 C CA . LEU B 1 443 ? 0.836 -21.719 4.684 1 79.88 443 LEU B CA 1
ATOM 7318 C C . LEU B 1 443 ? 1.261 -21.266 3.293 1 79.88 443 LEU B C 1
ATOM 7320 O O . LEU B 1 443 ? 2.324 -20.656 3.127 1 79.88 443 LEU B O 1
ATOM 7324 N N . TYR B 1 444 ? 0.439 -21.516 2.375 1 87.31 444 TYR B N 1
ATOM 7325 C CA . TYR B 1 444 ? 0.739 -21.219 0.981 1 87.31 444 TYR B CA 1
ATOM 7326 C C . TYR B 1 444 ? 0.951 -19.719 0.783 1 87.31 444 TYR B C 1
ATOM 7328 O O . TYR B 1 444 ? 1.895 -19.297 0.107 1 87.31 444 TYR B O 1
ATOM 7336 N N . GLU B 1 445 ? 0.158 -18.922 1.368 1 89.19 445 GLU B N 1
ATOM 7337 C CA . GLU B 1 445 ? 0.254 -17.469 1.196 1 89.19 445 GLU B CA 1
ATOM 7338 C C . GLU B 1 445 ? 1.51 -16.922 1.864 1 89.19 445 GLU B C 1
ATOM 7340 O O . GLU B 1 445 ? 2.1 -15.945 1.385 1 89.19 445 GLU B O 1
ATOM 7345 N N . ARG B 1 446 ? 1.972 -17.516 2.908 1 81.88 446 ARG B N 1
ATOM 7346 C CA . ARG B 1 446 ? 3.197 -17.094 3.582 1 81.88 446 ARG B CA 1
ATOM 7347 C C . ARG B 1 446 ? 4.402 -17.219 2.656 1 81.88 446 ARG B C 1
ATOM 7349 O O . ARG B 1 446 ? 5.336 -16.422 2.727 1 81.88 446 ARG B O 1
ATOM 7356 N N . TYR B 1 447 ? 4.289 -18.203 1.729 1 80.5 447 TYR B N 1
ATOM 7357 C CA . TYR B 1 447 ? 5.461 -18.516 0.913 1 80.5 447 TYR B CA 1
ATOM 7358 C C . TYR B 1 447 ? 5.125 -18.438 -0.572 1 80.5 447 TYR B C 1
ATOM 7360 O O . TYR B 1 447 ? 5.84 -18.984 -1.407 1 80.5 447 TYR B O 1
ATOM 7368 N N . TYR B 1 448 ? 3.992 -17.797 -0.772 1 79.31 448 TYR B N 1
ATOM 7369 C CA . TYR B 1 448 ? 3.535 -17.688 -2.152 1 79.31 448 TYR B CA 1
ATOM 7370 C C . TYR B 1 448 ? 4.625 -17.094 -3.043 1 79.31 448 TYR B C 1
ATOM 7372 O O . TYR B 1 448 ? 4.789 -17.516 -4.191 1 79.31 448 TYR B O 1
ATOM 7380 N N . ALA B 1 449 ? 5.328 -16.188 -2.492 1 73.94 449 ALA B N 1
ATOM 7381 C CA . ALA B 1 449 ? 6.352 -15.477 -3.264 1 73.94 449 ALA B CA 1
ATOM 7382 C C . ALA B 1 449 ? 7.746 -16 -2.93 1 73.94 449 ALA B C 1
ATOM 7384 O O . ALA B 1 449 ? 8.75 -15.375 -3.289 1 73.94 449 ALA B O 1
ATOM 7385 N N . GLY B 1 450 ? 7.812 -17.125 -2.32 1 81.25 450 GLY B N 1
ATOM 7386 C CA . GLY B 1 45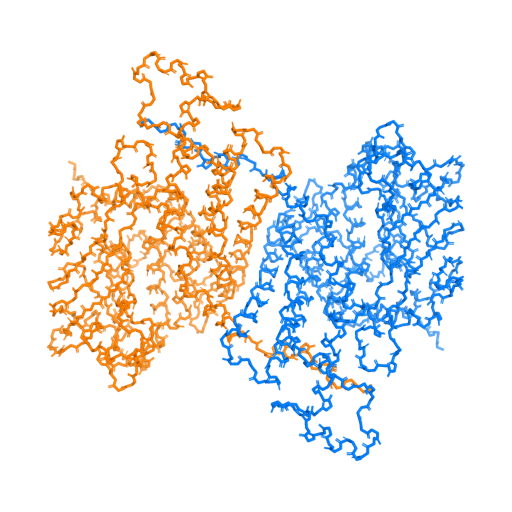0 ? 9.109 -17.609 -1.869 1 81.25 450 GLY B CA 1
ATOM 7387 C C . GLY B 1 450 ? 9.445 -17.172 -0.456 1 81.25 450 GLY B C 1
ATOM 7388 O O . GLY B 1 450 ? 8.555 -16.828 0.325 1 81.25 450 GLY B O 1
ATOM 7389 N N . ASP B 1 451 ? 10.672 -17.312 -0.129 1 83.88 451 ASP B N 1
ATOM 7390 C CA . ASP B 1 451 ? 11.133 -16.938 1.204 1 83.88 451 ASP B CA 1
ATOM 7391 C C . ASP B 1 451 ? 10.938 -15.438 1.453 1 83.88 451 ASP B C 1
ATOM 7393 O O . ASP B 1 451 ? 11.578 -14.609 0.804 1 83.88 451 ASP B O 1
ATOM 7397 N N . PRO B 1 452 ? 10.117 -15.148 2.463 1 85.38 452 PRO B N 1
ATOM 7398 C CA . PRO B 1 452 ? 9.797 -13.734 2.68 1 85.38 452 PRO B CA 1
ATOM 7399 C C . PRO B 1 452 ? 11.023 -12.898 3.023 1 85.38 452 PRO B C 1
ATOM 7401 O O . PRO B 1 452 ? 11.125 -11.742 2.611 1 85.38 452 PRO B O 1
ATOM 7404 N N . VAL B 1 453 ? 11.93 -13.43 3.746 1 82 453 VAL B N 1
ATOM 7405 C CA . VAL B 1 453 ? 13.141 -12.711 4.137 1 82 453 VAL B CA 1
ATOM 7406 C C . VAL B 1 453 ? 13.977 -12.398 2.898 1 82 453 VAL B C 1
ATOM 7408 O O . VAL B 1 453 ? 14.391 -11.258 2.697 1 82 453 VAL B O 1
ATOM 7411 N N . ARG B 1 454 ? 14.102 -13.359 2.004 1 84.88 454 ARG B N 1
ATOM 7412 C CA . ARG B 1 454 ? 14.898 -13.18 0.797 1 84.88 454 ARG B CA 1
ATOM 7413 C C . ARG B 1 454 ? 14.203 -12.242 -0.186 1 84.88 454 ARG B C 1
ATOM 7415 O O . ARG B 1 454 ? 14.859 -11.461 -0.879 1 84.88 454 ARG B O 1
ATOM 7422 N N . ASN B 1 455 ? 13 -12.391 -0.227 1 89.12 455 ASN B N 1
ATOM 7423 C CA . ASN B 1 455 ? 12.242 -11.516 -1.121 1 89.12 455 ASN B CA 1
ATOM 7424 C C . ASN B 1 455 ? 12.383 -10.055 -0.717 1 89.12 455 ASN B C 1
ATOM 7426 O O . ASN B 1 455 ? 12.617 -9.188 -1.564 1 89.12 455 ASN B O 1
ATOM 7430 N N . ARG B 1 456 ? 12.266 -9.781 0.509 1 90.25 456 ARG B N 1
ATOM 7431 C CA . ARG B 1 456 ? 12.422 -8.414 0.983 1 90.25 456 ARG B CA 1
ATOM 7432 C C . ARG B 1 456 ? 13.852 -7.922 0.771 1 90.25 456 ARG B C 1
ATOM 7434 O O . ARG B 1 456 ? 14.07 -6.781 0.364 1 90.25 456 ARG B O 1
ATOM 7441 N N . ALA B 1 457 ? 14.75 -8.766 1.063 1 91.44 457 ALA B N 1
ATOM 7442 C CA . ALA B 1 457 ? 16.141 -8.406 0.842 1 91.44 457 ALA B CA 1
ATOM 7443 C C . ALA B 1 457 ? 16.406 -8.07 -0.625 1 91.44 457 ALA B C 1
ATOM 7445 O O . ALA B 1 457 ? 17.109 -7.113 -0.933 1 91.44 457 ALA B O 1
ATOM 7446 N N . SER B 1 458 ? 15.789 -8.852 -1.451 1 90.19 458 SER B N 1
ATOM 7447 C CA . SER B 1 458 ? 15.953 -8.641 -2.885 1 90.19 458 SER B CA 1
ATOM 7448 C C . SER B 1 458 ? 15.422 -7.273 -3.309 1 90.19 458 SER B C 1
ATOM 7450 O O . SER B 1 458 ? 15.961 -6.652 -4.227 1 90.19 458 SER B O 1
ATOM 7452 N N . GLN B 1 459 ? 14.453 -6.797 -2.67 1 91.56 459 GLN B N 1
ATOM 7453 C CA . GLN B 1 459 ? 13.922 -5.473 -2.977 1 91.56 459 GLN B CA 1
ATOM 7454 C C . GLN B 1 459 ? 14.977 -4.395 -2.771 1 91.56 459 GLN B C 1
ATOM 7456 O O . GLN B 1 459 ? 15.062 -3.443 -3.553 1 91.56 459 GLN B O 1
ATOM 7461 N N . TYR B 1 460 ? 15.727 -4.531 -1.725 1 92.19 460 TYR B N 1
ATOM 7462 C CA . TYR B 1 460 ? 16.797 -3.576 -1.493 1 92.19 460 TYR B CA 1
ATOM 7463 C C . TYR B 1 460 ? 17.891 -3.721 -2.545 1 92.19 460 TYR B C 1
ATOM 7465 O O . TYR B 1 460 ? 18.344 -2.729 -3.119 1 92.19 460 TYR B O 1
ATOM 7473 N N . VAL B 1 461 ? 18.203 -4.977 -2.791 1 90.62 461 VAL B N 1
ATOM 7474 C CA . VAL B 1 461 ? 19.312 -5.246 -3.699 1 90.62 461 VAL B CA 1
ATOM 7475 C C . VAL B 1 461 ? 19 -4.699 -5.086 1 90.62 461 VAL B C 1
ATOM 7477 O O . VAL B 1 461 ? 19.859 -4.117 -5.75 1 90.62 461 VAL B O 1
ATOM 7480 N N . GLN B 1 462 ? 17.781 -4.82 -5.457 1 88.81 462 GLN B N 1
ATOM 7481 C CA . GLN B 1 462 ? 17.375 -4.477 -6.82 1 88.81 462 GLN B CA 1
ATOM 7482 C C . GLN B 1 462 ? 17.016 -3 -6.93 1 88.81 462 GLN B C 1
ATOM 7484 O O . GLN B 1 462 ? 16.906 -2.461 -8.031 1 88.81 462 GLN B O 1
ATOM 7489 N N . HIS B 1 463 ? 16.844 -2.299 -5.844 1 91 463 HIS B N 1
ATOM 7490 C CA . HIS B 1 463 ? 16.422 -0.903 -5.875 1 91 463 HIS B CA 1
ATOM 7491 C C . HIS B 1 463 ? 17.547 0.002 -6.367 1 91 463 HIS B C 1
ATOM 7493 O O . HIS B 1 463 ? 18.719 -0.258 -6.094 1 91 463 HIS B O 1
ATOM 7499 N N . ASP B 1 464 ? 17.156 1.084 -7.008 1 87.94 464 ASP B N 1
ATOM 7500 C CA . ASP B 1 464 ? 18.109 2.072 -7.496 1 87.94 464 ASP B CA 1
ATOM 7501 C C . ASP B 1 464 ? 18.75 2.832 -6.336 1 87.94 464 ASP B C 1
ATOM 7503 O O . ASP B 1 464 ? 18.156 3.771 -5.801 1 87.94 464 ASP B O 1
ATOM 7507 N N . LYS B 1 465 ? 19.984 2.584 -6.156 1 89.62 465 LYS B N 1
ATOM 7508 C CA . LYS B 1 465 ? 20.672 3.193 -5.027 1 89.62 465 LYS B CA 1
ATOM 7509 C C . LYS B 1 465 ? 21.109 4.621 -5.352 1 89.62 465 LYS B C 1
ATOM 7511 O O . LYS B 1 465 ? 21.312 5.434 -4.449 1 89.62 465 LYS B O 1
ATOM 7516 N N . GLU B 1 466 ? 21.219 4.891 -6.621 1 89 466 GLU B N 1
ATOM 7517 C CA . GLU B 1 466 ? 21.625 6.238 -7.004 1 89 466 GLU B CA 1
ATOM 7518 C C . GLU B 1 466 ? 20.578 7.273 -6.582 1 89 466 GLU B C 1
ATOM 7520 O O . GLU B 1 466 ? 20.938 8.367 -6.125 1 89 466 GLU B O 1
ATOM 7525 N N . TYR B 1 467 ? 19.453 6.91 -6.762 1 88.5 467 TYR B N 1
ATOM 7526 C CA . TYR B 1 467 ? 18.359 7.797 -6.363 1 88.5 467 TYR B CA 1
ATOM 7527 C C . TYR B 1 467 ? 18.406 8.07 -4.867 1 88.5 467 TYR B C 1
ATOM 7529 O O . TYR B 1 467 ? 18.234 9.211 -4.434 1 88.5 467 TYR B O 1
ATOM 7537 N N . LEU B 1 468 ? 18.641 7.098 -4.082 1 90.06 468 LEU B N 1
ATOM 7538 C CA . LEU B 1 468 ? 18.734 7.238 -2.633 1 90.06 468 LEU B CA 1
ATOM 7539 C C . LEU B 1 468 ? 19.953 8.055 -2.242 1 90.06 468 LEU B C 1
ATOM 7541 O O . LEU B 1 468 ? 19.875 8.953 -1.396 1 90.06 468 LEU B O 1
ATOM 7545 N N . ASN B 1 469 ? 21.016 7.77 -2.918 1 90.44 469 ASN B N 1
ATOM 7546 C CA . ASN B 1 469 ? 22.266 8.453 -2.609 1 90.44 469 ASN B CA 1
ATOM 7547 C C . ASN B 1 469 ? 22.156 9.961 -2.848 1 90.44 469 ASN B C 1
ATOM 7549 O O . ASN B 1 469 ? 22.75 10.75 -2.111 1 90.44 469 ASN B O 1
ATOM 7553 N N . LYS B 1 470 ? 21.438 10.297 -3.824 1 91.75 470 LYS B N 1
ATOM 7554 C CA . LYS B 1 470 ? 21.266 11.703 -4.176 1 91.75 470 LYS B CA 1
ATOM 7555 C C . LYS B 1 470 ? 20.578 12.477 -3.057 1 91.75 470 LYS B C 1
ATOM 7557 O O . LYS B 1 470 ? 20.797 13.68 -2.9 1 91.75 470 LYS B O 1
ATOM 7562 N N . LYS B 1 471 ? 19.844 11.875 -2.291 1 91.94 471 LYS B N 1
ATOM 7563 C CA . LYS B 1 471 ? 19.141 12.531 -1.199 1 91.94 471 LYS B CA 1
ATOM 7564 C C . LYS B 1 471 ? 20.062 12.828 -0.03 1 91.94 471 LYS B C 1
ATOM 7566 O O . LYS B 1 471 ? 19.844 13.773 0.724 1 91.94 471 LYS B O 1
ATOM 7571 N N . VAL B 1 472 ? 21.125 12.055 0.096 1 93.5 472 VAL B N 1
ATOM 7572 C CA . VAL B 1 472 ? 22.016 12.148 1.249 1 93.5 472 VAL B CA 1
ATOM 7573 C C . VAL B 1 472 ? 23.219 13.039 0.907 1 93.5 472 VAL B C 1
ATOM 7575 O O . VAL B 1 472 ? 23.734 13.742 1.772 1 93.5 472 VAL B O 1
ATOM 7578 N N . LYS B 1 473 ? 23.562 13.102 -0.348 1 91.88 473 LYS B N 1
ATOM 7579 C CA . LYS B 1 473 ? 24.797 13.719 -0.812 1 91.88 473 LYS B CA 1
ATOM 7580 C C . LYS B 1 473 ? 24.891 15.18 -0.384 1 91.88 473 LYS B C 1
ATOM 7582 O O . LYS B 1 473 ? 25.938 15.633 0.086 1 91.88 473 LYS B O 1
ATOM 7587 N N . PRO B 1 474 ? 23.75 15.914 -0.422 1 90.62 474 PRO B N 1
ATOM 7588 C CA . PRO B 1 474 ? 23.844 17.328 -0.06 1 90.62 474 PRO B CA 1
ATOM 7589 C C . PRO B 1 474 ? 24.234 17.547 1.4 1 90.62 474 PRO B C 1
ATOM 7591 O O . PRO B 1 474 ? 24.797 18.594 1.751 1 90.62 474 PRO B O 1
ATOM 7594 N N . TRP B 1 475 ? 24.047 16.625 2.207 1 91.12 475 TRP B N 1
ATOM 7595 C CA . TRP B 1 475 ? 24.266 16.781 3.643 1 91.12 475 TRP B CA 1
ATOM 7596 C C . TRP B 1 475 ? 25.688 16.375 4.035 1 91.12 475 TRP B C 1
ATOM 7598 O O . TRP B 1 475 ? 26.141 16.672 5.145 1 91.12 475 TRP B O 1
ATOM 7608 N N . LEU B 1 476 ? 26.359 15.703 3.143 1 88.5 476 LEU B N 1
ATOM 7609 C CA . LEU B 1 476 ? 27.688 15.172 3.451 1 88.5 476 LEU B CA 1
ATOM 7610 C C . LEU B 1 476 ? 28.766 16.234 3.238 1 88.5 476 LEU B C 1
ATOM 7612 O O . LEU B 1 476 ? 29.875 16.109 3.76 1 88.5 476 LEU B O 1
ATOM 7616 N N . HIS B 1 477 ? 28.453 17.312 2.471 1 80.06 477 HIS B N 1
ATOM 7617 C CA . HIS B 1 477 ? 29.469 18.281 2.107 1 80.06 477 HIS B CA 1
ATOM 7618 C C . HIS B 1 477 ? 29.078 19.688 2.576 1 80.06 477 HIS B C 1
ATOM 7620 O O . HIS B 1 477 ? 29.609 20.688 2.074 1 80.06 477 HIS B O 1
ATOM 7626 N N . MET B 1 478 ? 28.172 19.688 3.523 1 70.75 478 MET B N 1
ATOM 7627 C CA . MET B 1 478 ? 27.766 21 4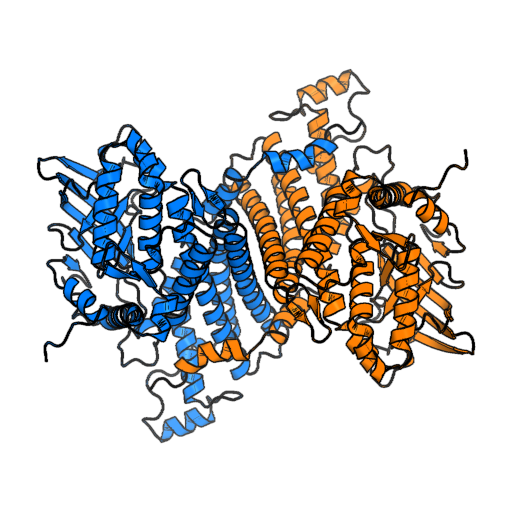.027 1 70.75 478 MET B CA 1
ATOM 7628 C C . MET B 1 478 ? 28.906 21.672 4.781 1 70.75 478 MET B C 1
ATOM 7630 O O . MET B 1 478 ? 29.578 21.031 5.59 1 70.75 478 MET B O 1
ATOM 7634 N N . LYS B 1 479 ? 29.453 22.812 4.16 1 56.81 479 LYS B N 1
ATOM 7635 C CA . LYS B 1 479 ? 30.5 23.641 4.754 1 56.81 479 LYS B CA 1
ATOM 7636 C C . LYS B 1 479 ? 29.906 24.797 5.551 1 56.81 479 LYS B C 1
ATOM 7638 O O . LYS B 1 479 ? 28.828 25.297 5.219 1 56.81 479 LYS B O 1
#

pLDDT: mean 91.67, std 9.39, range [34.59, 98.56]